Protein 7M4S (pdb70)

Radius of gyration: 35.9 Å; Cα contacts (8 Å, |Δi|>4): 2519; chains: 4; bounding box: 88×68×103 Å

Foldseek 3Di:
DAQFEEEEEAAPPDDDLVVLLCVLLVVVVGHYHYDHQQQPPVAKDWDWDDDDPDIWIWIAHPNDIGTLSNHQFYECQDNDQHDDPPVHDDVVVVVVSVVSVVVVVVVVVSNVNHHYLDDVVLLVVQLQFVVLVVLLVVLDAAAWDKDWALDLVVVVVVCVVLPNQKWKDASQDDDPDHRDDQPPDTGTDGVVCSVVPRVCSNVRIIMMTGHAAFPWKWWWKAAQLDTWIWTWDWPVGDIATEGDDDDVVVSVSVVSSCVVSVHRIWIWIWGQHPVGGTYTDGINSNDDDSRRCVRVVDSVSNSNSCSNVVD/DAQFEEEEEAAPPDDQLVVLLCVLLVVVVTHYDYDHLQCPPVAKDWDWDDDPPDIWTWIAHPNDIGTLRNHQFYECQDNDQYHDDPPDDPVVSVVVSVVRVVSVVVVVVSNPNHHYQADPVLLVVQLQFVVVVVLLVVLPAAAFDKDWDLDLVVVLVVCVVLPVFKKWFDSQDDDPGPDGDPPGDIGTDGNCCSVCVRVVDRPDIIMMGRDAAFDWKKKWKAAQLDTFIWTPPDQNDFQDDGQTDGDDDDVSVSVSVVSSCVVSRHRIWIWIWGQHPVRGTYTDGINSNGDDSCSCVRVVDVPSNSNSVSRPVD/DLAFEEEEEAAPPDPDLSVLLCVLQVVVVGHYDYDHQQCPPVAKDWDWDDDPPDIWTWIDHPNDIGTLNNYAFYEHQAHDFHDDDPPPDPVCDVVVRVVSVVVVVVRVVSNPNHHYLADPVLLVVQLPWVVLVVLCVVLPAAAFDKFFALPVVVVVVVCVVVVFDKDFDDRCLDPSVRVCSVCVCPRRGGIIGGDAAAPWKKKWKAAQLDTWIWIDDPCDDLQDVDTDGDDDPVVVSSSVVSSCVVSRHRIWIWIWGQHPVRGTYTYGINSNRDDSCSCVVPVDVPSNSNSVVRPPD/DAAQEEEEEAAPPDDDLSVLLCVLLCVVVTHYDYDHQQCPPVAKDWDWDDDPPDIWIWIAHPNDIGTLVHHQFYECQHHDFYDPDPPPDPVVVVVVRVVRVVVVVVVVVSNVNHCYLADPVLLVVQLQFVVLVVLLVVLPAAAFDKFFAQPVVVVVVVCVVLVVQKDFDDSNDWVVVDTDDDDPPGTGMMTGHAAAQWKKKWKAAQLDTWIWTLGDCCDDDTDGDDDDVVVSVSVVSSCVVSRHRIWIWIWGQHPVRGTYGYGINSNDDDSSSCPNPVDVPSNSNSVVNVVD

Structure (mmCIF, N/CA/C/O backbone):
data_7M4S
#
_entry.id   7M4S
#
_cell.length_a   61.479
_cell.length_b   132.464
_cell.length_c   83.010
_cell.angle_alpha   90.000
_cell.angle_beta   91.005
_cell.angle_gamma   90.000
#
_symmetry.space_group_name_H-M   'P 1 21 1'
#
loop_
_entity.id
_entity.type
_entity.pdbx_description
1 polymer 'AMdnB protein'
2 water water
#
loop_
_atom_site.group_PDB
_atom_site.id
_atom_site.type_symbol
_atom_site.label_atom_id
_atom_site.label_alt_id
_atom_site.label_comp_id
_atom_site.label_asym_id
_atom_site.label_entity_id
_atom_site.label_seq_id
_atom_site.pdbx_PDB_ins_code
_atom_site.Cartn_x
_atom_site.Cartn_y
_atom_site.Cartn_z
_atom_site.occupancy
_atom_site.B_iso_or_equiv
_atom_site.auth_seq_id
_atom_site.auth_comp_id
_atom_site.auth_asym_id
_atom_site.auth_atom_id
_atom_site.pdbx_PDB_model_num
ATOM 1 N N . LEU A 1 37 ? 35.05203 -47.57940 39.36093 1.000 87.07618 3 LEU A N 1
ATOM 2 C CA . LEU A 1 37 ? 34.29377 -46.97496 40.45524 1.000 83.88211 3 LEU A CA 1
ATOM 3 C C . LEU A 1 37 ? 33.53784 -45.71180 39.98042 1.000 82.99884 3 LEU A C 1
ATOM 4 O O . LEU A 1 37 ? 33.60362 -44.66527 40.64762 1.000 94.40280 3 LEU A O 1
ATOM 9 N N . GLN A 1 38 ? 32.76809 -45.83353 38.88474 1.000 74.63224 4 GLN A N 1
ATOM 10 C CA . GLN A 1 38 ? 31.98775 -44.71789 38.33471 1.000 72.53487 4 GLN A CA 1
ATOM 11 C C . GLN A 1 38 ? 31.17335 -45.11738 37.09761 1.000 59.81017 4 GLN A C 1
ATOM 12 O O . GLN A 1 38 ? 31.69577 -45.18555 35.98230 1.000 64.44293 4 GLN A O 1
ATOM 18 N N . ARG A 1 39 ? 29.90208 -45.46605 37.29748 1.000 58.46327 5 ARG A N 1
ATOM 19 C CA . ARG A 1 39 ? 29.06340 -45.97691 36.21285 1.000 54.12042 5 ARG A CA 1
ATOM 20 C C . ARG A 1 39 ? 28.50996 -44.78235 35.43201 1.000 54.10705 5 ARG A C 1
ATOM 21 O O . ARG A 1 39 ? 27.45751 -44.22283 35.76673 1.000 49.92072 5 ARG A O 1
ATOM 29 N N . ASP A 1 40 ? 29.19212 -44.43074 34.33451 1.000 57.29040 6 ASP A N 1
ATOM 30 C CA . ASP A 1 40 ? 28.82750 -43.23015 33.58842 1.000 55.71907 6 ASP A CA 1
ATOM 31 C C . ASP A 1 40 ? 29.15522 -43.32057 32.09230 1.000 47.66658 6 ASP A C 1
ATOM 32 O O . ASP A 1 40 ? 29.14352 -42.28905 31.41164 1.000 47.76204 6 ASP A O 1
ATOM 37 N N . VAL A 1 41 ? 29.43380 -44.50727 31.55948 1.000 43.86793 7 VAL A N 1
ATOM 38 C CA . VAL A 1 41 ? 29.75767 -44.68510 30.14762 1.000 40.10849 7 VAL A CA 1
ATOM 39 C C . VAL A 1 41 ? 28.52879 -45.21989 29.43954 1.000 34.38281 7 VAL A C 1
ATOM 40 O O . VAL A 1 41 ? 27.84485 -46.11088 29.95650 1.000 36.61905 7 VAL A O 1
ATOM 44 N N . VAL A 1 42 ? 28.23741 -44.69012 28.25600 1.000 35.86101 8 VAL A N 1
ATOM 45 C CA . VAL A 1 42 ? 27.17926 -45.24341 27.41678 1.000 34.64858 8 VAL A CA 1
ATOM 46 C C . VAL A 1 42 ? 27.83159 -46.10246 26.35162 1.000 30.08382 8 VAL A C 1
ATOM 47 O O . VAL A 1 42 ? 28.65266 -45.61849 25.56968 1.000 32.67704 8 VAL A O 1
ATOM 51 N N . LEU A 1 43 ? 27.49048 -47.37992 26.34968 1.000 29.86854 9 LEU A N 1
ATOM 52 C CA . LEU A 1 43 ? 28.03806 -48.33332 25.40181 1.000 30.89150 9 LEU A CA 1
ATOM 53 C C . LEU A 1 43 ? 27.21573 -48.30542 24.11558 1.000 31.55365 9 LEU A C 1
ATOM 54 O O . LEU A 1 43 ? 25.98537 -48.41009 24.15624 1.000 32.97110 9 LEU A O 1
ATOM 59 N N . LEU A 1 44 ? 27.89308 -48.08710 22.98244 1.000 33.53143 10 LEU A N 1
ATOM 60 C CA . LEU A 1 44 ? 27.26163 -48.05856 21.66051 1.000 30.26920 10 LEU A CA 1
ATOM 61 C C . LEU A 1 44 ? 27.59494 -49.35091 20.91579 1.000 32.74033 10 LEU A C 1
ATOM 62 O O . LEU A 1 44 ? 28.74283 -49.56432 20.50738 1.000 31.55375 10 LEU A O 1
ATOM 67 N N . ILE A 1 45 ? 26.58027 -50.17925 20.69442 1.000 29.37095 11 ILE A N 1
ATOM 68 C CA . ILE A 1 45 ? 26.73231 -51.48852 20.07371 1.000 31.45577 11 ILE A CA 1
ATOM 69 C C . ILE A 1 45 ? 26.40935 -51.33405 18.59338 1.000 32.59802 11 ILE A C 1
ATOM 70 O O . ILE A 1 45 ? 25.26464 -51.04932 18.22824 1.000 31.58508 11 ILE A O 1
ATOM 75 N N . THR A 1 46 ? 27.41291 -51.49657 17.73880 1.000 35.24587 12 THR A N 1
ATOM 76 C CA . THR A 1 46 ? 27.21610 -51.35823 16.30089 1.000 36.24181 12 THR A CA 1
ATOM 77 C C . THR A 1 46 ? 28.24157 -52.23950 15.57725 1.000 38.11921 12 THR A C 1
ATOM 78 O O . THR A 1 46 ? 28.71336 -53.24460 16.12127 1.000 33.52228 12 THR A O 1
ATOM 82 N N . HIS A 1 47 ? 28.52929 -51.92651 14.31576 1.000 39.51548 13 HIS A N 1
ATOM 83 C CA . HIS A 1 47 ? 29.59989 -52.61978 13.61701 1.000 41.62236 13 HIS A CA 1
ATOM 84 C C . HIS A 1 47 ? 30.50917 -51.60975 12.93355 1.000 42.41303 13 HIS A C 1
ATOM 85 O O . HIS A 1 47 ? 30.18498 -50.42370 12.81124 1.000 39.51983 13 HIS A O 1
ATOM 92 N N . SER A 1 48 ? 31.65273 -52.11805 12.46496 1.000 40.74791 14 SER A N 1
ATOM 93 C CA . SER A 1 48 ? 32.70290 -51.27224 11.91650 1.000 41.54759 14 SER A CA 1
ATOM 94 C C . SER A 1 48 ? 32.25657 -50.56959 10.64011 1.000 41.51621 14 SER A C 1
ATOM 95 O O . SER A 1 48 ? 32.82791 -49.53528 10.29314 1.000 41.48636 14 SER A O 1
ATOM 98 N N . GLY A 1 49 ? 31.28639 -51.11681 9.91366 1.000 36.19907 15 GLY A N 1
ATOM 99 C CA . GLY A 1 49 ? 30.82890 -50.40258 8.74209 1.000 38.92681 15 GLY A CA 1
ATOM 100 C C . GLY A 1 49 ? 29.60214 -49.51505 8.91783 1.000 37.56178 15 GLY A C 1
ATOM 101 O O . GLY A 1 49 ? 28.99871 -49.11882 7.91988 1.000 44.21619 15 GLY A O 1
ATOM 102 N N . ASP A 1 50 ? 29.24698 -49.14264 10.14933 1.000 41.56739 16 ASP A N 1
ATOM 103 C CA . ASP A 1 50 ? 28.13892 -48.22552 10.40281 1.000 40.32640 16 ASP A CA 1
ATOM 104 C C . ASP A 1 50 ? 28.65990 -46.79342 10.32605 1.000 37.58785 16 ASP A C 1
ATOM 105 O O . ASP A 1 50 ? 29.82176 -46.53151 10.66327 1.000 35.56923 16 ASP A O 1
ATOM 110 N N . TYR A 1 51 ? 27.80214 -45.85150 9.89549 1.000 35.97072 17 TYR A N 1
ATOM 111 C CA . TYR A 1 51 ? 28.39276 -44.52796 9.66984 1.000 42.63041 17 TYR A CA 1
ATOM 112 C C . TYR A 1 51 ? 27.65375 -43.28384 10.15842 1.000 41.84722 17 TYR A C 1
ATOM 113 O O . TYR A 1 51 ? 28.23220 -42.49492 10.91548 1.000 53.99860 17 TYR A O 1
ATOM 122 N N . PHE A 1 52 ? 26.42424 -43.04312 9.74402 1.000 34.29986 18 PHE A N 1
ATOM 123 C CA . PHE A 1 52 ? 25.90878 -41.68589 9.98156 1.000 39.77756 18 PHE A CA 1
ATOM 124 C C . PHE A 1 52 ? 25.28182 -41.56286 11.35776 1.000 39.49668 18 PHE A C 1
ATOM 125 O O . PHE A 1 52 ? 25.60456 -40.65680 12.13646 1.000 37.33240 18 PHE A O 1
ATOM 133 N N . THR A 1 53 ? 24.34421 -42.46176 11.62392 1.000 41.86975 19 THR A N 1
ATOM 134 C CA . THR A 1 53 ? 23.62361 -42.51809 12.88091 1.000 35.76583 19 THR A CA 1
ATOM 135 C C . THR A 1 53 ? 24.57577 -42.64391 14.06812 1.000 37.47558 19 THR A C 1
ATOM 136 O O . THR A 1 53 ? 24.43453 -41.93202 15.06479 1.000 33.44323 19 THR A O 1
ATOM 140 N N . ILE A 1 54 ? 25.54985 -43.55498 13.98305 1.000 39.64623 20 ILE A N 1
ATOM 141 C CA . ILE A 1 54 ? 26.42781 -43.81289 15.12381 1.000 38.07485 20 ILE A CA 1
ATOM 142 C C . ILE A 1 54 ? 27.20214 -42.55781 15.49994 1.000 41.19155 20 ILE A C 1
ATOM 143 O O . ILE A 1 54 ? 27.35120 -42.23337 16.68606 1.000 40.63313 20 ILE A O 1
ATOM 148 N N . ASP A 1 55 ? 27.65968 -41.80258 14.50392 1.000 38.98960 21 ASP A N 1
ATOM 149 C CA . ASP A 1 55 ? 28.41994 -40.59610 14.80137 1.000 39.34876 21 ASP A CA 1
ATOM 150 C C . ASP A 1 55 ? 27.53365 -39.52529 15.41104 1.000 38.19426 21 ASP A C 1
ATOM 151 O O . ASP A 1 55 ? 27.92245 -38.86055 16.38158 1.000 38.99884 21 ASP A O 1
ATOM 156 N N . ARG A 1 56 ? 26.32839 -39.35723 14.86864 1.000 37.32981 22 ARG A N 1
ATOM 157 C CA . ARG A 1 56 ? 25.43968 -38.32555 15.38831 1.000 35.73668 22 ARG A CA 1
ATOM 158 C C . ARG A 1 56 ? 25.08519 -38.57357 16.84826 1.000 35.62720 22 ARG A C 1
ATOM 159 O O . ARG A 1 56 ? 25.06327 -37.63183 17.65179 1.000 36.63127 22 ARG A O 1
ATOM 167 N N . VAL A 1 57 ? 24.84829 -39.83944 17.21909 1.000 35.36659 23 VAL A N 1
ATOM 168 C CA . VAL A 1 57 ? 24.44155 -40.16393 18.58567 1.000 33.05056 23 VAL A CA 1
ATOM 169 C C . VAL A 1 57 ? 25.58357 -39.89403 19.55733 1.000 34.01640 23 VAL A C 1
ATOM 170 O O . VAL A 1 57 ? 25.39113 -39.27646 20.61005 1.000 34.97402 23 VAL A O 1
ATOM 174 N N . ALA A 1 58 ? 26.78942 -40.35235 19.20992 1.000 36.70331 24 ALA A N 1
ATOM 175 C CA . ALA A 1 58 ? 27.96509 -40.08532 20.02431 1.000 34.71039 24 ALA A CA 1
ATOM 176 C C . ALA A 1 58 ? 28.15196 -38.59467 20.24652 1.000 37.00309 24 ALA A C 1
ATOM 177 O O . ALA A 1 58 ? 28.32888 -38.13790 21.37848 1.000 37.59835 24 ALA A O 1
ATOM 179 N N . ALA A 1 59 ? 28.10017 -37.81553 19.17221 1.000 41.18188 25 ALA A N 1
ATOM 180 C CA . ALA A 1 59 ? 28.27432 -36.37285 19.31080 1.000 39.27894 25 ALA A CA 1
ATOM 181 C C . ALA A 1 59 ? 27.19882 -35.77260 20.20296 1.000 36.26718 25 ALA A C 1
ATOM 182 O O . ALA A 1 59 ? 27.48471 -34.88712 21.01403 1.000 42.19989 25 ALA A O 1
ATOM 184 N N . ALA A 1 60 ? 25.95643 -36.23783 20.07602 1.000 36.06746 26 ALA A N 1
ATOM 185 C CA . ALA A 1 60 ? 24.91020 -35.71906 20.94925 1.000 38.29045 26 ALA A CA 1
ATOM 186 C C . ALA A 1 60 ? 25.20862 -36.05873 22.40678 1.000 40.41147 26 ALA A C 1
ATOM 187 O O . ALA A 1 60 ? 24.88980 -35.27346 23.31091 1.000 38.35342 26 ALA A O 1
ATOM 189 N N . LEU A 1 61 ? 25.76861 -37.25620 22.65234 1.000 37.81921 27 LEU A N 1
ATOM 190 C CA . LEU A 1 61 ? 26.09773 -37.68743 24.01205 1.000 36.44124 27 LEU A CA 1
ATOM 191 C C . LEU A 1 61 ? 27.20730 -36.83457 24.61168 1.000 42.65839 27 LEU A C 1
ATOM 192 O O . LEU A 1 61 ? 27.11386 -36.39539 25.76568 1.000 42.95567 27 LEU A O 1
ATOM 197 N N . SER A 1 62 ? 28.27608 -36.60462 23.84278 1.000 37.83946 28 SER A N 1
ATOM 198 C CA . SER A 1 62 ? 29.40658 -35.83220 24.34643 1.000 43.78426 28 SER A CA 1
ATOM 199 C C . SER A 1 62 ? 29.03536 -34.37478 24.58467 1.000 44.65254 28 SER A C 1
ATOM 200 O O . SER A 1 62 ? 29.57168 -33.74277 25.50267 1.000 46.84202 28 SER A O 1
ATOM 203 N N . ARG A 1 63 ? 28.11517 -33.82989 23.78730 1.000 45.22721 29 ARG A N 1
ATOM 204 C CA . ARG A 1 63 ? 27.62645 -32.47845 24.04500 1.000 47.93467 29 ARG A CA 1
ATOM 205 C C . ARG A 1 63 ? 26.89342 -32.40382 25.37694 1.000 47.73508 29 ARG A C 1
ATOM 206 O O . ARG A 1 63 ? 26.71200 -31.31199 25.93173 1.000 47.84159 29 ARG A O 1
ATOM 214 N N . ARG A 1 64 ? 26.46610 -33.54518 25.88850 1.000 46.10120 30 ARG A N 1
ATOM 215 C CA . ARG A 1 64 ? 25.92882 -33.67392 27.22556 1.000 47.13409 30 ARG A CA 1
ATOM 216 C C . ARG A 1 64 ? 26.99341 -34.07640 28.24859 1.000 44.33418 30 ARG A C 1
ATOM 217 O O . ARG A 1 64 ? 26.64296 -34.46906 29.36780 1.000 47.23325 30 ARG A O 1
ATOM 225 N N . ASN A 1 65 ? 28.27814 -34.02746 27.87079 1.000 46.96283 31 ASN A N 1
ATOM 226 C CA . ASN A 1 65 ? 29.39734 -34.37882 28.76171 1.000 48.45681 31 ASN A CA 1
ATOM 227 C C . ASN A 1 65 ? 29.27897 -35.81137 29.25299 1.000 45.19406 31 ASN A C 1
ATOM 228 O O . ASN A 1 65 ? 29.57754 -36.12093 30.40460 1.000 49.56050 31 ASN A O 1
ATOM 233 N N . VAL A 1 66 ? 28.87121 -36.69876 28.36246 1.000 47.22267 32 VAL A N 1
ATOM 234 C CA . VAL A 1 66 ? 28.73637 -38.11015 28.67206 1.000 43.39404 32 VAL A CA 1
ATOM 235 C C . VAL A 1 66 ? 29.74157 -38.84739 27.81053 1.000 42.11116 32 VAL A C 1
ATOM 236 O O . VAL A 1 66 ? 29.82170 -38.60791 26.60144 1.000 49.16291 32 VAL A O 1
ATOM 240 N N . GLN A 1 67 ? 30.54097 -39.69822 28.43260 1.000 40.68933 33 GLN A N 1
ATOM 241 C CA . GLN A 1 67 ? 31.43699 -40.53129 27.65799 1.000 41.41093 33 GLN A CA 1
ATOM 242 C C . GLN A 1 67 ? 30.64534 -41.61813 26.94139 1.000 41.25549 33 GLN A C 1
ATOM 243 O O . GLN A 1 67 ? 29.61156 -42.08548 27.42128 1.000 44.24334 33 GLN A O 1
ATOM 249 N N . SER A 1 68 ? 31.11550 -41.99475 25.76452 1.000 38.28970 34 SER A N 1
ATOM 250 C CA . SER A 1 68 ? 30.53558 -43.11338 25.04935 1.000 38.88933 34 SER A CA 1
ATOM 251 C C . SER A 1 68 ? 31.65377 -44.03564 24.59255 1.000 44.33261 34 SER A C 1
ATOM 252 O O . SER A 1 68 ? 32.82081 -43.64970 24.50010 1.000 47.57144 34 SER A O 1
ATOM 255 N N . PHE A 1 69 ? 31.28196 -45.27320 24.31967 1.000 37.04830 35 PHE A N 1
ATOM 256 C CA . PHE A 1 69 ? 32.23229 -46.26994 23.86657 1.000 35.02601 35 PHE A CA 1
ATOM 257 C C . PHE A 1 69 ? 31.55078 -46.98039 22.70642 1.000 37.97501 35 PHE A C 1
ATOM 258 O O . PHE A 1 69 ? 30.51677 -47.63096 22.89531 1.000 36.81518 35 PHE A O 1
ATOM 266 N N . ARG A 1 70 ? 32.08916 -46.79919 21.50337 1.000 34.74009 36 ARG A N 1
ATOM 267 C CA . ARG A 1 70 ? 31.54104 -47.42601 20.31411 1.000 37.17021 36 ARG A CA 1
ATOM 268 C C . ARG A 1 70 ? 32.17228 -48.80386 20.18300 1.000 39.97022 36 ARG A C 1
ATOM 269 O O . ARG A 1 70 ? 33.38069 -48.91940 19.93343 1.000 43.57015 36 ARG A O 1
ATOM 277 N N . LEU A 1 71 ? 31.35283 -49.84061 20.28136 1.000 35.84498 37 LEU A N 1
ATOM 278 C CA . LEU A 1 71 ? 31.82316 -51.21591 20.20142 1.000 35.30443 37 LEU A CA 1
ATOM 279 C C . LEU A 1 71 ? 31.43830 -51.78057 18.83821 1.000 35.57862 37 LEU A C 1
ATOM 280 O O . LEU A 1 71 ? 30.25257 -51.89057 18.52182 1.000 33.11586 37 LEU A O 1
ATOM 285 N N . ASP A 1 72 ? 32.44057 -52.10951 18.02452 1.000 39.22012 38 ASP A N 1
ATOM 286 C CA . ASP A 1 72 ? 32.20785 -52.69572 16.70626 1.000 37.68696 38 ASP A CA 1
ATOM 287 C C . ASP A 1 72 ? 32.16975 -54.21397 16.86104 1.000 35.61868 38 ASP A C 1
ATOM 288 O O . ASP A 1 72 ? 33.20420 -54.86536 17.00188 1.000 37.63650 38 ASP A O 1
ATOM 293 N N . THR A 1 73 ? 30.95583 -54.77830 16.82819 1.000 37.82602 39 THR A N 1
ATOM 294 C CA . THR A 1 73 ? 30.77243 -56.19557 17.12671 1.000 36.41159 39 THR A CA 1
ATOM 295 C C . THR A 1 73 ? 31.43538 -57.08461 16.09099 1.000 40.99175 39 THR A C 1
ATOM 296 O O . THR A 1 73 ? 31.97269 -58.14348 16.43862 1.000 42.25336 39 THR A O 1
ATOM 300 N N . ASP A 1 74 ? 31.44930 -56.66167 14.83036 1.000 37.26898 40 ASP A N 1
ATOM 301 C CA . ASP A 1 74 ? 32.07078 -57.49305 13.81379 1.000 42.81513 40 ASP A CA 1
ATOM 302 C C . ASP A 1 74 ? 33.57101 -57.59795 14.02604 1.000 39.68325 40 ASP A C 1
ATOM 303 O O . ASP A 1 74 ? 34.16903 -58.57632 13.57759 1.000 40.02991 40 ASP A O 1
ATOM 308 N N . LYS A 1 75 ? 34.17430 -56.65313 14.76064 1.000 37.27905 41 LYS A N 1
ATOM 309 C CA . LYS A 1 75 ? 35.60799 -56.65769 15.01881 1.000 35.03405 41 LYS A CA 1
ATOM 310 C C . LYS A 1 75 ? 36.00471 -57.63422 16.11019 1.000 40.42113 41 LYS A C 1
ATOM 311 O O . LYS A 1 75 ? 37.18572 -57.68676 16.46634 1.000 40.68302 41 LYS A O 1
ATOM 317 N N . PHE A 1 76 ? 35.05388 -58.40187 16.63810 1.000 33.49447 42 PHE A N 1
ATOM 318 C CA . PHE A 1 76 ? 35.26966 -59.49740 17.55061 1.000 40.36142 42 PHE A CA 1
ATOM 319 C C . PHE A 1 76 ? 35.06673 -60.82374 16.81702 1.000 44.01109 42 PHE A C 1
ATOM 320 O O . PHE A 1 76 ? 34.06690 -60.98611 16.11040 1.000 40.47908 42 PHE A O 1
ATOM 328 N N . PRO A 1 77 ? 35.95862 -61.82016 16.99442 1.000 48.92920 43 PRO A N 1
ATOM 329 C CA . PRO A 1 77 ? 37.08064 -61.93284 17.93468 1.000 41.47369 43 PRO A CA 1
ATOM 330 C C . PRO A 1 77 ? 38.48705 -61.48943 17.48039 1.000 49.86264 43 PRO A C 1
ATOM 331 O O . PRO A 1 77 ? 39.42174 -61.59127 18.27903 1.000 54.33975 43 PRO A O 1
ATOM 335 N N . MET A 1 78 ? 38.65146 -61.01071 16.24787 1.000 52.63047 44 MET A N 1
ATOM 336 C CA . MET A 1 78 ? 39.99319 -60.84043 15.69923 1.000 49.01817 44 MET A CA 1
ATOM 337 C C . MET A 1 78 ? 40.70149 -59.56439 16.16079 1.000 52.19944 44 MET A C 1
ATOM 338 O O . MET A 1 78 ? 41.92966 -59.49291 16.05494 1.000 57.13686 44 MET A O 1
ATOM 343 N N . THR A 1 79 ? 39.96325 -58.53142 16.59776 1.000 46.80821 45 THR A N 1
ATOM 344 C CA . THR A 1 79 ? 40.51729 -57.25533 17.06036 1.000 46.92622 45 THR A CA 1
ATOM 345 C C . THR A 1 79 ? 40.03068 -56.85058 18.45213 1.000 48.32215 45 THR A C 1
ATOM 346 O O . THR A 1 79 ? 40.83184 -56.40209 19.28887 1.000 44.90569 45 THR A O 1
ATOM 350 N N . VAL A 1 80 ? 38.72689 -56.96668 18.71362 1.000 44.07329 46 VAL A N 1
ATOM 351 C CA . VAL A 1 80 ? 38.19798 -56.69884 20.03951 1.000 46.48431 46 VAL A CA 1
ATOM 352 C C . VAL A 1 80 ? 38.63319 -57.81930 20.97199 1.000 45.59683 46 VAL A C 1
ATOM 353 O O . VAL A 1 80 ? 38.56738 -59.00412 20.61644 1.000 42.63131 46 VAL A O 1
ATOM 357 N N . LYS A 1 81 ? 39.04405 -57.45547 22.18491 1.000 45.65127 47 LYS A N 1
ATOM 358 C CA . LYS A 1 81 ? 39.44002 -58.42442 23.20530 1.000 43.32449 47 LYS A CA 1
ATOM 359 C C . LYS A 1 81 ? 38.37608 -58.42444 24.29679 1.000 43.50694 47 LYS A C 1
ATOM 360 O O . LYS A 1 81 ? 38.05177 -57.37018 24.85478 1.000 41.07790 47 LYS A O 1
ATOM 366 N N . ILE A 1 82 ? 37.79650 -59.59379 24.55434 1.000 44.73434 48 ILE A N 1
ATOM 367 C CA . ILE A 1 82 ? 36.80874 -59.78268 25.61064 1.000 43.62013 48 ILE A CA 1
ATOM 368 C C . ILE A 1 82 ? 37.45310 -60.59289 26.71839 1.000 48.92016 48 ILE A C 1
ATOM 369 O O . ILE A 1 82 ? 38.12977 -61.59464 26.45122 1.000 50.51891 48 ILE A O 1
ATOM 374 N N . GLN A 1 83 ? 37.22174 -60.18537 27.96284 1.000 46.56932 49 GLN A N 1
ATOM 375 C CA . GLN A 1 83 ? 37.60592 -61.02718 29.08354 1.000 46.74957 49 GLN A CA 1
ATOM 376 C C . GLN A 1 83 ? 36.52013 -61.03431 30.14107 1.000 46.16501 49 GLN A C 1
ATOM 377 O O . GLN A 1 83 ? 36.07749 -59.97850 30.60700 1.000 41.76288 49 GLN A O 1
ATOM 383 N N . ALA A 1 84 ? 36.11982 -62.24016 30.52005 1.000 46.59700 50 ALA A N 1
ATOM 384 C CA . ALA A 1 84 ? 35.12868 -62.49022 31.54955 1.000 38.83539 50 ALA A CA 1
ATOM 385 C C . ALA A 1 84 ? 35.65131 -63.60728 32.43603 1.000 42.91971 50 ALA A C 1
ATOM 386 O O . ALA A 1 84 ? 36.07547 -64.65070 31.92545 1.000 43.77853 50 ALA A O 1
ATOM 388 N N . TYR A 1 85 ? 35.68646 -63.36522 33.74791 1.000 42.35846 51 TYR A N 1
ATOM 389 C CA . TYR A 1 85 ? 36.17692 -64.33148 34.72477 1.000 39.39787 51 TYR A CA 1
ATOM 390 C C . TYR A 1 85 ? 35.07635 -64.60984 35.75366 1.000 42.21927 51 TYR A C 1
ATOM 391 O O . TYR A 1 85 ? 34.48396 -63.67476 36.30453 1.000 38.26998 51 TYR A O 1
ATOM 400 N N . PHE A 1 86 ? 34.81360 -65.89545 36.01933 1.000 44.30250 52 PHE A N 1
ATOM 401 C CA . PHE A 1 86 ? 33.75883 -66.34202 36.93047 1.000 40.91755 52 PHE A CA 1
ATOM 402 C C . PHE A 1 86 ? 34.36478 -67.15826 38.05892 1.000 43.69292 52 PHE A C 1
ATOM 403 O O . PHE A 1 86 ? 34.99807 -68.19115 37.80654 1.000 45.59040 52 PHE A O 1
ATOM 411 N N . HIS A 1 87 ? 34.16887 -66.70957 39.29731 1.000 44.54266 53 HIS A N 1
ATOM 412 C CA . HIS A 1 87 ? 34.58596 -67.49518 40.46008 1.000 49.53270 53 HIS A CA 1
ATOM 413 C C . HIS A 1 87 ? 33.55652 -67.37260 41.57025 1.000 54.22466 53 HIS A C 1
ATOM 414 O O . HIS A 1 87 ? 33.47972 -66.32531 42.22150 1.000 61.87533 53 HIS A O 1
ATOM 421 N N . GLN A 1 88 ? 32.76692 -68.42434 41.75947 1.000 52.19309 54 GLN A N 1
ATOM 422 C CA . GLN A 1 88 ? 31.87593 -68.55821 42.91022 1.000 55.31346 54 GLN A CA 1
ATOM 423 C C . GLN A 1 88 ? 31.24164 -67.25948 43.38374 1.000 57.93871 54 GLN A C 1
ATOM 424 O O . GLN A 1 88 ? 31.69114 -66.66297 44.36240 1.000 53.32238 54 GLN A O 1
ATOM 430 N N . SER A 1 89 ? 30.23135 -66.80820 42.64132 1.000 67.49774 55 SER A N 1
ATOM 431 C CA . SER A 1 89 ? 29.43918 -65.59306 42.84213 1.000 66.45977 55 SER A CA 1
ATOM 432 C C . SER A 1 89 ? 30.13721 -64.28032 42.49885 1.000 68.71764 55 SER A C 1
ATOM 433 O O . SER A 1 89 ? 29.45074 -63.26775 42.31566 1.000 73.64889 55 SER A O 1
ATOM 436 N N . ASN A 1 90 ? 31.46086 -64.25307 42.35776 1.000 63.80497 56 ASN A N 1
ATOM 437 C CA . ASN A 1 90 ? 32.12324 -63.01839 41.95655 1.000 61.03529 56 ASN A CA 1
ATOM 438 C C . ASN A 1 90 ? 32.51549 -63.12172 40.48232 1.000 52.02756 56 ASN A C 1
ATOM 439 O O . ASN A 1 90 ? 33.16379 -64.09105 40.06980 1.000 46.57920 56 ASN A O 1
ATOM 444 N N . SER A 1 91 ? 32.12748 -62.12356 39.69306 1.000 47.71660 57 SER A N 1
ATOM 445 C CA . SER A 1 91 ? 32.40855 -62.12460 38.26494 1.000 40.36394 57 SER A CA 1
ATOM 446 C C . SER A 1 91 ? 32.93352 -60.76084 37.85249 1.000 35.16145 57 SER A C 1
ATOM 447 O O . SER A 1 91 ? 32.58187 -59.73634 38.43574 1.000 35.25714 57 SER A O 1
ATOM 450 N N . HIS A 1 92 ? 33.65473 -60.73659 36.74642 1.000 33.74165 58 HIS A N 1
ATOM 451 C CA . HIS A 1 92 ? 34.23200 -59.49810 36.24388 1.000 37.26339 58 HIS A CA 1
ATOM 452 C C . HIS A 1 92 ? 34.33549 -59.58710 34.72505 1.000 33.32151 58 HIS A C 1
ATOM 453 O O . HIS A 1 92 ? 34.67993 -60.64037 34.18358 1.000 33.32074 58 HIS A O 1
ATOM 460 N N . HIS A 1 93 ? 33.96766 -58.49339 34.05328 1.000 33.67137 59 HIS A N 1
ATOM 461 C CA . HIS A 1 93 ? 33.88822 -58.41461 32.60114 1.000 35.56691 59 HIS A CA 1
ATOM 462 C C . HIS A 1 93 ? 34.57346 -57.16345 32.08029 1.000 41.88810 59 HIS A C 1
ATOM 463 O O . HIS A 1 93 ? 34.31523 -56.06999 32.59149 1.000 42.42072 59 HIS A O 1
ATOM 470 N N . GLN A 1 94 ? 35.40105 -57.30691 31.03591 1.000 37.85409 60 GLN A N 1
ATOM 471 C CA . GLN A 1 94 ? 35.97016 -56.13007 30.40139 1.000 38.68337 60 GLN A CA 1
ATOM 472 C C . GLN A 1 94 ? 36.11791 -56.34404 28.89785 1.000 46.21514 60 GLN A C 1
ATOM 473 O O . GLN A 1 94 ? 36.22569 -57.47798 28.41545 1.000 42.38342 60 GLN A O 1
ATOM 479 N N . ILE A 1 95 ? 36.11685 -55.21510 28.17421 1.000 42.99756 61 ILE A N 1
ATOM 480 C CA . ILE A 1 95 ? 36.31157 -55.12446 26.73145 1.000 40.02132 61 ILE A CA 1
ATOM 481 C C . ILE A 1 95 ? 37.48371 -54.19445 26.47483 1.000 43.78064 61 ILE A C 1
ATOM 482 O O . ILE A 1 95 ? 37.65627 -53.18866 27.17338 1.000 44.70999 61 ILE A O 1
ATOM 487 N N . GLU A 1 96 ? 38.25464 -54.50764 25.44486 1.000 45.26199 62 GLU A N 1
ATOM 488 C CA . GLU A 1 96 ? 39.26764 -53.61469 24.91283 1.000 44.29833 62 GLU A CA 1
ATOM 489 C C . GLU A 1 96 ? 39.02761 -53.47389 23.41470 1.000 48.38305 62 GLU A C 1
ATOM 490 O O . GLU A 1 96 ? 38.85489 -54.47876 22.70829 1.000 42.27558 62 GLU A O 1
ATOM 496 N N . TYR A 1 97 ? 38.95797 -52.23239 22.94413 1.000 44.53768 63 TYR A N 1
ATOM 497 C CA . TYR A 1 97 ? 38.77470 -51.98479 21.52550 1.000 43.64959 63 TYR A CA 1
ATOM 498 C C . TYR A 1 97 ? 39.43779 -50.65717 21.19857 1.000 53.27988 63 TYR A C 1
ATOM 499 O O . TYR A 1 97 ? 39.17626 -49.64517 21.85933 1.000 54.17355 63 TYR A O 1
ATOM 508 N N . GLY A 1 98 ? 40.24202 -50.65390 20.14169 1.000 54.47261 64 GLY A N 1
ATOM 509 C CA . GLY A 1 98 ? 40.99070 -49.45723 19.79119 1.000 54.95808 64 GLY A CA 1
ATOM 510 C C . GLY A 1 98 ? 41.84333 -48.91775 20.91736 1.000 55.34340 64 GLY A C 1
ATOM 511 O O . GLY A 1 98 ? 41.84881 -47.70621 21.15659 1.000 62.09983 64 GLY A O 1
ATOM 512 N N . ASP A 1 99 ? 42.53702 -49.79568 21.64292 1.000 60.59750 65 ASP A N 1
ATOM 513 C CA . ASP A 1 99 ? 43.39943 -49.38933 22.75644 1.000 62.87880 65 ASP A CA 1
ATOM 514 C C . ASP A 1 99 ? 42.62582 -48.72011 23.90776 1.000 58.66271 65 ASP A C 1
ATOM 515 O O . ASP A 1 99 ? 43.19007 -47.94155 24.67142 1.000 64.63436 65 ASP A O 1
ATOM 520 N N . ILE A 1 100 ? 41.32415 -48.96023 24.03649 1.000 51.46119 66 ILE A N 1
ATOM 521 C CA . ILE A 1 100 ? 40.56155 -48.49161 25.18878 1.000 49.69125 66 ILE A CA 1
ATOM 522 C C . ILE A 1 100 ? 39.97801 -49.70433 25.90120 1.000 51.41178 66 ILE A C 1
ATOM 523 O O . ILE A 1 100 ? 39.37357 -50.57890 25.26430 1.000 46.04146 66 ILE A O 1
ATOM 528 N N . THR A 1 101 ? 40.14435 -49.73817 27.22058 1.000 47.12738 67 THR A N 1
ATOM 529 C CA . THR A 1 101 ? 39.66428 -50.82662 28.05557 1.000 44.16995 67 THR A CA 1
ATOM 530 C C . THR A 1 101 ? 38.40665 -50.37451 28.77618 1.000 42.23024 67 THR A C 1
ATOM 531 O O . THR A 1 101 ? 38.38543 -49.30527 29.39513 1.000 45.64322 67 THR A O 1
ATOM 535 N N . LEU A 1 102 ? 37.35244 -51.16261 28.66326 1.000 36.92770 68 LEU A N 1
ATOM 536 C CA . LEU A 1 102 ? 36.08989 -50.83719 29.29975 1.000 39.44455 68 LEU A CA 1
ATOM 537 C C . LEU A 1 102 ? 35.74920 -51.94246 30.27507 1.000 37.77760 68 LEU A C 1
ATOM 538 O O . LEU A 1 102 ? 35.75964 -53.12399 29.91202 1.000 35.55806 68 LEU A O 1
ATOM 543 N N . ASN A 1 103 ? 35.53432 -51.56481 31.52146 1.000 40.23931 69 ASN A N 1
ATOM 544 C CA . ASN A 1 103 ? 34.97056 -52.47451 32.50835 1.000 43.13589 69 ASN A CA 1
ATOM 545 C C . ASN A 1 103 ? 33.45691 -52.33930 32.55772 1.000 39.58133 69 ASN A C 1
ATOM 546 O O . ASN A 1 103 ? 32.92698 -51.22683 32.55920 1.000 41.27878 69 ASN A O 1
ATOM 551 N N . THR A 1 104 ? 32.75861 -53.46984 32.64830 1.000 35.92255 70 THR A N 1
ATOM 552 C CA . THR A 1 104 ? 31.30755 -53.37207 32.55587 1.000 39.79875 70 THR A CA 1
ATOM 553 C C . THR A 1 104 ? 30.63483 -52.62834 33.70626 1.000 41.95227 70 THR A C 1
ATOM 554 O O . THR A 1 104 ? 29.50444 -52.16323 33.52917 1.000 40.10659 70 THR A O 1
ATOM 558 N N . GLU A 1 105 ? 31.26954 -52.44562 34.84940 1.000 43.88728 71 GLU A N 1
ATOM 559 C CA . GLU A 1 105 ? 30.56460 -51.65084 35.85325 1.000 42.21167 71 GLU A CA 1
ATOM 560 C C . GLU A 1 105 ? 30.58118 -50.13499 35.52825 1.000 41.72883 71 GLU A C 1
ATOM 561 O O . GLU A 1 105 ? 29.78220 -49.37934 36.09656 1.000 45.46403 71 GLU A O 1
ATOM 567 N N . GLN A 1 106 ? 31.39565 -49.67033 34.56971 1.000 37.10569 72 GLN A N 1
ATOM 568 C CA . GLN A 1 106 ? 31.33357 -48.25217 34.23059 1.000 42.67197 72 GLN A CA 1
ATOM 569 C C . GLN A 1 106 ? 30.19968 -47.86974 33.28233 1.000 44.92072 72 GLN A C 1
ATOM 570 O O . GLN A 1 106 ? 30.05230 -46.66662 33.00278 1.000 41.46577 72 GLN A O 1
ATOM 576 N N . VAL A 1 107 ? 29.37040 -48.80626 32.81328 1.000 43.59040 73 VAL A N 1
ATOM 577 C CA . VAL A 1 107 ? 28.40052 -48.54104 31.74408 1.000 39.46712 73 VAL A CA 1
ATOM 578 C C . VAL A 1 107 ? 27.03004 -48.23467 32.34246 1.000 37.30800 73 VAL A C 1
ATOM 579 O O . VAL A 1 107 ? 26.38686 -49.10541 32.93635 1.000 34.45897 73 VAL A O 1
ATOM 583 N N . GLN A 1 108 ? 26.53167 -47.02787 32.10531 1.000 38.12810 74 GLN A N 1
ATOM 584 C CA . GLN A 1 108 ? 25.20734 -46.70917 32.61255 1.000 39.76619 74 GLN A CA 1
ATOM 585 C C . GLN A 1 108 ? 24.10119 -47.01401 31.61603 1.000 39.26403 74 GLN A C 1
ATOM 586 O O . GLN A 1 108 ? 22.94920 -47.19596 32.01941 1.000 40.29083 74 GLN A O 1
ATOM 592 N N . ALA A 1 109 ? 24.42213 -47.10764 30.33497 1.000 35.21380 75 ALA A N 1
ATOM 593 C CA . ALA A 1 109 ? 23.38747 -47.27421 29.33695 1.000 37.25931 75 ALA A CA 1
ATOM 594 C C . ALA A 1 109 ? 23.97349 -48.00519 28.13708 1.000 37.67779 75 ALA A C 1
ATOM 595 O O . ALA A 1 109 ? 25.17769 -47.92303 27.85627 1.000 36.61434 75 ALA A O 1
ATOM 597 N N . VAL A 1 110 ? 23.11692 -48.75653 27.45947 1.000 31.25028 76 VAL A N 1
ATOM 598 C CA . VAL A 1 110 ? 23.50774 -49.49376 26.27284 1.000 35.92513 76 VAL A CA 1
ATOM 599 C C . VAL A 1 110 ? 22.60467 -49.05824 25.12582 1.000 32.61009 76 VAL A C 1
ATOM 600 O O . VAL A 1 110 ? 21.37833 -49.08058 25.25401 1.000 34.31714 76 VAL A O 1
ATOM 604 N N . TRP A 1 111 ? 23.21133 -48.63766 24.02406 1.000 33.99637 77 TRP A N 1
ATOM 605 C CA . TRP A 1 111 ? 22.49956 -48.36467 22.77826 1.000 31.35604 77 TRP A CA 1
ATOM 606 C C . TRP A 1 111 ? 22.65738 -49.56128 21.85765 1.000 30.64180 77 TRP A C 1
ATOM 607 O O . TRP A 1 111 ? 23.74520 -49.81315 21.32691 1.000 29.22437 77 TRP A O 1
ATOM 618 N N . MET A 1 112 ? 21.57774 -50.30421 21.67251 1.000 31.70157 78 MET A N 1
ATOM 619 C CA . MET A 1 112 ? 21.62760 -51.46913 20.80552 1.000 31.11348 78 MET A CA 1
ATOM 620 C C . MET A 1 112 ? 21.20814 -50.97080 19.44190 1.000 31.38600 78 MET A C 1
ATOM 621 O O . MET A 1 112 ? 20.01450 -50.89222 19.13894 1.000 32.81189 78 MET A O 1
ATOM 626 N N . ARG A 1 113 ? 22.20151 -50.59021 18.64371 1.000 30.48436 79 ARG A N 1
ATOM 627 C CA . ARG A 1 113 ? 21.97989 -50.08731 17.29936 1.000 34.33502 79 ARG A CA 1
ATOM 628 C C . ARG A 1 113 ? 22.07300 -51.21625 16.26425 1.000 34.45518 79 ARG A C 1
ATOM 629 O O . ARG A 1 113 ? 21.12963 -51.42485 15.49684 1.000 36.46365 79 ARG A O 1
ATOM 637 N N . ARG A 1 114 ? 23.15751 -51.99597 16.27171 1.000 30.64827 80 ARG A N 1
ATOM 638 C CA . ARG A 1 114 ? 23.32587 -53.12453 15.35580 1.000 33.35616 80 ARG A CA 1
ATOM 639 C C . ARG A 1 114 ? 24.17843 -54.18541 16.01984 1.000 35.24633 80 ARG A C 1
ATOM 640 O O . ARG A 1 114 ? 25.27476 -53.87129 16.49337 1.000 37.38166 80 ARG A O 1
ATOM 648 N N . LEU A 1 115 ? 23.73606 -55.43803 15.96799 1.000 33.27710 81 LEU A N 1
ATOM 649 C CA . 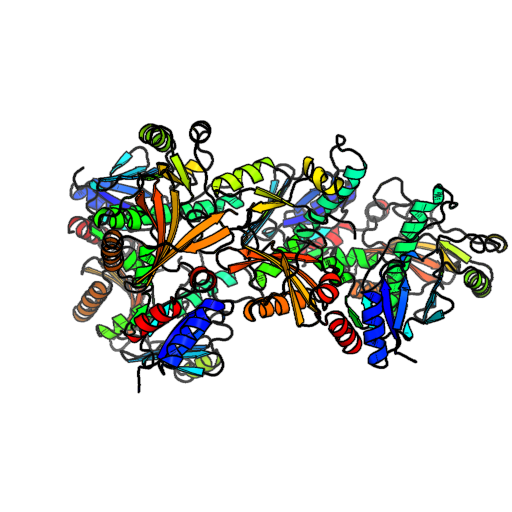LEU A 1 115 ? 24.54791 -56.56558 16.42406 1.000 38.44813 81 LEU A CA 1
ATOM 650 C C . LEU A 1 115 ? 24.86209 -57.40213 15.18492 1.000 43.40306 81 LEU A C 1
ATOM 651 O O . LEU A 1 115 ? 24.01243 -58.14755 14.68493 1.000 46.07581 81 LEU A O 1
ATOM 656 N N . TRP A 1 116 ? 26.09828 -57.26384 14.71118 1.000 43.52281 82 TRP A N 1
ATOM 657 C CA . TRP A 1 116 ? 26.63368 -57.85197 13.49456 1.000 44.38633 82 TRP A CA 1
ATOM 658 C C . TRP A 1 116 ? 27.24462 -59.22558 13.70489 1.000 45.72220 82 TRP A C 1
ATOM 659 O O . TRP A 1 116 ? 27.66630 -59.57822 14.80130 1.000 47.97205 82 TRP A O 1
ATOM 670 N N . GLN A 1 117 ? 27.41356 -59.94846 12.59442 1.000 53.73016 83 GLN A N 1
ATOM 671 C CA . GLN A 1 117 ? 28.07705 -61.23737 12.65489 1.000 51.47532 83 GLN A CA 1
ATOM 672 C C . GLN A 1 117 ? 29.54634 -61.03170 12.99896 1.000 45.35833 83 GLN A C 1
ATOM 673 O O . GLN A 1 117 ? 30.15540 -60.03033 12.61248 1.000 44.05179 83 GLN A O 1
ATOM 679 N N . PRO A 1 118 ? 30.14631 -61.96111 13.72392 1.000 47.45070 84 PRO A N 1
ATOM 680 C CA . PRO A 1 118 ? 31.56986 -61.81441 14.00448 1.000 48.82170 84 PRO A CA 1
ATOM 681 C C . PRO A 1 118 ? 32.31298 -62.02558 12.70564 1.000 53.18657 84 PRO A C 1
ATOM 682 O O . PRO A 1 118 ? 31.98597 -62.91601 11.91615 1.000 53.88144 84 PRO A O 1
ATOM 686 N N . HIS A 1 119 ? 33.31709 -61.20354 12.47255 1.000 54.37366 85 HIS A N 1
ATOM 687 C CA . HIS A 1 119 ? 34.09714 -61.38522 11.27339 1.000 55.03610 85 HIS A CA 1
ATOM 688 C C . HIS A 1 119 ? 35.26932 -62.29657 11.60681 1.000 66.93226 85 HIS A C 1
ATOM 689 O O . HIS A 1 119 ? 36.16191 -61.93230 12.38079 1.000 59.99409 85 HIS A O 1
ATOM 696 N N . LEU A 1 120 ? 35.21968 -63.50105 11.06267 1.000 73.69218 86 LEU A N 1
ATOM 697 C CA . LEU A 1 120 ? 36.36338 -64.34801 10.80474 1.000 74.12982 86 LEU A CA 1
ATOM 698 C C . LEU A 1 120 ? 36.63654 -64.22600 9.30515 1.000 77.93819 86 LEU A C 1
ATOM 699 O O . LEU A 1 120 ? 35.85986 -63.59368 8.58689 1.000 74.30719 86 LEU A O 1
ATOM 704 N N . SER A 1 121 ? 37.79663 -64.74753 8.85081 1.000 83.23577 87 SER A N 1
ATOM 705 C CA . SER A 1 121 ? 38.04770 -65.16091 7.45874 1.000 91.59916 87 SER A CA 1
ATOM 706 C C . SER A 1 121 ? 39.08220 -64.34073 6.66950 1.000 96.81996 87 SER A C 1
ATOM 707 O O . SER A 1 121 ? 38.89244 -64.16973 5.44907 1.000 95.79171 87 SER A O 1
ATOM 710 N N . PRO A 1 122 ? 40.19164 -63.80007 7.28336 1.000 99.31373 88 PRO A N 1
ATOM 711 C CA . PRO A 1 122 ? 41.32651 -63.40857 6.43433 1.000 103.23307 88 PRO A CA 1
ATOM 712 C C . PRO A 1 122 ? 41.77893 -64.68694 5.77002 1.000 108.50602 88 PRO A C 1
ATOM 713 O O . PRO A 1 122 ? 41.85785 -64.83797 4.54432 1.000 107.50506 88 PRO A O 1
ATOM 717 N N . GLU A 1 123 ? 42.06026 -65.65405 6.63541 1.000 108.54656 89 GLU A N 1
ATOM 718 C CA . GLU A 1 123 ? 42.44520 -66.97265 6.16044 1.000 106.22316 89 GLU A CA 1
ATOM 719 C C . GLU A 1 123 ? 41.13375 -67.78871 6.09085 1.000 103.66755 89 GLU A C 1
ATOM 720 O O . GLU A 1 123 ? 40.95619 -68.77099 6.81877 1.000 101.84055 89 GLU A O 1
ATOM 726 N N . LEU A 1 124 ? 40.22142 -67.41282 5.14815 1.000 102.01458 90 LEU A N 1
ATOM 727 C CA . LEU A 1 124 ? 38.88609 -68.03998 5.09240 1.000 98.04261 90 LEU A CA 1
ATOM 728 C C . LEU A 1 124 ? 38.87447 -69.53650 5.11427 1.000 96.38617 90 LEU A C 1
ATOM 729 O O . LEU A 1 124 ? 39.44962 -70.20263 4.26181 1.000 101.49674 90 LEU A O 1
ATOM 734 N N . ALA A 1 125 ? 38.05022 -70.00604 6.02141 1.000 96.51663 91 ALA A N 1
ATOM 735 C CA . ALA A 1 125 ? 37.87107 -71.37066 6.45824 1.000 94.96793 91 ALA A CA 1
ATOM 736 C C . ALA A 1 125 ? 36.58065 -71.90453 5.88135 1.000 94.39889 91 ALA A C 1
ATOM 737 O O . ALA A 1 125 ? 35.84414 -71.17968 5.20304 1.000 89.80812 91 ALA A O 1
ATOM 739 N N . PRO A 1 126 ? 36.29973 -73.16496 6.07600 1.000 91.94951 92 PRO A N 1
ATOM 740 C CA . PRO A 1 126 ? 35.06427 -73.71056 5.52270 1.000 96.44621 92 PRO A CA 1
ATOM 741 C C . PRO A 1 126 ? 33.89136 -73.60745 6.49065 1.000 95.57618 92 PRO A C 1
ATOM 742 O O . PRO A 1 126 ? 33.38615 -72.55806 6.90471 1.000 92.46012 92 PRO A O 1
ATOM 746 N N . GLN A 1 127 ? 33.46975 -74.81850 6.79776 1.000 99.88725 93 GLN A N 1
ATOM 747 C CA . GLN A 1 127 ? 32.47533 -75.23696 7.75824 1.000 94.33095 93 GLN A CA 1
ATOM 748 C C . GLN A 1 127 ? 32.87342 -74.88888 9.19357 1.000 90.81680 93 GLN A C 1
ATOM 749 O O . GLN A 1 127 ? 32.01178 -74.85241 10.07810 1.000 90.38855 93 GLN A O 1
ATOM 755 N N . TYR A 1 128 ? 34.15441 -74.57730 9.42709 1.000 87.11405 94 TYR A N 1
ATOM 756 C CA . TYR A 1 128 ? 34.58768 -74.16186 10.75450 1.000 87.99040 94 TYR A CA 1
ATOM 757 C C . TYR A 1 128 ? 34.16076 -72.71884 11.01707 1.000 84.73294 94 TYR A C 1
ATOM 758 O O . TYR A 1 128 ? 33.87162 -72.34615 12.16054 1.000 81.77465 94 TYR A O 1
ATOM 767 N N . ARG A 1 129 ? 34.01370 -71.93787 9.94535 1.000 85.72325 95 ARG A N 1
ATOM 768 C CA . ARG A 1 129 ? 33.63033 -70.53777 10.04084 1.000 81.61757 95 ARG A CA 1
ATOM 769 C C . ARG A 1 129 ? 32.31201 -70.38656 10.80797 1.000 79.19110 95 ARG A C 1
ATOM 770 O O . ARG A 1 129 ? 32.20105 -69.56690 11.72668 1.000 72.65983 95 ARG A O 1
ATOM 778 N N . ASP A 1 130 ? 31.30891 -71.20247 10.47713 1.000 76.71768 96 ASP A N 1
ATOM 779 C CA . ASP A 1 130 ? 30.00373 -71.04410 11.11748 1.000 73.27380 96 ASP A CA 1
ATOM 780 C C . ASP A 1 130 ? 30.01156 -71.52780 12.55668 1.000 73.37916 96 ASP A C 1
ATOM 781 O O . ASP A 1 130 ? 29.33355 -70.95012 13.41005 1.000 72.62604 96 ASP A O 1
ATOM 786 N N . ALA A 1 131 ? 30.75946 -72.58978 12.84668 1.000 75.57744 97 ALA A N 1
ATOM 787 C CA . ALA A 1 131 ? 30.84392 -73.08771 14.21301 1.000 68.03345 97 ALA A CA 1
ATOM 788 C C . ALA A 1 131 ? 31.37262 -72.01610 15.17362 1.000 70.88319 97 ALA A C 1
ATOM 789 O O . ALA A 1 131 ? 30.90606 -71.90807 16.32229 1.000 68.34017 97 ALA A O 1
ATOM 791 N N . CYS A 1 132 ? 32.33436 -71.20593 14.71705 1.000 68.97465 98 CYS A N 1
ATOM 792 C CA . CYS A 1 132 ? 32.96706 -70.19297 15.55454 1.000 61.74986 98 CYS A CA 1
ATOM 793 C C . CYS A 1 132 ? 32.28333 -68.85103 15.50426 1.000 55.99028 98 CYS A C 1
ATOM 794 O O . CYS A 1 132 ? 32.53248 -68.01012 16.36970 1.000 57.95528 98 CYS A O 1
ATOM 797 N N . THR A 1 133 ? 31.45757 -68.62854 14.49394 1.000 58.99846 99 THR A N 1
ATOM 798 C CA . THR A 1 133 ? 30.43568 -67.60412 14.60332 1.000 55.82599 99 THR A CA 1
ATOM 799 C C . THR A 1 133 ? 29.51341 -67.94212 15.76209 1.000 55.01994 99 THR A C 1
ATOM 800 O O . THR A 1 133 ? 29.24447 -67.10044 16.62252 1.000 49.85572 99 THR A O 1
ATOM 804 N N . LYS A 1 134 ? 29.08351 -69.20603 15.83630 1.000 57.14804 100 LYS A N 1
ATOM 805 C CA . LYS A 1 134 ? 28.24228 -69.64603 16.93949 1.000 52.65377 100 LYS A CA 1
ATOM 806 C C . LYS A 1 134 ? 28.97278 -69.48204 18.27180 1.000 53.12655 100 LYS A C 1
ATOM 807 O O . LYS A 1 134 ? 28.40213 -68.98674 19.25293 1.000 53.07217 100 LYS A O 1
ATOM 813 N N . GLU A 1 135 ? 30.25199 -69.85401 18.30945 1.000 54.01633 101 GLU A N 1
ATOM 814 C CA . GLU A 1 135 ? 31.05149 -69.65772 19.51236 1.000 50.53466 101 GLU A CA 1
ATOM 815 C C . GLU A 1 135 ? 31.14365 -68.18303 19.87100 1.000 49.87249 101 GLU A C 1
ATOM 816 O O . GLU A 1 135 ? 31.05700 -67.81699 21.05240 1.000 47.43183 101 GLU A O 1
ATOM 822 N N . SER A 1 136 ? 31.31642 -67.31372 18.86819 1.000 46.07387 102 SER A N 1
ATOM 823 C CA . SER A 1 136 ? 31.52158 -65.91525 19.21453 1.000 41.23091 102 SER A CA 1
ATOM 824 C C . SER A 1 136 ? 30.23281 -65.24154 19.62702 1.000 39.29685 102 SER A C 1
ATOM 825 O O . SER A 1 136 ? 30.25132 -64.37235 20.49768 1.000 38.32148 102 SER A O 1
ATOM 828 N N . LEU A 1 137 ? 29.10063 -65.71655 19.12056 1.000 44.93195 103 LEU A N 1
ATOM 829 C CA . LEU A 1 137 ? 27.81852 -65.14912 19.51202 1.000 44.36103 103 LEU A CA 1
ATOM 830 C C . LEU A 1 137 ? 27.45101 -65.52402 20.93394 1.000 41.95723 103 LEU A C 1
ATOM 831 O O . LEU A 1 137 ? 26.78467 -64.74989 21.62636 1.000 44.39173 103 LEU A O 1
ATOM 836 N N . ALA A 1 138 ? 27.84702 -66.71825 21.37081 1.000 42.77612 104 ALA A N 1
ATOM 837 C CA . ALA A 1 138 ? 27.59904 -67.10846 22.74820 1.000 40.92070 104 ALA A CA 1
ATOM 838 C C . ALA A 1 138 ? 28.42757 -66.26318 23.71166 1.000 39.79196 104 ALA A C 1
ATOM 839 O O . ALA A 1 138 ? 27.95441 -65.91342 24.79478 1.000 43.11825 104 ALA A O 1
ATOM 841 N N . VAL A 1 139 ? 29.64703 -65.88448 23.32378 1.000 39.11846 105 VAL A N 1
ATOM 842 C CA . VAL A 1 139 ? 30.43498 -64.97852 24.15984 1.000 39.83285 105 VAL A CA 1
ATOM 843 C C . VAL A 1 139 ? 29.71718 -63.64061 24.32435 1.000 37.74949 105 VAL A C 1
ATOM 844 O O . VAL A 1 139 ? 29.56026 -63.14215 25.44233 1.000 36.05371 105 VAL A O 1
ATOM 848 N N . TRP A 1 140 ? 29.26168 -63.04249 23.21424 1.000 37.54382 106 TRP A N 1
ATOM 849 C CA . TRP A 1 140 ? 28.47098 -61.81787 23.31353 1.000 34.86093 106 TRP A CA 1
ATOM 850 C C 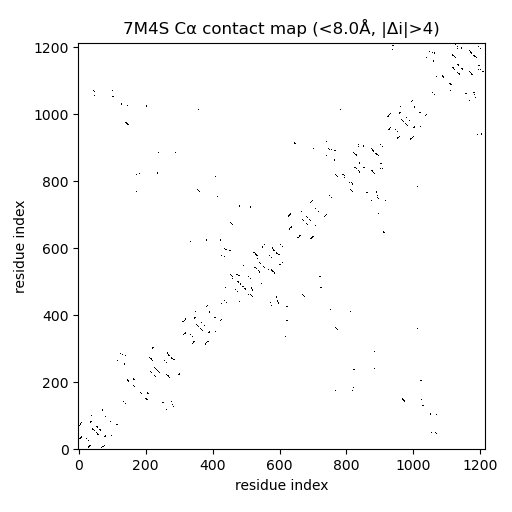. TRP A 1 140 ? 27.27294 -62.03825 24.21144 1.000 35.17640 106 TRP A C 1
ATOM 851 O O . TRP A 1 140 ? 26.92215 -61.17239 25.02221 1.000 39.13922 106 TRP A O 1
ATOM 862 N N . ASP A 1 141 ? 26.63509 -63.19545 24.07513 1.000 35.05349 107 ASP A N 1
ATOM 863 C CA . ASP A 1 141 ? 25.46754 -63.51775 24.88571 1.000 38.26386 107 ASP A CA 1
ATOM 864 C C . ASP A 1 141 ? 25.79280 -63.51906 26.36683 1.000 37.10493 107 ASP A C 1
ATOM 865 O O . ASP A 1 141 ? 25.03771 -62.96809 27.17825 1.000 36.46755 107 ASP A O 1
ATOM 870 N N . GLY A 1 142 ? 26.88864 -64.17285 26.74906 1.000 39.35967 108 GLY A N 1
ATOM 871 C CA . GLY A 1 142 ? 27.31393 -64.07911 28.13042 1.000 33.73210 108 GLY A CA 1
ATOM 872 C C . GLY A 1 142 ? 27.57830 -62.64438 28.52033 1.000 34.39028 108 GLY A C 1
ATOM 873 O O . GLY A 1 142 ? 27.18041 -62.19788 29.59453 1.000 41.74872 108 GLY A O 1
ATOM 874 N N . PHE A 1 143 ? 28.12968 -61.87028 27.59643 1.000 38.11190 109 PHE A N 1
ATOM 875 C CA . PHE A 1 143 ? 28.53603 -60.50866 27.90856 1.000 32.80885 109 PHE A CA 1
ATOM 876 C C . PHE A 1 143 ? 27.34709 -59.59622 28.15565 1.000 33.78606 109 PHE A C 1
ATOM 877 O O . PHE A 1 143 ? 27.40348 -58.72481 29.02728 1.000 34.81508 109 PHE A O 1
ATOM 885 N N . TRP A 1 144 ? 26.26453 -59.76324 27.39593 1.000 32.82698 110 TRP A N 1
ATOM 886 C CA . TRP A 1 144 ? 25.11530 -58.88618 27.59827 1.000 29.15148 110 TRP A CA 1
ATOM 887 C C . TRP A 1 144 ? 24.52603 -59.06021 28.98873 1.000 36.01381 110 TRP A C 1
ATOM 888 O O . TRP A 1 144 ? 24.00231 -58.09593 29.57101 1.000 34.75301 110 TRP A O 1
ATOM 899 N N . ASP A 1 145 ? 24.57617 -60.28522 29.52444 1.000 29.59230 111 ASP A N 1
ATOM 900 C CA . ASP A 1 145 ? 24.04480 -60.52912 30.85219 1.000 29.21148 111 ASP A CA 1
ATOM 901 C C . ASP A 1 145 ? 24.75631 -59.68139 31.90842 1.000 32.79932 111 ASP A C 1
ATOM 902 O O . ASP A 1 145 ? 24.12475 -59.21205 32.85514 1.000 35.95785 111 ASP A O 1
ATOM 907 N N . SER A 1 146 ? 26.06750 -59.47504 31.77038 1.000 32.14836 112 SER A N 1
ATOM 908 C CA . SER A 1 146 ? 26.79374 -58.60540 32.69554 1.000 30.49147 112 SER A CA 1
ATOM 909 C C . SER A 1 146 ? 26.35348 -57.14547 32.62026 1.000 33.16160 112 SER A C 1
ATOM 910 O O . SER A 1 146 ? 26.64433 -56.37833 33.54711 1.000 39.42574 112 SER A O 1
ATOM 913 N N . LEU A 1 147 ? 25.71040 -56.71784 31.53544 1.000 34.35516 113 LEU A N 1
ATOM 914 C CA . LEU A 1 147 ? 25.26356 -55.33526 31.41682 1.000 31.93555 113 LEU A CA 1
ATOM 915 C C . LEU A 1 147 ? 23.78225 -55.17983 31.74014 1.000 35.39183 113 LEU A C 1
ATOM 916 O O . LEU A 1 147 ? 23.20068 -54.12341 31.45204 1.000 33.82229 113 LEU A O 1
ATOM 921 N N . ARG A 1 148 ? 23.16726 -56.20198 32.35244 1.000 31.42807 114 ARG A N 1
ATOM 922 C CA . ARG A 1 148 ? 21.74010 -56.17749 32.64383 1.000 32.52464 114 ARG A CA 1
ATOM 923 C C . ARG A 1 148 ? 21.34309 -55.03484 33.57982 1.000 36.09777 114 ARG A C 1
ATOM 924 O O . ARG A 1 148 ? 20.16451 -54.68540 33.63992 1.000 41.84141 114 ARG A O 1
ATOM 932 N N . HIS A 1 149 ? 22.27681 -54.46922 34.33844 1.000 37.10799 115 HIS A N 1
ATOM 933 C CA . HIS A 1 149 ? 21.94091 -53.35498 35.21921 1.000 39.68733 115 HIS A CA 1
ATOM 934 C C . HIS A 1 149 ? 21.90311 -52.00889 34.51368 1.000 39.73969 115 HIS A C 1
ATOM 935 O O . HIS A 1 149 ? 21.34819 -51.06040 35.07500 1.000 37.52617 115 HIS A O 1
ATOM 942 N N . ALA A 1 150 ? 22.50649 -51.89381 33.32982 1.000 36.71281 116 ALA A N 1
ATOM 943 C CA . ALA A 1 150 ? 22.49026 -50.66442 32.55395 1.000 34.17943 116 ALA A CA 1
ATOM 944 C C . ALA A 1 150 ? 21.12963 -50.45118 31.89205 1.000 30.85181 116 ALA A C 1
ATOM 945 O O . ALA A 1 150 ? 20.33357 -51.37507 31.73862 1.000 31.44583 116 ALA A O 1
ATOM 947 N N . HIS A 1 151 ? 20.88269 -49.20942 31.47608 1.000 33.98035 117 HIS A N 1
ATOM 948 C CA . HIS A 1 151 ? 19.66771 -48.84402 30.74715 1.000 33.35111 117 HIS A CA 1
ATOM 949 C C . HIS A 1 151 ? 19.83870 -49.16829 29.26022 1.000 36.07759 117 HIS A C 1
ATOM 950 O O . HIS A 1 151 ? 20.64508 -48.54805 28.55138 1.000 32.43342 117 HIS A O 1
ATOM 957 N N . TRP A 1 152 ? 19.06044 -50.11534 28.76887 1.000 36.91358 118 TRP A N 1
ATOM 958 C CA . TRP A 1 152 ? 19.19283 -50.56031 27.39180 1.000 33.99917 118 TRP A CA 1
ATOM 959 C C . TRP A 1 152 ? 18.19067 -49.81712 26.52008 1.000 35.87895 118 TRP A C 1
ATOM 960 O O . TRP A 1 152 ? 17.04546 -49.58532 26.92400 1.000 35.09982 118 TRP A O 1
ATOM 971 N N . VAL A 1 153 ? 18.66389 -49.38138 25.35266 1.000 34.00511 119 VAL A N 1
ATOM 972 C CA . VAL A 1 153 ? 17.80875 -48.93575 24.25281 1.000 34.67459 119 VAL A CA 1
ATOM 973 C C . VAL A 1 153 ? 18.29290 -49.67367 23.00725 1.000 35.23406 119 VAL A C 1
ATOM 974 O O . VAL A 1 153 ? 19.11116 -49.15876 22.24169 1.000 36.46720 119 VAL A O 1
ATOM 978 N N . ASP A 1 154 ? 17.79716 -50.88452 22.79273 1.000 36.92200 120 ASP A N 1
ATOM 979 C CA . ASP A 1 154 ? 16.82655 -51.51743 23.66785 1.000 32.55646 120 ASP A CA 1
ATOM 980 C C . ASP A 1 154 ? 17.30085 -52.87691 24.13045 1.000 31.17131 120 ASP A C 1
ATOM 981 O O . ASP A 1 154 ? 18.21960 -53.46248 23.57147 1.000 28.74857 120 ASP A O 1
ATOM 986 N N . ASP A 1 155 ? 16.60702 -53.39469 25.13334 1.000 33.22385 121 ASP A N 1
ATOM 987 C CA . ASP A 1 155 ? 16.85167 -54.73277 25.64424 1.000 29.37151 121 ASP A CA 1
ATOM 988 C C . ASP A 1 155 ? 16.78102 -55.74520 24.50525 1.000 32.31002 121 ASP A C 1
ATOM 989 O O . ASP A 1 155 ? 15.86405 -55.69555 23.68620 1.000 33.73359 121 ASP A O 1
ATOM 994 N N . LEU A 1 156 ? 17.76011 -56.65729 24.44147 1.000 36.10613 122 LEU A N 1
ATOM 995 C CA . LEU A 1 156 ? 17.83085 -57.57395 23.29882 1.000 33.36554 122 LEU A CA 1
ATOM 996 C C . LEU A 1 156 ? 16.67323 -58.56819 23.29853 1.000 35.03262 122 LEU A C 1
ATOM 997 O O . LEU A 1 156 ? 16.07417 -58.82314 22.24936 1.000 35.03713 122 LEU A O 1
ATOM 1002 N N . GLN A 1 157 ? 16.29695 -59.09448 24.46824 1.000 33.85392 123 GLN A N 1
ATOM 1003 C CA . GLN A 1 157 ? 15.18542 -60.03960 24.49934 1.000 36.13582 123 GLN A CA 1
ATOM 1004 C C . GLN A 1 157 ? 13.88316 -59.38151 24.07875 1.000 36.50269 123 GLN A C 1
ATOM 1005 O O . GLN A 1 157 ? 13.05416 -60.01113 23.41370 1.000 38.97378 123 GLN A O 1
ATOM 1011 N N . LYS A 1 158 ? 13.66745 -58.12962 24.48433 1.000 37.01509 124 LYS A N 1
ATOM 1012 C CA . LYS A 1 158 ? 12.49217 -57.39776 24.01738 1.000 36.15748 124 LYS A CA 1
ATOM 1013 C C . LYS A 1 158 ? 12.55424 -57.16095 22.51218 1.000 36.44216 124 LYS A C 1
ATOM 1014 O O . LYS A 1 158 ? 11.52321 -57.20384 21.83194 1.000 39.70659 124 LYS A O 1
ATOM 1020 N N . ILE A 1 159 ? 13.73910 -56.84335 21.98126 1.000 38.01184 125 ILE A N 1
ATOM 1021 C CA . ILE A 1 159 ? 13.86024 -56.69540 20.53485 1.000 42.27794 125 ILE A CA 1
ATOM 1022 C C . ILE A 1 159 ? 13.54713 -58.02431 19.86095 1.000 40.37622 125 ILE A C 1
ATOM 1023 O O . ILE A 1 159 ? 12.84833 -58.08078 18.83969 1.000 41.33971 125 ILE A O 1
ATOM 1028 N N . ASN A 1 160 ? 14.05543 -59.11595 20.42054 1.000 37.28246 126 ASN A N 1
ATOM 1029 C CA . ASN A 1 160 ? 13.86389 -60.38748 19.74203 1.000 43.41589 126 ASN A CA 1
ATOM 1030 C C . ASN A 1 160 ? 12.39112 -60.76623 19.70516 1.000 42.23944 126 ASN A C 1
ATOM 1031 O O . ASN A 1 160 ? 11.88123 -61.18664 18.66232 1.000 41.90931 126 ASN A O 1
ATOM 1036 N N . ALA A 1 161 ? 11.68215 -60.56947 20.82203 1.000 39.17262 127 ALA A N 1
ATOM 1037 C CA . ALA A 1 161 ? 10.25960 -60.87790 20.86118 1.000 38.27917 127 ALA A CA 1
ATOM 1038 C C . ALA A 1 161 ? 9.46888 -59.95807 19.93849 1.000 37.44831 127 ALA A C 1
ATOM 1039 O O . ALA A 1 161 ? 8.59193 -60.41342 19.19481 1.000 40.24580 127 ALA A O 1
ATOM 1041 N N . ALA A 1 162 ? 9.79955 -58.67285 19.92434 1.000 36.91472 128 ALA A N 1
ATOM 1042 C CA . ALA A 1 162 ? 9.06251 -57.75973 19.06688 1.000 39.13545 128 ALA A CA 1
ATOM 1043 C C . ALA A 1 162 ? 9.28840 -58.04136 17.58284 1.000 38.71292 128 ALA A C 1
ATOM 1044 O O . ALA A 1 162 ? 8.49714 -57.58640 16.75506 1.000 39.22005 128 ALA A O 1
ATOM 1046 N N . GLU A 1 163 ? 10.31039 -58.80796 17.22587 1.000 33.97417 129 GLU A N 1
ATOM 1047 C CA . GLU A 1 163 ? 10.51739 -59.10416 15.81894 1.000 41.95391 129 GLU A CA 1
ATOM 1048 C C . GLU A 1 163 ? 9.53930 -60.14557 15.29252 1.000 39.46602 129 GLU A C 1
ATOM 1049 O O . GLU A 1 163 ? 9.60636 -60.49213 14.11310 1.000 39.78892 129 GLU A O 1
ATOM 1055 N N . ASN A 1 164 ? 8.66542 -60.66670 16.14487 1.000 40.09620 130 ASN A N 1
ATOM 1056 C CA . ASN A 1 164 ? 7.61902 -61.61271 15.76753 1.000 38.79772 130 ASN A CA 1
ATOM 1057 C C . ASN A 1 164 ? 6.44293 -60.82191 15.21161 1.000 42.45168 130 ASN A C 1
ATOM 1058 O O . ASN A 1 164 ? 5.67484 -60.22710 15.97151 1.000 37.71073 130 ASN A O 1
ATOM 1063 N N . LYS A 1 165 ? 6.27944 -60.82848 13.87641 1.000 42.07267 131 LYS A N 1
ATOM 1064 C CA . LYS A 1 165 ? 5.29185 -59.94256 13.26480 1.000 36.46489 131 LYS A CA 1
ATOM 1065 C C . LYS A 1 165 ? 3.86768 -60.35773 13.61027 1.000 37.65987 131 LYS A C 1
ATOM 1066 O O . LYS A 1 165 ? 2.98015 -59.49865 13.69360 1.000 34.05445 131 LYS A O 1
ATOM 1072 N N . LEU A 1 166 ? 3.62809 -61.65466 13.83870 1.000 35.19726 132 LEU A N 1
ATOM 1073 C CA . LEU A 1 166 ? 2.29127 -62.06880 14.24886 1.000 37.41745 132 LEU A CA 1
ATOM 1074 C C . LEU A 1 166 ? 1.96500 -61.54228 15.64023 1.000 42.80213 132 LEU A C 1
ATOM 1075 O O . LEU A 1 166 ? 0.88011 -60.98545 15.86673 1.000 39.27323 132 LEU A O 1
ATOM 1080 N N . TYR A 1 167 ? 2.95222 -61.60402 16.54258 1.000 45.10485 133 TYR A N 1
ATOM 1081 C CA . TYR A 1 167 ? 2.84127 -61.01749 17.87054 1.000 39.15652 133 TYR A CA 1
ATOM 1082 C C . TYR A 1 167 ? 2.54218 -59.52896 17.79679 1.000 37.14355 133 TYR A C 1
ATOM 1083 O O . TYR A 1 167 ? 1.72825 -59.01745 18.57334 1.000 41.60125 133 TYR A O 1
ATOM 1092 N N . GLN A 1 168 ? 3.21370 -58.81193 16.89633 1.000 34.03894 134 GLN A N 1
ATOM 1093 C CA . GLN A 1 168 ? 2.90430 -57.39772 16.68207 1.000 39.88441 134 GLN A CA 1
ATOM 1094 C C . GLN A 1 168 ? 1.42056 -57.15998 16.37741 1.000 39.73531 134 GLN A C 1
ATOM 1095 O O . GLN A 1 168 ? 0.79123 -56.25302 16.94226 1.000 40.06132 134 GLN A O 1
ATOM 1101 N N . LEU A 1 169 ? 0.83819 -57.96495 15.48637 1.000 41.95464 135 LEU A N 1
ATOM 1102 C CA . LEU A 1 169 ? -0.52687 -57.67169 15.04905 1.000 42.44471 135 LEU A CA 1
ATOM 1103 C C . LEU A 1 169 ? -1.50837 -57.77855 16.20541 1.000 40.34710 135 LEU A C 1
ATOM 1104 O O . LEU A 1 169 ? -2.40139 -56.93372 16.35792 1.000 38.06336 135 LEU A O 1
ATOM 1109 N N . ARG A 1 170 ? -1.32453 -58.78675 17.05726 1.000 38.35268 136 ARG A N 1
ATOM 1110 C CA . ARG A 1 170 ? -2.19521 -58.94897 18.20819 1.000 35.27417 136 ARG A CA 1
ATOM 1111 C C . ARG A 1 170 ? -2.07048 -57.75894 19.15188 1.000 39.48731 136 ARG A C 1
ATOM 1112 O O . ARG A 1 170 ? -3.07294 -57.17210 19.57109 1.000 40.46565 136 ARG A O 1
ATOM 1120 N N . VAL A 1 171 ? -0.84026 -57.36212 19.46679 1.000 37.27928 137 VAL A N 1
ATOM 1121 C CA . VAL A 1 171 ? -0.65032 -56.26478 20.40933 1.000 43.33704 137 VAL A CA 1
ATOM 1122 C C . VAL A 1 171 ? -1.18624 -54.96240 19.82081 1.000 43.64027 137 VAL A C 1
ATOM 1123 O O . VAL A 1 171 ? -1.75426 -54.12924 20.54016 1.000 42.96254 137 VAL A O 1
ATOM 1127 N N . ALA A 1 172 ? -0.99699 -54.75164 18.51098 1.000 40.78963 138 ALA A N 1
ATOM 1128 C CA . ALA A 1 172 ? -1.56439 -53.55896 17.88686 1.000 45.66985 138 ALA A CA 1
ATOM 1129 C C . ALA A 1 172 ? -3.08146 -53.56642 18.01333 1.000 46.37665 138 ALA A C 1
ATOM 1130 O O . ALA A 1 172 ? -3.69276 -52.55582 18.39840 1.000 45.00417 138 ALA A O 1
ATOM 1132 N N . ALA A 1 173 ? -3.69713 -54.72393 17.75272 1.000 40.60096 139 ALA A N 1
ATOM 1133 C CA . ALA A 1 173 ? -5.14470 -54.82736 17.84761 1.000 42.17967 139 ALA A CA 1
ATOM 1134 C C . ALA A 1 173 ? -5.61466 -54.65283 19.27586 1.000 42.66165 139 ALA A C 1
ATOM 1135 O O . ALA A 1 173 ? -6.72579 -54.17237 19.50126 1.000 44.49802 139 ALA A O 1
ATOM 1137 N N . GLU A 1 174 ? -4.81369 -55.09161 20.24505 1.000 40.47748 140 GLU A N 1
ATOM 1138 C CA . GLU A 1 174 ? -5.21180 -54.95679 21.63752 1.000 40.36998 140 GLU A CA 1
ATOM 1139 C C . GLU A 1 174 ? -5.11730 -53.51443 22.14498 1.000 42.22058 140 GLU A C 1
ATOM 1140 O O . GLU A 1 174 ? -5.92356 -53.11806 22.99077 1.000 44.99710 140 GLU A O 1
ATOM 1146 N N . VAL A 1 175 ? -4.16966 -52.70443 21.64907 1.000 41.29269 141 VAL A N 1
ATOM 1147 C CA . VAL A 1 175 ? -4.03846 -51.32679 22.14469 1.000 45.70780 141 VAL A CA 1
ATOM 1148 C C . VAL A 1 175 ? -4.82540 -50.30651 21.30531 1.000 47.50740 141 VAL A C 1
ATOM 1149 O O . VAL A 1 175 ? -4.73579 -49.09720 21.56614 1.000 50.08315 141 VAL A O 1
ATOM 1153 N N . GLY A 1 176 ? -5.59122 -50.74652 20.31201 1.000 45.05000 142 GLY A N 1
ATOM 1154 C CA . GLY A 1 176 ? -6.45959 -49.84425 19.57855 1.000 42.46547 142 GLY A CA 1
ATOM 1155 C C . GLY A 1 176 ? -5.97152 -49.38744 18.22150 1.000 47.74580 142 GLY A C 1
ATOM 1156 O O . GLY A 1 176 ? -6.59465 -48.50036 17.62613 1.000 48.92560 142 GLY A O 1
ATOM 1157 N N . LEU A 1 177 ? -4.89562 -49.96201 17.70422 1.000 42.74473 143 LEU A N 1
ATOM 1158 C CA . LEU A 1 177 ? -4.49021 -49.64540 16.35134 1.000 40.57290 143 LEU A CA 1
ATOM 1159 C C . LEU A 1 177 ? -5.31517 -50.47176 15.37592 1.000 43.91686 143 LEU A C 1
ATOM 1160 O O . LEU A 1 177 ? -5.68034 -51.61726 15.66135 1.000 45.66755 143 LEU A O 1
ATOM 1165 N N . VAL A 1 178 ? -5.63159 -49.87472 14.23543 1.000 43.73338 144 VAL A N 1
ATOM 1166 C CA . VAL A 1 178 ? -6.29686 -50.59396 13.15465 1.000 48.76602 144 VAL A CA 1
ATOM 1167 C C . VAL A 1 178 ? -5.26133 -51.45389 12.44632 1.000 45.62770 144 VAL A C 1
ATOM 1168 O O . VAL A 1 178 ? -4.17140 -50.97555 12.10759 1.000 45.13690 144 VAL A O 1
ATOM 1172 N N . ILE A 1 179 ? -5.59972 -52.72037 12.22011 1.000 46.36463 145 ILE A N 1
ATOM 1173 C CA . ILE A 1 179 ? -4.71239 -53.65137 11.53221 1.000 44.23454 145 ILE A CA 1
ATOM 1174 C C . ILE A 1 179 ? -5.40803 -54.26247 10.32465 1.000 44.56237 145 ILE A C 1
ATOM 1175 O O . ILE A 1 179 ? -6.62786 -54.48279 10.35145 1.000 45.45223 145 ILE A O 1
ATOM 1180 N N . PRO A 1 180 ? -4.67388 -54.58750 9.26900 1.000 45.36942 146 PRO A N 1
ATOM 1181 C CA . PRO A 1 180 ? -5.27944 -55.24776 8.11331 1.000 44.98397 146 PRO A CA 1
ATOM 1182 C C . PRO A 1 180 ? -5.66188 -56.67164 8.45727 1.000 44.62834 146 PRO A C 1
ATOM 1183 O O . PRO A 1 180 ? -4.93917 -57.34371 9.20499 1.000 43.51711 146 PRO A O 1
ATOM 1187 N N . PRO A 1 181 ? -6.77510 -57.16934 7.92812 1.000 42.23156 147 PRO A N 1
ATOM 1188 C CA . PRO A 1 181 ? -7.06225 -58.61001 8.02906 1.000 43.45702 147 PRO A CA 1
ATOM 1189 C C . PRO A 1 181 ? -5.90870 -59.42089 7.44235 1.000 46.78497 147 PRO A C 1
ATOM 1190 O O . PRO A 1 181 ? -5.41276 -59.12118 6.35199 1.000 45.35731 147 PRO A O 1
ATOM 1194 N N . THR A 1 182 ? -5.43408 -60.41469 8.20247 1.000 42.88752 148 THR A N 1
ATOM 1195 C CA . THR A 1 182 ? -4.20866 -61.11486 7.84495 1.000 45.41499 148 THR A CA 1
ATOM 1196 C C . THR A 1 182 ? -4.33661 -62.62645 7.98479 1.000 45.17833 148 THR A C 1
ATOM 1197 O O . THR A 1 182 ? -4.97043 -63.12885 8.91931 1.000 45.09391 148 THR A O 1
ATOM 1201 N N . LEU A 1 183 ? -3.76578 -63.34506 7.01744 1.000 39.66422 149 LEU A N 1
ATOM 1202 C CA . LEU A 1 183 ? -3.65647 -64.79594 7.06310 1.000 40.06146 149 LEU A CA 1
ATOM 1203 C C . LEU A 1 183 ? -2.21393 -65.17970 6.82304 1.000 38.29818 149 LEU A C 1
ATOM 1204 O O . LEU A 1 183 ? -1.59085 -64.67561 5.88738 1.000 44.77974 149 LEU A O 1
ATOM 1209 N N . VAL A 1 184 ? -1.67814 -66.04999 7.66396 1.000 39.32921 150 VAL A N 1
ATOM 1210 C CA . VAL A 1 184 ? -0.37698 -66.65983 7.43364 1.000 39.37687 150 VAL A CA 1
ATOM 1211 C C . VAL A 1 184 ? -0.63055 -68.14266 7.24983 1.000 42.92480 150 VAL A C 1
ATOM 1212 O O . VAL A 1 184 ? -1.23870 -68.78187 8.11936 1.000 44.52343 150 VAL A O 1
ATOM 1216 N N . THR A 1 185 ? -0.18570 -68.69183 6.12134 1.000 43.21206 151 THR A N 1
ATOM 1217 C CA . THR A 1 185 ? -0.55026 -70.07500 5.85952 1.000 46.61596 151 THR A CA 1
ATOM 1218 C C . THR A 1 185 ? 0.28846 -70.65485 4.73338 1.000 48.59599 151 THR A C 1
ATOM 1219 O O . THR A 1 185 ? 0.82492 -69.93161 3.88842 1.000 50.18971 151 THR A O 1
ATOM 1223 N N . ASN A 1 186 ? 0.43346 -71.97122 4.77949 1.000 46.82262 152 ASN A N 1
ATOM 1224 C CA . ASN A 1 186 ? 0.92247 -72.78136 3.67826 1.000 50.94290 152 ASN A CA 1
ATOM 1225 C C . ASN A 1 186 ? -0.20865 -73.59464 3.06451 1.000 54.56749 152 ASN A C 1
ATOM 1226 O O . ASN A 1 186 ? 0.03979 -74.47079 2.22277 1.000 54.50717 152 ASN A O 1
ATOM 1231 N N . ASN A 1 187 ? -1.42886 -73.39540 3.55463 1.000 49.77594 153 ASN A N 1
ATOM 1232 C CA . ASN A 1 187 ? -2.64459 -74.03788 3.08290 1.000 48.87787 153 ASN A CA 1
ATOM 1233 C C . ASN A 1 187 ? -3.27021 -73.28526 1.91299 1.000 53.88169 153 ASN A C 1
ATOM 1234 O O . ASN A 1 187 ? -3.93945 -72.26206 2.10947 1.000 52.18653 153 ASN A O 1
ATOM 1239 N N . PRO A 1 188 ? -3.09320 -73.76888 0.68674 1.000 50.52444 154 PRO A N 1
ATOM 1240 C CA . PRO A 1 188 ? -3.64701 -73.03551 -0.45617 1.000 54.10815 154 PRO A CA 1
ATOM 1241 C C . PRO A 1 188 ? -5.16857 -72.96105 -0.44920 1.000 54.47675 154 PRO A C 1
ATOM 1242 O O . PRO A 1 188 ? -5.72215 -71.99204 -0.98180 1.000 50.33765 154 PRO A O 1
ATOM 1246 N N . LYS A 1 189 ? -5.85193 -73.90255 0.20546 1.000 52.28722 155 LYS A N 1
ATOM 1247 C CA . LYS A 1 189 ? -7.30499 -73.88224 0.25161 1.000 51.29179 155 LYS A CA 1
ATOM 1248 C C . LYS A 1 189 ? -7.79579 -72.72958 1.14382 1.000 55.84934 155 LYS A C 1
ATOM 1249 O O . LYS A 1 189 ? -8.82360 -72.10100 0.84022 1.000 52.92800 155 LYS A O 1
ATOM 1255 N N . GLU A 1 190 ? -7.03465 -72.37054 2.19736 1.000 51.44579 156 GLU A N 1
ATOM 1256 C CA . GLU A 1 190 ? -7.45984 -71.26390 3.05429 1.000 50.61081 156 GLU A CA 1
ATOM 1257 C C . GLU A 1 190 ? -7.08095 -69.91291 2.47442 1.000 47.55953 156 GLU A C 1
ATOM 1258 O O . GLU A 1 190 ? -7.78018 -68.92420 2.70391 1.000 41.21136 156 GLU A O 1
ATOM 1264 N N . ALA A 1 191 ? -6.01623 -69.86414 1.67701 1.000 47.20075 157 ALA A N 1
ATOM 1265 C CA . ALA A 1 191 ? -5.67576 -68.62273 1.00799 1.000 48.79382 157 ALA A CA 1
ATOM 1266 C C . ALA A 1 191 ? -6.77778 -68.24245 0.02090 1.000 48.69096 157 ALA A C 1
ATOM 1267 O O . ALA A 1 191 ? -7.15138 -67.06674 -0.08357 1.000 43.90176 157 ALA A O 1
ATOM 1269 N N . ARG A 1 192 ? -7.36906 -69.23679 -0.65530 1.000 48.82712 158 ARG A N 1
ATOM 1270 C CA . ARG A 1 192 ? -8.51262 -68.93263 -1.51213 1.000 50.95539 158 ARG A CA 1
ATOM 1271 C C . ARG A 1 192 ? -9.72427 -68.43844 -0.70996 1.000 50.23797 158 ARG A C 1
ATOM 1272 O O . ARG A 1 192 ? -10.38313 -67.49083 -1.14247 1.000 52.03214 158 ARG A O 1
ATOM 1280 N N . GLU A 1 193 ? -10.04386 -69.01500 0.45762 1.000 50.98650 159 GLU A N 1
ATOM 1281 C CA . GLU A 1 193 ? -11.20654 -68.44877 1.16369 1.000 51.60154 159 GLU A CA 1
ATOM 1282 C C . GLU A 1 193 ? -10.90709 -67.09060 1.72189 1.000 47.92035 159 GLU A C 1
ATOM 1283 O O . GLU A 1 193 ? -11.78827 -66.22549 1.80173 1.000 51.51368 159 GLU A O 1
ATOM 1289 N N . PHE A 1 194 ? -9.67154 -66.84977 2.05455 1.000 46.49865 160 PHE A N 1
ATOM 1290 C CA . PHE A 1 194 ? -9.36011 -65.50955 2.49495 1.000 51.69010 160 PHE A CA 1
ATOM 1291 C C . PHE A 1 194 ? -9.52267 -64.52367 1.33949 1.000 46.94142 160 PHE A C 1
ATOM 1292 O O . PHE A 1 194 ? -10.14876 -63.47418 1.49950 1.000 46.99173 160 PHE A O 1
ATOM 1300 N N . PHE A 1 195 ? -9.08255 -64.91444 0.14556 1.000 45.96171 161 PHE A N 1
ATOM 1301 C CA . PHE A 1 195 ? -9.21638 -64.04226 -1.00669 1.000 53.74446 161 PHE A CA 1
ATOM 1302 C C . PHE A 1 195 ? -10.66934 -63.71771 -1.30654 1.000 55.15933 161 PHE A C 1
ATOM 1303 O O . PHE A 1 195 ? -10.98015 -62.58474 -1.71021 1.000 52.50829 161 PHE A O 1
ATOM 1311 N N . GLU A 1 196 ? -11.58431 -64.65790 -1.05498 1.000 54.42047 162 GLU A N 1
ATOM 1312 C CA . GLU A 1 196 ? -12.99356 -64.32163 -1.22863 1.000 50.38817 162 GLU A CA 1
ATOM 1313 C C . GLU A 1 196 ? -13.46567 -63.44800 -0.09206 1.000 57.50214 162 GLU A C 1
ATOM 1314 O O . GLU A 1 196 ? -14.27850 -62.53681 -0.29606 1.000 58.65414 162 GLU A O 1
ATOM 1320 N N . GLN A 1 197 ? -12.91980 -63.67638 1.10427 1.000 53.97935 163 GLN A N 1
ATOM 1321 C CA . GLN A 1 197 ? -13.30425 -62.91415 2.27876 1.000 52.57628 163 GLN A CA 1
ATOM 1322 C C . GLN A 1 197 ? -13.02100 -61.42846 2.08983 1.000 48.15300 163 GLN A C 1
ATOM 1323 O O . GLN A 1 197 ? -13.82838 -60.57384 2.47472 1.000 51.78409 163 GLN A O 1
ATOM 1329 N N . VAL A 1 198 ? -11.88164 -61.09789 1.49263 1.000 44.37550 164 VAL A N 1
ATOM 1330 C CA . VAL A 1 198 ? -11.49568 -59.70376 1.33914 1.000 46.42732 164 VAL A CA 1
ATOM 1331 C C . VAL A 1 198 ? -11.91783 -59.17740 -0.02434 1.000 50.55457 164 VAL A C 1
ATOM 1332 O O . VAL A 1 198 ? -11.44001 -58.12255 -0.46013 1.000 49.54595 164 VAL A O 1
ATOM 1336 N N . ASN A 1 199 ? -12.79908 -59.91926 -0.70938 1.000 48.98785 165 ASN A N 1
ATOM 1337 C CA . ASN A 1 199 ? -13.38132 -59.50595 -1.98864 1.000 46.21763 165 ASN A CA 1
ATOM 1338 C C . ASN A 1 199 ? -12.30941 -59.27813 -3.04372 1.000 48.69848 165 ASN A C 1
ATOM 1339 O O . ASN A 1 199 ? -12.27108 -58.24598 -3.71347 1.000 50.72472 165 ASN A O 1
ATOM 1344 N N . GLY A 1 200 ? -11.42348 -60.25022 -3.17760 1.000 48.65651 166 GLY A N 1
ATOM 1345 C CA . GLY A 1 200 ? -10.44571 -60.19369 -4.23210 1.000 49.98328 166 GLY A CA 1
ATOM 1346 C C . GLY A 1 200 ? -9.43965 -59.06400 -4.17778 1.000 52.22265 166 GLY A C 1
ATOM 1347 O O . GLY A 1 200 ? -8.66135 -58.91261 -5.12591 1.000 52.62321 166 GLY A O 1
ATOM 1348 N N . LYS A 1 201 ? -9.42655 -58.25643 -3.12915 1.000 50.30263 167 LYS A N 1
ATOM 1349 C CA . LYS A 1 201 ? -8.43896 -57.18690 -2.98631 1.000 53.51782 167 LYS A CA 1
ATOM 1350 C C . LYS A 1 201 ? -7.47557 -57.62787 -1.87366 1.000 52.79525 167 LYS A C 1
ATOM 1351 O O . LYS A 1 201 ? -7.72721 -57.41796 -0.68324 1.000 51.40426 167 LYS A O 1
ATOM 1357 N N . MET A 1 202 ? -6.37173 -58.25737 -2.28485 1.000 51.12654 168 MET A N 1
ATOM 1358 C CA . MET A 1 202 ? -5.45607 -58.95815 -1.39797 1.000 48.26862 168 MET A CA 1
ATOM 1359 C C . MET A 1 202 ? -4.01620 -58.80657 -1.87302 1.000 50.94338 168 MET A C 1
ATOM 1360 O O . MET A 1 202 ? -3.75118 -58.80124 -3.07274 1.000 51.22797 168 MET A O 1
ATOM 1365 N N . ILE A 1 203 ? -3.07554 -58.72893 -0.92089 1.000 57.90002 169 ILE A N 1
ATOM 1366 C CA . ILE A 1 203 ? -1.64177 -58.69091 -1.22232 1.000 55.66249 169 ILE A CA 1
ATOM 1367 C C . ILE A 1 203 ? -0.92370 -59.85711 -0.54916 1.000 53.58269 169 ILE A C 1
ATOM 1368 O O . ILE A 1 203 ? -1.39456 -60.42357 0.44315 1.000 47.91054 169 ILE A O 1
ATOM 1373 N N . THR A 1 204 ? 0.21309 -60.23248 -1.13071 1.000 56.82049 170 THR A N 1
ATOM 1374 C CA . THR A 1 204 ? 1.15619 -61.18941 -0.56947 1.000 56.58550 170 THR A CA 1
ATOM 1375 C C . THR A 1 204 ? 2.42507 -60.47760 -0.12073 1.000 63.72790 170 THR A C 1
ATOM 1376 O O . THR A 1 204 ? 2.82945 -59.46177 -0.70013 1.000 65.33977 170 THR A O 1
ATOM 1380 N N . LYS A 1 205 ? 3.03967 -61.00965 0.93583 1.000 60.61316 171 LYS A N 1
ATOM 1381 C CA . LYS A 1 205 ? 4.38277 -60.62123 1.34213 1.000 57.49089 171 LYS A CA 1
ATOM 1382 C C . LYS A 1 205 ? 5.02525 -61.78481 2.09329 1.000 54.16471 171 LYS A C 1
ATOM 1383 O O . LYS A 1 205 ? 4.33926 -62.59161 2.73215 1.000 52.35124 171 LYS A O 1
ATOM 1389 N N . LEU A 1 206 ? 6.34180 -61.89994 1.95641 1.000 54.53328 172 LEU A N 1
ATOM 1390 C CA . LEU A 1 206 ? 7.09712 -62.80904 2.81233 1.000 56.96874 172 LEU A CA 1
ATOM 1391 C C . LEU A 1 206 ? 7.07293 -62.25598 4.22984 1.000 50.74197 172 LEU A C 1
ATOM 1392 O O . LEU A 1 206 ? 7.16168 -61.04209 4.42122 1.000 49.40865 172 LEU A O 1
ATOM 1397 N N . LEU A 1 207 ? 6.94197 -63.15340 5.22160 1.000 53.89636 173 LEU A N 1
ATOM 1398 C CA . LEU A 1 207 ? 7.08073 -62.76158 6.62839 1.000 49.64772 173 LEU A CA 1
ATOM 1399 C C . LEU A 1 207 ? 8.49374 -62.27691 6.92552 1.000 54.56188 173 LEU A C 1
ATOM 1400 O O . LEU A 1 207 ? 8.68397 -61.22141 7.54053 1.000 54.96780 173 LEU A O 1
ATOM 1405 N N . LYS A 1 208 ? 9.50071 -63.05165 6.52467 1.000 51.40728 174 LYS A N 1
ATOM 1406 C CA . LYS A 1 208 ? 10.88996 -62.61742 6.62096 1.000 57.45391 174 LYS A CA 1
ATOM 1407 C C . LYS A 1 208 ? 11.41111 -62.35398 5.21389 1.000 60.48147 174 LYS A C 1
ATOM 1408 O O . LYS A 1 208 ? 11.72637 -63.30385 4.47413 1.000 57.58191 174 LYS A O 1
ATOM 1414 N N . PRO A 1 209 ? 11.39990 -61.10573 4.76114 1.000 60.16898 175 PRO A N 1
ATOM 1415 C CA . PRO A 1 209 ? 11.68619 -60.81392 3.35337 1.000 63.63588 175 PRO A CA 1
ATOM 1416 C C . PRO A 1 209 ? 13.13262 -61.07839 2.94862 1.000 65.47621 175 PRO A C 1
ATOM 1417 O O . PRO A 1 209 ? 14.06736 -61.02063 3.75058 1.000 68.32657 175 PRO A O 1
ATOM 1421 N N . LEU A 1 210 ? 13.28770 -61.40848 1.66681 1.000 67.40375 176 LEU A N 1
ATOM 1422 C CA . LEU A 1 210 ? 14.57126 -61.64620 1.01370 1.000 66.48807 176 LEU A CA 1
ATOM 1423 C C . LEU A 1 210 ? 14.90958 -60.36781 0.24251 1.000 68.98038 176 LEU A C 1
ATOM 1424 O O . LEU A 1 210 ? 14.34386 -60.11613 -0.82646 1.000 68.49801 176 LEU A O 1
ATOM 1429 N N . SER A 1 211 ? 15.83714 -59.56317 0.75693 1.000 70.90018 177 SER A N 1
ATOM 1430 C CA . SER A 1 211 ? 16.24567 -58.36706 0.03147 1.000 61.80299 177 SER A CA 1
ATOM 1431 C C . SER A 1 211 ? 17.72849 -58.08146 0.22069 1.000 64.38154 177 SER A C 1
ATOM 1432 O O . SER A 1 211 ? 18.44945 -58.78517 0.93874 1.000 61.58344 177 SER A O 1
ATOM 1435 N N . TYR A 1 212 ? 18.16187 -57.00632 -0.44580 1.000 68.81241 178 TYR A N 1
ATOM 1436 C CA . TYR A 1 212 ? 19.53379 -56.52932 -0.32186 1.000 69.32486 178 TYR A CA 1
ATOM 1437 C C . TYR A 1 212 ? 19.82080 -56.14028 1.12616 1.000 73.02984 178 TYR A C 1
ATOM 1438 O O . TYR A 1 212 ? 20.91834 -56.38330 1.64982 1.000 73.67016 178 TYR A O 1
ATOM 1447 N N . SER A 1 213 ? 18.82104 -55.57178 1.79682 1.000 72.52262 179 SER A N 1
ATOM 1448 C CA . SER A 1 213 ? 18.95901 -55.03794 3.13886 1.000 72.36777 179 SER A CA 1
ATOM 1449 C C . SER A 1 213 ? 18.69894 -56.11474 4.17704 1.000 73.00573 179 SER A C 1
ATOM 1450 O O . SER A 1 213 ? 17.87017 -57.00921 3.97857 1.000 71.40659 179 SER A O 1
ATOM 1453 N N . MET A 1 214 ? 19.42514 -56.01608 5.28952 1.000 84.73466 180 MET A N 1
ATOM 1454 C CA . MET A 1 214 ? 19.11777 -56.80380 6.47623 1.000 82.67836 180 MET A CA 1
ATOM 1455 C C . MET A 1 214 ? 17.83074 -56.28622 7.09553 1.000 79.17806 180 MET A C 1
ATOM 1456 O O . MET A 1 214 ? 17.58066 -55.07725 7.10216 1.000 80.27021 180 MET A O 1
ATOM 1461 N N . GLU A 1 215 ? 17.02413 -57.21167 7.62864 1.000 79.09159 181 GLU A N 1
ATOM 1462 C CA . GLU A 1 215 ? 15.65223 -56.94001 8.06128 1.000 84.96537 181 GLU A CA 1
ATOM 1463 C C . GLU A 1 215 ? 14.99242 -55.93853 7.11957 1.000 88.29567 181 GLU A C 1
ATOM 1464 O O . GLU A 1 215 ? 14.91816 -54.73900 7.41926 1.000 84.36842 181 GLU A O 1
ATOM 1470 N N . GLY A 1 216 ? 14.53527 -56.42107 5.96707 1.000 88.02637 182 GLY A N 1
ATOM 1471 C CA . GLY A 1 216 ? 13.94584 -55.55351 4.96894 1.000 80.56541 182 GLY A CA 1
ATOM 1472 C C . GLY A 1 216 ? 12.71256 -54.79872 5.42626 1.000 88.59087 182 GLY A C 1
ATOM 1473 O O . GLY A 1 216 ? 12.30922 -54.86311 6.59538 1.000 84.43982 182 GLY A O 1
ATOM 1474 N N . SER A 1 217 ? 12.09038 -54.09128 4.48253 1.000 92.14034 183 SER A N 1
ATOM 1475 C CA . SER A 1 217 ? 11.05456 -53.10982 4.78593 1.000 80.46446 183 SER A CA 1
ATOM 1476 C C . SER A 1 217 ? 9.66782 -53.71452 4.92399 1.000 78.85532 183 SER A C 1
ATOM 1477 O O . SER A 1 217 ? 9.50976 -54.88060 5.31126 1.000 79.96200 183 SER A O 1
ATOM 1480 N N . SER A 1 218 ? 8.66332 -52.88059 4.63142 1.000 76.57494 184 SER A N 1
ATOM 1481 C CA . SER A 1 218 ? 7.27165 -53.28615 4.48306 1.000 78.45071 184 SER A CA 1
ATOM 1482 C C . SER A 1 218 ? 6.67356 -52.80820 3.16135 1.000 81.87240 184 SER A C 1
ATOM 1483 O O . SER A 1 218 ? 5.55014 -53.21227 2.82984 1.000 75.37948 184 SER A O 1
ATOM 1486 N N . PHE A 1 219 ? 7.39218 -51.97778 2.39332 1.000 75.64657 185 PHE A N 1
ATOM 1487 C CA . PHE A 1 219 ? 6.84073 -51.39187 1.18241 1.000 71.63022 185 PHE A CA 1
ATOM 1488 C C . PHE A 1 219 ? 7.87481 -50.66800 0.32687 1.000 78.86293 185 PHE A C 1
ATOM 1489 O O . PHE A 1 219 ? 7.61780 -49.56109 -0.15822 1.000 80.87369 185 PHE A O 1
ATOM 1497 N N . PHE A 1 220 ? 9.03969 -51.26343 0.12137 1.000 77.36052 186 PHE A N 1
ATOM 1498 C CA . PHE A 1 220 ? 9.87628 -50.78189 -0.96584 1.000 77.23150 186 PHE A CA 1
ATOM 1499 C C . PHE A 1 220 ? 9.61297 -51.54714 -2.25895 1.000 81.61298 186 PHE A C 1
ATOM 1500 O O . PHE A 1 220 ? 10.12263 -51.14219 -3.31546 1.000 78.01396 186 PHE A O 1
ATOM 1508 N N . MET A 1 221 ? 8.84603 -52.64894 -2.16896 1.000 77.83370 187 MET A N 1
ATOM 1509 C CA . MET A 1 221 ? 7.86933 -53.11638 -3.15964 1.000 78.77187 187 MET A CA 1
ATOM 1510 C C . MET A 1 221 ? 7.30598 -54.46009 -2.71469 1.000 79.17503 187 MET A C 1
ATOM 1511 O O . MET A 1 221 ? 8.04448 -55.28850 -2.16990 1.000 78.74733 187 MET A O 1
ATOM 1516 N N . TYR A 1 222 ? 6.00456 -54.67487 -2.97079 1.000 84.40191 188 TYR A N 1
ATOM 1517 C CA . TYR A 1 222 ? 5.27118 -55.90493 -2.66620 1.000 79.69628 188 TYR A CA 1
ATOM 1518 C C . TYR A 1 222 ? 4.26879 -56.18183 -3.78886 1.000 77.74854 188 TYR A C 1
ATOM 1519 O O . TYR A 1 222 ? 4.09939 -55.37312 -4.70998 1.000 80.08265 188 TYR A O 1
ATOM 1528 N N . THR A 1 223 ? 3.58097 -57.32513 -3.70113 1.000 73.22876 189 THR A N 1
ATOM 1529 C CA . THR A 1 223 ? 2.81965 -57.87870 -4.82065 1.000 74.03897 189 THR A CA 1
ATOM 1530 C C . THR A 1 223 ? 1.32330 -57.89610 -4.51291 1.000 66.26491 189 THR A C 1
ATOM 1531 O O . THR A 1 223 ? 0.90964 -58.37545 -3.44682 1.000 66.85851 189 THR A O 1
ATOM 1535 N N . SER A 1 224 ? 0.52100 -57.37187 -5.45189 1.000 57.55085 190 SER A N 1
ATOM 1536 C CA . SER A 1 224 ? -0.93514 -57.49297 -5.44050 1.000 60.36305 190 SER A CA 1
ATOM 1537 C C . SER A 1 224 ? -1.37078 -58.80731 -6.09588 1.000 68.24921 190 SER A C 1
ATOM 1538 O O . SER A 1 224 ? -0.75265 -59.26975 -7.06292 1.000 71.42197 190 SER A O 1
ATOM 1541 N N . THR A 1 225 ? -2.44812 -59.40715 -5.56891 1.000 58.38234 191 THR A N 1
ATOM 1542 C CA . THR A 1 225 ? -2.78955 -60.79580 -5.86836 1.000 57.24696 191 THR A CA 1
ATOM 1543 C C . THR A 1 225 ? -4.10477 -60.90227 -6.63140 1.000 66.12132 191 THR A C 1
ATOM 1544 O O . THR A 1 225 ? -5.16172 -60.51297 -6.12004 1.000 67.23764 191 THR A O 1
ATOM 1548 N N . VAL A 1 226 ? -4.03758 -61.46359 -7.83864 1.000 64.61515 192 VAL A N 1
ATOM 1549 C CA . VAL A 1 226 ? -5.21240 -61.78760 -8.63940 1.000 67.06019 192 VAL A CA 1
ATOM 1550 C C . VAL A 1 226 ? -5.38075 -63.29946 -8.63456 1.000 64.41346 192 VAL A C 1
ATOM 1551 O O . VAL A 1 226 ? -4.41629 -64.05726 -8.46124 1.000 64.00566 192 VAL A O 1
ATOM 1555 N N . LYS A 1 227 ? -6.62528 -63.73710 -8.83930 1.000 62.13296 193 LYS A N 1
ATOM 1556 C CA . LYS A 1 227 ? -7.00531 -65.08803 -8.44400 1.000 59.47851 193 LYS A CA 1
ATOM 1557 C C . LYS A 1 227 ? -6.22475 -66.16658 -9.18579 1.000 63.89248 193 LYS A C 1
ATOM 1558 O O . LYS A 1 227 ? -6.07322 -67.27572 -8.65719 1.000 63.41971 193 LYS A O 1
ATOM 1564 N N . GLU A 1 228 ? -5.70853 -65.86424 -10.38035 1.000 59.18796 194 GLU A N 1
ATOM 1565 C CA . GLU A 1 228 ? -4.89157 -66.83124 -11.10554 1.000 56.16368 194 GLU A CA 1
ATOM 1566 C C . GLU A 1 228 ? -3.68265 -67.27933 -10.29825 1.000 62.46127 194 GLU A C 1
ATOM 1567 O O . GLU A 1 228 ? -3.24548 -68.43023 -10.41912 1.000 59.06155 194 GLU A O 1
ATOM 1573 N N . GLU A 1 229 ? -3.11505 -66.38027 -9.49117 1.000 60.98888 195 GLU A N 1
ATOM 1574 C CA . GLU A 1 229 ? -1.94899 -66.73837 -8.69655 1.000 61.12575 195 GLU A CA 1
ATOM 1575 C C . GLU A 1 229 ? -2.34274 -67.64005 -7.53386 1.000 65.53165 195 GLU A C 1
ATOM 1576 O O . GLU A 1 229 ? -1.60732 -68.57127 -7.18501 1.000 63.89910 195 GLU A O 1
ATOM 1582 N N . ASP A 1 230 ? -3.51412 -67.39013 -6.93861 1.000 64.44009 196 ASP A N 1
ATOM 1583 C CA . ASP A 1 230 ? -4.04579 -68.29136 -5.92250 1.000 61.94460 196 ASP A CA 1
ATOM 1584 C C . ASP A 1 230 ? -4.34175 -69.66032 -6.50517 1.000 62.59624 196 ASP A C 1
ATOM 1585 O O . ASP A 1 230 ? -4.08058 -70.68387 -5.86285 1.000 67.00985 196 ASP A O 1
ATOM 1590 N N . LEU A 1 231 ? -4.92634 -69.69422 -7.70577 1.000 65.87393 197 LEU A N 1
ATOM 1591 C CA . LEU A 1 231 ? -5.20757 -70.97034 -8.35416 1.000 63.99289 197 LEU A CA 1
ATOM 1592 C C . LEU A 1 231 ? -3.92713 -71.70628 -8.70125 1.000 65.92125 197 LEU A C 1
ATOM 1593 O O . LEU A 1 231 ? -3.89092 -72.93654 -8.63488 1.000 64.87005 197 LEU A O 1
ATOM 1598 N N . LEU A 1 232 ? -2.89188 -70.96762 -9.12575 1.000 69.39449 198 LEU A N 1
ATOM 1599 C CA . LEU A 1 232 ? -1.63812 -71.50156 -9.64918 1.000 71.44045 198 LEU A CA 1
ATOM 1600 C C . LEU A 1 232 ? -1.14743 -72.56129 -8.66136 1.000 78.54813 198 LEU A C 1
ATOM 1601 O O . LEU A 1 232 ? -0.14380 -72.32150 -7.97554 1.000 81.89340 198 LEU A O 1
ATOM 1606 N N . ASP A 1 233 ? -1.85184 -73.70942 -8.59768 1.000 82.58870 199 ASP A N 1
ATOM 1607 C CA . ASP A 1 233 ? -1.78384 -74.58442 -7.43497 1.000 90.43604 199 ASP A CA 1
ATOM 1608 C C . ASP A 1 233 ? -1.28946 -73.94069 -6.15758 1.000 85.43023 199 ASP A C 1
ATOM 1609 O O . ASP A 1 233 ? -2.08977 -73.41307 -5.39166 1.000 79.85012 199 ASP A O 1
ATOM 1614 N N . ALA A 1 234 ? -0.00678 -73.95470 -5.92431 1.000 85.29790 200 ALA A N 1
ATOM 1615 C CA . ALA A 1 234 ? 0.46844 -73.43768 -4.67218 1.000 79.98639 200 ALA A CA 1
ATOM 1616 C C . ALA A 1 234 ? 1.94069 -73.19956 -4.80853 1.000 85.27278 200 ALA A C 1
ATOM 1617 O O . ALA A 1 234 ? 2.54256 -72.40926 -4.06541 1.000 83.39604 200 ALA A O 1
ATOM 1619 N N . GLU A 1 235 ? 2.53195 -73.91408 -5.76435 1.000 82.30925 201 GLU A N 1
ATOM 1620 C CA . GLU A 1 235 ? 3.93902 -73.68172 -6.03471 1.000 82.38384 201 GLU A CA 1
ATOM 1621 C C . GLU A 1 235 ? 4.67136 -74.11466 -4.77402 1.000 81.62692 201 GLU A C 1
ATOM 1622 O O . GLU A 1 235 ? 4.33640 -75.13407 -4.12480 1.000 72.14999 201 GLU A O 1
ATOM 1628 N N . THR A 1 236 ? 5.73804 -73.37119 -4.54199 1.000 82.65026 202 THR A N 1
ATOM 1629 C CA . THR A 1 236 ? 6.23532 -73.03936 -3.22530 1.000 79.64733 202 THR A CA 1
ATOM 1630 C C . THR A 1 236 ? 5.19793 -72.95973 -2.09531 1.000 73.60597 202 THR A C 1
ATOM 1631 O O . THR A 1 236 ? 5.44364 -73.49095 -1.00994 1.000 74.87387 202 THR A O 1
ATOM 1635 N N . LEU A 1 237 ? 4.03464 -72.31340 -2.30542 1.000 73.65853 203 LEU A N 1
ATOM 1636 C CA . LEU A 1 237 ? 3.16099 -72.02546 -1.15716 1.000 66.79232 203 LEU A CA 1
ATOM 1637 C C . LEU A 1 237 ? 2.83389 -73.23089 -0.25733 1.000 66.74343 203 LEU A C 1
ATOM 1638 O O . LEU A 1 237 ? 2.49393 -73.00624 0.90437 1.000 61.55007 203 LEU A O 1
ATOM 1643 N N . ARG A 1 238 ? 2.98847 -74.50687 -0.64248 1.000 69.14345 204 ARG A N 1
ATOM 1644 C CA . ARG A 1 238 ? 2.83049 -75.31413 0.56149 1.000 69.04277 204 ARG A CA 1
ATOM 1645 C C . ARG A 1 238 ? 4.17775 -75.67416 1.17962 1.000 68.10767 204 ARG A C 1
ATOM 1646 O O . ARG A 1 238 ? 4.19621 -76.34246 2.22805 1.000 66.88861 204 ARG A O 1
ATOM 1654 N N . TYR A 1 239 ? 5.31486 -75.25853 0.60106 1.000 64.40506 205 TYR A N 1
ATOM 1655 C CA . TYR A 1 239 ? 6.56763 -75.32400 1.35213 1.000 64.04063 205 TYR A CA 1
ATOM 1656 C C . TYR A 1 239 ? 7.18510 -73.94201 1.49458 1.000 58.99769 205 TYR A C 1
ATOM 1657 O O . TYR A 1 239 ? 8.36712 -73.82688 1.79365 1.000 56.10158 205 TYR A O 1
ATOM 1666 N N . CYS A 1 240 ? 6.38899 -72.89647 1.31716 1.000 58.30767 206 CYS A N 1
ATOM 1667 C CA . CYS A 1 240 ? 6.84735 -71.51822 1.49633 1.000 59.70857 206 CYS A CA 1
ATOM 1668 C C . CYS A 1 240 ? 5.68033 -70.69382 1.99977 1.000 59.49549 206 CYS A C 1
ATOM 1669 O O . CYS A 1 240 ? 5.07183 -69.93128 1.24173 1.000 62.06276 206 CYS A O 1
ATOM 1672 N N . PRO A 1 241 ? 5.30819 -70.84940 3.27459 1.000 57.33275 207 PRO A N 1
ATOM 1673 C CA . PRO A 1 241 ? 4.12751 -70.13756 3.79119 1.000 49.93441 207 PRO A CA 1
ATOM 1674 C C . PRO A 1 241 ? 4.25944 -68.63381 3.62596 1.000 48.53439 207 PRO A C 1
ATOM 1675 O O . PRO A 1 241 ? 5.35003 -68.06725 3.70274 1.000 49.22239 207 PRO A O 1
ATOM 1679 N N . MET A 1 242 ? 3.13847 -67.99206 3.33385 1.000 49.45894 208 MET A N 1
ATOM 1680 C CA . MET A 1 242 ? 3.14407 -66.56541 3.07354 1.000 47.54623 208 MET A CA 1
ATOM 1681 C C . MET A 1 242 ? 2.13952 -65.84352 3.94046 1.000 44.07288 208 MET A C 1
ATOM 1682 O O . MET A 1 242 ? 1.25701 -66.42857 4.57638 1.000 42.91450 208 MET A O 1
ATOM 1687 N N . VAL A 1 243 ? 2.27281 -64.53475 3.87491 1.000 50.82963 209 VAL A N 1
ATOM 1688 C CA . VAL A 1 243 ? 1.39154 -63.59615 4.53650 1.000 50.49878 209 VAL A CA 1
ATOM 1689 C C . VAL A 1 243 ? 0.48450 -63.03379 3.46981 1.000 44.66168 209 VAL A C 1
ATOM 1690 O O . VAL A 1 243 ? 0.96292 -62.52898 2.45368 1.000 52.24926 209 VAL A O 1
ATOM 1694 N N . PHE A 1 244 ? -0.81122 -63.13570 3.68510 1.000 42.97180 210 PHE A N 1
ATOM 1695 C CA . PHE A 1 244 ? -1.79802 -62.53416 2.80871 1.000 45.08815 210 PHE A CA 1
ATOM 1696 C C . PHE A 1 244 ? -2.52784 -61.48280 3.62655 1.000 48.49547 210 PHE A C 1
ATOM 1697 O O . PHE A 1 244 ? -2.81952 -61.70561 4.80838 1.000 49.96423 210 PHE A O 1
ATOM 1705 N N . GLN A 1 245 ? -2.71609 -60.30592 3.04821 1.000 47.30556 211 GLN A N 1
ATOM 1706 C CA . GLN A 1 245 ? -3.45571 -59.25331 3.72465 1.000 48.27824 211 GLN A CA 1
ATOM 1707 C C . GLN A 1 245 ? -4.45339 -58.61278 2.78203 1.000 48.04948 211 GLN A C 1
ATOM 1708 O O . GLN A 1 245 ? -4.21210 -58.50768 1.57416 1.000 51.25406 211 GLN A O 1
ATOM 1714 N N . ALA A 1 246 ? -5.55118 -58.14109 3.36655 1.000 45.92034 212 ALA A N 1
ATOM 1715 C CA . ALA A 1 246 ? -6.44586 -57.24337 2.65690 1.000 45.45858 212 ALA A CA 1
ATOM 1716 C C . ALA A 1 246 ? -5.66911 -56.03926 2.14864 1.000 53.14217 212 ALA A C 1
ATOM 1717 O O . ALA A 1 246 ? -4.84152 -55.46595 2.86295 1.000 59.46672 212 ALA A O 1
ATOM 1719 N N . GLN A 1 247 ? -5.94209 -55.65411 0.90631 1.000 52.73577 213 GLN A N 1
ATOM 1720 C CA . GLN A 1 247 ? -5.32104 -54.47636 0.32561 1.000 44.96085 213 GLN A CA 1
ATOM 1721 C C . GLN A 1 247 ? -5.99120 -53.24485 0.89347 1.000 53.30165 213 GLN A C 1
ATOM 1722 O O . GLN A 1 247 ? -7.22509 -53.14873 0.91049 1.000 54.92442 213 GLN A O 1
ATOM 1728 N N . ILE A 1 248 ? -5.18105 -52.32889 1.39861 1.000 57.47532 214 ILE A N 1
ATOM 1729 C CA . ILE A 1 248 ? -5.65916 -51.13599 2.09391 1.000 59.05806 214 ILE A CA 1
ATOM 1730 C C . ILE A 1 248 ? -5.48460 -49.94256 1.16538 1.000 56.22012 214 ILE A C 1
ATOM 1731 O O . ILE A 1 248 ? -4.42312 -49.80838 0.54220 1.000 55.77614 214 ILE A O 1
ATOM 1736 N N . PRO A 1 249 ? -6.51282 -49.11917 0.96960 1.000 58.88700 215 PRO A N 1
ATOM 1737 C CA . PRO A 1 249 ? -6.34093 -47.91120 0.14824 1.000 59.76335 215 PRO A CA 1
ATOM 1738 C C . PRO A 1 249 ? -5.33314 -46.96655 0.77717 1.000 56.85287 215 PRO A C 1
ATOM 1739 O O . PRO A 1 249 ? -5.49199 -46.54425 1.91905 1.000 58.69229 215 PRO A O 1
ATOM 1743 N N . LYS A 1 250 ? -4.31687 -46.58696 0.01184 1.000 59.09615 216 LYS A N 1
ATOM 1744 C CA . LYS A 1 250 ? -3.21138 -45.81935 0.57023 1.000 60.20868 216 LYS A CA 1
ATOM 1745 C C . LYS A 1 250 ? -3.22654 -44.42680 -0.05142 1.000 60.46975 216 LYS A C 1
ATOM 1746 O O . LYS A 1 250 ? -3.27393 -44.28427 -1.27668 1.000 56.29719 216 LYS A O 1
ATOM 1752 N N . GLN A 1 251 ? -3.22768 -43.40897 0.81212 1.000 64.21471 217 GLN A N 1
ATOM 1753 C CA . GLN A 1 251 ? -2.95969 -42.03319 0.41767 1.000 60.33820 217 GLN A CA 1
ATOM 1754 C C . GLN A 1 251 ? -1.49201 -41.67352 0.59767 1.000 65.59722 217 GLN A C 1
ATOM 1755 O O . GLN A 1 251 ? -0.91084 -41.01815 -0.26822 1.000 65.15703 217 GLN A O 1
ATOM 1761 N N . GLN A 1 252 ? -0.88177 -42.14053 1.69300 1.000 65.07924 218 GLN A N 1
ATOM 1762 C CA . GLN A 1 252 ? 0.54778 -42.03633 1.95279 1.000 59.73280 218 GLN A CA 1
ATOM 1763 C C . GLN A 1 252 ? 1.00086 -43.25529 2.75475 1.000 57.37653 218 GLN A C 1
ATOM 1764 O O . GLN A 1 252 ? 0.21603 -43.86188 3.49850 1.000 51.09330 218 GLN A O 1
ATOM 1770 N N . GLU A 1 253 ? 2.27880 -43.60386 2.60096 1.000 50.98174 219 GLU A N 1
ATOM 1771 C CA . GLU A 1 253 ? 2.93990 -44.60489 3.43115 1.000 54.60420 219 GLU A CA 1
ATOM 1772 C C . GLU A 1 253 ? 3.92673 -43.87667 4.33477 1.000 54.02946 219 GLU A C 1
ATOM 1773 O O . GLU A 1 253 ? 4.73937 -43.07940 3.85393 1.000 52.30530 219 GLU A O 1
ATOM 1779 N N . LEU A 1 254 ? 3.86482 -44.16665 5.63288 1.000 54.76530 220 LEU A N 1
ATOM 1780 C CA . LEU A 1 254 ? 4.64124 -43.44942 6.63542 1.000 51.96750 220 LEU A CA 1
ATOM 1781 C C . LEU A 1 254 ? 5.66575 -44.36135 7.28866 1.000 47.27465 220 LEU A C 1
ATOM 1782 O O . LEU A 1 254 ? 5.36313 -45.50897 7.62476 1.000 47.07313 220 LEU A O 1
ATOM 1787 N N . ARG A 1 255 ? 6.85227 -43.82532 7.53044 1.000 46.65312 221 ARG A N 1
ATOM 1788 C CA . ARG A 1 255 ? 7.81243 -44.46040 8.41997 1.000 47.03668 221 ARG A CA 1
ATOM 1789 C C . ARG A 1 255 ? 7.88736 -43.52986 9.62679 1.000 48.98039 221 ARG A C 1
ATOM 1790 O O . ARG A 1 255 ? 8.32335 -42.37753 9.50877 1.000 48.81300 221 ARG A O 1
ATOM 1798 N N . ALA A 1 256 ? 7.39595 -44.01512 10.76983 1.000 46.19720 222 ALA A N 1
ATOM 1799 C CA . ALA A 1 256 ? 7.27457 -43.23399 11.99401 1.000 42.10323 222 ALA A CA 1
ATOM 1800 C C . ALA A 1 256 ? 8.28840 -43.78942 12.97889 1.000 44.09327 222 ALA A C 1
ATOM 1801 O O . ALA A 1 256 ? 8.11786 -44.89810 13.50693 1.000 43.28096 222 ALA A O 1
ATOM 1803 N N . VAL A 1 257 ? 9.31914 -43.01111 13.26180 1.000 42.23682 223 VAL A N 1
ATOM 1804 C CA . VAL A 1 257 ? 10.35145 -43.45794 14.18115 1.000 38.93865 223 VAL A CA 1
ATOM 1805 C C . VAL A 1 257 ? 9.91369 -43.00941 15.56341 1.000 39.13163 223 VAL A C 1
ATOM 1806 O O . VAL A 1 257 ? 9.66206 -41.82187 15.80361 1.000 37.54164 223 VAL A O 1
ATOM 1810 N N . TYR A 1 258 ? 9.78811 -43.96591 16.45669 1.000 41.47176 224 TYR A N 1
ATOM 1811 C CA . TYR A 1 258 ? 9.34322 -43.71537 17.81209 1.000 39.92727 224 TYR A CA 1
ATOM 1812 C C . TYR A 1 258 ? 10.58805 -43.74026 18.68572 1.000 39.38832 224 TYR A C 1
ATOM 1813 O O . TYR A 1 258 ? 11.30186 -44.74595 18.71627 1.000 43.13691 224 TYR A O 1
ATOM 1822 N N . VAL A 1 259 ? 10.84991 -42.64006 19.38755 1.000 43.13094 225 VAL A N 1
ATOM 1823 C CA . VAL A 1 259 ? 11.96899 -42.53939 20.32735 1.000 39.03064 225 VAL A CA 1
ATOM 1824 C C . VAL A 1 259 ? 11.41318 -42.00146 21.63641 1.000 37.59416 225 VAL A C 1
ATOM 1825 O O . VAL A 1 259 ? 11.28607 -40.78527 21.80682 1.000 36.52968 225 VAL A O 1
ATOM 1829 N N . ASN A 1 260 ? 11.08732 -42.90042 22.56120 1.000 37.60887 226 ASN A N 1
ATOM 1830 C CA . ASN A 1 260 ? 10.79485 -42.52134 23.93348 1.000 41.69204 226 ASN A CA 1
ATOM 1831 C C . ASN A 1 260 ? 9.61048 -41.55043 24.01627 1.000 45.58128 226 ASN A C 1
ATOM 1832 O O . ASN A 1 260 ? 9.61464 -40.59413 24.79889 1.000 41.38158 226 ASN A O 1
ATOM 1837 N N . GLY A 1 261 ? 8.57097 -41.81563 23.22769 1.000 42.01126 227 GLY A N 1
ATOM 1838 C CA . GLY A 1 261 ? 7.40119 -40.97219 23.20169 1.000 40.84755 227 GLY A CA 1
ATOM 1839 C C . GLY A 1 261 ? 7.43594 -39.86589 22.16980 1.000 42.48491 227 GLY A C 1
ATOM 1840 O O . GLY A 1 261 ? 6.39900 -39.24430 21.92715 1.000 42.31542 227 GLY A O 1
ATOM 1841 N N . ASN A 1 262 ? 8.58189 -39.61518 21.54079 1.000 44.11667 228 ASN A N 1
ATOM 1842 C CA . ASN A 1 262 ? 8.70037 -38.64786 20.45533 1.000 41.65113 228 ASN A CA 1
ATOM 1843 C C . ASN A 1 262 ? 8.58952 -39.35875 19.10878 1.000 44.65804 228 ASN A C 1
ATOM 1844 O O . ASN A 1 262 ? 9.16669 -40.43252 18.91718 1.000 42.79034 228 ASN A O 1
ATOM 1849 N N . LEU A 1 263 ? 7.84566 -38.76064 18.17867 1.000 43.08965 229 LEU A N 1
ATOM 1850 C CA . LEU A 1 263 ? 7.66002 -39.31850 16.84424 1.000 36.84696 229 LEU A CA 1
ATOM 1851 C C . LEU A 1 263 ? 8.35183 -38.45987 15.79241 1.000 38.17329 229 LEU A C 1
ATOM 1852 O O . LEU A 1 263 ? 8.37718 -37.22459 15.87154 1.000 38.21676 229 LEU A O 1
ATOM 1857 N N . PHE A 1 264 ? 8.94493 -39.13099 14.82781 1.000 38.90020 230 PHE A N 1
ATOM 1858 C CA . PHE A 1 264 ? 9.56280 -38.48934 13.67931 1.000 42.54315 230 PHE A CA 1
ATOM 1859 C C . PHE A 1 264 ? 9.09011 -39.25404 12.45014 1.000 42.78581 230 PHE A C 1
ATOM 1860 O O . PHE A 1 264 ? 9.54146 -40.37738 12.20959 1.000 42.24751 230 PHE A O 1
ATOM 1868 N N . VAL A 1 265 ? 8.16833 -38.66949 11.68434 1.000 46.62844 231 VAL A N 1
ATOM 1869 C CA . VAL A 1 265 ? 7.47405 -39.39490 10.62043 1.000 52.02426 231 VAL A CA 1
ATOM 1870 C C . VAL A 1 265 ? 7.84185 -38.79058 9.27249 1.000 46.36953 231 VAL A C 1
ATOM 1871 O O . VAL A 1 265 ? 7.72279 -37.57674 9.07570 1.000 48.69172 231 VAL A O 1
ATOM 1875 N N . GLY A 1 266 ? 8.26602 -39.64207 8.34873 1.000 46.36038 232 GLY A N 1
ATOM 1876 C CA . GLY A 1 266 ? 8.49697 -39.24825 6.96379 1.000 49.72003 232 GLY A CA 1
ATOM 1877 C C . GLY A 1 266 ? 7.58741 -40.00673 6.01568 1.000 50.99248 232 GLY A C 1
ATOM 1878 O O . GLY A 1 266 ? 7.35547 -41.20419 6.19488 1.000 51.21578 232 GLY A O 1
ATOM 1879 N N . ALA A 1 267 ? 7.10866 -39.31308 4.98090 1.000 58.56807 233 ALA A N 1
ATOM 1880 C CA . ALA A 1 267 ? 6.24214 -39.89551 3.95773 1.000 52.76117 233 ALA A CA 1
ATOM 1881 C C . ALA A 1 267 ? 7.05128 -40.14928 2.69204 1.000 55.51644 233 ALA A C 1
ATOM 1882 O O . ALA A 1 267 ? 7.72630 -39.24216 2.19122 1.000 55.44800 233 ALA A O 1
ATOM 1884 N N . LEU A 1 268 ? 6.97746 -41.38238 2.17804 1.000 58.89234 234 LEU A N 1
ATOM 1885 C CA . LEU A 1 268 ? 7.75505 -41.78341 1.00612 1.000 62.32368 234 LEU A CA 1
ATOM 1886 C C . LEU A 1 268 ? 7.04158 -41.36688 -0.28158 1.000 69.23153 234 LEU A C 1
ATOM 1887 O O . LEU A 1 268 ? 5.83545 -41.58945 -0.43419 1.000 71.07468 234 LEU A O 1
ATOM 1892 N N . ASP A 1 269 ? 7.80624 -40.77498 -1.21040 1.000 68.86751 235 ASP A N 1
ATOM 1893 C CA . ASP A 1 269 ? 7.32000 -40.20869 -2.46816 1.000 67.45803 235 ASP A CA 1
ATOM 1894 C C . ASP A 1 269 ? 8.14659 -40.71792 -3.64474 1.000 74.59254 235 ASP A C 1
ATOM 1895 O O . ASP A 1 269 ? 9.37965 -40.63195 -3.61739 1.000 70.24178 235 ASP A O 1
ATOM 1900 N N . ALA A 1 270 ? 7.47527 -41.29050 -4.65114 1.000 81.34305 236 ALA A N 1
ATOM 1901 C CA . ALA A 1 270 ? 8.11773 -41.66753 -5.91041 1.000 78.36027 236 ALA A CA 1
ATOM 1902 C C . ALA A 1 270 ? 8.06328 -40.47941 -6.85863 1.000 85.12835 236 ALA A C 1
ATOM 1903 O O . ALA A 1 270 ? 6.97434 -39.97388 -7.15111 1.000 87.43558 236 ALA A O 1
ATOM 1905 N N . SER A 1 271 ? 9.23244 -40.05532 -7.35009 1.000 87.03357 237 SER A N 1
ATOM 1906 C CA . SER A 1 271 ? 9.39136 -38.80994 -8.12263 1.000 88.71443 237 SER A CA 1
ATOM 1907 C C . SER A 1 271 ? 9.17454 -37.59772 -7.21544 1.000 87.06771 237 SER A C 1
ATOM 1908 O O . SER A 1 271 ? 10.02034 -37.29472 -6.36435 1.000 83.45876 237 SER A O 1
ATOM 1911 N N . GLN A 1 285 ? 11.03690 -47.85211 -11.55587 1.000 84.14395 251 GLN A N 1
ATOM 1912 C CA . GLN A 1 285 ? 12.37866 -47.34316 -11.26266 1.000 93.71980 251 GLN A CA 1
ATOM 1913 C C . GLN A 1 285 ? 12.43674 -45.80604 -11.19056 1.000 95.63442 251 GLN A C 1
ATOM 1914 O O . GLN A 1 285 ? 12.41603 -45.11989 -12.24053 1.000 89.96421 251 GLN A O 1
ATOM 1920 N N . GLU A 1 286 ? 12.53468 -45.26503 -9.96878 1.000 99.41629 252 GLU A N 1
ATOM 1921 C CA . GLU A 1 286 ? 12.13813 -43.88015 -9.75912 1.000 95.38229 252 GLU A CA 1
ATOM 1922 C C . GLU A 1 286 ? 13.19318 -43.20007 -8.88885 1.000 84.37475 252 GLU A C 1
ATOM 1923 O O . GLU A 1 286 ? 14.35301 -43.61419 -8.89971 1.000 77.53877 252 GLU A O 1
ATOM 1929 N N . SER A 1 287 ? 12.79553 -42.26644 -8.02033 1.000 82.26380 253 SER A N 1
ATOM 1930 C CA . SER A 1 287 ? 13.75581 -41.62713 -7.11192 1.000 79.35305 253 SER A CA 1
ATOM 1931 C C . SER A 1 287 ? 12.98939 -41.22034 -5.85736 1.000 73.25209 253 SER A C 1
ATOM 1932 O O . SER A 1 287 ? 12.31874 -40.18149 -5.82170 1.000 77.02129 253 SER A O 1
ATOM 1935 N N . CYS A 1 288 ? 13.02488 -42.10979 -4.87367 1.000 66.34409 254 CYS A N 1
ATOM 1936 C CA . CYS A 1 288 ? 12.29733 -41.93722 -3.62742 1.000 69.11619 254 CYS A CA 1
ATOM 1937 C C . CYS A 1 288 ? 12.87262 -40.81843 -2.76764 1.000 67.53941 254 CYS A C 1
ATOM 1938 O O . CYS A 1 288 ? 14.09278 -40.72712 -2.57685 1.000 68.15603 254 CYS A O 1
ATOM 1941 N N . THR A 1 289 ? 11.98416 -39.97997 -2.24792 1.000 59.66661 255 THR A N 1
ATOM 1942 C CA . THR A 1 289 ? 1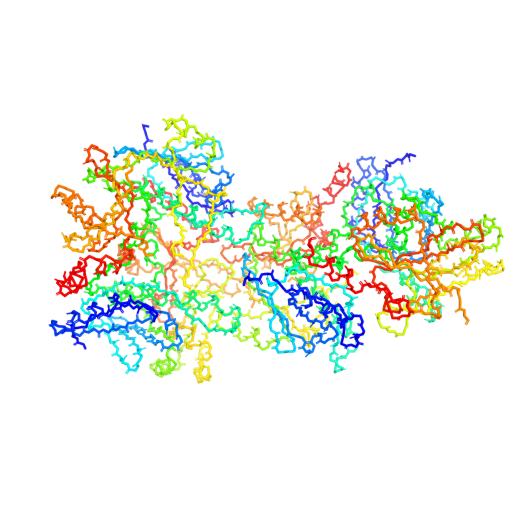2.31739 -38.89596 -1.34850 1.000 58.26781 255 THR A CA 1
ATOM 1943 C C . THR A 1 289 ? 11.39357 -39.00407 -0.13992 1.000 58.90206 255 THR A C 1
ATOM 1944 O O . THR A 1 289 ? 10.32421 -39.61861 -0.19455 1.000 55.63060 255 THR A O 1
ATOM 1948 N N . TRP A 1 290 ? 11.82083 -38.39350 0.95867 1.000 58.97230 256 TRP A N 1
ATOM 1949 C CA . TRP A 1 290 ? 11.07657 -38.40197 2.20241 1.000 54.21470 256 TRP A CA 1
ATOM 1950 C C . TRP A 1 290 ? 10.48259 -37.02681 2.41982 1.000 55.96850 256 TRP A C 1
ATOM 1951 O O . TRP A 1 290 ? 11.21000 -36.03003 2.35643 1.000 57.58283 256 TRP A O 1
ATOM 1962 N N . GLN A 1 291 ? 9.16535 -36.94596 2.62731 1.000 52.75489 257 GLN A N 1
ATOM 1963 C CA . GLN A 1 291 ? 8.89290 -35.61505 3.14352 1.000 53.81203 257 GLN A CA 1
ATOM 1964 C C . GLN A 1 291 ? 8.00573 -35.65351 4.37711 1.000 52.80384 257 GLN A C 1
ATOM 1965 O O . GLN A 1 291 ? 7.38868 -36.68117 4.66651 1.000 54.11414 257 GLN A O 1
ATOM 1971 N N . PRO A 1 292 ? 7.94894 -34.54629 5.12755 1.000 57.45759 258 PRO A N 1
ATOM 1972 C CA . PRO A 1 292 ? 7.42994 -34.59381 6.50479 1.000 53.91089 258 PRO A CA 1
ATOM 1973 C C . PRO A 1 292 ? 5.95219 -34.89103 6.64469 1.000 50.99822 258 PRO A C 1
ATOM 1974 O O . PRO A 1 292 ? 5.14054 -34.58899 5.76842 1.000 54.32730 258 PRO A O 1
ATOM 1978 N N . TYR A 1 293 ? 5.64041 -35.54852 7.76026 1.000 47.86821 259 TYR A N 1
ATOM 1979 C CA . TYR A 1 293 ? 4.29012 -35.84795 8.21517 1.000 49.91153 259 TYR A CA 1
ATOM 1980 C C . TYR A 1 293 ? 4.24968 -35.71095 9.74110 1.000 52.03893 259 TYR A C 1
ATOM 1981 O O . TYR A 1 293 ? 5.25743 -35.91319 10.42968 1.000 49.72117 259 TYR A O 1
ATOM 1990 N N . GLU A 1 294 ? 3.07153 -35.36720 10.26126 1.000 51.54814 260 GLU A N 1
ATOM 1991 C CA . GLU A 1 294 ? 2.81701 -35.24659 11.69204 1.000 45.36408 260 GLU A CA 1
ATOM 1992 C C . GLU A 1 294 ? 1.55181 -36.02250 12.03384 1.000 53.97593 260 GLU A C 1
ATOM 1993 O O . GLU A 1 294 ? 0.47800 -35.72702 11.49837 1.000 49.73570 260 GLU A O 1
ATOM 1999 N N . LEU A 1 295 ? 1.66738 -36.97458 12.98567 1.000 53.71611 261 LEU A N 1
ATOM 2000 C CA . LEU A 1 295 ? 0.63363 -37.91563 13.41862 1.000 55.92743 261 LEU A CA 1
ATOM 2001 C C . LEU A 1 295 ? -0.34018 -37.27411 14.40484 1.000 52.07498 261 LEU A C 1
ATOM 2002 O O . LEU A 1 295 ? 0.06361 -36.45495 15.22940 1.000 53.37632 261 LEU A O 1
ATOM 2007 N N . PRO A 1 296 ? -1.62177 -37.63233 14.34670 1.000 53.59955 262 PRO A N 1
ATOM 2008 C CA . PRO A 1 296 ? -2.55078 -37.17011 15.37639 1.000 51.77587 262 PRO A CA 1
ATOM 2009 C C . PRO A 1 296 ? -2.15463 -37.72011 16.73418 1.000 58.44996 262 PRO A C 1
ATOM 2010 O O . PRO A 1 296 ? -1.68767 -38.85772 16.85450 1.000 59.93705 262 PRO A O 1
ATOM 2014 N N . LYS A 1 297 ? -2.42157 -36.92486 17.77021 1.000 54.39043 263 LYS A N 1
ATOM 2015 C CA . LYS A 1 297 ? -1.98395 -37.28078 19.11276 1.000 60.79149 263 LYS A CA 1
ATOM 2016 C C . LYS A 1 297 ? -2.67956 -38.52502 19.63221 1.000 61.47051 263 LYS A C 1
ATOM 2017 O O . LYS A 1 297 ? -2.15488 -39.17343 20.54415 1.000 58.00639 263 LYS A O 1
ATOM 2023 N N . GLU A 1 298 ? -3.85890 -38.85062 19.09771 1.000 64.12003 264 GLU A N 1
ATOM 2024 C CA . GLU A 1 298 ? -4.54570 -40.06347 19.52762 1.000 64.38087 264 GLU A CA 1
ATOM 2025 C C . GLU A 1 298 ? -3.82350 -41.30367 19.01616 1.000 58.87672 264 GLU A C 1
ATOM 2026 O O . GLU A 1 298 ? -3.77225 -42.32803 19.70796 1.000 54.91328 264 GLU A O 1
ATOM 2032 N N . ILE A 1 299 ? -3.26737 -41.24034 17.80281 1.000 59.59230 265 ILE A N 1
ATOM 2033 C CA . ILE A 1 299 ? -2.44243 -42.35334 17.34350 1.000 58.65665 265 ILE A CA 1
ATOM 2034 C C . ILE A 1 299 ? -1.16089 -42.42789 18.17006 1.000 55.85959 265 ILE A C 1
ATOM 2035 O O . ILE A 1 299 ? -0.71626 -43.52115 18.54580 1.000 54.38526 265 ILE A O 1
ATOM 2040 N N . ILE A 1 300 ? -0.55817 -41.27020 18.48419 1.000 53.08411 266 ILE A N 1
ATOM 2041 C CA . ILE A 1 300 ? 0.64502 -41.26440 19.31345 1.000 49.27535 266 ILE A CA 1
ATOM 2042 C C . ILE A 1 300 ? 0.34503 -41.86465 20.68045 1.000 50.60227 266 ILE A C 1
ATOM 2043 O O . ILE A 1 300 ? 1.16029 -42.60850 21.24160 1.000 51.33382 266 ILE A O 1
ATOM 2048 N N . GLN A 1 301 ? -0.83175 -41.56998 21.23448 1.000 50.06251 267 GLN A N 1
ATOM 2049 C CA . GLN A 1 301 ? -1.19058 -42.19619 22.50038 1.000 53.93998 267 GLN A CA 1
ATOM 2050 C C . GLN A 1 301 ? -1.25823 -43.70997 22.35277 1.000 54.43115 267 GLN A C 1
ATOM 2051 O O . GLN A 1 301 ? -0.83572 -44.44366 23.25704 1.000 56.81053 267 GLN A O 1
ATOM 2057 N N . HIS A 1 302 ? -1.80407 -44.19891 21.23364 1.000 46.03639 268 HIS A N 1
ATOM 2058 C CA . HIS A 1 302 ? -1.81989 -45.64101 20.99344 1.000 49.59490 268 HIS A CA 1
ATOM 2059 C C . HIS A 1 302 ? -0.41038 -46.17430 20.77449 1.000 46.78322 268 HIS A C 1
ATOM 2060 O O . HIS A 1 302 ? -0.09439 -47.29039 21.19464 1.000 42.10186 268 HIS A O 1
ATOM 2067 N N . LEU A 1 303 ? 0.44081 -45.40437 20.09227 1.000 44.30595 269 LEU A N 1
ATOM 2068 C CA . LEU A 1 303 ? 1.82133 -45.83209 19.89888 1.000 43.26888 269 LEU A CA 1
ATOM 2069 C C . LEU A 1 303 ? 2.56125 -45.93462 21.23312 1.000 44.41339 269 LEU A C 1
ATOM 2070 O O . LEU A 1 303 ? 3.42178 -46.80778 21.39844 1.000 41.87586 269 LEU A O 1
ATOM 2075 N N . ASP A 1 304 ? 2.27286 -45.02794 22.17974 1.000 45.26867 270 ASP A N 1
ATOM 2076 C CA . ASP A 1 304 ? 2.81080 -45.14749 23.54107 1.000 41.65345 270 ASP A CA 1
ATOM 2077 C C . ASP A 1 304 ? 2.40221 -46.46893 24.18800 1.000 40.34229 270 ASP A C 1
ATOM 2078 O O . ASP A 1 304 ? 3.22565 -47.16066 24.79695 1.000 42.15555 270 ASP A O 1
ATOM 2083 N N . GLN A 1 305 ? 1.11582 -46.81318 24.10117 1.000 42.65459 271 GLN A N 1
ATOM 2084 C CA . GLN A 1 305 ? 0.62475 -48.05757 24.68474 1.000 37.54042 271 GLN A CA 1
ATOM 2085 C C . GLN A 1 305 ? 1.30322 -49.26999 24.06137 1.000 37.74933 271 GLN A C 1
ATOM 2086 O O . GLN A 1 305 ? 1.67903 -50.22111 24.76030 1.000 38.35811 271 GLN A O 1
ATOM 2092 N N . PHE A 1 306 ? 1.42218 -49.26713 22.73785 1.000 40.89578 272 PHE A N 1
ATOM 2093 C CA . PHE A 1 306 ? 2.04391 -50.36866 22.01034 1.000 38.15765 272 PHE A CA 1
ATOM 2094 C C . PHE A 1 306 ? 3.47537 -50.60987 22.48847 1.000 37.74957 272 PHE A C 1
ATOM 2095 O O . PHE A 1 306 ? 3.85906 -51.74613 22.80588 1.000 33.74077 272 PHE A O 1
ATOM 2103 N N . MET A 1 307 ? 4.27400 -49.53358 22.55725 1.000 36.53277 273 MET A N 1
ATOM 2104 C CA . MET A 1 307 ? 5.67860 -49.63513 22.92985 1.000 33.70386 273 MET A CA 1
ATOM 2105 C C . MET A 1 307 ? 5.85616 -50.00943 24.39412 1.000 38.64542 273 MET A C 1
ATOM 2106 O O . MET A 1 307 ? 6.83734 -50.68292 24.73568 1.000 35.99311 273 MET A O 1
ATOM 2111 N N . ALA A 1 308 ? 4.95652 -49.54703 25.27499 1.000 35.32193 274 ALA A N 1
ATOM 2112 C CA . ALA A 1 308 ? 5.01586 -49.97959 26.66460 1.000 30.64937 274 ALA A CA 1
ATOM 2113 C C . ALA A 1 308 ? 4.76381 -51.47754 26.75460 1.000 35.13941 274 ALA A C 1
ATOM 2114 O O . ALA A 1 308 ? 5.46344 -52.19299 27.48644 1.000 33.12297 274 ALA A O 1
ATOM 2116 N N . ARG A 1 309 ? 3.80207 -51.97657 25.96705 1.000 33.56333 275 ARG A N 1
ATOM 2117 C CA . ARG A 1 309 ? 3.51069 -53.40621 25.97084 1.000 31.66157 275 ARG A CA 1
ATOM 2118 C C . ARG A 1 309 ? 4.71219 -54.18984 25.48512 1.000 34.67938 275 ARG A C 1
ATOM 2119 O O . ARG A 1 309 ? 5.00647 -55.27611 25.99150 1.000 34.25445 275 ARG A O 1
ATOM 2127 N N . LEU A 1 310 ? 5.41762 -53.65955 24.49567 1.000 35.49606 276 LEU A N 1
ATOM 2128 C CA . LEU A 1 310 ? 6.59080 -54.37200 24.02530 1.000 37.69597 276 LEU A CA 1
ATOM 2129 C C . LEU A 1 310 ? 7.81021 -54.13821 24.90063 1.000 38.17390 276 LEU A C 1
ATOM 2130 O O . LEU A 1 310 ? 8.83578 -54.79652 24.68714 1.000 36.71030 276 LEU A O 1
ATOM 2135 N N . GLY A 1 311 ? 7.73020 -53.22810 25.87119 1.000 36.34772 277 GLY A N 1
ATOM 2136 C CA . GLY A 1 311 ? 8.91561 -52.90508 26.63813 1.000 30.62789 277 GLY A CA 1
ATOM 2137 C C . GLY A 1 311 ? 10.00216 -52.28697 25.79068 1.000 31.19674 277 GLY A C 1
ATOM 2138 O O . GLY A 1 311 ? 11.18553 -52.53407 26.02939 1.000 37.44422 277 GLY A O 1
ATOM 2139 N N . LEU A 1 312 ? 9.63031 -51.52307 24.77408 1.000 33.71501 278 LEU A N 1
ATOM 2140 C CA . LEU A 1 312 ? 10.58131 -50.91666 23.85384 1.000 37.31374 278 LEU A CA 1
ATOM 2141 C C . LEU A 1 312 ? 10.49786 -49.40157 23.96878 1.000 36.87079 278 LEU A C 1
ATOM 2142 O O . LEU A 1 312 ? 9.40270 -48.83916 24.03142 1.000 37.74933 278 LEU A O 1
ATOM 2147 N N . THR A 1 313 ? 11.65717 -48.76131 24.04718 1.000 37.89220 279 THR A N 1
ATOM 2148 C CA . THR A 1 313 ? 11.81592 -47.31594 23.97129 1.000 34.89501 279 THR A CA 1
ATOM 2149 C C . THR A 1 313 ? 11.90975 -46.80587 22.53824 1.000 37.22659 279 THR A C 1
ATOM 2150 O O . THR A 1 313 ? 11.50996 -45.66834 22.25966 1.000 37.15711 279 THR A O 1
ATOM 2154 N N . PHE A 1 314 ? 12.47080 -47.61317 21.63481 1.000 36.88613 280 PHE A N 1
ATOM 2155 C CA . PHE A 1 314 ? 12.75902 -47.21452 20.26744 1.000 32.84030 280 PHE A CA 1
ATOM 2156 C C . PHE A 1 314 ? 12.16896 -48.22086 19.29748 1.000 37.28745 280 PHE A C 1
ATOM 2157 O O . PHE A 1 314 ? 12.24977 -49.43748 19.52595 1.000 40.90547 280 PHE A O 1
ATOM 2165 N N . GLY A 1 315 ? 11.65765 -47.71315 18.17911 1.000 39.64394 281 GLY A N 1
ATOM 2166 C CA . GLY A 1 315 ? 11.22220 -48.56484 17.08269 1.000 37.94030 281 GLY A CA 1
ATOM 2167 C C . GLY A 1 315 ? 10.86911 -47.74343 15.86466 1.000 35.02440 281 GLY A C 1
ATOM 2168 O O . GLY A 1 315 ? 10.67655 -46.52419 15.94582 1.000 35.23288 281 GLY A O 1
ATOM 2169 N N . ALA A 1 316 ? 10.82544 -48.41880 14.71755 1.000 37.64534 282 ALA A N 1
ATOM 2170 C CA . ALA A 1 316 ? 10.42345 -47.77127 13.46695 1.000 39.52990 282 ALA A CA 1
ATOM 2171 C C . ALA A 1 316 ? 9.13454 -48.42289 13.00183 1.000 40.23344 282 ALA A C 1
ATOM 2172 O O . ALA A 1 316 ? 9.08811 -49.63644 12.79024 1.000 40.21464 282 ALA A O 1
ATOM 2174 N N . PHE A 1 317 ? 8.08357 -47.62840 12.89714 1.000 43.88477 283 PHE A N 1
ATOM 2175 C CA . PHE A 1 317 ? 6.77485 -48.12409 12.50815 1.000 45.71453 283 PHE A CA 1
ATOM 2176 C C . PHE A 1 317 ? 6.55263 -47.91197 11.01971 1.000 49.17977 283 PHE A C 1
ATOM 2177 O O . PHE A 1 317 ? 7.07442 -46.96616 10.41805 1.000 49.60940 283 PHE A O 1
ATOM 2185 N N . ASP A 1 318 ? 5.76313 -48.80115 10.43205 1.000 45.29186 284 ASP A N 1
ATOM 2186 C CA . ASP A 1 318 ? 5.23936 -48.59888 9.09344 1.000 45.96333 284 ASP A CA 1
ATOM 2187 C C . ASP A 1 318 ? 3.72546 -48.51001 9.18847 1.000 48.53738 284 ASP A C 1
ATOM 2188 O O . ASP A 1 318 ? 3.07757 -49.43631 9.69115 1.000 49.90923 284 ASP A O 1
ATOM 2193 N N . PHE A 1 319 ? 3.17817 -47.37347 8.74584 1.000 47.04353 285 PHE A N 1
ATOM 2194 C CA . PHE A 1 319 ? 1.75052 -47.08247 8.75205 1.000 44.62174 285 PHE A CA 1
ATOM 2195 C C . PHE A 1 319 ? 1.28591 -46.72203 7.34452 1.000 48.85270 285 PHE A C 1
ATOM 2196 O O . PHE A 1 319 ? 1.99812 -46.05419 6.57930 1.000 43.05751 285 PHE A O 1
ATOM 2204 N N . ILE A 1 320 ? 0.05835 -47.12350 7.03346 1.000 46.91712 286 ILE A N 1
ATOM 2205 C CA . ILE A 1 320 ? -0.65972 -46.61197 5.87797 1.000 51.94196 286 ILE A CA 1
ATOM 2206 C C . ILE A 1 320 ? -1.67331 -45.61468 6.39400 1.000 50.45726 286 ILE A C 1
ATOM 2207 O O . ILE A 1 320 ? -2.39617 -45.89361 7.35910 1.000 53.25929 286 ILE A O 1
ATOM 2212 N N . VAL A 1 321 ? -1.71036 -44.44443 5.77845 1.000 51.37294 287 VAL A N 1
ATOM 2213 C CA . VAL A 1 321 ? -2.80407 -43.50927 5.97814 1.000 57.42200 287 VAL A CA 1
ATOM 2214 C C . VAL A 1 321 ? -3.70798 -43.59383 4.75011 1.000 56.71091 287 VAL A C 1
ATOM 2215 O O . VAL A 1 321 ? -3.25100 -43.42336 3.61211 1.000 61.26956 287 VAL A O 1
ATOM 2219 N N . THR A 1 322 ? -4.97861 -43.91577 4.97295 1.000 57.03759 288 THR A N 1
ATOM 2220 C CA . THR A 1 322 ? -5.92061 -44.12332 3.88237 1.000 58.87897 288 THR A CA 1
ATOM 2221 C C . THR A 1 322 ? -6.45639 -42.80630 3.34240 1.000 63.83102 288 THR A C 1
ATOM 2222 O O . THR A 1 322 ? -6.32322 -41.75453 3.97060 1.000 65.62984 288 THR A O 1
ATOM 2226 N N . PRO A 1 323 ? -7.07935 -42.82793 2.15666 1.000 68.70997 289 PRO A N 1
ATOM 2227 C CA . PRO A 1 323 ? -7.75322 -41.60623 1.68671 1.000 64.49698 289 PRO A CA 1
ATOM 2228 C C . PRO A 1 323 ? -8.85005 -41.11750 2.63359 1.000 64.76814 289 PRO A C 1
ATOM 2229 O O . PRO A 1 323 ? -9.11403 -39.90965 2.67843 1.000 69.73916 289 PRO A O 1
ATOM 2233 N N . LEU A 1 324 ? -9.49101 -42.00429 3.40706 1.000 61.87825 290 LEU A N 1
ATOM 2234 C CA . LEU A 1 324 ? -10.45278 -41.57552 4.42941 1.000 65.17179 290 LEU A CA 1
ATOM 2235 C C . LEU A 1 324 ? -9.77433 -41.24841 5.75670 1.000 64.57950 290 LEU A C 1
ATOM 2236 O O . LEU A 1 324 ? -10.43183 -41.02165 6.78580 1.000 53.87920 290 LEU A O 1
ATOM 2241 N N . GLU A 1 325 ? -8.45739 -41.18402 5.67314 1.000 67.89865 291 GLU A N 1
ATOM 2242 C CA . GLU A 1 325 ? -7.52172 -40.83822 6.72901 1.000 68.07150 291 GLU A CA 1
ATOM 2243 C C . GLU A 1 325 ? -7.60229 -41.71470 7.96018 1.000 65.17799 291 GLU A C 1
ATOM 2244 O O . GLU A 1 325 ? -7.44821 -41.26768 9.09993 1.000 61.05476 291 GLU A O 1
ATOM 2250 N N . GLU A 1 326 ? -7.73827 -42.99960 7.69279 1.000 62.32095 292 GLU A N 1
ATOM 2251 C CA . GLU A 1 326 ? -7.51125 -43.99545 8.70450 1.000 60.67922 292 GLU A CA 1
ATOM 2252 C C . GLU A 1 326 ? -6.02538 -44.32486 8.75771 1.000 60.94022 292 GLU A C 1
ATOM 2253 O O . GLU A 1 326 ? -5.32501 -44.32285 7.74022 1.000 57.30051 292 GLU A O 1
ATOM 2259 N N . TYR A 1 327 ? -5.54469 -44.58089 9.96800 1.000 59.62838 293 TYR A N 1
ATOM 2260 C CA . TYR A 1 327 ? -4.16306 -44.97126 10.19316 1.000 55.27536 293 TYR A CA 1
ATOM 2261 C C . TYR A 1 327 ? -4.13999 -46.47356 10.46003 1.000 51.77198 293 TYR A C 1
ATOM 2262 O O . TYR A 1 327 ? -4.66570 -46.94391 11.47611 1.000 51.33913 293 TYR A O 1
ATOM 2271 N N . VAL A 1 328 ? -3.58142 -47.22500 9.51518 1.000 49.40470 294 VAL A N 1
ATOM 2272 C CA . VAL A 1 328 ? -3.51622 -48.68379 9.57789 1.000 49.72042 294 VAL A CA 1
ATOM 2273 C C . VAL A 1 328 ? -2.08740 -49.09550 9.90449 1.000 47.25747 294 VAL A C 1
ATOM 2274 O O . VAL A 1 328 ? -1.16083 -48.82098 9.13060 1.000 44.80116 294 VAL A O 1
ATOM 2278 N N . PHE A 1 329 ? -1.92065 -49.77756 11.03677 1.000 49.10260 295 PHE A N 1
ATOM 2279 C CA . PHE A 1 329 ? -0.63022 -50.34118 11.42663 1.000 44.07978 295 PHE A CA 1
ATOM 2280 C C . PHE A 1 329 ? -0.22704 -51.45316 10.46408 1.000 43.26818 295 PHE A C 1
ATOM 2281 O O . PHE A 1 329 ? -1.05461 -52.28496 10.08566 1.000 43.71787 295 PHE A O 1
ATOM 2289 N N . LEU A 1 330 ? 1.02624 -51.43901 10.01805 1.000 43.93476 296 LEU A N 1
ATOM 2290 C CA . LEU A 1 330 ? 1.56625 -52.54758 9.23426 1.000 48.76396 296 LEU A CA 1
ATOM 2291 C C . LEU A 1 330 ? 2.57306 -53.39769 9.99686 1.000 49.87929 296 LEU A C 1
ATOM 2292 O O . LEU A 1 330 ? 2.42709 -54.62094 10.04462 1.000 49.87405 296 LEU A O 1
ATOM 2297 N N . GLU A 1 331 ? 3.61104 -52.78424 10.56863 1.000 49.73317 297 GLU A N 1
ATOM 2298 C CA . GLU A 1 331 ? 4.61539 -53.49871 11.35189 1.000 46.83209 297 GLU A CA 1
ATOM 2299 C C . GLU A 1 331 ? 5.47050 -52.48822 12.10538 1.000 45.06880 297 GLU A C 1
ATOM 2300 O O . GLU A 1 331 ? 5.36250 -51.27440 11.91831 1.000 45.38282 297 GLU A O 1
ATOM 2306 N N . ILE A 1 332 ? 6.29724 -53.01443 12.99406 1.000 45.48634 298 ILE A N 1
ATOM 2307 C CA . ILE A 1 332 ? 7.37817 -52.27012 13.61337 1.000 42.59958 298 ILE A CA 1
ATOM 2308 C C . ILE A 1 332 ? 8.67005 -53.02145 13.34749 1.000 40.07358 298 ILE A C 1
ATOM 2309 O O . ILE A 1 332 ? 8.69995 -54.25376 13.40906 1.000 42.13850 298 ILE A O 1
ATOM 2314 N N . ASN A 1 333 ? 9.73156 -52.28628 13.03831 1.000 39.40558 299 ASN A N 1
ATOM 2315 C CA . ASN A 1 333 ? 11.06709 -52.86770 13.02414 1.000 38.73945 299 ASN A CA 1
ATOM 2316 C C . ASN A 1 333 ? 11.80262 -52.33994 14.24919 1.000 36.55874 299 ASN A C 1
ATOM 2317 O O . ASN A 1 333 ? 12.21859 -51.16790 14.25834 1.000 32.60929 299 ASN A O 1
ATOM 2322 N N . PRO A 1 334 ? 12.01937 -53.16745 15.27658 1.000 39.05642 300 PRO A N 1
ATOM 2323 C CA . PRO A 1 334 ? 12.63395 -52.65385 16.52152 1.000 38.82729 300 PRO A CA 1
ATOM 2324 C C . PRO A 1 334 ? 14.01824 -52.06644 16.31362 1.000 32.90340 300 PRO A C 1
ATOM 2325 O O . PRO A 1 334 ? 14.40713 -51.15395 17.04111 1.000 31.95133 300 PRO A O 1
ATOM 2329 N N . THR A 1 335 ? 14.74078 -52.51057 15.29160 1.000 38.01765 301 THR A N 1
ATOM 2330 C CA . THR A 1 335 ? 16.05703 -51.98813 14.96558 1.000 35.12189 301 THR A CA 1
ATOM 2331 C C . THR A 1 335 ? 16.06182 -51.26133 13.62158 1.000 29.79300 301 THR A C 1
ATOM 2332 O O . THR A 1 335 ? 17.07715 -51.24513 12.92787 1.000 31.28799 301 THR A O 1
ATOM 2336 N N . GLY A 1 336 ? 14.94369 -50.62373 13.27085 1.000 35.08884 302 GLY A N 1
ATOM 2337 C CA . GLY A 1 336 ? 14.81589 -49.99696 11.96011 1.000 34.53425 302 GLY A CA 1
ATOM 2338 C C . GLY A 1 336 ? 15.69129 -48.76754 11.76998 1.000 34.69565 302 GLY A C 1
ATOM 2339 O O . GLY A 1 336 ? 15.98197 -48.02364 12.70200 1.000 44.69292 302 GLY A O 1
ATOM 2340 N N . GLU A 1 337 ? 16.07434 -48.52992 10.51671 1.000 39.66116 303 GLU A N 1
ATOM 2341 C CA . GLU A 1 337 ? 16.94354 -47.41162 10.16314 1.000 39.11712 303 GLU A CA 1
ATOM 2342 C C . GLU A 1 337 ? 16.19733 -46.08341 10.27874 1.000 33.90244 303 GLU A C 1
ATOM 2343 O O . GLU A 1 337 ? 14.99962 -45.99817 10.00448 1.000 36.90606 303 GLU A O 1
ATOM 2349 N N . TRP A 1 338 ? 16.89839 -45.04933 10.73590 1.000 31.60704 304 TRP A N 1
ATOM 2350 C CA . TRP A 1 338 ? 16.29109 -43.73032 10.88698 1.000 34.38135 304 TRP A CA 1
ATOM 2351 C C . TRP A 1 338 ? 17.15306 -42.59652 10.35586 1.000 36.53039 304 TRP A C 1
ATOM 2352 O O . TRP A 1 338 ? 16.67354 -41.45471 10.30675 1.000 35.28922 304 TRP A O 1
ATOM 2363 N N . GLY A 1 339 ? 18.40543 -42.86791 9.97057 1.000 32.80631 305 GLY A N 1
ATOM 2364 C CA . GLY A 1 339 ? 19.30812 -41.79111 9.60438 1.000 36.03991 305 GLY A CA 1
ATOM 2365 C C . GLY A 1 339 ? 18.79024 -40.99478 8.42988 1.000 39.51485 305 GLY A C 1
ATOM 2366 O O . GLY A 1 339 ? 18.97829 -39.77750 8.35924 1.000 42.22717 305 GLY A O 1
ATOM 2367 N N . MET A 1 340 ? 18.09734 -41.67035 7.52365 1.000 42.62757 306 MET A N 1
ATOM 2368 C CA . MET A 1 340 ? 17.49002 -41.04344 6.36121 1.000 41.18538 306 MET A CA 1
ATOM 2369 C C . MET A 1 340 ? 16.60605 -39.86351 6.76286 1.000 44.57539 306 MET A C 1
ATOM 2370 O O . MET A 1 340 ? 16.59708 -38.82307 6.09016 1.000 44.56114 306 MET A O 1
ATOM 2375 N N . LEU A 1 341 ? 15.87617 -40.00164 7.88212 1.000 37.62530 307 LEU A N 1
ATOM 2376 C CA . LEU A 1 341 ? 14.90047 -39.00626 8.29669 1.000 39.43871 307 LEU A CA 1
ATOM 2377 C C . LEU A 1 341 ? 15.58312 -37.83699 8.97863 1.000 43.05905 307 LEU A C 1
ATOM 2378 O O . LEU A 1 341 ? 15.17942 -36.68080 8.81837 1.000 42.17645 307 LEU A O 1
ATOM 2383 N N . GLU A 1 342 ? 16.59372 -38.12873 9.78386 1.000 43.22123 308 GLU A N 1
ATOM 2384 C CA . GLU A 1 342 ? 17.35357 -37.04715 10.37778 1.000 42.56615 308 GLU A CA 1
ATOM 2385 C C . GLU A 1 342 ? 18.02821 -36.21021 9.29678 1.000 44.10924 308 GLU A C 1
ATOM 2386 O O . GLU A 1 342 ? 18.05081 -34.97970 9.38288 1.000 44.30973 308 GLU A O 1
ATOM 2392 N N . ARG A 1 343 ? 18.52236 -36.85221 8.23334 1.000 42.53737 309 ARG A N 1
ATOM 2393 C CA . ARG A 1 343 ? 19.27371 -36.09793 7.23909 1.000 41.28144 309 ARG A CA 1
ATOM 2394 C C . ARG A 1 343 ? 18.34188 -35.32739 6.32036 1.000 46.15925 309 ARG A C 1
ATOM 2395 O O . ARG A 1 343 ? 18.49397 -34.11435 6.14581 1.000 46.42912 309 ARG A O 1
ATOM 2403 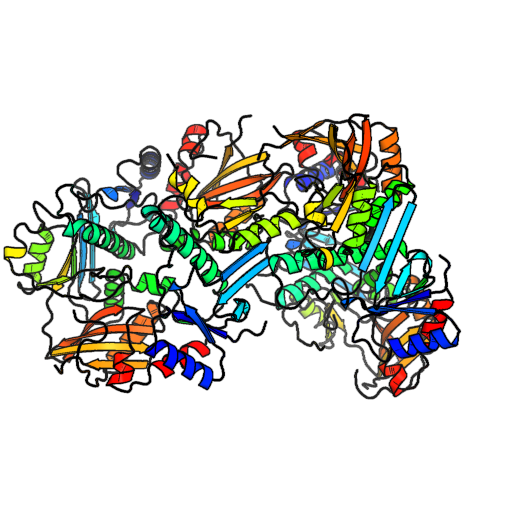N N . ASP A 1 344 ? 17.35854 -36.01921 5.74935 1.000 44.39271 310 ASP A N 1
ATOM 2404 C CA . ASP A 1 344 ? 16.51154 -35.43223 4.72035 1.000 45.22517 310 ASP A CA 1
ATOM 2405 C C . ASP A 1 344 ? 15.45878 -34.50135 5.30768 1.000 44.24886 310 ASP A C 1
ATOM 2406 O O . ASP A 1 344 ? 15.10495 -33.50226 4.67561 1.000 38.68789 310 ASP A O 1
ATOM 2411 N N . LEU A 1 345 ? 14.97804 -34.78040 6.51915 1.000 41.23460 311 LEU A N 1
ATOM 2412 C CA . LEU A 1 345 ? 13.90728 -34.00105 7.12561 1.000 37.18994 311 LEU A CA 1
ATOM 2413 C C . LEU A 1 345 ? 14.35573 -33.18145 8.32669 1.000 40.43251 311 LEU A C 1
ATOM 2414 O O . LEU A 1 345 ? 13.52360 -32.49708 8.93121 1.000 39.60130 311 LEU A O 1
ATOM 2419 N N . ASN A 1 346 ? 15.63807 -33.24422 8.69913 1.000 42.61790 312 ASN A N 1
ATOM 2420 C CA . ASN A 1 346 ? 16.19027 -32.47208 9.82305 1.000 42.74740 312 ASN A CA 1
ATOM 2421 C C . ASN A 1 346 ? 15.51291 -32.82393 11.13809 1.000 39.24517 312 ASN A C 1
ATOM 2422 O O . ASN A 1 346 ? 15.43170 -31.98862 12.04240 1.000 40.80007 312 ASN A O 1
ATOM 2427 N N . TYR A 1 347 ? 15.03864 -34.05359 11.26191 1.000 38.97494 313 TYR A N 1
ATOM 2428 C CA . TYR A 1 347 ? 14.52292 -34.51209 12.54711 1.000 39.33021 313 TYR A CA 1
ATOM 2429 C C . TYR A 1 347 ? 15.68980 -34.69933 13.51234 1.000 38.31611 313 TYR A C 1
ATOM 2430 O O . TYR A 1 347 ? 16.73432 -35.23717 13.11667 1.000 37.16150 313 TYR A O 1
ATOM 2439 N N . PRO A 1 348 ? 15.59095 -34.18870 14.75872 1.000 35.91799 314 PRO A N 1
ATOM 2440 C CA . PRO A 1 348 ? 16.64451 -34.36953 15.76536 1.000 30.43255 314 PRO A CA 1
ATOM 2441 C C . PRO A 1 348 ? 16.55538 -35.71993 16.47300 1.000 36.09436 314 PRO A C 1
ATOM 2442 O O . PRO A 1 348 ? 16.51667 -35.79485 17.71049 1.000 33.94097 314 PRO A O 1
ATOM 2446 N N . ILE A 1 349 ? 16.53946 -36.79939 15.67959 1.000 32.99178 315 ILE A N 1
ATOM 2447 C CA . ILE A 1 349 ? 16.37829 -38.14348 16.22977 1.000 31.54520 315 ILE A CA 1
ATOM 2448 C C . ILE A 1 349 ? 17.54783 -38.50086 17.13788 1.000 34.92399 315 ILE A C 1
ATOM 2449 O O . ILE A 1 349 ? 17.36224 -38.99221 18.26522 1.000 32.62869 315 ILE A O 1
ATOM 2454 N N . SER A 1 350 ? 18.76725 -38.20555 16.68597 1.000 33.54472 316 SER A N 1
ATOM 2455 C CA . SER A 1 350 ? 19.93988 -38.50815 17.48499 1.000 30.19046 316 SER A CA 1
ATOM 2456 C C . SER A 1 350 ? 19.88908 -37.79528 18.83325 1.000 33.63238 316 SER A C 1
ATOM 2457 O O . SER A 1 350 ? 20.40666 -38.32193 19.82761 1.000 29.44564 316 SER A O 1
ATOM 2460 N N . GLU A 1 351 ? 19.25588 -36.61183 18.89055 1.000 36.16920 317 GLU A N 1
ATOM 2461 C CA . GLU A 1 351 ? 19.11593 -35.92167 20.17102 1.000 37.05451 317 GLU A CA 1
ATOM 2462 C C . GLU A 1 351 ? 18.15372 -36.67080 21.07136 1.000 36.09653 317 GLU A C 1
ATOM 2463 O O . GLU A 1 351 ? 18.44454 -36.89623 22.25042 1.000 33.75140 317 GLU A O 1
ATOM 2469 N N . ALA A 1 352 ? 17.04695 -37.15635 20.49619 1.000 33.51755 318 ALA A N 1
ATOM 2470 C CA . ALA A 1 352 ? 16.07934 -37.90828 21.28093 1.000 31.46047 318 ALA A CA 1
ATOM 2471 C C . ALA A 1 352 ? 16.66061 -39.24084 21.73698 1.000 33.54034 318 ALA A C 1
ATOM 2472 O O . ALA A 1 352 ? 16.35977 -39.70955 22.83737 1.000 34.69361 318 ALA A O 1
ATOM 2474 N N . ILE A 1 353 ? 17.45731 -39.89173 20.89024 1.000 34.81538 319 ILE A N 1
ATOM 2475 C CA . ILE A 1 353 ? 18.07720 -41.13667 21.31990 1.000 36.59764 319 ILE A CA 1
ATOM 2476 C C . ILE A 1 353 ? 19.07132 -40.86063 22.42980 1.000 36.70406 319 ILE A C 1
ATOM 2477 O O . ILE A 1 353 ? 19.07333 -41.54327 23.45916 1.000 35.28351 319 ILE A O 1
ATOM 2482 N N . ALA A 1 354 ? 19.93588 -39.85941 22.23614 1.000 32.48392 320 ALA A N 1
ATOM 2483 C CA . ALA A 1 354 ? 20.89420 -39.52816 23.28687 1.000 35.50800 320 ALA A CA 1
ATOM 2484 C C . ALA A 1 354 ? 20.18614 -39.25205 24.61970 1.000 39.06157 320 ALA A C 1
ATOM 2485 O O . ALA A 1 354 ? 20.68594 -39.63243 25.68738 1.000 40.11772 320 ALA A O 1
ATOM 2487 N N . ASP A 1 355 ? 19.00863 -38.61507 24.57549 1.000 33.67103 321 ASP A N 1
ATOM 2488 C CA . ASP A 1 355 ? 18.29155 -38.31266 25.80847 1.000 39.66506 321 ASP A CA 1
ATOM 2489 C C . ASP A 1 355 ? 17.68604 -39.56218 26.44198 1.000 39.73501 321 ASP A C 1
ATOM 2490 O O . ASP A 1 355 ? 17.64800 -39.67324 27.66733 1.000 42.57303 321 ASP A O 1
ATOM 2495 N N . SER A 1 356 ? 17.17271 -40.49996 25.64603 1.000 37.42073 322 SER A N 1
ATOM 2496 C CA . SER A 1 356 ? 16.61233 -41.69166 26.26798 1.000 36.25346 322 SER A CA 1
ATOM 2497 C C . SER A 1 356 ? 17.69322 -42.57045 26.88414 1.000 39.02961 322 SER A C 1
ATOM 2498 O O . SER A 1 356 ? 17.39830 -43.37281 27.77687 1.000 38.59442 322 SER A O 1
ATOM 2501 N N . LEU A 1 357 ? 18.93564 -42.44989 26.42424 1.000 38.77325 323 LEU A N 1
ATOM 2502 C CA . LEU A 1 357 ? 19.99713 -43.26325 26.99919 1.000 39.76377 323 LEU A CA 1
ATOM 2503 C C . LEU A 1 357 ? 20.44051 -42.72516 28.35928 1.000 41.84976 323 LEU A C 1
ATOM 2504 O O . LEU A 1 357 ? 20.72370 -43.50477 29.27355 1.000 45.57767 323 LEU A O 1
ATOM 2509 N N . ILE A 1 358 ? 20.48028 -41.39967 28.52564 1.000 42.43817 324 ILE A N 1
ATOM 2510 C CA . ILE A 1 358 ? 20.96978 -40.80982 29.76690 1.000 48.55108 324 ILE A CA 1
ATOM 2511 C C . ILE A 1 358 ? 19.84386 -40.45473 30.71284 1.000 49.04983 324 ILE A C 1
ATOM 2512 O O . ILE A 1 358 ? 20.10701 -39.99022 31.82023 1.000 54.84869 324 ILE A O 1
ATOM 2517 N N . GLN A 1 359 ? 18.59972 -40.73035 30.33798 1.000 51.98087 325 GLN A N 1
ATOM 2518 C CA . GLN A 1 359 ? 17.47405 -40.48769 31.22551 1.000 54.65314 325 GLN A CA 1
ATOM 2519 C C . GLN A 1 359 ? 17.31267 -41.62622 32.21393 1.000 58.33007 325 GLN A C 1
ATOM 2520 O O . GLN A 1 359 ? 16.85096 -41.40189 33.33720 1.000 69.78571 325 GLN A O 1
ATOM 2526 N N . ASN A 1 360 ? 17.77083 -42.81922 31.83555 1.000 54.85546 326 ASN A N 1
ATOM 2527 C CA . ASN A 1 360 ? 17.80011 -44.02503 32.67686 1.000 57.82610 326 ASN A CA 1
ATOM 2528 C C . ASN A 1 360 ? 16.48421 -44.31734 33.37634 1.000 60.77011 326 ASN A C 1
ATOM 2529 O O . ASN A 1 360 ? 16.12935 -45.48118 33.56822 1.000 65.20282 326 ASN A O 1
ATOM 2534 N N . LEU B 1 37 ? 27.92312 -82.40920 0.83928 1.000 71.95979 3 LEU B N 1
ATOM 2535 C CA . LEU B 1 37 ? 29.04394 -81.58653 1.27863 1.000 71.51921 3 LEU B CA 1
ATOM 2536 C C . LEU B 1 37 ? 30.35244 -82.40703 1.23960 1.000 75.58110 3 LEU B C 1
ATOM 2537 O O . LEU B 1 37 ? 31.40961 -81.93380 1.63083 1.000 76.11223 3 LEU B O 1
ATOM 2542 N N . GLN B 1 38 ? 30.23693 -83.66236 0.78010 1.000 73.79789 4 GLN B N 1
ATOM 2543 C CA . GLN B 1 38 ? 31.34674 -84.56880 0.42930 1.000 69.39364 4 GLN B CA 1
ATOM 2544 C C . GLN B 1 38 ? 32.04991 -84.18349 -0.87707 1.000 61.64651 4 GLN B C 1
ATOM 2545 O O . GLN B 1 38 ? 31.60078 -84.52080 -1.97680 1.000 61.65383 4 GLN B O 1
ATOM 2551 N N . ARG B 1 39 ? 33.17310 -83.45415 -0.73211 1.000 54.25629 5 ARG B N 1
ATOM 2552 C CA . ARG B 1 39 ? 33.94713 -82.88655 -1.84262 1.000 51.74863 5 ARG B CA 1
ATOM 2553 C C . ARG B 1 39 ? 34.80764 -83.99762 -2.43303 1.000 46.36285 5 ARG B C 1
ATOM 2554 O O . ARG B 1 39 ? 35.96569 -84.18722 -2.05509 1.000 46.10162 5 ARG B O 1
ATOM 2562 N N . ASP B 1 40 ? 34.26348 -84.66093 -3.46148 1.000 47.96178 6 ASP B N 1
ATOM 2563 C CA . ASP B 1 40 ? 34.91748 -85.84027 -4.01637 1.000 52.18808 6 ASP B CA 1
ATOM 2564 C C . ASP B 1 40 ? 34.65334 -86.05872 -5.50810 1.000 52.14395 6 ASP B C 1
ATOM 2565 O O . ASP B 1 40 ? 34.90751 -87.16350 -6.00476 1.000 56.80211 6 ASP B O 1
ATOM 2570 N N . VAL B 1 41 ? 34.13529 -85.07763 -6.23324 1.000 43.27783 7 VAL B N 1
ATOM 2571 C CA . VAL B 1 41 ? 33.86172 -85.23412 -7.65772 1.000 42.66644 7 VAL B CA 1
ATOM 2572 C C . VAL B 1 41 ? 34.95333 -84.52704 -8.45041 1.000 42.62271 7 VAL B C 1
ATOM 2573 O O . VAL B 1 41 ? 35.45354 -83.47094 -8.03325 1.000 40.78682 7 VAL B O 1
ATOM 2577 N N . VAL B 1 42 ? 35.37691 -85.14460 -9.55833 1.000 39.37114 8 VAL B N 1
ATOM 2578 C CA . VAL B 1 42 ? 36.30925 -84.53520 -10.50467 1.000 35.51080 8 VAL B CA 1
ATOM 2579 C C . VAL B 1 42 ? 35.51661 -84.01858 -11.69896 1.000 33.38807 8 VAL B C 1
ATOM 2580 O O . VAL B 1 42 ? 34.78890 -84.77604 -12.35242 1.000 32.36137 8 VAL B O 1
ATOM 2584 N N . LEU B 1 43 ? 35.60976 -82.71979 -11.95765 1.000 32.06798 9 LEU B N 1
ATOM 2585 C CA . LEU B 1 43 ? 34.91847 -82.14282 -13.10221 1.000 29.62895 9 LEU B CA 1
ATOM 2586 C C . LEU B 1 43 ? 35.79043 -82.32101 -14.35041 1.000 31.25014 9 LEU B C 1
ATOM 2587 O O . LEU B 1 43 ? 36.96390 -81.92653 -14.36971 1.000 29.38337 9 LEU B O 1
ATOM 2592 N N . LEU B 1 44 ? 35.23268 -82.95693 -15.37456 1.000 30.21535 10 LEU B N 1
ATOM 2593 C CA . LEU B 1 44 ? 35.92194 -83.15328 -16.64596 1.000 32.31059 10 LEU B CA 1
ATOM 2594 C C . LEU B 1 44 ? 35.33163 -82.16693 -17.64151 1.000 29.26163 10 LEU B C 1
ATOM 2595 O O . LEU B 1 44 ? 34.16917 -82.30763 -18.03743 1.000 31.65761 10 LEU B O 1
ATOM 2600 N N . ILE B 1 45 ? 36.13156 -81.18615 -18.05686 1.000 29.06864 11 ILE B N 1
ATOM 2601 C CA . ILE B 1 45 ? 35.68048 -80.11410 -18.94405 1.000 28.80928 11 ILE B CA 1
ATOM 2602 C C . ILE B 1 45 ? 36.12251 -80.43303 -20.37040 1.000 32.85678 11 ILE B C 1
ATOM 2603 O O . ILE B 1 45 ? 37.30835 -80.34308 -20.70846 1.000 30.80139 11 ILE B O 1
ATOM 2608 N N . THR B 1 46 ? 35.16908 -80.74661 -21.23650 1.000 33.69574 12 THR B N 1
ATOM 2609 C CA . THR B 1 46 ? 35.51991 -81.11158 -22.59944 1.000 36.37565 12 THR B CA 1
ATOM 2610 C C . THR B 1 46 ? 34.36183 -80.68584 -23.49059 1.000 35.98954 12 THR B C 1
ATOM 2611 O O . THR B 1 46 ? 33.56962 -79.81637 -23.10804 1.000 36.43129 12 THR B O 1
ATOM 2615 N N . HIS B 1 47 ? 34.24757 -81.30531 -24.66666 1.000 35.09703 13 HIS B N 1
ATOM 2616 C CA . HIS B 1 47 ? 33.12600 -81.06358 -25.56271 1.000 35.27014 13 HIS B CA 1
ATOM 2617 C C . HIS B 1 47 ? 32.48167 -82.39858 -25.91103 1.000 36.40765 13 HIS B C 1
ATOM 2618 O O . HIS B 1 47 ? 33.03741 -83.47140 -25.64794 1.000 32.20227 13 HIS B O 1
ATOM 2625 N N . SER B 1 48 ? 31.28720 -82.32051 -26.51367 1.000 35.66673 14 SER B N 1
ATOM 2626 C CA . SER B 1 48 ? 30.50114 -83.52949 -26.74535 1.000 38.48668 14 SER B CA 1
ATOM 2627 C C . SER B 1 48 ? 31.15746 -84.45687 -27.76882 1.000 42.55273 14 SER B C 1
ATOM 2628 O O . SER B 1 48 ? 30.97734 -85.67806 -27.69193 1.000 43.99016 14 SER B O 1
ATOM 2631 N N . GLY B 1 49 ? 31.94723 -83.92533 -28.70338 1.000 36.45033 15 GLY B N 1
ATOM 2632 C CA . GLY B 1 49 ? 32.52015 -84.83301 -29.67767 1.000 41.90073 15 GLY B CA 1
ATOM 2633 C C . GLY B 1 49 ? 33.90353 -85.35826 -29.35712 1.000 44.38016 15 GLY B C 1
ATOM 2634 O O . GLY B 1 49 ? 34.54235 -85.97098 -30.21241 1.000 49.22482 15 GLY B O 1
ATOM 2635 N N . ASP B 1 50 ? 34.34330 -85.19982 -28.11453 1.000 42.53423 16 ASP B N 1
ATOM 2636 C CA . ASP B 1 50 ? 35.60878 -85.75162 -27.64852 1.000 41.67534 16 ASP B CA 1
ATOM 2637 C C . ASP B 1 50 ? 35.34674 -87.15399 -27.13495 1.000 42.26489 16 ASP B C 1
ATOM 2638 O O . ASP B 1 50 ? 34.39201 -87.36094 -26.38612 1.000 47.49544 16 ASP B O 1
ATOM 2643 N N . TYR B 1 51 ? 36.20004 -88.11410 -27.49784 1.000 45.41930 17 TYR B N 1
ATOM 2644 C CA . TYR B 1 51 ? 35.87152 -89.49640 -27.14108 1.000 50.85859 17 TYR B CA 1
ATOM 2645 C C . TYR B 1 51 ? 37.03054 -90.27625 -26.50920 1.000 47.21399 17 TYR B C 1
ATOM 2646 O O . TYR B 1 51 ? 36.89949 -90.74930 -25.37561 1.000 47.11266 17 TYR B O 1
ATOM 2655 N N . PHE B 1 52 ? 38.16202 -90.41895 -27.19842 1.000 42.24732 18 PHE B N 1
ATOM 2656 C CA . PHE B 1 52 ? 39.20549 -91.32165 -26.71414 1.000 38.66461 18 PHE B CA 1
ATOM 2657 C C . PHE B 1 52 ? 39.83112 -90.83807 -25.40024 1.000 41.63357 18 PHE B C 1
ATOM 2658 O O . PHE B 1 52 ? 39.86016 -91.56465 -24.39775 1.000 40.47828 18 PHE B O 1
ATOM 2666 N N . THR B 1 53 ? 40.38149 -89.62949 -25.40062 1.000 42.82985 19 THR B N 1
ATOM 2667 C CA . THR B 1 53 ? 41.04430 -89.10013 -24.21027 1.000 38.19154 19 THR B CA 1
ATOM 2668 C C . THR B 1 53 ? 40.09583 -89.01186 -23.01392 1.000 36.73499 19 THR B C 1
ATOM 2669 O O . THR B 1 53 ? 40.43707 -89.43004 -21.89950 1.000 38.58873 19 THR B O 1
ATOM 2673 N N . ILE B 1 54 ? 38.90492 -88.45000 -23.21581 1.000 39.55310 20 ILE B N 1
ATOM 2674 C CA . ILE B 1 54 ? 37.99236 -88.26366 -22.09187 1.000 38.45733 20 ILE B CA 1
ATOM 2675 C C . ILE B 1 54 ? 37.59472 -89.60253 -21.47859 1.000 39.04537 20 ILE B C 1
ATOM 2676 O O . ILE B 1 54 ? 37.53420 -89.74276 -20.25258 1.000 42.78235 20 ILE B O 1
ATOM 2681 N N . ASP B 1 55 ? 37.33533 -90.61472 -22.30164 1.000 37.66492 21 ASP B N 1
ATOM 2682 C CA . ASP B 1 55 ? 36.86955 -91.86745 -21.72068 1.000 38.19154 21 ASP B CA 1
ATOM 2683 C C . ASP B 1 55 ? 37.98350 -92.59350 -20.98192 1.000 38.46832 21 ASP B C 1
ATOM 2684 O O . ASP B 1 55 ? 37.74778 -93.13225 -19.89236 1.000 40.05742 21 ASP B O 1
ATOM 2689 N N . ARG B 1 56 ? 39.20085 -92.61386 -21.53830 1.000 33.70343 22 ARG B N 1
ATOM 2690 C CA . ARG B 1 56 ? 40.30204 -93.26125 -20.83276 1.000 32.55346 22 ARG B CA 1
ATOM 2691 C C . ARG B 1 56 ? 40.55818 -92.57295 -19.50157 1.000 36.34984 22 ARG B C 1
ATOM 2692 O O . ARG B 1 56 ? 40.83395 -93.23303 -18.48508 1.000 33.25827 22 ARG B O 1
ATOM 2700 N N . VAL B 1 57 ? 40.47628 -91.23945 -19.48904 1.000 39.48195 23 VAL B N 1
ATOM 2701 C CA . VAL B 1 57 ? 40.69510 -90.49540 -18.24780 1.000 40.57559 23 VAL B CA 1
ATOM 2702 C C . VAL B 1 57 ? 39.53539 -90.71994 -17.27611 1.000 36.52131 23 VAL B C 1
ATOM 2703 O O . VAL B 1 57 ? 39.74673 -90.93860 -16.07609 1.000 36.69038 23 VAL B O 1
ATOM 2707 N N . ALA B 1 58 ? 38.29587 -90.67040 -17.77237 1.000 31.77375 24 ALA B N 1
ATOM 2708 C CA . ALA B 1 58 ? 37.15694 -90.99369 -16.91470 1.000 34.12991 24 ALA B CA 1
ATOM 2709 C C . ALA B 1 58 ? 37.30311 -92.36844 -16.26283 1.000 33.12631 24 ALA B C 1
ATOM 2710 O O . ALA B 1 58 ? 37.14661 -92.50762 -15.05202 1.000 35.62916 24 ALA B O 1
ATOM 2712 N N . ALA B 1 59 ? 37.60762 -93.39569 -17.06404 1.000 36.04069 25 ALA B N 1
ATOM 2713 C CA . ALA B 1 59 ? 37.73406 -94.76109 -16.55657 1.000 33.18706 25 ALA B CA 1
ATOM 2714 C C . ALA B 1 59 ? 38.86361 -94.88850 -15.54843 1.000 34.74878 25 ALA B C 1
ATOM 2715 O O . ALA B 1 59 ? 38.75328 -95.64237 -14.57214 1.000 33.86884 25 ALA B O 1
ATOM 2717 N N . ALA B 1 60 ? 39.98562 -94.21115 -15.79596 1.000 32.48115 26 ALA B N 1
ATOM 2718 C CA . ALA B 1 60 ? 41.08165 -94.28905 -14.83926 1.000 33.83419 26 ALA B CA 1
ATOM 2719 C C . ALA B 1 60 ? 40.67966 -93.66669 -13.50961 1.000 35.76893 26 ALA B C 1
ATOM 2720 O O . ALA B 1 60 ? 41.05213 -94.17865 -12.44875 1.000 35.50698 26 ALA B O 1
ATOM 2722 N N . LEU B 1 61 ? 39.90783 -92.57182 -13.54958 1.000 33.86151 27 LEU B N 1
ATOM 2723 C CA . LEU B 1 61 ? 39.44266 -91.94814 -12.31451 1.000 33.95489 27 LEU B CA 1
ATOM 2724 C C . LEU B 1 61 ? 38.55738 -92.90747 -11.53820 1.000 38.17531 27 LEU B C 1
ATOM 2725 O O . LEU B 1 61 ? 38.71171 -93.06509 -10.32669 1.000 39.72845 27 LEU B O 1
ATOM 2730 N N . SER B 1 62 ? 37.62242 -93.56703 -12.21833 1.000 39.19508 28 SER B N 1
ATOM 2731 C CA . SER B 1 62 ? 36.77326 -94.50304 -11.49300 1.000 43.24398 28 SER B CA 1
ATOM 2732 C C . SER B 1 62 ? 37.58333 -95.69337 -10.98791 1.000 42.53241 28 SER B C 1
ATOM 2733 O O . SER B 1 62 ? 37.27517 -96.24582 -9.92756 1.000 43.46936 28 SER B O 1
ATOM 2736 N N . ARG B 1 63 ? 38.61825 -96.10856 -11.72389 1.000 38.67584 29 ARG B N 1
ATOM 2737 C CA . ARG B 1 63 ? 39.46199 -97.17624 -11.20028 1.000 40.35440 29 ARG B CA 1
ATOM 2738 C C . ARG B 1 63 ? 40.22831 -96.72891 -9.96171 1.000 41.13194 29 ARG B C 1
ATOM 2739 O O . ARG B 1 63 ? 40.64501 -97.57316 -9.16653 1.000 46.33502 29 ARG B O 1
ATOM 2747 N N . ARG B 1 64 ? 40.38916 -95.42451 -9.76714 1.000 39.87357 30 ARG B N 1
ATOM 2748 C CA . ARG B 1 64 ? 40.92334 -94.86829 -8.53782 1.000 42.50073 30 ARG B CA 1
ATOM 2749 C C . ARG B 1 64 ? 39.81090 -94.56852 -7.54074 1.000 45.07184 30 ARG B C 1
ATOM 2750 O O . ARG B 1 64 ? 40.04565 -93.85557 -6.56276 1.000 46.35637 30 ARG B O 1
ATOM 2758 N N . ASN B 1 65 ? 38.59784 -95.06482 -7.81429 1.000 44.92403 31 ASN B N 1
ATOM 2759 C CA . ASN B 1 65 ? 37.42462 -94.95079 -6.93562 1.000 52.95151 31 ASN B CA 1
ATOM 2760 C C . ASN B 1 65 ? 36.99821 -93.50472 -6.67360 1.000 49.18061 31 ASN B C 1
ATOM 2761 O O . ASN B 1 65 ? 36.58304 -93.15768 -5.56859 1.000 46.69508 31 ASN B O 1
ATOM 2766 N N . VAL B 1 66 ? 37.03996 -92.67377 -7.71101 1.000 49.34195 32 VAL B N 1
ATOM 2767 C CA . VAL B 1 66 ? 36.63334 -91.27241 -7.65585 1.000 45.80742 32 VAL B CA 1
ATOM 2768 C C . VAL B 1 66 ? 35.49606 -91.03757 -8.64289 1.000 39.43644 32 VAL B C 1
ATOM 2769 O O . VAL B 1 66 ? 35.52666 -91.55807 -9.76315 1.000 41.93730 32 VAL B O 1
ATOM 2773 N N . GLN B 1 67 ? 34.46855 -90.30898 -8.20576 1.000 34.41221 33 GLN B N 1
ATOM 2774 C CA . GLN B 1 67 ? 33.38588 -89.89236 -9.08755 1.000 31.51111 33 GLN B CA 1
ATOM 2775 C C . GLN B 1 67 ? 33.87322 -88.82416 -10.07615 1.000 36.13891 33 GLN B C 1
ATOM 2776 O O . GLN B 1 67 ? 34.74258 -88.00732 -9.76873 1.000 37.90729 33 GLN B O 1
ATOM 2782 N N . SER B 1 68 ? 33.30948 -88.82533 -11.27452 1.000 33.16891 34 SER B N 1
ATOM 2783 C CA . SER B 1 68 ? 33.59781 -87.77102 -12.23197 1.000 34.93618 34 SER B CA 1
ATOM 2784 C C . SER B 1 68 ? 32.28799 -87.28778 -12.84546 1.000 36.01885 34 SER B C 1
ATOM 2785 O O . SER B 1 68 ? 31.24039 -87.93512 -12.72371 1.000 33.07416 34 SER B O 1
ATOM 2788 N N . PHE B 1 69 ? 32.34456 -86.08448 -13.41634 1.000 28.68930 35 PHE B N 1
ATOM 2789 C CA . PHE B 1 69 ? 31.18569 -85.43896 -14.00949 1.000 27.19998 35 PHE B CA 1
ATOM 2790 C C . PHE B 1 69 ? 31.64725 -84.78844 -15.29908 1.000 33.72464 35 PHE B C 1
ATOM 2791 O O . PHE B 1 69 ? 32.45128 -83.84897 -15.27494 1.000 32.03181 35 PHE B O 1
ATOM 2799 N N . ARG B 1 70 ? 31.13037 -85.27116 -16.41468 1.000 31.08242 36 ARG B N 1
ATOM 2800 C CA . ARG B 1 70 ? 31.53746 -84.77877 -17.71556 1.000 30.26762 36 ARG B CA 1
ATOM 2801 C C . ARG B 1 70 ? 30.72134 -83.54862 -18.06473 1.000 32.67284 36 ARG B C 1
ATOM 2802 O O . ARG B 1 70 ? 29.49044 -83.60600 -18.13696 1.000 33.27443 36 ARG B O 1
ATOM 2810 N N . LEU B 1 71 ? 31.40460 -82.43544 -18.25715 1.000 31.59483 37 LEU B N 1
ATOM 2811 C CA . LEU B 1 71 ? 30.76244 -81.19979 -18.67382 1.000 34.52059 37 LEU B CA 1
ATOM 2812 C C . LEU B 1 71 ? 31.11519 -80.96624 -20.14230 1.000 34.28657 37 LEU B C 1
ATOM 2813 O O . LEU B 1 71 ? 32.29606 -80.82650 -20.48737 1.000 36.31081 37 LEU B O 1
ATOM 2818 N N . ASP B 1 72 ? 30.10745 -81.00790 -21.01027 1.000 32.98882 38 ASP B N 1
ATOM 2819 C CA . ASP B 1 72 ? 30.30137 -80.72270 -22.43314 1.000 35.08842 38 ASP B CA 1
ATOM 2820 C C . ASP B 1 72 ? 30.02166 -79.24632 -22.62784 1.000 34.90202 38 ASP B C 1
ATOM 2821 O O . ASP B 1 72 ? 28.86311 -78.83085 -22.71131 1.000 32.60887 38 ASP B O 1
ATOM 2826 N N . THR B 1 73 ? 31.09336 -78.45782 -22.73878 1.000 37.91381 39 THR B N 1
ATOM 2827 C CA . THR B 1 73 ? 30.94124 -77.00698 -22.78800 1.000 41.18093 39 THR B CA 1
ATOM 2828 C C . THR B 1 73 ? 30.17085 -76.58293 -24.01993 1.000 40.70342 39 THR B C 1
ATOM 2829 O O . THR B 1 73 ? 29.48594 -75.55692 -23.99692 1.000 44.90727 39 THR B O 1
ATOM 2833 N N . ASP B 1 74 ? 30.27089 -77.35515 -25.10018 1.000 38.85147 40 ASP B N 1
ATOM 2834 C CA . ASP B 1 74 ? 29.52952 -77.02378 -26.30461 1.000 38.91708 40 ASP B CA 1
ATOM 2835 C C . ASP B 1 74 ? 28.02696 -77.18436 -26.12133 1.000 37.36997 40 ASP B C 1
ATOM 2836 O O . ASP B 1 74 ? 27.27061 -76.60796 -26.89157 1.000 47.12727 40 ASP B O 1
ATOM 2841 N N . LYS B 1 75 ? 27.56927 -77.94566 -25.13850 1.000 40.62849 41 LYS B N 1
ATOM 2842 C CA . LYS B 1 75 ? 26.13598 -78.09659 -24.89520 1.000 40.75174 41 LYS B CA 1
ATOM 2843 C C . LYS B 1 75 ? 25.55374 -76.95733 -24.06052 1.000 42.27723 41 LYS B C 1
ATOM 2844 O O . LYS B 1 75 ? 24.37163 -77.00562 -23.69114 1.000 39.55713 41 LYS B O 1
ATOM 2850 N N . PHE B 1 76 ? 26.35239 -75.96397 -23.73530 1.000 40.19507 42 PHE B N 1
ATOM 2851 C CA . PHE B 1 76 ? 25.91968 -74.76221 -23.07014 1.000 37.67356 42 PHE B CA 1
ATOM 2852 C C . PHE B 1 76 ? 25.88846 -73.61358 -24.06611 1.000 40.77227 42 PHE B C 1
ATOM 2853 O O . PHE B 1 76 ? 26.81489 -73.47815 -24.87724 1.000 41.09576 42 PHE B O 1
ATOM 2861 N N . PRO B 1 77 ? 24.84277 -72.76884 -24.04879 1.000 43.17465 43 PRO B N 1
ATOM 2862 C CA . PRO B 1 77 ? 23.76560 -72.73791 -23.06414 1.000 39.59782 43 PRO B CA 1
ATOM 2863 C C . PRO B 1 77 ? 22.50674 -73.51942 -23.39323 1.000 45.54089 43 PRO B C 1
ATOM 2864 O O . PRO B 1 77 ? 21.61316 -73.46373 -22.55305 1.000 48.71087 43 PRO B O 1
ATOM 2868 N N . MET B 1 78 ? 22.40173 -74.20802 -24.53357 1.000 45.43720 44 MET B N 1
ATOM 2869 C CA . MET B 1 78 ? 21.10520 -74.76646 -24.90931 1.000 40.59563 44 MET B CA 1
ATOM 2870 C C . MET B 1 78 ? 20.75026 -76.03375 -24.13746 1.000 35.74906 44 MET B C 1
ATOM 2871 O O . MET B 1 78 ? 19.56670 -76.35289 -24.03163 1.000 41.05790 44 MET B O 1
ATOM 2876 N N . THR B 1 79 ? 21.71857 -76.78381 -23.62885 1.000 36.01495 45 THR B N 1
ATOM 2877 C CA . THR B 1 79 ? 21.34279 -78.01351 -22.91780 1.000 35.85804 45 THR B CA 1
ATOM 2878 C C . THR B 1 79 ? 21.88965 -78.09828 -21.49560 1.000 36.93380 45 THR B C 1
ATOM 2879 O O . THR B 1 79 ? 21.20906 -78.64405 -20.61759 1.000 35.80318 45 THR B O 1
ATOM 2883 N N . VAL B 1 80 ? 23.12627 -77.64909 -21.25725 1.000 40.51058 46 VAL B N 1
ATOM 2884 C CA . VAL B 1 80 ? 23.65456 -77.58632 -19.89399 1.000 40.59201 46 VAL B CA 1
ATOM 2885 C C . VAL B 1 80 ? 22.88371 -76.51727 -19.13244 1.000 41.81986 46 VAL B C 1
ATOM 2886 O O . VAL B 1 80 ? 22.63914 -75.41750 -19.65047 1.000 38.57077 46 VAL B O 1
ATOM 2890 N N . LYS B 1 81 ? 22.53452 -76.81696 -17.88455 1.000 38.62756 47 LYS B N 1
ATOM 2891 C CA . LYS B 1 81 ? 21.77531 -75.90577 -17.03497 1.000 44.20325 47 LYS B CA 1
ATOM 2892 C C . LYS B 1 81 ? 22.69959 -75.35554 -15.95850 1.000 43.52684 47 LYS B C 1
ATOM 2893 O O . LYS B 1 81 ? 23.25914 -76.12072 -15.17045 1.000 45.04085 47 LYS B O 1
ATOM 2899 N N . ILE B 1 82 ? 22.82723 -74.03226 -15.91375 1.000 45.13988 48 ILE B N 1
ATOM 2900 C CA . ILE B 1 82 ? 23.67055 -73.32163 -14.95816 1.000 44.03445 48 ILE B CA 1
ATOM 2901 C C . ILE B 1 82 ? 22.80487 -72.59390 -13.94650 1.000 47.92807 48 ILE B C 1
ATOM 2902 O O . ILE B 1 82 ? 21.84657 -71.89604 -14.31038 1.000 47.24266 48 ILE B O 1
ATOM 2907 N N . GLN B 1 83 ? 23.17243 -72.70790 -12.67567 1.000 48.26301 49 GLN B N 1
ATOM 2908 C CA . GLN B 1 83 ? 22.54139 -71.87544 -11.66837 1.000 47.77729 49 GLN B CA 1
ATOM 2909 C C . GLN B 1 83 ? 23.54755 -71.38267 -10.65249 1.000 42.51542 49 GLN B C 1
ATOM 2910 O O . GLN B 1 83 ? 24.29616 -72.17170 -10.07030 1.000 41.35664 49 GLN B O 1
ATOM 2916 N N . ALA B 1 84 ? 23.54296 -70.07224 -10.45331 1.000 44.10429 50 ALA B N 1
ATOM 2917 C CA . ALA B 1 84 ? 24.35463 -69.39970 -9.45476 1.000 42.37807 50 ALA B CA 1
ATOM 2918 C C . ALA B 1 84 ? 23.48835 -68.37735 -8.73508 1.000 41.77318 50 ALA B C 1
ATOM 2919 O O . ALA B 1 84 ? 22.79703 -67.58463 -9.37918 1.000 39.08705 50 ALA B O 1
ATOM 2921 N N . TYR B 1 85 ? 23.47718 -68.44198 -7.40698 1.000 41.60525 51 TYR B N 1
ATOM 2922 C CA . TYR B 1 85 ? 22.68031 -67.55166 -6.57216 1.000 43.24701 51 TYR B CA 1
ATOM 2923 C C . TYR B 1 85 ? 23.59644 -66.80249 -5.61032 1.000 44.22045 51 TYR B C 1
ATOM 2924 O O . TYR B 1 85 ? 24.39210 -67.42227 -4.89378 1.000 43.03175 51 TYR B O 1
ATOM 2933 N N . PHE B 1 86 ? 23.47514 -65.47804 -5.57444 1.000 40.78415 52 PHE B N 1
ATOM 2934 C CA . PHE B 1 86 ? 24.29281 -64.65123 -4.68901 1.000 42.58408 52 PHE B CA 1
ATOM 2935 C C . PHE B 1 86 ? 23.34685 -63.88827 -3.77949 1.000 43.81352 52 PHE B C 1
ATOM 2936 O O . PHE B 1 86 ? 22.46677 -63.17608 -4.27071 1.000 39.30431 52 PHE B O 1
ATOM 2944 N N . HIS B 1 87 ? 23.51413 -64.06086 -2.46371 1.000 44.71025 53 HIS B N 1
ATOM 2945 C CA . HIS B 1 87 ? 22.77181 -63.31454 -1.44110 1.000 48.14758 53 HIS B CA 1
ATOM 2946 C C . HIS B 1 87 ? 23.80554 -62.94254 -0.38524 1.000 50.61622 53 HIS B C 1
ATOM 2947 O O . HIS B 1 87 ? 24.19238 -63.78760 0.42049 1.000 48.93548 53 HIS B O 1
ATOM 2954 N N . GLN B 1 88 ? 24.23554 -61.68043 -0.39036 1.000 47.35156 54 GLN B N 1
ATOM 2955 C CA . GLN B 1 88 ? 25.32310 -61.22129 0.46471 1.000 50.91092 54 GLN B CA 1
ATOM 2956 C C . GLN B 1 88 ? 26.44115 -62.24581 0.54444 1.000 53.50201 54 GLN B C 1
ATOM 2957 O O . GLN B 1 88 ? 26.92921 -62.69691 -0.49800 1.000 55.64329 54 GLN B O 1
ATOM 2963 N N . SER B 1 89 ? 26.82792 -62.66748 1.75222 1.000 54.45229 55 SER B N 1
ATOM 2964 C CA . SER B 1 89 ? 28.00496 -63.53523 1.83619 1.000 59.52406 55 SER B CA 1
ATOM 2965 C C . SER B 1 89 ? 27.79257 -64.91400 1.22325 1.000 54.22988 55 SER B C 1
ATOM 2966 O O . SER B 1 89 ? 28.77344 -65.57328 0.86380 1.000 45.28625 55 SER B O 1
ATOM 2969 N N . ASN B 1 90 ? 26.54922 -65.30631 0.98648 1.000 53.77091 56 ASN B N 1
ATOM 2970 C CA . ASN B 1 90 ? 26.20991 -66.69117 0.69604 1.000 55.53483 56 ASN B CA 1
ATOM 2971 C C . ASN B 1 90 ? 26.00992 -66.93557 -0.78924 1.000 46.50716 56 ASN B C 1
ATOM 2972 O O . ASN B 1 90 ? 25.39501 -66.13264 -1.49045 1.000 48.14622 56 ASN B O 1
ATOM 2977 N N . SER B 1 91 ? 26.51574 -68.07439 -1.24354 1.000 48.99787 57 SER B N 1
ATOM 2978 C CA . SER B 1 91 ? 26.55599 -68.43297 -2.64105 1.000 43.51425 57 SER B CA 1
ATOM 2979 C C . SER B 1 91 ? 25.96264 -69.81057 -2.86029 1.000 44.39335 57 SER B C 1
ATOM 2980 O O . SER B 1 91 ? 25.80850 -70.60666 -1.93755 1.000 47.76351 57 SER B O 1
ATOM 2983 N N . HIS B 1 92 ? 25.59086 -70.06579 -4.10619 1.000 47.90894 58 HIS B N 1
ATOM 2984 C CA . HIS B 1 92 ? 25.25722 -71.41860 -4.51754 1.000 48.60607 58 HIS B CA 1
ATOM 2985 C C . HIS B 1 92 ? 25.48388 -71.51081 -6.01960 1.000 45.33424 58 HIS B C 1
ATOM 2986 O O . HIS B 1 92 ? 25.02040 -70.65104 -6.77430 1.000 39.63393 58 HIS B O 1
ATOM 2993 N N . HIS B 1 93 ? 26.20009 -72.55503 -6.43512 1.000 46.04186 59 HIS B N 1
ATOM 2994 C CA . HIS B 1 93 ? 26.51741 -72.81683 -7.82933 1.000 42.55953 59 HIS B CA 1
ATOM 2995 C C . HIS B 1 93 ? 26.20360 -74.27083 -8.14518 1.000 42.29033 59 HIS B C 1
ATOM 2996 O O . HIS B 1 93 ? 26.69479 -75.17774 -7.46353 1.000 41.36579 59 HIS B O 1
ATOM 3003 N N . GLN B 1 94 ? 25.45979 -74.50051 -9.22275 1.000 43.05695 60 GLN B N 1
ATOM 3004 C CA . GLN B 1 94 ? 25.23240 -75.87217 -9.63925 1.000 43.92285 60 GLN B CA 1
ATOM 3005 C C . GLN B 1 94 ? 25.15532 -75.96454 -11.15917 1.000 43.34110 60 GLN B C 1
ATOM 3006 O O . GLN B 1 94 ? 24.83595 -74.99357 -11.85303 1.000 38.51158 60 GLN B O 1
ATOM 3012 N N . ILE B 1 95 ? 25.47796 -77.15497 -11.65428 1.000 38.17519 61 ILE B N 1
ATOM 3013 C CA . ILE B 1 95 ? 25.42951 -77.50157 -13.06308 1.000 39.73526 61 ILE B CA 1
ATOM 3014 C C . ILE B 1 95 ? 24.52895 -78.70927 -13.18955 1.000 43.84841 61 ILE B C 1
ATOM 3015 O O . ILE B 1 95 ? 24.67802 -79.68241 -12.43971 1.000 46.48034 61 ILE B O 1
ATOM 3020 N N . GLU B 1 96 ? 23.66856 -78.70237 -14.19155 1.000 41.39913 62 GLU B N 1
ATOM 3021 C CA . GLU B 1 96 ? 22.85565 -79.87126 -14.46227 1.000 43.74425 62 GLU B CA 1
ATOM 3022 C C . GLU B 1 96 ? 23.09929 -80.30528 -15.89760 1.000 47.99989 62 GLU B C 1
ATOM 3023 O O . GLU B 1 96 ? 22.86379 -79.54385 -16.84635 1.000 42.95812 62 GLU B O 1
ATOM 3029 N N . TYR B 1 97 ? 23.53114 -81.54362 -16.05239 1.000 46.90564 63 TYR B N 1
ATOM 3030 C CA . TYR B 1 97 ? 23.82460 -82.06406 -17.36893 1.000 46.82834 63 TYR B CA 1
ATOM 3031 C C . TYR B 1 97 ? 23.59912 -83.56009 -17.33181 1.000 49.68855 63 TYR B C 1
ATOM 3032 O O . TYR B 1 97 ? 23.92732 -84.20909 -16.33199 1.000 51.68739 63 TYR B O 1
ATOM 3041 N N . GLY B 1 98 ? 22.99250 -84.08115 -18.39444 1.000 48.38835 64 GLY B N 1
ATOM 3042 C CA . GLY B 1 98 ? 22.67072 -85.50262 -18.44827 1.000 54.15168 64 GLY B CA 1
ATOM 3043 C C . GLY B 1 98 ? 21.87743 -85.98452 -17.25507 1.000 55.94242 64 GLY B C 1
ATOM 3044 O O . GLY B 1 98 ? 22.12727 -87.08352 -16.74279 1.000 53.38721 64 GLY B O 1
ATOM 3045 N N . ASP B 1 99 ? 20.92399 -85.17444 -16.79177 1.000 52.73179 65 ASP B N 1
ATOM 3046 C CA . ASP B 1 99 ? 20.06377 -85.50797 -15.65860 1.000 56.53845 65 ASP B CA 1
ATOM 3047 C C . ASP B 1 99 ? 20.85769 -85.73079 -14.37291 1.000 56.49017 65 ASP B C 1
ATOM 3048 O O . ASP B 1 99 ? 20.40119 -86.44053 -13.47259 1.000 60.46414 65 ASP B O 1
ATOM 3053 N N . ILE B 1 100 ? 22.05832 -85.16313 -14.27535 1.000 53.65096 66 ILE B N 1
ATOM 3054 C CA . ILE B 1 100 ? 22.84713 -85.16853 -13.04725 1.000 50.08054 66 ILE B CA 1
ATOM 3055 C C . ILE B 1 100 ? 23.07677 -83.72470 -12.61019 1.000 42.97282 66 ILE B C 1
ATOM 3056 O O . ILE B 1 100 ? 23.46249 -82.87813 -13.42235 1.000 45.60686 66 ILE B O 1
ATOM 3061 N N . THR B 1 101 ? 22.84091 -83.44513 -11.33577 1.000 47.57774 67 THR B N 1
ATOM 3062 C CA . THR B 1 101 ? 23.04356 -82.11324 -10.78430 1.000 47.94325 67 THR B CA 1
ATOM 3063 C C . THR B 1 101 ? 24.32936 -82.12405 -9.98566 1.000 41.06839 67 THR B C 1
ATOM 3064 O O . THR B 1 101 ? 24.47986 -82.93071 -9.07188 1.000 43.32777 67 THR B O 1
ATOM 3068 N N . LEU B 1 102 ? 25.23526 -81.21309 -10.30402 1.000 40.58116 68 LEU B N 1
ATOM 3069 C CA . LEU B 1 102 ? 26.51750 -81.13846 -9.62173 1.000 40.46042 68 LEU B CA 1
ATOM 3070 C C . LEU B 1 102 ? 26.58356 -79.81404 -8.88015 1.000 41.78559 68 LEU B C 1
ATOM 3071 O O . LEU B 1 102 ? 26.45107 -78.75028 -9.48971 1.000 41.87817 68 LEU B O 1
ATOM 3076 N N . ASN B 1 103 ? 26.76333 -79.87107 -7.57059 1.000 42.27522 69 ASN B N 1
ATOM 3077 C CA . ASN B 1 103 ? 27.03860 -78.65524 -6.82137 1.000 43.51669 69 ASN B CA 1
ATOM 3078 C C . ASN B 1 103 ? 28.53397 -78.43331 -6.84118 1.000 40.65424 69 ASN B C 1
ATOM 3079 O O . ASN B 1 103 ? 29.30352 -79.37382 -6.60562 1.000 37.51614 69 ASN B O 1
ATOM 3084 N N . THR B 1 104 ? 28.94616 -77.18708 -7.09266 1.000 38.23342 70 THR B N 1
ATOM 3085 C CA . THR B 1 104 ? 30.38471 -76.96658 -7.18235 1.000 44.87659 70 THR B CA 1
ATOM 3086 C C . THR B 1 104 ? 31.07172 -77.28804 -5.87700 1.000 41.26089 70 THR B C 1
ATOM 3087 O O . THR B 1 104 ? 32.29008 -77.46706 -5.85061 1.000 43.50975 70 THR B O 1
ATOM 3091 N N . GLU B 1 105 ? 30.32764 -77.42412 -4.80208 1.000 40.04276 71 GLU B N 1
ATOM 3092 C CA . GLU B 1 105 ? 31.05672 -77.80685 -3.61439 1.000 40.60069 71 GLU B CA 1
ATOM 3093 C C . GLU B 1 105 ? 31.45056 -79.26994 -3.57485 1.000 37.45320 71 GLU B C 1
ATOM 3094 O O . GLU B 1 105 ? 32.35033 -79.61659 -2.79634 1.000 42.52457 71 GLU B O 1
ATOM 3100 N N . GLN B 1 106 ? 30.84237 -80.12350 -4.38912 1.000 38.40303 72 GLN B N 1
ATOM 3101 C CA . GLN B 1 106 ? 31.25593 -81.51887 -4.37684 1.000 43.74191 72 GLN B CA 1
ATOM 3102 C C . GLN B 1 106 ? 32.53902 -81.72841 -5.16338 1.000 41.70340 72 GLN B C 1
ATOM 3103 O O . GLN B 1 106 ? 33.03897 -82.85663 -5.19827 1.000 44.83874 72 GLN B O 1
ATOM 3109 N N . VAL B 1 107 ? 33.10894 -80.67332 -5.75063 1.000 37.02260 73 VAL B N 1
ATOM 3110 C CA . VAL B 1 107 ? 34.19343 -80.81949 -6.71206 1.000 40.44595 73 VAL B CA 1
ATOM 3111 C C . VAL B 1 107 ? 35.54213 -80.63918 -6.02880 1.000 34.95246 73 VAL B C 1
ATOM 3112 O O . VAL B 1 107 ? 35.87056 -79.55237 -5.54561 1.000 35.66119 73 VAL B O 1
ATOM 3116 N N . GLN B 1 108 ? 36.35299 -81.68687 -6.05427 1.000 34.99841 74 GLN B N 1
ATOM 3117 C CA . GLN B 1 108 ? 37.71531 -81.58520 -5.56193 1.000 38.20452 74 GLN B CA 1
ATOM 3118 C C . GLN B 1 108 ? 38.73941 -81.24699 -6.64683 1.000 36.92369 74 GLN B C 1
ATOM 3119 O O . GLN B 1 108 ? 39.84328 -80.80653 -6.31597 1.000 41.77579 74 GLN B O 1
ATOM 3125 N N . ALA B 1 109 ? 38.44225 -81.49366 -7.91577 1.000 32.14475 75 ALA B N 1
ATOM 3126 C CA . ALA B 1 109 ? 39.43707 -81.23804 -8.94014 1.000 33.34569 75 ALA B CA 1
ATOM 3127 C C . ALA B 1 109 ? 38.73403 -81.01646 -10.27283 1.000 36.08318 75 ALA B C 1
ATOM 3128 O O . ALA B 1 109 ? 37.65173 -81.57027 -10.52257 1.000 34.26598 75 ALA B O 1
ATOM 3130 N N . VAL B 1 110 ? 39.37216 -80.21430 -11.12804 1.000 28.19448 76 VAL B N 1
ATOM 3131 C CA . VAL B 1 110 ? 38.85678 -79.89004 -12.44865 1.000 29.23692 76 VAL B CA 1
ATOM 3132 C C . VAL B 1 110 ? 39.88427 -80.32324 -13.48556 1.000 31.50940 76 VAL B C 1
ATOM 3133 O O . VAL B 1 110 ? 41.04073 -79.90672 -13.41994 1.000 36.01106 76 VAL B O 1
ATOM 3137 N N . TRP B 1 111 ? 39.46357 -81.12119 -14.46088 1.000 33.84083 77 TRP B N 1
ATOM 3138 C CA . TRP B 1 111 ? 40.29907 -81.44086 -15.61842 1.000 32.99130 77 TRP B CA 1
ATOM 3139 C C . TRP B 1 111 ? 39.86692 -80.50502 -16.73125 1.000 27.88800 77 TRP B C 1
ATOM 3140 O O . TRP B 1 111 ? 38.73956 -80.59578 -17.21308 1.000 27.93820 77 TRP B O 1
ATOM 3151 N N . MET B 1 112 ? 40.72763 -79.55102 -17.07635 1.000 29.29937 78 MET B N 1
ATOM 3152 C CA . MET B 1 112 ? 40.42619 -78.57507 -18.12802 1.000 29.35052 78 MET B CA 1
ATOM 3153 C C . MET B 1 112 ? 41.02810 -79.12854 -19.41448 1.000 31.82151 78 MET B C 1
ATOM 3154 O O . MET B 1 112 ? 42.14474 -78.78348 -19.80739 1.000 29.85619 78 MET B O 1
ATOM 3159 N N . ARG B 1 113 ? 40.23218 -79.92793 -20.11342 1.000 32.55877 79 ARG B N 1
ATOM 3160 C CA . ARG B 1 113 ? 40.66576 -80.61521 -21.31234 1.000 35.88840 79 ARG B CA 1
ATOM 3161 C C . ARG B 1 113 ? 40.37083 -79.78512 -22.57647 1.000 37.64270 79 ARG B C 1
ATOM 3162 O O . ARG B 1 113 ? 41.27768 -79.52647 -23.37480 1.000 34.41933 79 ARG B O 1
ATOM 3170 N N . ARG B 1 114 ? 39.13414 -79.31581 -22.74547 1.000 35.53591 80 ARG B N 1
ATOM 3171 C CA . ARG B 1 114 ? 38.75984 -78.48016 -23.87990 1.000 35.81500 80 ARG B CA 1
ATOM 3172 C C . ARG B 1 114 ? 37.65660 -77.55114 -23.41157 1.000 35.10365 80 ARG B C 1
ATOM 3173 O O . ARG B 1 114 ? 36.64512 -78.01767 -22.88943 1.000 34.90530 80 ARG B O 1
ATOM 3181 N N . LEU B 1 115 ? 37.81144 -76.26094 -23.65168 1.000 36.41198 81 LEU B N 1
ATOM 3182 C CA . LEU B 1 115 ? 36.75680 -75.30129 -23.35252 1.000 36.09353 81 LEU B CA 1
ATOM 3183 C C . LEU B 1 115 ? 36.31897 -74.78750 -24.71446 1.000 36.53442 81 LEU B C 1
ATOM 3184 O O . LEU B 1 115 ? 36.94754 -73.90906 -25.30160 1.000 35.47160 81 LEU B O 1
ATOM 3189 N N . TRP B 1 116 ? 35.20799 -75.32080 -25.18117 1.000 36.16246 82 TRP B N 1
ATOM 3190 C CA . TRP B 1 116 ? 34.69806 -75.04528 -26.49475 1.000 36.44206 82 TRP B CA 1
ATOM 3191 C C . TRP B 1 116 ? 33.87121 -73.77959 -26.43004 1.000 38.07740 82 TRP B C 1
ATOM 3192 O O . TRP B 1 116 ? 33.35600 -73.40645 -25.37526 1.000 37.98004 82 TRP B O 1
ATOM 3203 N N . GLN B 1 117 ? 33.67174 -73.15715 -27.58406 1.000 41.11122 83 GLN B N 1
ATOM 3204 C CA . GLN B 1 117 ? 32.82655 -71.98992 -27.58482 1.000 40.02528 83 GLN B CA 1
ATOM 3205 C C . GLN B 1 117 ? 31.39710 -72.43582 -27.30889 1.000 40.53353 83 GLN B C 1
ATOM 3206 O O . GLN B 1 117 ? 31.02295 -73.56601 -27.62411 1.000 34.49687 83 GLN B O 1
ATOM 3212 N N . PRO B 1 118 ? 30.59568 -71.58181 -26.67781 1.000 44.94221 84 PRO B N 1
ATOM 3213 C CA . PRO B 1 118 ? 29.19550 -71.93680 -26.41044 1.000 42.32606 84 PRO B CA 1
ATOM 3214 C C . PRO B 1 118 ? 28.41453 -72.06494 -27.70722 1.000 42.96316 84 PRO B C 1
ATOM 3215 O O . PRO B 1 118 ? 28.64740 -71.32010 -28.66375 1.000 43.59008 84 PRO B O 1
ATOM 3219 N N . HIS B 1 119 ? 27.49484 -73.02767 -27.74180 1.000 41.04347 85 HIS B N 1
ATOM 3220 C CA . HIS B 1 119 ? 26.66325 -73.26965 -28.91989 1.000 43.39083 85 HIS B CA 1
ATOM 3221 C C . HIS B 1 119 ? 25.34870 -72.51682 -28.75040 1.000 40.87271 85 HIS B C 1
ATOM 3222 O O . HIS B 1 119 ? 24.45260 -72.96694 -28.03831 1.000 42.50904 85 HIS B O 1
ATOM 3229 N N . LEU B 1 120 ? 25.17715 -71.45184 -29.50692 1.000 41.52850 86 LEU B N 1
ATOM 3230 C CA . LEU B 1 120 ? 23.98296 -70.63858 -29.36466 1.000 46.78729 86 LEU B CA 1
ATOM 3231 C C . LEU B 1 120 ? 22.92189 -71.09159 -30.35095 1.000 44.92234 86 LEU B C 1
ATOM 3232 O O . LEU B 1 120 ? 23.18306 -71.85582 -31.28233 1.000 46.94743 86 LEU B O 1
ATOM 3237 N N . SER B 1 121 ? 21.70443 -70.62742 -30.12006 1.000 45.81183 87 SER B N 1
ATOM 3238 C CA . SER B 1 121 ? 20.61530 -71.02223 -30.99243 1.000 46.12769 87 SER B CA 1
ATOM 3239 C C . SER B 1 121 ? 20.93153 -70.60700 -32.42847 1.000 45.49287 87 SER B C 1
ATOM 3240 O O . SER B 1 121 ? 21.48521 -69.52765 -32.65769 1.000 40.91455 87 SER B O 1
ATOM 3243 N N . PRO B 1 122 ? 20.61137 -71.44141 -33.41118 1.000 44.48986 88 PRO B N 1
ATOM 3244 C CA . PRO B 1 122 ? 20.71157 -70.97746 -34.80814 1.000 47.20342 88 PRO B CA 1
ATOM 3245 C C . PRO B 1 122 ? 19.77054 -69.82289 -35.13117 1.000 41.88833 88 PRO B C 1
ATOM 3246 O O . PRO B 1 122 ? 20.08528 -69.01744 -36.01753 1.000 38.84262 88 PRO B O 1
ATOM 3250 N N . GLU B 1 123 ? 18.60398 -69.76013 -34.46836 1.000 52.75004 89 GLU B N 1
ATOM 3251 C CA . GLU B 1 123 ? 17.66403 -68.64320 -34.59288 1.000 51.64934 89 GLU B CA 1
ATOM 3252 C C . GLU B 1 123 ? 18.30871 -67.29395 -34.32438 1.000 50.00822 89 GLU B C 1
ATOM 3253 O O . GLU B 1 123 ? 17.69941 -66.25914 -34.59615 1.000 58.09134 89 GLU B O 1
ATOM 3259 N N . LEU B 1 124 ? 19.48993 -67.28672 -33.74190 1.000 52.83669 90 LEU B N 1
ATOM 3260 C CA . LEU B 1 124 ? 20.15275 -66.06181 -33.34109 1.000 55.88791 90 LEU B CA 1
ATOM 3261 C C . LEU B 1 124 ? 20.68240 -65.30746 -34.52774 1.000 54.85542 90 LEU B C 1
ATOM 3262 O O . LEU B 1 124 ? 21.46289 -65.85829 -35.30822 1.000 60.36484 90 LEU B O 1
ATOM 3267 N N . ALA B 1 125 ? 20.40685 -64.01542 -34.56621 1.000 60.83339 91 ALA B N 1
ATOM 3268 C CA . ALA B 1 125 ? 20.92322 -63.23591 -35.65827 1.000 60.45045 91 ALA B CA 1
ATOM 3269 C C . ALA B 1 125 ? 22.42715 -63.06540 -35.44094 1.000 63.48106 91 ALA B C 1
ATOM 3270 O O . ALA B 1 125 ? 22.90180 -63.07760 -34.30393 1.000 68.91712 91 ALA B O 1
ATOM 3272 N N . PRO B 1 126 ? 23.20184 -62.93699 -36.51130 1.000 57.64406 92 PRO B N 1
ATOM 3273 C CA . PRO B 1 126 ? 24.66342 -63.10760 -36.37266 1.000 59.07766 92 PRO B CA 1
ATOM 3274 C C . PRO B 1 126 ? 25.49657 -62.13529 -35.52805 1.000 64.30944 92 PRO B C 1
ATOM 3275 O O . PRO B 1 126 ? 26.33345 -62.66168 -34.78030 1.000 66.09432 92 PRO B O 1
ATOM 3279 N N . GLN B 1 127 ? 25.40959 -60.78678 -35.56252 1.000 72.75104 93 GLN B N 1
ATOM 3280 C CA . GLN B 1 127 ? 26.49072 -60.25794 -34.69576 1.000 69.83818 93 GLN B CA 1
ATOM 3281 C C . GLN B 1 127 ? 26.08220 -60.35642 -33.22803 1.000 67.22085 93 GLN B C 1
ATOM 3282 O O . GLN B 1 127 ? 26.86505 -60.02529 -32.29804 1.000 64.10937 93 GLN B O 1
ATOM 3288 N N . TYR B 1 128 ? 24.82793 -60.77601 -33.03684 1.000 69.46108 94 TYR B N 1
ATOM 3289 C CA . TYR B 1 128 ? 24.27790 -61.18082 -31.76746 1.000 57.56498 94 TYR B CA 1
ATOM 3290 C C . TYR B 1 128 ? 24.92772 -62.48082 -31.31563 1.000 61.08147 94 TYR B C 1
ATOM 3291 O O . TYR B 1 128 ? 25.06851 -62.68950 -30.11243 1.000 63.97402 94 TYR B O 1
ATOM 3300 N N . ARG B 1 129 ? 25.31799 -63.35470 -32.25795 1.000 58.50410 95 ARG B N 1
ATOM 3301 C CA . ARG B 1 129 ? 26.05715 -64.55475 -31.90953 1.000 58.63607 95 ARG B CA 1
ATOM 3302 C C . ARG B 1 129 ? 27.30892 -64.16581 -31.13164 1.000 51.29175 95 ARG B C 1
ATOM 3303 O O . ARG B 1 129 ? 27.66951 -64.83328 -30.16147 1.000 52.96679 95 ARG B O 1
ATOM 3311 N N . ASP B 1 130 ? 28.00743 -63.10317 -31.56358 1.000 50.79399 96 ASP B N 1
ATOM 3312 C CA . ASP B 1 130 ? 29.24620 -62.71370 -30.88640 1.000 52.68863 96 ASP B CA 1
ATOM 3313 C C . ASP B 1 130 ? 28.95806 -62.07519 -29.53309 1.000 52.18249 96 ASP B C 1
ATOM 3314 O O . ASP B 1 130 ? 29.60888 -62.41302 -28.53665 1.000 54.08585 96 ASP B O 1
ATOM 3319 N N . ALA B 1 131 ? 27.93774 -61.21101 -29.45842 1.000 50.18097 97 ALA B N 1
ATOM 3320 C CA . ALA B 1 131 ? 27.57132 -60.61315 -28.17420 1.000 46.50971 97 ALA B CA 1
ATOM 3321 C C . ALA B 1 131 ? 27.12753 -61.67702 -27.18388 1.000 47.59898 97 ALA B C 1
ATOM 3322 O O . ALA B 1 131 ? 27.43099 -61.59904 -25.98136 1.000 48.46583 97 ALA B O 1
ATOM 3324 N N . CYS B 1 132 ? 26.41127 -62.68144 -27.66762 1.000 47.09065 98 CYS B N 1
ATOM 3325 C CA . CYS B 1 132 ? 25.88195 -63.68010 -26.76320 1.000 45.70289 98 CYS B CA 1
ATOM 3326 C C . CYS B 1 132 ? 26.80064 -64.83811 -26.53525 1.000 44.38407 98 CYS B C 1
ATOM 3327 O O . CYS B 1 132 ? 26.66838 -65.51779 -25.51750 1.000 50.19233 98 CYS B O 1
ATOM 3330 N N . THR B 1 133 ? 27.76569 -65.04044 -27.41429 1.000 45.09468 99 THR B N 1
ATOM 3331 C CA . THR B 1 133 ? 28.90335 -65.85320 -27.02449 1.000 46.23349 99 THR B CA 1
ATOM 3332 C C . THR B 1 133 ? 29.65204 -65.18746 -25.87958 1.000 45.30419 99 THR B C 1
ATOM 3333 O O . THR B 1 133 ? 29.99121 -65.84357 -24.88823 1.000 43.18493 99 THR B O 1
ATOM 3337 N N . LYS B 1 134 ? 29.89112 -63.87122 -25.99092 1.000 47.22129 100 LYS B N 1
ATOM 3338 C CA . LYS B 1 134 ? 30.57200 -63.15012 -24.91846 1.000 45.36881 100 LYS B CA 1
ATOM 3339 C C . LYS B 1 134 ? 29.79853 -63.24931 -23.61052 1.000 39.68265 100 LYS B C 1
ATOM 3340 O O . LYS B 1 134 ? 30.40254 -63.47307 -22.56019 1.000 41.04175 100 LYS B O 1
ATOM 3346 N N . GLU B 1 135 ? 28.46237 -63.12760 -23.65427 1.000 39.14551 101 GLU B N 1
ATOM 3347 C CA . GLU B 1 135 ? 27.67628 -63.30967 -22.42913 1.000 44.81296 101 GLU B CA 1
ATOM 3348 C C . GLU B 1 135 ? 27.87389 -64.70594 -21.85333 1.000 44.92344 101 GLU B C 1
ATOM 3349 O O . GLU B 1 135 ? 27.98297 -64.87398 -20.63117 1.000 43.37406 101 GLU B O 1
ATOM 3355 N N . SER B 1 136 ? 27.92833 -65.72541 -22.71845 1.000 42.07967 102 SER B N 1
ATOM 3356 C CA . SER B 1 136 ? 27.96387 -67.08087 -22.19183 1.000 43.61293 102 SER B CA 1
ATOM 3357 C C . SER B 1 136 ? 29.32235 -67.42284 -21.60214 1.000 41.17065 102 SER B C 1
ATOM 3358 O O . SER B 1 136 ? 29.38945 -68.12739 -20.58251 1.000 41.19203 102 SER B O 1
ATOM 3361 N N . LEU B 1 137 ? 30.39948 -66.84316 -22.14162 1.000 36.29152 103 LEU B N 1
ATOM 3362 C CA . LEU B 1 137 ? 31.71831 -67.08306 -21.56494 1.000 38.18553 103 LEU B CA 1
ATOM 3363 C C . LEU B 1 137 ? 31.90212 -66.33342 -20.25182 1.000 45.10292 103 LEU B C 1
ATOM 3364 O O . LEU B 1 137 ? 32.58761 -66.82710 -19.34647 1.000 42.69962 103 LEU B O 1
ATOM 3369 N N . ALA B 1 138 ? 31.27287 -65.16146 -20.11553 1.000 41.77608 104 ALA B N 1
ATOM 3370 C CA . ALA B 1 138 ? 31.35288 -64.43443 -18.85819 1.000 37.33923 104 ALA B CA 1
ATOM 3371 C C . ALA B 1 138 ? 30.64258 -65.19150 -17.74441 1.000 39.51809 104 ALA B C 1
ATOM 3372 O O . ALA B 1 138 ? 31.11867 -65.21273 -16.60460 1.000 39.80470 104 ALA B O 1
ATOM 3374 N N . VAL B 1 139 ? 29.53050 -65.86069 -18.06003 1.000 38.04873 105 VAL B N 1
ATOM 3375 C CA . VAL B 1 139 ? 28.88967 -66.70832 -17.05738 1.000 42.63744 105 VAL B CA 1
ATOM 3376 C C . VAL B 1 139 ? 29.84303 -67.81687 -16.62106 1.000 41.20651 105 VAL B C 1
ATOM 3377 O O . VAL B 1 139 ? 29.94199 -68.13749 -15.42756 1.000 38.11028 105 VAL B O 1
ATOM 3381 N N . TRP B 1 140 ? 30.53085 -68.44134 -17.58624 1.000 40.54210 106 TRP B N 1
ATOM 3382 C CA . TRP B 1 140 ? 31.53872 -69.44454 -17.26111 1.000 38.27115 106 TRP B CA 1
ATOM 3383 C C . TRP B 1 140 ? 32.58177 -68.90718 -16.29486 1.000 39.68235 106 TRP B C 1
ATOM 3384 O O . TRP B 1 140 ? 32.97865 -69.59415 -15.34532 1.000 39.28639 106 TRP B O 1
ATOM 3395 N N . ASP B 1 141 ? 33.05940 -67.69101 -16.54405 1.000 39.03036 107 ASP B N 1
ATOM 3396 C CA . ASP B 1 141 ? 34.09257 -67.09879 -15.70207 1.000 41.50349 107 ASP B CA 1
ATOM 3397 C C . ASP B 1 141 ? 33.61868 -66.96567 -14.27273 1.000 41.59616 107 ASP B C 1
ATOM 3398 O O . ASP B 1 141 ? 34.34976 -67.30371 -13.33586 1.000 39.76089 107 ASP B O 1
ATOM 3403 N N . GLY B 1 142 ? 32.39662 -66.46728 -14.07930 1.000 41.58704 108 GLY B N 1
ATOM 3404 C CA . GLY B 1 142 ? 31.85641 -66.45885 -12.73626 1.000 39.27547 108 GLY B CA 1
ATOM 3405 C C . GLY B 1 142 ? 31.85041 -67.85466 -12.15504 1.000 40.99168 108 GLY B C 1
ATOM 3406 O O . GLY B 1 142 ? 32.12651 -68.05036 -10.96828 1.000 43.27012 108 GLY B O 1
ATOM 3407 N N . PHE B 1 143 ? 31.59761 -68.84710 -13.00199 1.000 38.87259 109 PHE B N 1
ATOM 3408 C CA . PHE B 1 143 ? 31.52548 -70.22592 -12.54520 1.000 37.70505 109 PHE B CA 1
ATOM 3409 C C . PHE B 1 143 ? 32.89192 -70.78478 -12.19653 1.000 37.35247 109 PHE B C 1
ATOM 3410 O O . PHE B 1 143 ? 33.01353 -71.60575 -11.28458 1.000 40.58281 109 PHE B O 1
ATOM 3418 N N . TRP B 1 144 ? 33.91960 -70.43609 -12.96755 1.000 35.76151 110 TRP B N 1
ATOM 3419 C CA . TRP B 1 144 ? 35.22849 -70.95414 -12.62292 1.000 32.45942 110 TRP B CA 1
ATOM 3420 C C . TRP B 1 144 ? 35.65984 -70.39476 -11.29360 1.000 34.45369 110 TRP B C 1
ATOM 3421 O O . TRP B 1 144 ? 36.35538 -71.07568 -10.52398 1.000 34.57595 110 TRP B O 1
ATOM 3432 N N . ASP B 1 145 ? 35.25787 -69.15180 -11.01122 1.000 34.12367 111 ASP B N 1
ATOM 3433 C CA . ASP B 1 145 ? 35.57625 -68.56072 -9.72231 1.000 33.24381 111 ASP B CA 1
ATOM 3434 C C . ASP B 1 145 ? 35.01561 -69.39268 -8.57267 1.000 33.48790 111 ASP B C 1
ATOM 3435 O O . ASP B 1 145 ? 35.67888 -69.56411 -7.54562 1.000 31.70289 111 ASP B O 1
ATOM 3440 N N . SER B 1 146 ? 33.81247 -69.94252 -8.73365 1.000 31.40663 112 SER B N 1
ATOM 3441 C CA . SER B 1 146 ? 33.27813 -70.79135 -7.67495 1.000 34.76042 112 SER B CA 1
ATOM 3442 C C . SER B 1 146 ? 34.14139 -72.00485 -7.44879 1.000 30.72704 112 SER B C 1
ATOM 3443 O O . SER B 1 146 ? 33.96968 -72.67624 -6.43474 1.000 39.04867 112 SER B O 1
ATOM 3446 N N . LEU B 1 147 ? 34.97927 -72.36310 -8.41816 1.000 35.38809 113 LEU B N 1
ATOM 3447 C CA . LEU B 1 147 ? 35.78793 -73.57131 -8.36695 1.000 35.18997 113 LEU B CA 1
ATOM 3448 C C . LEU B 1 147 ? 37.25256 -73.30197 -7.99980 1.000 34.42591 113 LEU B C 1
ATOM 3449 O O . LEU B 1 147 ? 38.10233 -74.17452 -8.19201 1.000 37.60542 113 LEU B O 1
ATOM 3454 N N . ARG B 1 148 ? 37.56503 -72.11701 -7.48222 1.000 33.98625 114 ARG B N 1
ATOM 3455 C CA . ARG B 1 148 ? 38.94998 -71.76182 -7.19158 1.000 32.62671 114 ARG B CA 1
ATOM 3456 C C . ARG B 1 148 ? 39.58858 -72.64775 -6.12513 1.000 32.78486 114 ARG B C 1
ATOM 3457 O O . ARG B 1 148 ? 40.81434 -72.68614 -6.02985 1.000 39.63246 114 ARG B O 1
ATOM 3465 N N . HIS B 1 149 ? 38.80546 -73.29640 -5.27611 1.000 34.89334 115 HIS B N 1
ATOM 3466 C CA . HIS B 1 149 ? 39.33773 -74.21643 -4.26903 1.000 38.13511 115 HIS B CA 1
ATOM 3467 C C . HIS B 1 149 ? 39.58698 -75.63263 -4.77778 1.000 38.51513 115 HIS B C 1
ATOM 3468 O O . HIS B 1 149 ? 40.19997 -76.43002 -4.05775 1.000 36.97532 115 HIS B O 1
ATOM 3475 N N . ALA B 1 150 ? 39.05045 -76.00708 -5.93500 1.000 36.30389 116 ALA B N 1
ATOM 3476 C CA . ALA B 1 150 ? 39.39885 -77.31143 -6.46620 1.000 36.30035 116 ALA B CA 1
ATOM 3477 C C . ALA B 1 150 ? 40.82677 -77.27335 -7.00586 1.000 32.94643 116 ALA B C 1
ATOM 3478 O O . ALA B 1 150 ? 41.42360 -76.20848 -7.15833 1.000 32.18177 116 ALA B O 1
ATOM 3480 N N . HIS B 1 151 ? 41.39475 -78.45864 -7.21359 1.000 30.46221 117 HIS B N 1
ATOM 3481 C CA . HIS B 1 151 ? 42.70195 -78.63014 -7.85060 1.000 35.28932 117 HIS B CA 1
ATOM 3482 C C . HIS B 1 151 ? 42.54507 -78.64608 -9.37887 1.000 33.77221 117 HIS B C 1
ATOM 3483 O O . HIS B 1 151 ? 41.93232 -79.55692 -9.93999 1.000 31.37142 117 HIS B O 1
ATOM 3490 N N . TRP B 1 152 ? 43.10628 -77.64787 -10.05821 1.000 37.13689 118 TRP B N 1
ATOM 3491 C CA . TRP B 1 152 ? 42.94027 -77.50049 -11.50508 1.000 33.66535 118 TRP B CA 1
ATOM 3492 C C . TRP B 1 152 ? 44.10849 -78.07505 -12.29256 1.000 31.95941 118 TRP B C 1
ATOM 3493 O O . TRP B 1 152 ? 45.27231 -77.78958 -11.98842 1.000 31.50463 118 TRP B O 1
ATOM 3504 N N . VAL B 1 153 ? 43.77274 -78.84156 -13.33226 1.000 32.55193 119 VAL B N 1
ATOM 3505 C CA . VAL B 1 153 ? 44.71690 -79.30931 -14.34661 1.000 33.61993 119 VAL B CA 1
ATOM 3506 C C . VAL B 1 153 ? 44.08804 -78.96073 -15.69361 1.000 35.30830 119 VAL B C 1
ATOM 3507 O O . VAL B 1 153 ? 43.36578 -79.77311 -16.28290 1.000 32.52567 119 VAL B O 1
ATOM 3511 N N . ASP B 1 154 ? 44.31640 -77.73888 -16.17157 1.000 33.06118 120 ASP B N 1
ATOM 3512 C CA . ASP B 1 154 ? 45.13629 -76.74428 -15.48233 1.000 32.99382 120 ASP B CA 1
ATOM 3513 C C . ASP B 1 154 ? 44.30396 -75.48500 -15.25088 1.000 30.11154 120 ASP B C 1
ATOM 3514 O O . ASP B 1 154 ? 43.22867 -75.32694 -15.82439 1.000 30.20747 120 ASP B O 1
ATOM 3519 N N . ASP B 1 155 ? 44.81936 -74.59230 -14.41889 1.000 29.63338 121 ASP B N 1
ATOM 3520 C CA . ASP B 1 155 ? 44.19960 -73.28823 -14.19677 1.000 33.02746 121 ASP B CA 1
ATOM 3521 C C . ASP B 1 155 ? 44.05312 -72.54013 -15.51686 1.000 31.27909 121 ASP B C 1
ATOM 3522 O O . ASP B 1 155 ? 45.00667 -72.44539 -16.28830 1.000 31.51688 121 ASP B O 1
ATOM 3527 N N . LEU B 1 156 ? 42.87586 -71.95876 -15.75512 1.000 32.26025 122 LEU B N 1
ATOM 3528 C CA . LEU B 1 156 ? 42.61083 -71.34558 -17.05771 1.000 32.17631 122 LEU B CA 1
ATOM 3529 C C . LEU B 1 156 ? 43.47058 -70.11045 -17.29195 1.000 36.29702 122 LEU B C 1
ATOM 3530 O O . LEU B 1 156 ? 43.90438 -69.85638 -18.41954 1.000 37.66004 122 LEU B O 1
ATOM 3535 N N . GLN B 1 157 ? 43.70110 -69.32007 -16.25548 1.000 34.22741 123 GLN B N 1
ATOM 3536 C CA . GLN B 1 157 ? 44.56021 -68.15068 -16.38999 1.000 37.79387 123 GLN B CA 1
ATOM 3537 C C . GLN B 1 157 ? 45.99358 -68.55439 -16.72949 1.000 35.61994 123 GLN B C 1
ATOM 3538 O O . GLN B 1 157 ? 46.66214 -67.89974 -17.53427 1.000 35.37583 123 GLN B O 1
ATOM 3544 N N . LYS B 1 158 ? 46.48303 -69.63059 -16.11902 1.000 37.65453 124 LYS B N 1
ATOM 3545 C CA . LYS B 1 158 ? 47.81400 -70.13608 -16.44078 1.000 36.94992 124 LYS B CA 1
ATOM 3546 C C . LYS B 1 158 ? 47.88112 -70.65991 -17.86721 1.000 32.86488 124 LYS B C 1
ATOM 3547 O O . LYS B 1 158 ? 48.87399 -70.45341 -18.56460 1.000 35.71513 124 LYS B O 1
ATOM 3553 N N . ILE B 1 159 ? 46.84548 -71.36597 -18.30416 1.000 32.35963 125 ILE B N 1
ATOM 3554 C CA . ILE B 1 159 ? 46.79328 -71.82090 -19.68041 1.000 32.00162 125 ILE B CA 1
ATOM 3555 C C . ILE B 1 159 ? 46.83785 -70.62546 -20.61525 1.000 34.42940 125 ILE B C 1
ATOM 3556 O O . ILE B 1 159 ? 47.60286 -70.61194 -21.58802 1.000 36.41951 125 ILE B O 1
ATOM 3561 N N . ASN B 1 160 ? 46.07502 -69.57460 -20.29599 1.000 28.37143 126 ASN B N 1
ATOM 3562 C CA . ASN B 1 160 ? 46.00180 -68.42329 -21.18691 1.000 32.94987 126 ASN B CA 1
ATOM 3563 C C . ASN B 1 160 ? 47.35077 -67.71382 -21.30680 1.000 35.15550 126 ASN B C 1
ATOM 3564 O O . ASN B 1 160 ? 47.75450 -67.33636 -22.40436 1.000 41.27649 126 ASN B O 1
ATOM 3569 N N . ALA B 1 161 ? 48.06866 -67.53626 -20.20056 1.000 36.87747 127 ALA B N 1
ATOM 3570 C CA . ALA B 1 161 ? 49.36779 -66.87480 -20.26765 1.000 34.47800 127 ALA B CA 1
ATOM 3571 C C . ALA B 1 161 ? 50.38788 -67.72633 -20.99630 1.000 37.33813 127 ALA B C 1
ATOM 3572 O O . ALA B 1 161 ? 51.23836 -67.19245 -21.71776 1.000 38.66465 127 ALA B O 1
ATOM 3574 N N . ALA B 1 162 ? 50.36609 -69.04359 -20.76584 1.000 33.74454 128 ALA B N 1
ATOM 3575 C CA . ALA B 1 162 ? 51.31817 -69.92273 -21.42278 1.000 34.74758 128 ALA B CA 1
ATOM 3576 C C . ALA B 1 162 ? 51.08232 -69.98874 -22.92671 1.000 37.88309 128 ALA B C 1
ATOM 3577 O O . ALA B 1 162 ? 51.94810 -70.48848 -23.64884 1.000 39.67566 128 ALA B O 1
ATOM 3579 N N . GLU B 1 163 ? 49.93000 -69.51532 -23.40999 1.000 36.90718 129 GLU B N 1
ATOM 3580 C CA . GLU B 1 163 ? 49.65645 -69.42986 -24.84297 1.000 36.50243 129 GLU B CA 1
ATOM 3581 C C . GLU B 1 163 ? 50.32135 -68.21757 -25.49434 1.000 37.29763 129 GLU B C 1
ATOM 3582 O O . GLU B 1 163 ? 50.22839 -68.03556 -26.70737 1.000 38.60397 129 GLU B O 1
ATOM 3588 N N . ASN B 1 164 ? 50.97461 -67.37918 -24.71341 1.000 38.39023 130 ASN B N 1
ATOM 3589 C CA . ASN B 1 164 ? 51.73182 -66.25074 -25.23376 1.000 36.97615 130 ASN B CA 1
ATOM 3590 C C . ASN B 1 164 ? 53.10392 -66.76749 -25.64854 1.000 38.97643 130 ASN B C 1
ATOM 3591 O O . ASN B 1 164 ? 53.97523 -66.99037 -24.79281 1.000 34.39996 130 ASN B O 1
ATOM 3596 N N . LYS B 1 165 ? 53.30904 -66.93180 -26.96567 1.000 38.99358 131 LYS B N 1
ATOM 3597 C CA . LYS B 1 165 ? 54.53918 -67.57233 -27.45024 1.000 35.68080 131 LYS B CA 1
ATOM 3598 C C . LYS B 1 165 ? 55.78085 -66.73135 -27.15877 1.000 37.67174 131 LYS B C 1
ATOM 3599 O O . LYS B 1 165 ? 56.84829 -67.29051 -26.87151 1.000 37.32534 131 LYS B O 1
ATOM 3605 N N . LEU B 1 166 ? 55.65718 -65.39610 -27.12886 1.000 30.93770 132 LEU B N 1
ATOM 3606 C CA . LEU B 1 166 ? 56.83023 -64.58521 -26.80477 1.000 33.30307 132 LEU B CA 1
ATOM 3607 C C . LEU B 1 166 ? 57.22961 -64.77660 -25.34758 1.000 37.06660 132 LEU B C 1
ATOM 3608 O O . LEU B 1 166 ? 58.42367 -64.84827 -25.01767 1.000 37.97125 132 LEU B O 1
ATOM 3613 N N . TYR B 1 167 ? 56.22808 -64.88079 -24.47100 1.000 37.51031 133 TYR B N 1
ATOM 3614 C CA . TYR B 1 167 ? 56.44588 -65.25591 -23.07818 1.000 34.36742 133 TYR B CA 1
ATOM 3615 C C . TYR B 1 167 ? 57.09629 -66.62707 -22.97735 1.000 27.04018 133 TYR B C 1
ATOM 3616 O O . TYR B 1 167 ? 58.10054 -66.79824 -22.27961 1.000 29.20354 133 TYR B O 1
ATOM 3625 N N . GLN B 1 168 ? 56.57566 -67.60071 -23.72278 1.000 29.09409 134 GLN B N 1
ATOM 3626 C CA . GLN B 1 168 ? 57.22031 -68.90747 -23.78615 1.000 30.14128 134 GLN B CA 1
ATOM 3627 C C . GLN B 1 168 ? 58.70045 -68.78676 -24.12362 1.000 32.21432 134 GLN B C 1
ATOM 3628 O O . GLN B 1 168 ? 59.53934 -69.46202 -23.52230 1.000 34.72383 134 GLN B O 1
ATOM 3634 N N . LEU B 1 169 ? 59.04204 -67.95081 -25.10178 1.000 33.25162 135 LEU B N 1
ATOM 3635 C CA . LEU B 1 169 ? 60.43057 -67.88495 -25.53232 1.000 29.71767 135 LEU B CA 1
ATOM 3636 C C . LEU B 1 169 ? 61.31765 -67.31871 -24.44448 1.000 30.58256 135 LEU B C 1
ATOM 3637 O O . LEU B 1 169 ? 62.45632 -67.76099 -24.28427 1.000 33.21224 135 LEU B O 1
ATOM 3642 N N . ARG B 1 170 ? 60.83424 -66.31383 -23.71301 1.000 32.09204 136 ARG B N 1
ATOM 3643 C CA . ARG B 1 170 ? 61.62597 -65.74522 -22.62132 1.000 34.67045 136 ARG B CA 1
ATOM 3644 C C . ARG B 1 170 ? 61.88376 -66.77648 -21.52671 1.000 36.11006 136 ARG B C 1
ATOM 3645 O O . ARG B 1 170 ? 63.00332 -66.89213 -21.00552 1.000 34.12177 136 ARG B O 1
ATOM 3653 N N . VAL B 1 171 ? 60.82935 -67.49165 -21.12974 1.000 29.27747 137 VAL B N 1
ATOM 3654 C CA . VAL B 1 171 ? 60.93465 -68.46678 -20.06318 1.000 30.55690 137 VAL B CA 1
ATOM 3655 C C . VAL B 1 171 ? 61.76567 -69.66335 -20.50035 1.000 35.27516 137 VAL B C 1
ATOM 3656 O O . VAL B 1 171 ? 62.57461 -70.18972 -19.72849 1.000 36.55919 137 VAL B O 1
ATOM 3660 N N . ALA B 1 172 ? 61.60200 -70.10345 -21.75002 1.000 34.13961 138 ALA B N 1
ATOM 3661 C CA . ALA B 1 172 ? 62.38222 -71.23694 -22.22405 1.000 32.20500 138 ALA B CA 1
ATOM 3662 C C . ALA B 1 172 ? 63.87083 -70.94366 -22.14091 1.000 32.67374 138 ALA B C 1
ATOM 3663 O O . ALA B 1 172 ? 64.65975 -71.78700 -21.70704 1.000 32.82255 138 ALA B O 1
ATOM 3665 N N . ALA B 1 173 ? 64.27700 -69.75497 -22.56489 1.000 31.04163 139 ALA B N 1
ATOM 3666 C CA . ALA B 1 173 ? 65.69395 -69.44282 -22.55039 1.000 33.32021 139 ALA B CA 1
ATOM 3667 C C . ALA B 1 173 ? 66.23225 -69.29999 -21.13522 1.000 40.13433 139 ALA B C 1
ATOM 3668 O O . ALA B 1 173 ? 67.35420 -69.73165 -20.86563 1.000 42.38617 139 ALA B O 1
ATOM 3670 N N . GLU B 1 174 ? 65.42352 -68.76417 -20.20879 1.000 40.02132 140 GLU B N 1
ATOM 3671 C CA . GLU B 1 174 ? 65.86942 -68.54835 -18.84181 1.000 36.76814 140 GLU B CA 1
ATOM 3672 C C . GLU B 1 174 ? 66.10185 -69.84964 -18.10029 1.000 40.34238 140 GLU B C 1
ATOM 3673 O O . GLU B 1 174 ? 66.99259 -69.92035 -17.24446 1.000 39.92956 140 GLU B O 1
ATOM 3679 N N . VAL B 1 175 ? 65.34721 -70.90033 -18.42782 1.000 35.76008 141 VAL B N 1
ATOM 3680 C CA . VAL B 1 175 ? 65.53528 -72.15966 -17.73132 1.000 34.84874 141 VAL B CA 1
ATOM 3681 C C . VAL B 1 175 ? 66.56736 -73.03050 -18.41287 1.000 40.22774 141 VAL B C 1
ATOM 3682 O O . VAL B 1 175 ? 66.86221 -74.12936 -17.91953 1.000 45.54626 141 VAL B O 1
ATOM 3686 N N . GLY B 1 176 ? 67.16342 -72.56272 -19.50429 1.000 38.57940 142 GLY B N 1
ATOM 3687 C CA . GLY B 1 176 ? 68.22792 -73.29211 -20.15508 1.000 38.70754 142 GLY B CA 1
ATOM 3688 C C . GLY B 1 176 ? 67.83666 -74.09803 -21.36925 1.000 38.12563 142 GLY B C 1
ATOM 3689 O O . GLY B 1 176 ? 68.66399 -74.86953 -21.86741 1.000 41.33925 142 GLY B O 1
ATOM 3690 N N . LEU B 1 177 ? 66.61845 -73.94099 -21.87683 1.000 40.06566 143 LEU B N 1
ATOM 3691 C CA . LEU B 1 177 ? 66.26792 -74.60076 -23.12276 1.000 33.49337 143 LEU B CA 1
ATOM 3692 C C . LEU B 1 177 ? 66.87270 -73.77639 -24.23288 1.000 34.00014 143 LEU B C 1
ATOM 3693 O O . LEU B 1 177 ? 66.97552 -72.55197 -24.12191 1.000 37.18103 143 LEU B O 1
ATOM 3698 N N . VAL B 1 178 ? 67.31778 -74.45722 -25.27497 1.000 35.71650 144 VAL B N 1
ATOM 3699 C CA . VAL B 1 178 ? 67.82746 -73.79717 -26.46393 1.000 36.35600 144 VAL B CA 1
ATOM 3700 C C . VAL B 1 178 ? 66.64324 -73.29980 -27.27471 1.000 37.10675 144 VAL B C 1
ATOM 3701 O O . VAL B 1 178 ? 65.67163 -74.03650 -27.48075 1.000 34.51255 144 VAL B O 1
ATOM 3705 N N . ILE B 1 179 ? 66.69759 -72.03942 -27.69640 1.000 38.30593 145 ILE B N 1
ATOM 3706 C CA . ILE B 1 179 ? 65.64695 -71.47596 -28.54344 1.000 38.15406 145 ILE B CA 1
ATOM 3707 C C . ILE B 1 179 ? 66.27412 -70.95970 -29.83331 1.000 37.24444 145 ILE B C 1
ATOM 3708 O O . ILE B 1 179 ? 67.42877 -70.51157 -29.82957 1.000 42.58686 145 ILE B O 1
ATOM 3713 N N . PRO B 1 180 ? 65.56637 -70.98937 -30.94974 1.000 33.33849 146 PRO B N 1
ATOM 3714 C CA . PRO B 1 180 ? 66.08574 -70.34910 -32.16869 1.000 39.21505 146 PRO B CA 1
ATOM 3715 C C . PRO B 1 180 ? 66.07001 -68.83626 -32.02554 1.000 35.77707 146 PRO B C 1
ATOM 3716 O O . PRO B 1 180 ? 65.13140 -68.27193 -31.44198 1.000 33.88785 146 PRO B O 1
ATOM 3720 N N . PRO B 1 181 ? 67.06960 -68.14028 -32.56049 1.000 37.48639 147 PRO B N 1
ATOM 3721 C CA . PRO B 1 181 ? 66.99033 -66.67093 -32.61850 1.000 35.29260 147 PRO B CA 1
ATOM 3722 C C . PRO B 1 181 ? 65.70061 -66.23506 -33.29824 1.000 32.59618 147 PRO B C 1
ATOM 3723 O O . PRO B 1 181 ? 65.33049 -66.74729 -34.35004 1.000 33.69577 147 PRO B O 1
ATOM 3727 N N . THR B 1 182 ? 64.97908 -65.31750 -32.66053 1.000 35.97679 148 THR B N 1
ATOM 3728 C CA . THR B 1 182 ? 63.64612 -64.93500 -33.10374 1.000 32.55769 148 THR B CA 1
ATOM 3729 C C . THR B 1 182 ? 63.52329 -63.42226 -33.15535 1.000 34.68179 148 THR B C 1
ATOM 3730 O O . THR B 1 182 ? 64.08157 -62.71560 -32.31614 1.000 35.86619 148 THR B O 1
ATOM 3734 N N . LEU B 1 183 ? 62.83863 -62.92752 -34.17868 1.000 31.56263 149 LEU B N 1
ATOM 3735 C CA . LEU B 1 183 ? 62.48685 -61.52432 -34.26311 1.000 32.88036 149 LEU B CA 1
ATOM 3736 C C . LEU B 1 183 ? 60.98733 -61.43378 -34.47212 1.000 39.93651 149 LEU B C 1
ATOM 3737 O O . LEU B 1 183 ? 60.43487 -62.18970 -35.28038 1.000 40.99198 149 LEU B O 1
ATOM 3742 N N . VAL B 1 184 ? 60.31819 -60.55940 -33.72406 1.000 31.30607 150 VAL B N 1
ATOM 3743 C CA . VAL B 1 184 ? 58.94802 -60.18972 -34.03502 1.000 28.02554 150 VAL B CA 1
ATOM 3744 C C . VAL B 1 184 ? 58.96609 -58.72306 -34.42866 1.000 35.01390 150 VAL B C 1
ATOM 3745 O O . VAL B 1 184 ? 59.48226 -57.88603 -33.68147 1.000 39.01584 150 VAL B O 1
ATOM 3749 N N . THR B 1 185 ? 58.41879 -58.40458 -35.60202 1.000 36.73830 151 THR B N 1
ATOM 3750 C CA . THR B 1 185 ? 58.53762 -57.03916 -36.09710 1.000 37.65473 151 THR B CA 1
ATOM 3751 C C . THR B 1 185 ? 57.49851 -56.77430 -37.17287 1.000 36.39068 151 THR B C 1
ATOM 3752 O O . THR B 1 185 ? 56.95533 -57.69760 -37.77476 1.000 43.14386 151 THR B O 1
ATOM 3756 N N . ASN B 1 186 ? 57.13212 -55.50432 -37.28718 1.000 40.52793 152 ASN B N 1
ATOM 3757 C CA . ASN B 1 186 ? 56.46052 -54.92956 -38.44587 1.000 43.39992 152 ASN B CA 1
ATOM 3758 C C . ASN B 1 186 ? 57.38610 -53.98298 -39.19902 1.000 41.49441 152 ASN B C 1
ATOM 3759 O O . ASN B 1 186 ? 56.93312 -53.28713 -40.10197 1.000 48.85374 152 ASN B O 1
ATOM 3764 N N . ASN B 1 187 ? 58.63965 -53.84328 -38.74564 1.000 44.13111 153 ASN B N 1
ATOM 3765 C CA . ASN B 1 187 ? 59.71616 -53.02574 -39.30253 1.000 46.84407 153 ASN B CA 1
ATOM 3766 C C . ASN B 1 187 ? 60.54086 -53.75392 -40.35999 1.000 46.07212 153 ASN B C 1
ATOM 3767 O O . ASN B 1 187 ? 61.41638 -54.56330 -40.03403 1.000 43.66100 153 ASN B O 1
ATOM 3772 N N . PRO B 1 188 ? 60.30656 -53.46167 -41.63534 1.000 52.31542 154 PRO B N 1
ATOM 3773 C CA . PRO B 1 188 ? 61.00368 -54.19224 -42.71355 1.000 51.90028 154 PRO B CA 1
ATOM 3774 C C . PRO B 1 188 ? 62.49892 -53.95659 -42.74313 1.000 47.28342 154 PRO B C 1
ATOM 3775 O O . PRO B 1 188 ? 63.22938 -54.85513 -43.19132 1.000 46.98597 154 PRO B O 1
ATOM 3779 N N . LYS B 1 189 ? 62.97993 -52.81701 -42.21735 1.000 45.82751 155 LYS B N 1
ATOM 3780 C CA . LYS B 1 189 ? 64.42175 -52.60228 -42.15137 1.000 43.53036 155 LYS B CA 1
ATOM 3781 C C . LYS B 1 189 ? 65.05750 -53.56237 -41.18904 1.000 50.69391 155 LYS B C 1
ATOM 3782 O O . LYS B 1 189 ? 66.18479 -53.99848 -41.43366 1.000 54.80427 155 LYS B O 1
ATOM 3788 N N . GLU B 1 190 ? 64.34351 -53.95526 -40.13004 1.000 50.92611 156 GLU B N 1
ATOM 3789 C CA . GLU B 1 190 ? 64.91934 -54.91277 -39.19090 1.000 44.09812 156 GLU B CA 1
ATOM 3790 C C . GLU B 1 190 ? 64.79416 -56.34386 -39.68695 1.000 42.49791 156 GLU B C 1
ATOM 3791 O O . GLU B 1 190 ? 65.58964 -57.20579 -39.29941 1.000 36.72729 156 GLU B O 1
ATOM 3797 N N . ALA B 1 191 ? 63.79130 -56.61649 -40.52550 1.000 42.14196 157 ALA B N 1
ATOM 3798 C CA . ALA B 1 191 ? 63.63924 -57.94617 -41.09345 1.000 37.71722 157 ALA B CA 1
ATOM 3799 C C . ALA B 1 191 ? 64.77506 -58.26198 -42.06066 1.000 39.45473 157 ALA B C 1
ATOM 3800 O O . ALA B 1 191 ? 65.29468 -59.38556 -42.07959 1.000 40.93899 157 ALA B O 1
ATOM 3802 N N . ARG B 1 192 ? 65.19863 -57.27568 -42.85198 1.000 41.42175 158 ARG B N 1
ATOM 3803 C CA . ARG B 1 192 ? 66.36511 -57.48334 -43.70137 1.000 38.89417 158 ARG B CA 1
ATOM 3804 C C . ARG B 1 192 ? 67.61661 -57.72975 -42.88177 1.000 42.32420 158 ARG B C 1
ATOM 3805 O O . ARG B 1 192 ? 68.42876 -58.58288 -43.24364 1.000 48.83328 158 ARG B O 1
ATOM 3813 N N . GLU B 1 193 ? 67.80622 -56.98893 -41.78476 1.000 39.79909 159 GLU B N 1
ATOM 3814 C CA . GLU B 1 193 ? 69.05098 -57.12107 -41.04583 1.000 41.88954 159 GLU B CA 1
ATOM 3815 C C . GLU B 1 193 ? 69.09972 -58.44946 -40.31359 1.000 44.57453 159 GLU B C 1
ATOM 3816 O O . GLU B 1 193 ? 70.15555 -59.09283 -40.25659 1.000 49.17119 159 GLU B O 1
ATOM 3822 N N . PHE B 1 194 ? 67.93986 -58.93356 -39.85694 1.000 40.71912 160 PHE B N 1
ATOM 3823 C CA . PHE B 1 194 ? 67.86799 -60.25169 -39.24851 1.000 37.76652 160 PHE B CA 1
ATOM 3824 C C . PHE B 1 194 ? 68.17037 -61.34524 -40.26323 1.000 36.17587 160 PHE B C 1
ATOM 3825 O O . PHE B 1 194 ? 68.84466 -62.32412 -39.93981 1.000 35.70888 160 PHE B O 1
ATOM 3833 N N . PHE B 1 195 ? 67.67558 -61.19359 -41.49282 1.000 41.34783 161 PHE B N 1
ATOM 3834 C CA . PHE B 1 195 ? 67.92048 -62.18904 -42.53348 1.000 41.02344 161 PHE B CA 1
ATOM 3835 C C . PHE B 1 195 ? 69.41102 -62.38904 -42.75260 1.000 38.71089 161 PHE B C 1
ATOM 3836 O O . PHE B 1 195 ? 69.87328 -63.52956 -42.83758 1.000 36.58405 161 PHE B O 1
ATOM 3844 N N . GLU B 1 196 ? 70.19821 -61.31411 -42.66495 1.000 38.98801 162 GLU B N 1
ATOM 3845 C CA . GLU B 1 196 ? 71.64244 -61.47628 -42.79218 1.000 40.64630 162 GLU B CA 1
ATOM 3846 C C . GLU B 1 196 ? 72.26200 -62.04073 -41.51675 1.000 40.82501 162 GLU B C 1
ATOM 3847 O O . GLU B 1 196 ? 73.29331 -62.71761 -41.58347 1.000 41.14021 162 GLU B O 1
ATOM 3853 N N . GLN B 1 197 ? 71.66131 -61.77988 -40.35329 1.000 38.49215 163 GLN B N 1
ATOM 3854 C CA . GLN B 1 197 ? 72.20038 -62.33579 -39.11950 1.000 39.42310 163 GLN B CA 1
ATOM 3855 C C . GLN B 1 197 ? 72.11976 -63.85345 -39.12960 1.000 36.35447 163 GLN B C 1
ATOM 3856 O O . GLN B 1 197 ? 73.01354 -64.52879 -38.61111 1.000 38.73838 163 GLN B O 1
ATOM 3862 N N . VAL B 1 198 ? 71.03611 -64.40560 -39.67804 1.000 35.67740 164 VAL B N 1
ATOM 3863 C CA . VAL B 1 198 ? 70.83392 -65.85351 -39.74896 1.000 33.51913 164 VAL B CA 1
ATOM 3864 C C . VAL B 1 198 ? 71.31448 -66.43791 -41.07903 1.000 35.96479 164 VAL B C 1
ATOM 3865 O O . VAL B 1 198 ? 70.92712 -67.55998 -41.44183 1.000 33.03494 164 VAL B O 1
ATOM 3869 N N . ASN B 1 199 ? 72.10424 -65.67366 -41.84628 1.000 38.87344 165 ASN B N 1
ATOM 3870 C CA . ASN B 1 199 ? 72.72459 -66.15620 -43.08425 1.000 37.90250 165 ASN B CA 1
ATOM 3871 C C . ASN B 1 199 ? 71.69528 -66.62487 -44.11591 1.000 38.60001 165 ASN B C 1
ATOM 3872 O O . ASN B 1 199 ? 71.79943 -67.71768 -44.67889 1.000 45.15144 165 ASN B O 1
ATOM 3877 N N . GLY B 1 200 ? 70.69665 -65.78770 -44.37200 1.000 34.63941 166 GLY B N 1
ATOM 3878 C CA . GLY B 1 200 ? 69.70599 -66.10325 -45.37760 1.000 34.89824 166 GLY B CA 1
ATOM 3879 C C . GLY B 1 200 ? 68.81702 -67.31541 -45.11959 1.000 36.69066 166 GLY B C 1
ATOM 3880 O O . GLY B 1 200 ? 67.90992 -67.56770 -45.92796 1.000 40.65191 166 GLY B O 1
ATOM 3881 N N . LYS B 1 201 ? 69.01472 -68.04385 -44.00397 1.000 32.65687 167 LYS B N 1
ATOM 3882 C CA . LYS B 1 201 ? 68.19940 -69.22512 -43.67426 1.000 36.46820 167 LYS B CA 1
ATOM 3883 C C . LYS B 1 201 ? 67.23939 -68.81522 -42.56890 1.000 39.60936 167 LYS B C 1
ATOM 3884 O O . LYS B 1 201 ? 67.51290 -68.98263 -41.37447 1.000 38.66199 167 LYS B O 1
ATOM 3890 N N . MET B 1 202 ? 66.09280 -68.30085 -42.99893 1.000 40.34502 168 MET B N 1
ATOM 3891 C CA . MET B 1 202 ? 65.06847 -67.68961 -42.17374 1.000 38.52578 168 MET B CA 1
ATOM 3892 C C . MET B 1 202 ? 63.73750 -68.35711 -42.45495 1.000 39.97129 168 MET B C 1
ATOM 3893 O O . MET B 1 202 ? 63.46656 -68.72677 -43.59692 1.000 44.01029 168 MET B O 1
ATOM 3898 N N . ILE B 1 203 ? 62.91273 -68.52298 -41.42610 1.000 36.36162 169 ILE B N 1
ATOM 3899 C CA . ILE B 1 203 ? 61.54818 -68.99289 -41.61817 1.000 37.23009 169 ILE B CA 1
ATOM 3900 C C . ILE B 1 203 ? 60.61174 -67.97629 -40.98677 1.000 42.07404 169 ILE B C 1
ATOM 3901 O O . ILE B 1 203 ? 61.01065 -67.17446 -40.13195 1.000 37.91799 169 ILE B O 1
ATOM 3906 N N . THR B 1 204 ? 59.38195 -67.95395 -41.48197 1.000 44.50044 170 THR B N 1
ATOM 3907 C CA . THR B 1 204 ? 58.29900 -67.20054 -40.87538 1.000 44.96506 170 THR B CA 1
ATOM 3908 C C . THR B 1 204 ? 57.23694 -68.14506 -40.32964 1.000 44.75763 170 THR B C 1
ATOM 3909 O O . THR B 1 204 ? 57.13127 -69.31189 -40.71345 1.000 47.13276 170 THR B O 1
ATOM 3913 N N . LYS B 1 205 ? 56.49689 -67.62314 -39.37910 1.000 40.45599 171 LYS B N 1
ATOM 3914 C CA . LYS B 1 205 ? 55.61343 -68.42457 -38.57368 1.000 42.09462 171 LYS B CA 1
ATOM 3915 C C . LYS B 1 205 ? 54.47542 -67.58525 -38.03509 1.000 43.16302 171 LYS B C 1
ATOM 3916 O O . LYS B 1 205 ? 54.69715 -66.45559 -37.60903 1.000 52.61841 171 LYS B O 1
ATOM 3922 N N . LEU B 1 206 ? 53.27137 -68.12053 -38.06340 1.000 41.58196 172 LEU B N 1
ATOM 3923 C CA . LEU B 1 206 ? 52.14666 -67.44482 -37.43190 1.000 51.07154 172 LEU B CA 1
ATOM 3924 C C . LEU B 1 206 ? 52.16843 -67.66599 -35.92222 1.000 48.97432 172 LEU B C 1
ATOM 3925 O O . LEU B 1 206 ? 52.45594 -68.76263 -35.45131 1.000 51.77541 172 LEU B O 1
ATOM 3930 N N . LEU B 1 207 ? 51.87042 -66.60651 -35.16550 1.000 47.25577 173 LEU B N 1
ATOM 3931 C CA . LEU B 1 207 ? 51.57541 -66.72709 -33.74210 1.000 49.08479 173 LEU B CA 1
ATOM 3932 C C . LEU B 1 207 ? 50.30601 -67.57708 -33.64309 1.000 57.75140 173 LEU B C 1
ATOM 3933 O O . LEU B 1 207 ? 50.39382 -68.79910 -33.48733 1.000 63.03178 173 LEU B O 1
ATOM 3938 N N . LYS B 1 208 ? 49.13532 -66.95682 -33.62757 1.000 58.84128 174 LYS B N 1
ATOM 3939 C CA . LYS B 1 208 ? 47.84541 -67.63983 -33.76206 1.000 62.48927 174 LYS B CA 1
ATOM 3940 C C . LYS B 1 208 ? 47.59089 -68.28132 -35.13913 1.000 66.36689 174 LYS B C 1
ATOM 3941 O O . LYS B 1 208 ? 47.17065 -67.58384 -36.07814 1.000 64.83287 174 LYS B O 1
ATOM 3947 N N . PRO B 1 209 ? 47.86025 -69.57817 -35.32430 1.000 64.57834 175 PRO B N 1
ATOM 3948 C CA . PRO B 1 209 ? 47.73123 -70.17684 -36.65978 1.000 63.48047 175 PRO B CA 1
ATOM 3949 C C . PRO B 1 209 ? 46.27144 -70.17853 -37.11331 1.000 68.62124 175 PRO B C 1
ATOM 3950 O O . PRO B 1 209 ? 45.35269 -69.81104 -36.37541 1.000 66.97892 175 PRO B O 1
ATOM 3954 N N . LEU B 1 210 ? 46.06649 -70.66572 -38.34009 1.000 71.45635 176 LEU B N 1
ATOM 3955 C CA . LEU B 1 210 ? 44.77566 -70.64994 -39.03313 1.000 70.19457 176 LEU B CA 1
ATOM 3956 C C . LEU B 1 210 ? 44.01268 -71.95036 -38.76190 1.000 76.88327 176 LEU B C 1
ATOM 3957 O O . LEU B 1 210 ? 44.60999 -73.03018 -38.58644 1.000 79.02434 176 LEU B O 1
ATOM 3962 N N . SER B 1 211 ? 42.69217 -71.81464 -38.60074 1.000 75.40264 177 SER B N 1
ATOM 3963 C CA . SER B 1 211 ? 41.80659 -72.95904 -38.45713 1.000 71.93966 177 SER B CA 1
ATOM 3964 C C . SER B 1 211 ? 40.65363 -72.83823 -39.43129 1.000 68.90314 177 SER B C 1
ATOM 3965 O O . SER B 1 211 ? 40.32382 -71.76311 -39.95478 1.000 70.08225 177 SER B O 1
ATOM 3968 N N . TYR B 1 212 ? 39.89355 -73.92113 -39.41725 1.000 64.07889 178 TYR B N 1
ATOM 3969 C CA . TYR B 1 212 ? 38.56501 -73.99534 -39.97896 1.000 59.91098 178 TYR B CA 1
ATOM 3970 C C . TYR B 1 212 ? 37.52089 -73.69166 -38.90700 1.000 62.81193 178 TYR B C 1
ATOM 3971 O O . TYR B 1 212 ? 36.50024 -73.06803 -39.19272 1.000 64.07206 178 TYR B O 1
ATOM 3980 N N . SER B 1 213 ? 37.77932 -74.11555 -37.66717 1.000 63.03024 179 SER B N 1
ATOM 3981 C CA . SER B 1 213 ? 36.85299 -73.97219 -36.55161 1.000 70.67476 179 SER B CA 1
ATOM 3982 C C . SER B 1 213 ? 36.80501 -72.50826 -36.11361 1.000 67.56555 179 SER B C 1
ATOM 3983 O O . SER B 1 213 ? 37.33046 -71.60294 -36.77066 1.000 66.87959 179 SER B O 1
ATOM 3986 N N . MET B 1 214 ? 36.11134 -72.25748 -35.00672 1.000 71.63125 180 MET B N 1
ATOM 3987 C CA . MET B 1 214 ? 36.35265 -71.06639 -34.20277 1.000 73.99118 180 MET B CA 1
ATOM 3988 C C . MET B 1 214 ? 37.20486 -71.40056 -32.98716 1.000 64.25434 180 MET B C 1
ATOM 3989 O O . MET B 1 214 ? 37.37876 -70.54678 -32.11436 1.000 65.04835 180 MET B O 1
ATOM 3994 N N . GLU B 1 215 ? 37.74402 -72.62789 -32.93746 1.000 63.00422 181 GLU B N 1
ATOM 3995 C CA . GLU B 1 215 ? 38.69202 -73.11020 -31.93914 1.000 66.32205 181 GLU B CA 1
ATOM 3996 C C . GLU B 1 215 ? 40.04349 -73.36948 -32.59849 1.000 69.02234 181 GLU B C 1
ATOM 3997 O O . GLU B 1 215 ? 40.11149 -73.68552 -33.78760 1.000 70.52379 181 GLU B O 1
ATOM 4003 N N . GLY B 1 216 ? 41.11727 -73.24658 -31.81921 1.000 69.99979 182 GLY B N 1
ATOM 4004 C CA . GLY B 1 216 ? 42.44067 -73.50557 -32.35910 1.000 62.35639 182 GLY B CA 1
ATOM 4005 C C . GLY B 1 216 ? 42.56583 -74.93925 -32.84499 1.000 71.25385 182 GLY B C 1
ATOM 4006 O O . GLY B 1 216 ? 42.01484 -75.86991 -32.25155 1.000 71.08434 182 GLY B O 1
ATOM 4007 N N . SER B 1 217 ? 43.29616 -75.11581 -33.94727 1.000 75.27396 183 SER B N 1
ATOM 4008 C CA . SER B 1 217 ? 43.51238 -76.44825 -34.50869 1.000 79.90762 183 SER B CA 1
ATOM 4009 C C . SER B 1 217 ? 44.94790 -76.61746 -34.99387 1.000 77.62120 183 SER B C 1
ATOM 4010 O O . SER B 1 217 ? 45.90432 -76.45628 -34.22290 1.000 71.90662 183 SER B O 1
ATOM 4013 N N . SER B 1 218 ? 45.10170 -76.96517 -36.27458 1.000 87.57783 184 SER B N 1
ATOM 4014 C CA . SER B 1 218 ? 46.42910 -77.05874 -36.88527 1.000 86.76851 184 SER B CA 1
ATOM 4015 C C . SER B 1 218 ? 46.42087 -76.14405 -38.10845 1.000 89.76298 184 SER B C 1
ATOM 4016 O O . SER B 1 218 ? 46.19284 -74.94795 -37.95615 1.000 83.07174 184 SER B O 1
ATOM 4019 N N . PHE B 1 219 ? 46.65212 -76.67823 -39.32141 1.000 85.51512 185 PHE B N 1
ATOM 4020 C CA . PHE B 1 219 ? 47.20284 -75.91812 -40.45374 1.000 75.49553 185 PHE B CA 1
ATOM 4021 C C . PHE B 1 219 ? 48.52464 -75.24358 -40.07709 1.000 77.17599 185 PHE B C 1
ATOM 4022 O O . PHE B 1 219 ? 48.92520 -74.25107 -40.70133 1.000 70.08549 185 PHE B O 1
ATOM 4030 N N . PHE B 1 220 ? 49.17356 -75.76563 -39.02856 1.000 82.29787 186 PHE B N 1
ATOM 4031 C CA . PHE B 1 220 ? 50.49370 -75.32060 -38.59651 1.000 81.30901 186 PHE B CA 1
ATOM 4032 C C . PHE B 1 220 ? 51.49999 -75.43876 -39.74489 1.000 84.34463 186 PHE B C 1
ATOM 4033 O O . PHE B 1 220 ? 51.58902 -76.47092 -40.42323 1.000 80.15400 186 PHE B O 1
ATOM 4041 N N . MET B 1 221 ? 52.27278 -74.38284 -39.95405 1.000 78.15485 187 MET B N 1
ATOM 4042 C CA . MET B 1 221 ? 53.25056 -74.37732 -41.02354 1.000 71.62932 187 MET B CA 1
ATOM 4043 C C . MET B 1 221 ? 54.39298 -73.46678 -40.61745 1.000 67.17259 187 MET B C 1
ATOM 4044 O O . MET B 1 221 ? 54.17705 -72.44136 -39.96732 1.000 60.30399 187 MET B O 1
ATOM 4049 N N . TYR B 1 222 ? 55.60417 -73.85316 -40.98370 1.000 65.04939 188 TYR B N 1
ATOM 4050 C CA . TYR B 1 222 ? 56.70838 -72.91303 -41.05758 1.000 70.37060 188 TYR B CA 1
ATOM 4051 C C . TYR B 1 222 ? 57.10812 -72.73354 -42.52182 1.000 70.07108 188 TYR B C 1
ATOM 4052 O O . TYR B 1 222 ? 57.22076 -73.71163 -43.27491 1.000 67.88045 188 TYR B O 1
ATOM 4061 N N . THR B 1 223 ? 57.27927 -71.48246 -42.93463 1.000 58.57888 189 THR B N 1
ATOM 4062 C CA . THR B 1 223 ? 57.61989 -71.15753 -44.31248 1.000 55.76941 189 THR B CA 1
ATOM 4063 C C . THR B 1 223 ? 59.02476 -70.58163 -44.36784 1.000 49.31960 189 THR B C 1
ATOM 4064 O O . THR B 1 223 ? 59.34304 -69.65045 -43.62425 1.000 52.88770 189 THR B O 1
ATOM 4068 N N . SER B 1 224 ? 59.86302 -71.13613 -45.23727 1.000 49.52386 190 SER B N 1
ATOM 4069 C CA . SER B 1 224 ? 61.17249 -70.54780 -45.46283 1.000 48.49355 190 SER B CA 1
ATOM 4070 C C . SER B 1 224 ? 61.02520 -69.19630 -46.16187 1.000 47.37450 190 SER B C 1
ATOM 4071 O O . SER B 1 224 ? 60.10596 -68.97812 -46.95403 1.000 53.67188 190 SER B O 1
ATOM 4074 N N . THR B 1 225 ? 61.93202 -68.27811 -45.85317 1.000 42.84573 191 THR B N 1
ATOM 4075 C CA . THR B 1 225 ? 61.93567 -66.94240 -46.44070 1.000 47.26597 191 THR B CA 1
ATOM 4076 C C . THR B 1 225 ? 63.20404 -66.78572 -47.26314 1.000 50.13303 191 THR B C 1
ATOM 4077 O O . THR B 1 225 ? 64.31535 -66.88854 -46.72273 1.000 50.64173 191 THR B O 1
ATOM 4081 N N . VAL B 1 226 ? 63.03688 -66.57256 -48.56791 1.000 50.85610 192 VAL B N 1
ATOM 4082 C CA . VAL B 1 226 ? 64.16380 -66.31673 -49.45440 1.000 53.94482 192 VAL B CA 1
ATOM 4083 C C . VAL B 1 226 ? 64.26980 -64.80486 -49.55949 1.000 50.60017 192 VAL B C 1
ATOM 4084 O O . VAL B 1 226 ? 63.35271 -64.08522 -49.14661 1.000 48.69127 192 VAL B O 1
ATOM 4088 N N . LYS B 1 227 ? 65.37377 -64.32266 -50.13515 1.000 48.53075 193 LYS B N 1
ATOM 4089 C CA . LYS B 1 227 ? 65.76405 -62.92850 -49.96378 1.000 45.14311 193 LYS B CA 1
ATOM 4090 C C . LYS B 1 227 ? 64.75345 -61.98231 -50.59048 1.000 49.04455 193 LYS B C 1
ATOM 4091 O O . LYS B 1 227 ? 64.32245 -61.01498 -49.95392 1.000 52.80108 193 LYS B O 1
ATOM 4097 N N . GLU B 1 228 ? 64.35157 -62.24662 -51.83537 1.000 52.16566 194 GLU B N 1
ATOM 4098 C CA . GLU B 1 228 ? 63.43326 -61.33638 -52.51006 1.000 54.27014 194 GLU B CA 1
ATOM 4099 C C . GLU B 1 228 ? 62.10176 -61.24496 -51.78708 1.000 58.38127 194 GLU B C 1
ATOM 4100 O O . GLU B 1 228 ? 61.35331 -60.28801 -52.00969 1.000 61.40622 194 GLU B O 1
ATOM 4106 N N . GLU B 1 229 ? 61.78921 -62.20625 -50.91663 1.000 55.79399 195 GLU B N 1
ATOM 4107 C CA . GLU B 1 229 ? 60.53417 -62.11269 -50.18658 1.000 55.44870 195 GLU B CA 1
ATOM 4108 C C . GLU B 1 229 ? 60.53623 -60.96969 -49.18838 1.000 62.54732 195 GLU B C 1
ATOM 4109 O O . GLU B 1 229 ? 59.46048 -60.50753 -48.81511 1.000 66.29843 195 GLU B O 1
ATOM 4115 N N . ASP B 1 230 ? 61.71401 -60.51296 -48.73194 1.000 63.55413 196 ASP B N 1
ATOM 4116 C CA . ASP B 1 230 ? 61.79840 -59.31191 -47.90336 1.000 59.19694 196 ASP B CA 1
ATOM 4117 C C . ASP B 1 230 ? 61.72393 -58.03996 -48.73239 1.000 64.14989 196 ASP B C 1
ATOM 4118 O O . ASP B 1 230 ? 61.51074 -56.96242 -48.17491 1.000 63.01668 196 ASP B O 1
ATOM 4123 N N . LEU B 1 231 ? 61.95434 -58.12814 -50.03088 1.000 71.91635 197 LEU B N 1
ATOM 4124 C CA . LEU B 1 231 ? 61.72636 -56.99905 -50.91294 1.000 74.11250 197 LEU B CA 1
ATOM 4125 C C . LEU B 1 231 ? 60.28383 -56.62560 -50.85292 1.000 76.50019 197 LEU B C 1
ATOM 4126 O O . LEU B 1 231 ? 59.47034 -57.53214 -51.12154 1.000 77.77629 197 LEU B O 1
ATOM 4131 N N . LEU B 1 232 ? 59.97124 -55.30980 -50.65461 1.000 78.78298 198 LEU B N 1
ATOM 4132 C CA . LEU B 1 232 ? 58.56211 -55.05453 -50.39786 1.000 85.91897 198 LEU B CA 1
ATOM 4133 C C . LEU B 1 232 ? 58.10049 -55.88864 -49.21763 1.000 88.09748 198 LEU B C 1
ATOM 4134 O O . LEU B 1 232 ? 58.55743 -55.65336 -48.10035 1.000 89.61376 198 LEU B O 1
ATOM 4139 N N . ASP B 1 233 ? 57.20708 -56.84835 -49.47741 1.000 86.49639 199 ASP B N 1
ATOM 4140 C CA . ASP B 1 233 ? 56.61526 -57.70981 -48.49191 1.000 90.93494 199 ASP B CA 1
ATOM 4141 C C . ASP B 1 233 ? 55.89955 -56.85986 -47.45490 1.000 97.53736 199 ASP B C 1
ATOM 4142 O O . ASP B 1 233 ? 54.71268 -57.06262 -47.18238 1.000 94.33251 199 ASP B O 1
ATOM 4147 N N . ALA B 1 234 ? 56.58266 -55.83602 -46.95523 1.000 95.63206 200 ALA B N 1
ATOM 4148 C CA . ALA B 1 234 ? 56.44423 -55.33554 -45.59697 1.000 91.97964 200 ALA B CA 1
ATOM 4149 C C . ALA B 1 234 ? 56.57068 -53.82247 -45.64282 1.000 90.94144 200 ALA B C 1
ATOM 4150 O O . ALA B 1 234 ? 55.66626 -53.07711 -45.29228 1.000 86.13985 200 ALA B O 1
ATOM 4152 N N . GLU B 1 235 ? 57.76848 -53.39420 -46.00005 1.000 92.37479 201 GLU B N 1
ATOM 4153 C CA . GLU B 1 235 ? 58.01444 -52.14625 -46.70121 1.000 89.36276 201 GLU B CA 1
ATOM 4154 C C . GLU B 1 235 ? 56.91792 -51.89321 -47.74949 1.000 92.33718 201 GLU B C 1
ATOM 4155 O O . GLU B 1 235 ? 56.50984 -52.82145 -48.41322 1.000 92.04854 201 GLU B O 1
ATOM 4161 N N . THR B 1 236 ? 56.48915 -50.62723 -47.94946 1.000 92.75067 202 THR B N 1
ATOM 4162 C CA . THR B 1 236 ? 55.33359 -50.01022 -48.64928 1.000 92.75143 202 THR B CA 1
ATOM 4163 C C . THR B 1 236 ? 54.05771 -50.51480 -48.02438 1.000 93.47679 202 THR B C 1
ATOM 4164 O O . THR B 1 236 ? 53.03175 -49.82143 -48.12191 1.000 96.81284 202 THR B O 1
ATOM 4168 N N . LEU B 1 237 ? 54.07219 -51.78934 -47.59046 1.000 89.58938 203 LEU B N 1
ATOM 4169 C CA . LEU B 1 237 ? 52.83801 -52.53095 -47.29241 1.000 82.66450 203 LEU B CA 1
ATOM 4170 C C . LEU B 1 237 ? 53.18135 -53.56364 -46.20646 1.000 83.96881 203 LEU B C 1
ATOM 4171 O O . LEU B 1 237 ? 53.50782 -54.70665 -46.52885 1.000 76.96158 203 LEU B O 1
ATOM 4176 N N . ARG B 1 238 ? 53.21160 -53.12369 -44.93025 1.000 84.42498 204 ARG B N 1
ATOM 4177 C CA . ARG B 1 238 ? 53.11770 -54.07213 -43.80988 1.000 78.34154 204 ARG B CA 1
ATOM 4178 C C . ARG B 1 238 ? 52.20227 -53.55295 -42.72210 1.000 78.24562 204 ARG B C 1
ATOM 4179 O O . ARG B 1 238 ? 52.60887 -52.83513 -41.79672 1.000 66.69413 204 ARG B O 1
ATOM 4187 N N . TYR B 1 239 ? 50.98315 -54.03779 -42.81295 1.000 82.32072 205 TYR B N 1
ATOM 4188 C CA . TYR B 1 239 ? 50.01272 -53.97374 -41.74273 1.000 75.31018 205 TYR B CA 1
ATOM 4189 C C . TYR B 1 239 ? 49.82048 -55.44342 -41.40116 1.000 70.64904 205 TYR B C 1
ATOM 4190 O O . TYR B 1 239 ? 48.90509 -56.10725 -41.90032 1.000 74.36985 205 TYR B O 1
ATOM 4199 N N . CYS B 1 240 ? 50.81830 -55.97551 -40.70316 1.000 65.27887 206 CYS B N 1
ATOM 4200 C CA . CYS B 1 240 ? 50.89891 -57.34583 -40.21947 1.000 60.02552 206 CYS B CA 1
ATOM 4201 C C . CYS B 1 240 ? 52.29680 -57.65068 -39.69646 1.000 59.11554 206 CYS B C 1
ATOM 4202 O O . CYS B 1 240 ? 53.17137 -58.04423 -40.47352 1.000 57.93747 206 CYS B O 1
ATOM 4205 N N . PRO B 1 241 ? 52.53189 -57.51952 -38.39428 1.000 51.99259 207 PRO B N 1
ATOM 4206 C CA . PRO B 1 241 ? 53.83346 -57.91902 -37.83542 1.000 47.39090 207 PRO B CA 1
ATOM 4207 C C . PRO B 1 241 ? 54.03361 -59.42553 -37.97892 1.000 48.99370 207 PRO B C 1
ATOM 4208 O O . PRO B 1 241 ? 53.08972 -60.20408 -37.82455 1.000 52.97351 207 PRO B O 1
ATOM 4212 N N . MET B 1 242 ? 55.26219 -59.84985 -38.26958 1.000 39.71692 208 MET B N 1
ATOM 4213 C CA . MET B 1 242 ? 55.49607 -61.27548 -38.44444 1.000 39.29190 208 MET B CA 1
ATOM 4214 C C . MET B 1 242 ? 56.58195 -61.78770 -37.50488 1.000 43.06235 208 MET B C 1
ATOM 4215 O O . MET B 1 242 ? 57.34225 -61.02825 -36.89923 1.000 45.13222 208 MET B O 1
ATOM 4220 N N . VAL B 1 243 ? 56.63031 -63.10413 -37.37824 1.000 40.26080 209 VAL B N 1
ATOM 4221 C CA . VAL B 1 243 ? 57.62671 -63.78416 -36.57247 1.000 37.54658 209 VAL B CA 1
ATOM 4222 C C . VAL B 1 243 ? 58.66358 -64.38426 -37.50278 1.000 35.93844 209 VAL B C 1
ATOM 4223 O O . VAL B 1 243 ? 58.32811 -65.11453 -38.43924 1.000 36.74853 209 VAL B O 1
ATOM 4227 N N . PHE B 1 244 ? 59.91154 -64.05474 -37.25608 1.000 31.82921 210 PHE B N 1
ATOM 4228 C CA . PHE B 1 244 ? 61.03994 -64.57757 -37.99113 1.000 32.87836 210 PHE B CA 1
ATOM 4229 C C . PHE B 1 244 ? 61.91914 -65.34784 -37.02943 1.000 35.72549 210 PHE B C 1
ATOM 4230 O O . PHE B 1 244 ? 62.08835 -64.94505 -35.87268 1.000 35.16354 210 PHE B O 1
ATOM 4238 N N . GLN B 1 245 ? 62.37018 -66.51659 -37.47008 1.000 36.50582 211 GLN B N 1
ATOM 4239 C CA . GLN B 1 245 ? 63.31842 -67.29974 -36.70329 1.000 37.26049 211 GLN B CA 1
ATOM 4240 C C . GLN B 1 245 ? 64.42039 -67.79246 -37.62221 1.000 35.65310 211 GLN B C 1
ATOM 4241 O O . GLN B 1 245 ? 64.21705 -67.97033 -38.82645 1.000 34.83748 211 GLN B O 1
ATOM 4247 N N . ALA B 1 246 ? 65.59944 -67.98794 -37.03938 1.000 35.97658 212 ALA B N 1
ATOM 4248 C CA . ALA B 1 246 ? 66.60810 -68.79714 -37.70022 1.000 38.21719 212 ALA B CA 1
ATOM 4249 C C . ALA B 1 246 ? 66.03471 -70.18485 -38.00639 1.000 37.99869 212 ALA B C 1
ATOM 4250 O O . ALA B 1 246 ? 65.31123 -70.77566 -37.20030 1.000 44.17527 212 ALA B O 1
ATOM 4252 N N . GLN B 1 247 ? 66.30736 -70.68734 -39.19984 1.000 38.88749 213 GLN B N 1
ATOM 4253 C CA . GLN B 1 247 ? 65.87182 -72.03135 -39.54591 1.000 41.67559 213 GLN B CA 1
ATOM 4254 C C . GLN B 1 247 ? 66.83396 -73.06100 -38.96820 1.000 42.08244 213 GLN B C 1
ATOM 4255 O O . GLN B 1 247 ? 68.03895 -73.01297 -39.22918 1.000 42.80464 213 GLN B O 1
ATOM 4261 N N . ILE B 1 248 ? 66.29968 -74.02895 -38.23881 1.000 41.70727 214 ILE B N 1
ATOM 4262 C CA . ILE B 1 248 ? 67.11510 -74.97952 -37.49085 1.000 46.39522 214 ILE B CA 1
ATOM 4263 C C . ILE B 1 248 ? 67.18202 -76.26844 -38.30339 1.000 44.69796 214 ILE B C 1
ATOM 4264 O O . ILE B 1 248 ? 66.12896 -76.85255 -38.59277 1.000 48.34817 214 ILE B O 1
ATOM 4269 N N . PRO B 1 249 ? 68.36552 -76.74202 -38.68775 1.000 42.57668 215 PRO B N 1
ATOM 4270 C CA . PRO B 1 249 ? 68.43465 -78.02968 -39.39474 1.000 50.67860 215 PRO B CA 1
ATOM 4271 C C . PRO B 1 249 ? 67.92069 -79.14760 -38.49813 1.000 49.20393 215 PRO B C 1
ATOM 4272 O O . PRO B 1 249 ? 68.32653 -79.28399 -37.34184 1.000 50.02377 215 PRO B O 1
ATOM 4276 N N . LYS B 1 250 ? 67.02940 -79.95525 -39.05489 1.000 51.17597 216 LYS B N 1
ATOM 4277 C CA . LYS B 1 250 ? 66.19305 -80.88391 -38.31301 1.000 46.05836 216 LYS B CA 1
ATOM 4278 C C . LYS B 1 250 ? 66.59879 -82.32192 -38.60658 1.000 48.36426 216 LYS B C 1
ATOM 4279 O O . LYS B 1 250 ? 66.72278 -82.72018 -39.76982 1.000 54.32837 216 LYS B O 1
ATOM 4285 N N . GLN B 1 251 ? 66.83777 -83.08778 -37.55122 1.000 50.57982 217 GLN B N 1
ATOM 4286 C CA . GLN B 1 251 ? 66.91368 -84.53598 -37.67587 1.000 55.35580 217 GLN B CA 1
ATOM 4287 C C . GLN B 1 251 ? 65.59350 -85.21636 -37.31947 1.000 54.78319 217 GLN B C 1
ATOM 4288 O O . GLN B 1 251 ? 65.15410 -86.12813 -38.02705 1.000 52.95726 217 GLN B O 1
ATOM 4294 N N . GLN B 1 252 ? 64.92120 -84.76773 -36.26298 1.000 48.72382 218 GLN B N 1
ATOM 4295 C CA . GLN B 1 252 ? 63.62044 -85.31684 -35.92376 1.000 49.87005 218 GLN B CA 1
ATOM 4296 C C . GLN B 1 252 ? 62.75648 -84.21961 -35.31711 1.000 45.88156 218 GLN B C 1
ATOM 4297 O O . GLN B 1 252 ? 63.26081 -83.22825 -34.77921 1.000 42.33710 218 GLN B O 1
ATOM 4303 N N . GLU B 1 253 ? 61.44314 -84.42653 -35.39588 1.000 46.90580 219 GLU B N 1
ATOM 4304 C CA . GLU B 1 253 ? 60.46335 -83.59359 -34.71530 1.000 44.66574 219 GLU B CA 1
ATOM 4305 C C . GLU B 1 253 ? 59.91551 -84.40165 -33.55007 1.000 47.60694 219 GLU B C 1
ATOM 4306 O O . GLU B 1 253 ? 59.50313 -85.55340 -33.73618 1.000 42.52607 219 GLU B O 1
ATOM 4312 N N . LEU B 1 254 ? 59.90636 -83.79702 -32.35517 1.000 42.55123 220 LEU B N 1
ATOM 4313 C CA . LEU B 1 254 ? 59.46696 -84.47203 -31.13911 1.000 39.71566 220 LEU B CA 1
ATOM 4314 C C . LEU B 1 254 ? 58.18877 -83.82749 -30.64718 1.000 36.83589 220 LEU B C 1
ATOM 4315 O O . LEU B 1 254 ? 58.08266 -82.60123 -30.59843 1.000 41.53597 220 LEU B O 1
ATOM 4320 N N . ARG B 1 255 ? 57.25738 -84.65094 -30.21412 1.000 38.02931 221 ARG B N 1
ATOM 4321 C CA . ARG B 1 255 ? 56.09390 -84.18530 -29.47605 1.000 41.27608 221 ARG B CA 1
ATOM 4322 C C . ARG B 1 255 ? 56.27137 -84.75523 -28.07852 1.000 41.70439 221 ARG B C 1
ATOM 4323 O O . ARG B 1 255 ? 56.29163 -85.97814 -27.89965 1.000 41.23801 221 ARG B O 1
ATOM 4331 N N . ALA B 1 256 ? 56.49368 -83.87674 -27.11177 1.000 36.06346 222 ALA B N 1
ATOM 4332 C CA . ALA B 1 256 ? 56.78038 -84.28125 -25.74589 1.000 38.29709 222 ALA B CA 1
ATOM 4333 C C . ALA B 1 256 ? 55.59791 -83.86678 -24.87944 1.000 36.74798 222 ALA B C 1
ATOM 4334 O O . ALA B 1 256 ? 55.38561 -82.67196 -24.62982 1.000 34.44074 222 ALA B O 1
ATOM 4336 N N . VAL B 1 257 ? 54.84439 -84.84862 -24.40306 1.000 34.95771 223 VAL B N 1
ATOM 4337 C CA . VAL B 1 257 ? 53.67520 -84.57408 -23.57789 1.000 36.24069 223 VAL B CA 1
ATOM 4338 C C . VAL B 1 257 ? 54.12125 -84.61489 -22.12680 1.000 33.43487 223 VAL B C 1
ATOM 4339 O O . VAL B 1 257 ? 54.78696 -85.56218 -21.69727 1.000 34.33030 223 VAL B O 1
ATOM 4343 N N . TYR B 1 258 ? 53.86174 -83.53321 -21.40482 1.000 37.54511 224 TYR B N 1
ATOM 4344 C CA . TYR B 1 258 ? 54.30440 -83.37932 -20.02360 1.000 30.87513 224 TYR B CA 1
ATOM 4345 C C . TYR B 1 258 ? 53.10913 -83.48938 -19.08889 1.000 31.93395 224 TYR B C 1
ATOM 4346 O O . TYR B 1 258 ? 52.15775 -82.70698 -19.19468 1.000 34.55885 224 TYR B O 1
ATOM 4355 N N . VAL B 1 259 ? 53.16515 -84.43656 -18.15974 1.000 33.59639 225 VAL B N 1
ATOM 4356 C CA . VAL B 1 259 ? 52.12128 -84.60583 -17.15160 1.000 33.24246 225 VAL B CA 1
ATOM 4357 C C . VAL B 1 259 ? 52.81623 -84.70832 -15.80052 1.000 35.42628 225 VAL B C 1
ATOM 4358 O O . VAL B 1 259 ? 53.23075 -85.79341 -15.38054 1.000 39.83490 225 VAL B O 1
ATOM 4362 N N . ASN B 1 260 ? 52.93485 -83.58373 -15.10565 1.000 35.12416 226 ASN B N 1
ATOM 4363 C CA . ASN B 1 260 ? 53.32281 -83.60101 -13.70479 1.000 34.76972 226 ASN B CA 1
ATOM 4364 C C . ASN B 1 260 ? 54.70342 -84.23069 -13.51021 1.000 40.37180 226 ASN B C 1
ATOM 4365 O O . ASN B 1 260 ? 54.89741 -85.11473 -12.67357 1.000 37.37953 226 ASN B O 1
ATOM 4370 N N . GLY B 1 261 ? 55.65541 -83.83008 -14.35563 1.000 38.64399 227 GLY B N 1
ATOM 4371 C CA . GLY B 1 261 ? 57.00710 -84.33365 -14.25225 1.000 33.90062 227 GLY B CA 1
ATOM 4372 C C . GLY B 1 261 ? 57.27655 -85.61058 -15.02679 1.000 36.01827 227 GLY B C 1
ATOM 4373 O O . GLY B 1 261 ? 58.44206 -86.00139 -15.14698 1.000 39.22998 227 GLY B O 1
ATOM 4374 N N . ASN B 1 262 ? 56.24493 -86.27529 -15.54014 1.000 30.86664 228 ASN B N 1
ATOM 4375 C CA . ASN B 1 262 ? 56.41039 -87.44174 -16.39356 1.000 34.19275 228 ASN B CA 1
ATOM 4376 C C . ASN B 1 262 ? 56.39222 -86.99494 -17.84442 1.000 37.86865 228 ASN B C 1
ATOM 4377 O O . ASN B 1 262 ? 55.53435 -86.19682 -18.23962 1.000 34.76140 228 ASN B O 1
ATOM 4382 N N . LEU B 1 263 ? 57.31846 -87.53679 -18.63930 1.000 35.65535 229 LEU B N 1
ATOM 4383 C CA . LEU B 1 263 ? 57.43631 -87.21527 -20.05787 1.000 36.46802 229 LEU B CA 1
ATOM 4384 C C . LEU B 1 263 ? 57.02538 -88.41326 -20.89796 1.000 38.78747 229 LEU B C 1
ATOM 4385 O O . LEU B 1 263 ? 57.39175 -89.55012 -20.58964 1.000 41.83635 229 LEU B O 1
ATOM 4390 N N . PHE B 1 264 ? 56.27139 -88.13884 -21.96288 1.000 36.94563 230 PHE B N 1
ATOM 4391 C CA . PHE B 1 264 ? 55.86167 -89.11995 -22.96089 1.000 34.28886 230 PHE B CA 1
ATOM 4392 C C . PHE B 1 264 ? 56.11346 -88.46324 -24.31944 1.000 44.89383 230 PHE B C 1
ATOM 4393 O O . PHE B 1 264 ? 55.33064 -87.61252 -24.76771 1.000 43.19143 230 PHE B O 1
ATOM 4401 N N . VAL B 1 265 ? 57.18767 -88.88201 -24.98862 1.000 42.52163 231 VAL B N 1
ATOM 4402 C CA . VAL B 1 265 ? 57.68483 -88.21748 -26.18205 1.000 35.00710 231 VAL B CA 1
ATOM 4403 C C . VAL B 1 265 ? 57.52957 -89.17685 -27.34650 1.000 42.07236 231 VAL B C 1
ATOM 4404 O O . VAL B 1 265 ? 57.91471 -90.35106 -27.25643 1.000 41.13901 231 VAL B O 1
ATOM 4408 N N . GLY B 1 266 ? 56.96905 -88.67917 -28.43723 1.000 41.30685 232 GLY B N 1
ATOM 4409 C CA . GLY B 1 266 ? 56.92829 -89.40892 -29.68197 1.000 40.62070 232 GLY B CA 1
ATOM 4410 C C . GLY B 1 266 ? 57.83693 -88.66518 -30.64330 1.000 44.82225 232 GLY B C 1
ATOM 4411 O O . GLY B 1 266 ? 57.89044 -87.42829 -30.63489 1.000 42.82949 232 GLY B O 1
ATOM 4412 N N . ALA B 1 267 ? 58.56088 -89.42565 -31.44970 1.000 42.87301 233 ALA B N 1
ATOM 4413 C CA . ALA B 1 267 ? 59.43001 -88.88135 -32.47870 1.000 42.29074 233 ALA B CA 1
ATOM 4414 C C . ALA B 1 267 ? 58.70150 -89.02380 -33.80173 1.000 53.27325 233 ALA B C 1
ATOM 4415 O O . ALA B 1 267 ? 58.26313 -90.12507 -34.16700 1.000 54.37563 233 ALA B O 1
ATOM 4417 N N . LEU B 1 268 ? 58.56912 -87.90728 -34.52044 1.000 58.06363 234 LEU B N 1
ATOM 4418 C CA . LEU B 1 268 ? 57.80185 -87.98276 -35.76247 1.000 64.19640 234 LEU B CA 1
ATOM 4419 C C . LEU B 1 268 ? 58.62041 -88.44961 -36.95688 1.000 72.45487 234 LEU B C 1
ATOM 4420 O O . LEU B 1 268 ? 58.01626 -88.87128 -37.93839 1.000 80.54588 234 LEU B O 1
ATOM 4425 N N . ASP B 1 269 ? 59.96179 -88.42157 -36.93804 1.000 65.50200 235 ASP B N 1
ATOM 4426 C CA . ASP B 1 269 ? 60.53122 -89.11453 -38.09855 1.000 86.71023 235 ASP B CA 1
ATOM 4427 C C . ASP B 1 269 ? 60.06164 -90.55064 -38.09626 1.000 89.57890 235 ASP B C 1
ATOM 4428 O O . ASP B 1 269 ? 60.50793 -91.34131 -37.24892 1.000 88.87727 235 ASP B O 1
ATOM 4433 N N . ALA B 1 270 ? 59.34295 -90.88826 -39.17276 1.000 89.11790 236 ALA B N 1
ATOM 4434 C CA . ALA B 1 270 ? 58.86896 -92.21665 -39.50773 1.000 92.40284 236 ALA B CA 1
ATOM 4435 C C . ALA B 1 270 ? 57.67351 -92.03525 -40.42512 1.000 94.74377 236 ALA B C 1
ATOM 4436 O O . ALA B 1 270 ? 56.53267 -92.20499 -39.99063 1.000 92.30521 236 ALA B O 1
ATOM 4438 N N . SER B 1 271 ? 57.90257 -91.54623 -41.63926 1.000 93.30583 237 SER B N 1
ATOM 4439 C CA . SER B 1 271 ? 56.77599 -91.30917 -42.53392 1.000 91.11367 237 SER B CA 1
ATOM 4440 C C . SER B 1 271 ? 56.69828 -92.33068 -43.67374 1.000 91.87912 237 SER B C 1
ATOM 4441 O O . SER B 1 271 ? 55.88943 -93.26122 -43.63085 1.000 88.72163 237 SER B O 1
ATOM 4444 N N . ARG B 1 282 ? 55.52355 -77.27737 -39.50410 1.000 78.35131 248 ARG B N 1
ATOM 4445 C CA . ARG B 1 282 ? 55.22639 -76.97475 -38.10599 1.000 83.08980 248 ARG B CA 1
ATOM 4446 C C . ARG B 1 282 ? 54.21625 -77.97818 -37.54273 1.000 87.57342 248 ARG B C 1
ATOM 4447 O O . ARG B 1 282 ? 53.44849 -77.65183 -36.63763 1.000 87.53082 248 ARG B O 1
ATOM 4455 N N . ALA B 1 283 ? 54.27784 -79.20489 -38.07303 1.000 90.69759 249 ALA B N 1
ATOM 4456 C CA . ALA B 1 283 ? 53.29336 -80.25765 -37.82895 1.000 85.03688 249 ALA B CA 1
ATOM 4457 C C . ALA B 1 283 ? 52.87890 -80.34609 -36.36569 1.000 89.59117 249 ALA B C 1
ATOM 4458 O O . ALA B 1 283 ? 53.70631 -80.19489 -35.46141 1.000 88.16188 249 ALA B O 1
ATOM 4460 N N . ASN B 1 284 ? 51.58713 -80.60730 -36.14181 1.000 88.64171 250 ASN B N 1
ATOM 4461 C CA . ASN B 1 284 ? 51.03590 -80.68718 -34.79165 1.000 88.99856 250 ASN B CA 1
ATOM 4462 C C . ASN B 1 284 ? 49.76727 -81.53665 -34.81494 1.000 91.69604 250 ASN B C 1
ATOM 4463 O O . ASN B 1 284 ? 49.21848 -81.83341 -35.88203 1.000 88.34263 250 ASN B O 1
ATOM 4468 N N . GLN B 1 285 ? 49.31257 -81.91725 -33.60183 1.000 86.53124 251 GLN B N 1
ATOM 4469 C CA . GLN B 1 285 ? 48.10666 -82.70885 -33.31852 1.000 80.14522 251 GLN B CA 1
ATOM 4470 C C . GLN B 1 285 ? 47.97844 -83.92615 -34.24404 1.000 86.84071 251 GLN B C 1
ATOM 4471 O O . GLN B 1 285 ? 47.42698 -83.81327 -35.35071 1.000 85.67827 251 GLN B O 1
ATOM 4477 N N . GLU B 1 286 ? 48.42758 -85.09222 -33.77065 1.000 82.06575 252 GLU B N 1
ATOM 4478 C CA . GLU B 1 286 ? 48.76545 -86.27122 -34.59486 1.000 77.49713 252 GLU B CA 1
ATOM 4479 C C . GLU B 1 286 ? 49.91146 -85.85063 -35.56931 1.000 85.85036 252 GLU B C 1
ATOM 4480 O O . GLU B 1 286 ? 50.74723 -85.02337 -35.17273 1.000 88.55470 252 GLU B O 1
ATOM 4486 N N . SER B 1 287 ? 49.96282 -86.37743 -36.81721 1.000 86.45907 253 SER B N 1
ATOM 4487 C CA . SER B 1 287 ? 50.89554 -86.09305 -37.93955 1.000 86.38140 253 SER B CA 1
ATOM 4488 C C . SER B 1 287 ? 51.55519 -87.19246 -38.77303 1.000 88.22525 253 SER B C 1
ATOM 4489 O O . SER B 1 287 ? 52.23246 -86.84849 -39.75620 1.000 85.54172 253 SER B O 1
ATOM 4492 N N . CYS B 1 288 ? 51.43400 -88.45965 -38.39416 1.000 90.51022 254 CYS B N 1
ATOM 4493 C CA . CYS B 1 288 ? 52.12564 -89.60322 -38.97388 1.000 91.79043 254 CYS B CA 1
ATOM 4494 C C . CYS B 1 288 ? 52.27641 -90.73358 -38.00830 1.000 87.44383 254 CYS B C 1
ATOM 4495 O O . CYS B 1 288 ? 51.60162 -90.79400 -36.97897 1.000 84.35372 254 CYS B O 1
ATOM 4498 N N . THR B 1 289 ? 53.27635 -91.56700 -38.30695 1.000 84.15402 255 THR B N 1
ATOM 4499 C CA . THR B 1 289 ? 53.56033 -92.74717 -37.51997 1.000 74.58726 255 THR B CA 1
ATOM 4500 C C . THR B 1 289 ? 54.54048 -92.25398 -36.47043 1.000 70.32281 255 THR B C 1
ATOM 4501 O O . THR B 1 289 ? 55.43428 -91.46408 -36.75923 1.000 72.41861 255 THR B O 1
ATOM 4505 N N . TRP B 1 290 ? 54.30868 -92.67176 -35.25808 1.000 70.80535 256 TRP B N 1
ATOM 4506 C CA . TRP B 1 290 ? 55.04340 -92.18665 -34.11572 1.000 57.27983 256 TRP B CA 1
ATOM 4507 C C . TRP B 1 290 ? 56.01130 -93.26098 -33.68417 1.000 55.11390 256 TRP B C 1
ATOM 4508 O O . TRP B 1 290 ? 55.67934 -94.44397 -33.69602 1.000 51.59512 256 TRP B O 1
ATOM 4519 N N . GLN B 1 291 ? 57.24008 -92.83718 -33.39058 1.000 50.87924 257 GLN B N 1
ATOM 4520 C CA . GLN B 1 291 ? 58.22749 -93.74055 -32.86787 1.000 50.38127 257 GLN B CA 1
ATOM 4521 C C . GLN B 1 291 ? 58.58551 -93.34007 -31.44857 1.000 47.01074 257 GLN B C 1
ATOM 4522 O O . GLN B 1 291 ? 58.44668 -92.17420 -31.06601 1.000 50.70974 257 GLN B O 1
ATOM 4528 N N . PRO B 1 292 ? 58.97843 -94.29473 -30.62463 1.000 42.01509 258 PRO B N 1
ATOM 4529 C CA . PRO B 1 292 ? 59.25379 -93.96375 -29.22870 1.000 45.52862 258 PRO B CA 1
ATOM 4530 C C . PRO B 1 292 ? 60.56168 -93.21142 -29.12308 1.000 42.85889 258 PRO B C 1
ATOM 4531 O O . PRO B 1 292 ? 61.55298 -93.56127 -29.76153 1.000 48.41491 258 PRO B O 1
ATOM 4535 N N . TYR B 1 293 ? 60.57018 -92.20592 -28.26422 1.000 41.48446 259 TYR B N 1
ATOM 4536 C CA . TYR B 1 293 ? 61.75553 -91.42333 -27.99041 1.000 39.97471 259 TYR B CA 1
ATOM 4537 C C . TYR B 1 293 ? 61.76751 -91.15529 -26.50318 1.000 39.97084 259 TYR B C 1
ATOM 4538 O O . TYR B 1 293 ? 60.71603 -91.01629 -25.87936 1.000 43.58008 259 TYR B O 1
ATOM 4547 N N . GLU B 1 294 ? 62.95975 -91.03132 -25.94836 1.000 39.08351 260 GLU B N 1
ATOM 4548 C CA . GLU B 1 294 ? 63.11665 -90.69904 -24.54576 1.000 39.72112 260 GLU B CA 1
ATOM 4549 C C . GLU B 1 294 ? 64.10964 -89.55164 -24.40820 1.000 40.08037 260 GLU B C 1
ATOM 4550 O O . GLU B 1 294 ? 65.22294 -89.62165 -24.93665 1.000 41.21226 260 GLU B O 1
ATOM 4556 N N . LEU B 1 295 ? 63.70763 -88.49968 -23.71049 1.000 41.51154 261 LEU B N 1
ATOM 4557 C CA . LEU B 1 295 ? 64.54078 -87.31003 -23.54643 1.000 42.27705 261 LEU B CA 1
ATOM 4558 C C . LEU B 1 295 ? 65.59475 -87.52303 -22.44870 1.000 46.50769 261 LEU B C 1
ATOM 4559 O O . LEU B 1 295 ? 65.30813 -88.14936 -21.42336 1.000 47.03805 261 LEU B O 1
ATOM 4564 N N . PRO B 1 296 ? 66.80326 -86.97496 -22.64564 1.000 45.15664 262 PRO B N 1
ATOM 4565 C CA . PRO B 1 296 ? 67.86427 -87.01474 -21.61931 1.000 39.62316 262 PRO B CA 1
ATOM 4566 C C . PRO B 1 296 ? 67.42207 -86.33856 -20.32751 1.000 50.36362 262 PRO B C 1
ATOM 4567 O O . PRO B 1 296 ? 66.52585 -85.49331 -20.35519 1.000 42.83070 262 PRO B O 1
ATOM 4571 N N . LYS B 1 297 ? 68.04310 -86.69826 -19.15975 1.000 60.64928 263 LYS B N 1
ATOM 4572 C CA . LYS B 1 297 ? 67.40438 -86.18314 -17.94488 1.000 49.34028 263 LYS B CA 1
ATOM 4573 C C . LYS B 1 297 ? 67.52891 -84.66955 -17.93466 1.000 50.53906 263 LYS B C 1
ATOM 4574 O O . LYS B 1 297 ? 66.74006 -83.97156 -17.27749 1.000 53.28292 263 LYS B O 1
ATOM 4580 N N . GLU B 1 298 ? 68.58179 -84.15423 -18.56731 1.000 52.59542 264 GLU B N 1
ATOM 4581 C CA . GLU B 1 298 ? 68.87570 -82.72989 -18.45012 1.000 52.48960 264 GLU B CA 1
ATOM 4582 C C . GLU B 1 298 ? 67.83532 -81.88524 -19.16193 1.000 45.88608 264 GLU B C 1
ATOM 4583 O O . GLU B 1 298 ? 67.49095 -80.79293 -18.70038 1.000 42.57839 264 GLU B O 1
ATOM 4589 N N . ILE B 1 299 ? 67.32987 -82.36797 -20.29398 1.000 43.13990 265 ILE B N 1
ATOM 4590 C CA . ILE B 1 299 ? 66.22837 -81.66291 -20.92241 1.000 40.92977 265 ILE B CA 1
ATOM 4591 C C . ILE B 1 299 ? 64.98266 -81.79403 -20.05918 1.000 33.98032 265 ILE B C 1
ATOM 4592 O O . ILE B 1 299 ? 64.27803 -80.81071 -19.81448 1.000 35.07109 265 ILE B O 1
ATOM 4597 N N . ILE B 1 300 ? 64.74051 -82.98279 -19.50978 1.000 34.44910 266 ILE B N 1
ATOM 4598 C CA . ILE B 1 300 ? 63.55673 -83.17890 -18.67105 1.000 38.89138 266 ILE B CA 1
ATOM 4599 C C . ILE B 1 300 ? 63.59946 -82.25940 -17.45460 1.000 37.78413 266 ILE B C 1
ATOM 4600 O O . ILE B 1 300 ? 62.58519 -81.66150 -17.07149 1.000 37.94633 266 ILE B O 1
ATOM 4605 N N . GLN B 1 301 ? 64.78364 -82.08111 -16.87084 1.000 37.17883 267 GLN B N 1
ATOM 4606 C CA . GLN B 1 301 ? 64.93069 -81.14980 -15.75968 1.000 37.63146 267 GLN B CA 1
ATOM 4607 C C . GLN B 1 301 ? 64.59913 -79.71188 -16.15845 1.000 38.80828 267 GLN B C 1
ATOM 4608 O O . GLN B 1 301 ? 63.93238 -78.99670 -15.40257 1.000 40.93216 267 GLN B O 1
ATOM 4614 N N . HIS B 1 302 ? 65.02220 -79.27049 -17.34977 1.000 40.06383 268 HIS B N 1
ATOM 4615 C CA . HIS B 1 302 ? 64.65561 -77.92419 -17.78879 1.000 36.31202 268 HIS B CA 1
ATOM 4616 C C . HIS B 1 302 ? 63.14949 -77.80392 -17.97817 1.000 37.11808 268 HIS B C 1
ATOM 4617 O O . HIS B 1 302 ? 62.56064 -76.75940 -17.67640 1.000 40.52554 268 HIS B O 1
ATOM 4624 N N . LEU B 1 303 ? 62.50624 -78.85785 -18.47899 1.000 30.23166 269 LEU B N 1
ATOM 4625 C CA . LEU B 1 303 ? 61.05558 -78.81968 -18.61933 1.000 32.24946 269 LEU B CA 1
ATOM 4626 C C . LEU B 1 303 ? 60.37512 -78.68337 -17.26828 1.000 38.74830 269 LEU B C 1
ATOM 4627 O O . LEU B 1 303 ? 59.38216 -77.95297 -17.14159 1.000 40.58100 269 LEU B O 1
ATOM 4632 N N . ASP B 1 304 ? 60.89165 -79.38506 -16.25020 1.000 35.03266 270 ASP B N 1
ATOM 4633 C CA . ASP B 1 304 ? 60.35573 -79.26319 -14.89837 1.000 36.50941 270 ASP B CA 1
ATOM 4634 C C . ASP B 1 304 ? 60.39894 -77.82443 -14.41962 1.000 35.94055 270 ASP B C 1
ATOM 4635 O O . ASP B 1 304 ? 59.40917 -77.30057 -13.89725 1.000 36.51851 270 ASP B O 1
ATOM 4640 N N . GLN B 1 305 ? 61.54389 -77.16716 -14.58826 1.000 33.75724 271 GLN B N 1
ATOM 4641 C CA . GLN B 1 305 ? 61.64369 -75.77645 -14.17967 1.000 31.78017 271 GLN B CA 1
ATOM 4642 C C . GLN B 1 305 ? 60.65632 -74.92430 -14.96441 1.000 36.00742 271 GLN B C 1
ATOM 4643 O O . GLN B 1 305 ? 59.86819 -74.17553 -14.37628 1.000 35.05689 271 GLN B O 1
ATOM 4649 N N . PHE B 1 306 ? 60.61908 -75.12623 -16.29264 1.000 33.46261 272 PHE B N 1
ATOM 4650 C CA . PHE B 1 306 ? 59.72799 -74.40093 -17.20482 1.000 37.68615 272 PHE B CA 1
ATOM 4651 C C . PHE B 1 306 ? 58.26183 -74.54030 -16.79575 1.000 34.52941 272 PHE B C 1
ATOM 4652 O O . PHE B 1 306 ? 57.53816 -73.54718 -16.66027 1.000 32.93944 272 PHE B O 1
ATOM 4660 N N . MET B 1 307 ? 57.80900 -75.77020 -16.58093 1.000 35.37817 273 MET B N 1
ATOM 4661 C CA . MET B 1 307 ? 56.41657 -75.97248 -16.20871 1.000 35.31694 273 MET B CA 1
ATOM 4662 C C . MET B 1 307 ? 56.13167 -75.41503 -14.82161 1.000 35.69715 273 MET B C 1
ATOM 4663 O O . MET B 1 307 ? 55.00311 -75.00364 -14.53160 1.000 33.28515 273 MET B O 1
ATOM 4668 N N . ALA B 1 308 ? 57.12667 -75.43000 -13.94214 1.000 35.31151 274 ALA B N 1
ATOM 4669 C CA . ALA B 1 308 ? 56.93024 -74.84745 -12.62675 1.000 38.07365 274 ALA B CA 1
ATOM 4670 C C . ALA B 1 308 ? 56.68091 -73.35153 -12.72496 1.000 42.11904 274 ALA B C 1
ATOM 4671 O O . ALA B 1 308 ? 55.75668 -72.82708 -12.08947 1.000 42.38301 274 ALA B O 1
ATOM 4673 N N . ARG B 1 309 ? 57.46495 -72.65280 -13.55257 1.000 42.47436 275 ARG B N 1
ATOM 4674 C CA . ARG B 1 309 ? 57.27667 -71.21450 -13.68593 1.000 40.17809 275 ARG B CA 1
ATOM 4675 C C . ARG B 1 309 ? 55.94981 -70.88640 -14.33721 1.000 40.72380 275 ARG B C 1
ATOM 4676 O O . ARG B 1 309 ? 55.31656 -69.88980 -13.97349 1.000 46.59242 275 ARG B O 1
ATOM 4684 N N . LEU B 1 310 ? 55.50652 -71.70724 -15.28394 1.000 33.40059 276 LEU B N 1
ATOM 4685 C CA . LEU B 1 310 ? 54.23298 -71.44358 -15.93531 1.000 33.26918 276 LEU B CA 1
ATOM 4686 C C . LEU B 1 310 ? 53.04246 -71.86678 -15.08924 1.000 41.55067 276 LEU B C 1
ATOM 4687 O O . LEU B 1 310 ? 51.89387 -71.61676 -15.49805 1.000 39.75806 276 LEU B O 1
ATOM 4692 N N . GLY B 1 311 ? 53.28252 -72.53579 -13.95851 1.000 35.18984 277 GLY B N 1
ATOM 4693 C CA . GLY B 1 311 ? 52.18421 -73.02966 -13.15608 1.000 28.78679 277 GLY B CA 1
ATOM 4694 C C . GLY B 1 311 ? 51.34650 -74.07916 -13.84339 1.000 32.39911 277 GLY B C 1
ATOM 4695 O O . GLY B 1 311 ? 50.12306 -74.09422 -13.66436 1.000 38.39291 277 GLY B O 1
ATOM 4696 N N . LEU B 1 312 ? 51.95741 -74.93414 -14.66275 1.000 34.00507 278 LEU B N 1
ATOM 4697 C CA . LEU B 1 312 ? 51.23792 -75.93726 -15.44681 1.000 33.26520 278 LEU B CA 1
ATOM 4698 C C . LEU B 1 312 ? 51.62984 -77.35590 -15.02936 1.000 36.39753 278 LEU B C 1
ATOM 4699 O O . LEU B 1 312 ? 52.82002 -77.66560 -14.91523 1.000 38.92193 278 LEU B O 1
ATOM 4704 N N . THR B 1 313 ? 50.62815 -78.22200 -14.82882 1.000 34.10278 279 THR B N 1
ATOM 4705 C CA . THR B 1 313 ? 50.85636 -79.65591 -14.64064 1.000 34.67065 279 THR B CA 1
ATOM 4706 C C . THR B 1 313 ? 50.95130 -80.40716 -15.97308 1.000 37.66078 279 THR B C 1
ATOM 4707 O O . THR B 1 313 ? 51.68785 -81.39870 -16.08487 1.000 37.06110 279 THR B O 1
ATOM 4711 N N . PHE B 1 314 ? 50.22303 -79.94532 -16.98848 1.000 35.33522 280 PHE B N 1
ATOM 4712 C CA . PHE B 1 314 ? 50.11994 -80.61923 -18.26699 1.000 28.16441 280 PHE B CA 1
ATOM 4713 C C . PHE B 1 314 ? 50.52138 -79.64324 -19.37151 1.000 36.28625 280 PHE B C 1
ATOM 4714 O O . PHE B 1 314 ? 50.21023 -78.44327 -19.30017 1.000 31.12653 280 PHE B O 1
ATOM 4722 N N . GLY B 1 315 ? 51.20441 -80.17283 -20.38781 1.000 28.61562 281 GLY B N 1
ATOM 4723 C CA . G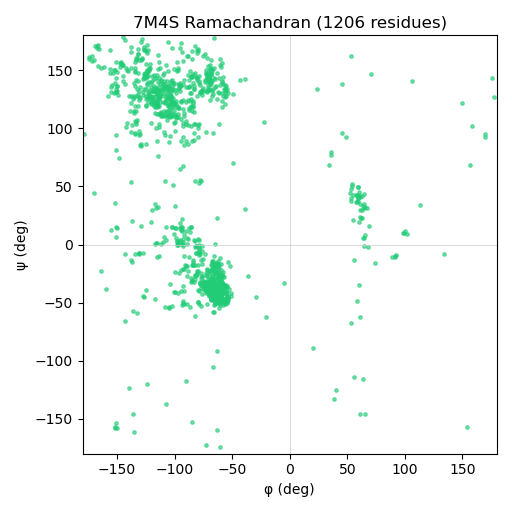LY B 1 315 ? 51.47620 -79.42880 -21.59679 1.000 30.60065 281 GLY B CA 1
ATOM 4724 C C . GLY B 1 315 ? 52.08634 -80.31644 -22.66413 1.000 36.90510 281 GLY B C 1
ATOM 4725 O O . GLY B 1 315 ? 52.68321 -81.36661 -22.37714 1.000 34.88668 281 GLY B O 1
ATOM 4726 N N . ALA B 1 316 ? 51.94719 -79.86880 -23.91003 1.000 33.85454 282 ALA B N 1
ATOM 4727 C CA . ALA B 1 316 ? 52.50676 -80.56652 -25.05763 1.000 32.04105 282 ALA B CA 1
ATOM 4728 C C . ALA B 1 316 ? 53.56484 -79.66427 -25.67427 1.000 34.70874 282 ALA B C 1
ATOM 4729 O O . ALA B 1 316 ? 53.26674 -78.53024 -26.06435 1.000 31.98471 282 ALA B O 1
ATOM 4731 N N . PHE B 1 317 ? 54.79838 -80.15510 -25.71955 1.000 34.46997 283 PHE B N 1
ATOM 4732 C CA . PHE B 1 317 ? 55.94133 -79.42270 -26.24678 1.000 35.43985 283 PHE B CA 1
ATOM 4733 C C . PHE B 1 317 ? 56.24714 -79.81264 -27.69853 1.000 41.73953 283 PHE B C 1
ATOM 4734 O O . PHE B 1 317 ? 56.07913 -80.97297 -28.10687 1.000 36.61942 283 PHE B O 1
ATOM 4742 N N . ASP B 1 318 ? 56.77283 -78.84078 -28.45834 1.000 39.78892 284 ASP B N 1
ATOM 4743 C CA . ASP B 1 318 ? 57.30551 -79.07772 -29.79867 1.000 34.52629 284 ASP B CA 1
ATOM 4744 C C . ASP B 1 318 ? 58.81026 -78.83533 -29.75844 1.000 31.26100 284 ASP B C 1
ATOM 4745 O O . ASP B 1 318 ? 59.25577 -77.72422 -29.45519 1.000 27.53142 284 ASP B O 1
ATOM 4750 N N . PHE B 1 319 ? 59.58164 -79.87203 -30.07718 1.000 29.43558 285 PHE B N 1
ATOM 4751 C CA . PHE B 1 319 ? 61.03478 -79.83006 -30.07067 1.000 33.63249 285 PHE B CA 1
ATOM 4752 C C . PHE B 1 319 ? 61.58641 -80.27805 -31.42442 1.000 34.95123 285 PHE B C 1
ATOM 4753 O O . PHE B 1 319 ? 61.02262 -81.14935 -32.08963 1.000 35.70003 285 PHE B O 1
ATOM 4761 N N . ILE B 1 320 ? 62.72336 -79.70389 -31.80157 1.000 36.13484 286 ILE B N 1
ATOM 4762 C CA . ILE B 1 320 ? 63.57714 -80.22683 -32.86024 1.000 37.41708 286 ILE B CA 1
ATOM 4763 C C . ILE B 1 320 ? 64.82118 -80.87350 -32.24844 1.000 39.86277 286 ILE B C 1
ATOM 4764 O O . ILE B 1 320 ? 65.41516 -80.33376 -31.30338 1.000 34.55877 286 ILE B O 1
ATOM 4769 N N . VAL B 1 321 ? 65.19337 -82.05122 -32.76401 1.000 43.73890 287 VAL B N 1
ATOM 4770 C CA . VAL B 1 321 ? 66.51279 -82.64127 -32.52467 1.000 41.73448 287 VAL B CA 1
ATOM 4771 C C . VAL B 1 321 ? 67.37285 -82.40850 -33.75741 1.000 40.84640 287 VAL B C 1
ATOM 4772 O O . VAL B 1 321 ? 67.03427 -82.86542 -34.85238 1.000 47.62853 287 VAL B O 1
ATOM 4776 N N . THR B 1 322 ? 68.49138 -81.73236 -33.58229 1.000 43.72057 288 THR B N 1
ATOM 4777 C CA . THR B 1 322 ? 69.40686 -81.43728 -34.67346 1.000 42.20610 288 THR B CA 1
ATOM 4778 C C . THR B 1 322 ? 70.27295 -82.66604 -34.95807 1.000 47.87833 288 THR B C 1
ATOM 4779 O O . THR B 1 322 ? 70.26930 -83.63598 -34.18951 1.000 45.49633 288 THR B O 1
ATOM 4783 N N . PRO B 1 323 ? 70.99700 -82.67561 -36.09041 1.000 48.98230 289 PRO B N 1
ATOM 4784 C CA . PRO B 1 323 ? 71.95890 -83.76824 -36.33257 1.000 44.27117 289 PRO B CA 1
ATOM 4785 C C . PRO B 1 323 ? 73.03284 -83.89854 -35.26111 1.000 51.53679 289 PRO B C 1
ATOM 4786 O O . PRO B 1 323 ? 73.56292 -85.00041 -35.05734 1.000 54.17730 289 PRO B O 1
ATOM 4790 N N . LEU B 1 324 ? 73.37453 -82.81845 -34.56250 1.000 46.13289 290 LEU B N 1
ATOM 4791 C CA . LEU B 1 324 ? 74.29015 -82.90256 -33.43435 1.000 45.47311 290 LEU B CA 1
ATOM 4792 C C . LEU B 1 324 ? 73.57825 -83.24684 -32.12276 1.000 48.12309 290 LEU B C 1
ATOM 4793 O O . LEU B 1 324 ? 74.15163 -83.05463 -31.04275 1.000 40.65811 290 LEU B O 1
ATOM 4798 N N . GLU B 1 325 ? 72.33768 -83.72479 -32.19552 1.000 47.28233 291 GLU B N 1
ATOM 4799 C CA . GLU B 1 325 ? 71.57930 -84.09110 -31.00447 1.000 45.04254 291 GLU B CA 1
ATOM 4800 C C . GLU B 1 325 ? 71.39844 -82.91967 -30.03353 1.000 43.18116 291 GLU B C 1
ATOM 4801 O O . GLU B 1 325 ? 71.43458 -83.11004 -28.81287 1.000 42.67740 291 GLU B O 1
ATOM 4807 N N . GLU B 1 326 ? 71.19833 -81.70676 -30.55937 1.000 38.09653 292 GLU B N 1
ATOM 4808 C CA . GLU B 1 326 ? 70.68408 -80.60565 -29.75653 1.000 39.60584 292 GLU B CA 1
ATOM 4809 C C . GLU B 1 326 ? 69.17081 -80.66895 -29.71801 1.000 39.00295 292 GLU B C 1
ATOM 4810 O O . GLU B 1 326 ? 68.51162 -80.99511 -30.71165 1.000 36.42475 292 GLU B O 1
ATOM 4816 N N . TYR B 1 327 ? 68.61791 -80.28243 -28.57940 1.000 31.36352 293 TYR B N 1
ATOM 4817 C CA . TYR B 1 327 ? 67.17995 -80.21823 -28.39157 1.000 33.48050 293 TYR B CA 1
ATOM 4818 C C . TYR B 1 327 ? 66.79589 -78.74958 -28.41863 1.000 32.65866 293 TYR B C 1
ATOM 4819 O O . TYR B 1 327 ? 67.16876 -77.98996 -27.52686 1.000 37.89551 293 TYR B O 1
ATOM 4828 N N . VAL B 1 328 ? 66.09693 -78.33674 -29.45993 1.000 34.84427 294 VAL B N 1
ATOM 4829 C CA . VAL B 1 328 ? 65.68873 -76.95062 -29.59827 1.000 34.55642 294 VAL B CA 1
ATOM 4830 C C . VAL B 1 328 ? 64.20305 -76.86230 -29.31324 1.000 33.58698 294 VAL B C 1
ATOM 4831 O O . VAL B 1 328 ? 63.38435 -77.51405 -29.97400 1.000 31.44489 294 VAL B O 1
ATOM 4835 N N . PHE B 1 329 ? 63.87551 -76.08009 -28.30277 1.000 33.10608 295 PHE B N 1
ATOM 4836 C CA . PHE B 1 329 ? 62.49506 -75.78880 -27.97154 1.000 33.67216 295 PHE B CA 1
ATOM 4837 C C . PHE B 1 329 ? 61.87909 -74.95057 -29.08134 1.000 32.88990 295 PHE B C 1
ATOM 4838 O O . PHE B 1 329 ? 62.49939 -73.99608 -29.56351 1.000 33.08706 295 PHE B O 1
ATOM 4846 N N . LEU B 1 330 ? 60.68310 -75.34326 -29.52700 1.000 34.37261 296 LEU B N 1
ATOM 4847 C CA . LEU B 1 330 ? 59.88528 -74.54081 -30.45083 1.000 35.25631 296 LEU B CA 1
ATOM 4848 C C . LEU B 1 330 ? 58.70898 -73.85265 -29.76669 1.000 40.51965 296 LEU B C 1
ATOM 4849 O O . LEU B 1 330 ? 58.56352 -72.62839 -29.85778 1.000 38.58690 296 LEU B O 1
ATOM 4854 N N . GLU B 1 331 ? 57.85555 -74.60895 -29.07961 1.000 36.93927 297 GLU B N 1
ATOM 4855 C CA . GLU B 1 331 ? 56.75609 -74.01008 -28.33945 1.000 36.95197 297 GLU B CA 1
ATOM 4856 C C . GLU B 1 331 ? 56.12852 -75.06940 -27.44744 1.000 38.78091 297 GLU B C 1
ATOM 4857 O O . GLU B 1 331 ? 56.41424 -76.27133 -27.54822 1.000 34.39272 297 GLU B O 1
ATOM 4863 N N . ILE B 1 332 ? 55.24520 -74.59258 -26.58382 1.000 35.66183 298 ILE B N 1
ATOM 4864 C CA . ILE B 1 332 ? 54.36587 -75.43166 -25.79849 1.000 31.39933 298 ILE B CA 1
ATOM 4865 C C . ILE B 1 332 ? 52.92881 -75.05767 -26.13155 1.000 32.57424 298 ILE B C 1
ATOM 4866 O O . ILE B 1 332 ? 52.59619 -73.87763 -26.30184 1.000 31.46469 298 ILE B O 1
ATOM 4871 N N . ASN B 1 333 ? 52.09055 -76.07464 -26.25389 1.000 31.65279 299 ASN B N 1
ATOM 4872 C CA . ASN B 1 333 ? 50.64615 -75.91006 -26.26753 1.000 30.14982 299 ASN B CA 1
ATOM 4873 C C . ASN B 1 333 ? 50.11255 -76.44890 -24.94468 1.000 35.71811 299 ASN B C 1
ATOM 4874 O O . ASN B 1 333 ? 50.22123 -77.66330 -24.68343 1.000 31.63183 299 ASN B O 1
ATOM 4879 N N . PRO B 1 334 ? 49.61037 -75.58733 -24.05661 1.000 33.57901 300 PRO B N 1
ATOM 4880 C CA . PRO B 1 334 ? 49.08400 -76.07340 -22.76776 1.000 33.25754 300 PRO B CA 1
ATOM 4881 C C . PRO B 1 334 ? 47.90096 -77.01267 -22.89948 1.000 31.19141 300 PRO B C 1
ATOM 4882 O O . PRO B 1 334 ? 47.64006 -77.79258 -21.97935 1.000 35.24517 300 PRO B O 1
ATOM 4886 N N . THR B 1 335 ? 47.16569 -76.96206 -23.99891 1.000 33.68275 301 THR B N 1
ATOM 4887 C CA . THR B 1 335 ? 46.04364 -77.86132 -24.22622 1.000 32.07011 301 THR B CA 1
ATOM 4888 C C . THR B 1 335 ? 46.27405 -78.77999 -25.41592 1.000 30.04853 301 THR B C 1
ATOM 4889 O O . THR B 1 335 ? 45.32197 -79.20568 -26.06927 1.000 27.20827 301 THR B O 1
ATOM 4893 N N . GLY B 1 336 ? 47.52789 -79.13339 -25.67183 1.000 34.88870 302 GLY B N 1
ATOM 4894 C CA . GLY B 1 336 ? 47.83952 -79.92400 -26.84450 1.000 34.03571 302 GLY B CA 1
ATOM 4895 C C . GLY B 1 336 ? 47.28523 -81.33383 -26.76463 1.000 36.59916 302 GLY B C 1
ATOM 4896 O O . GLY B 1 336 ? 47.12844 -81.91766 -25.69006 1.000 32.46051 302 GLY B O 1
ATOM 4897 N N . GLU B 1 337 ? 46.99200 -81.88432 -27.94341 1.000 41.71536 303 GLU B N 1
ATOM 4898 C CA . GLU B 1 337 ? 46.42513 -83.21617 -28.03949 1.000 37.72820 303 GLU B CA 1
ATOM 4899 C C . GLU B 1 337 ? 47.48755 -84.24798 -27.69387 1.000 41.64383 303 GLU B C 1
ATOM 4900 O O . GLU B 1 337 ? 48.66290 -84.07160 -28.01649 1.000 40.27667 303 GLU B O 1
ATOM 4906 N N . TRP B 1 338 ? 47.06551 -85.32267 -27.01061 1.000 41.22297 304 TRP B N 1
ATOM 4907 C CA . TRP B 1 338 ? 47.96357 -86.38304 -26.58636 1.000 38.56046 304 TRP B CA 1
ATOM 4908 C C . TRP B 1 338 ? 47.48204 -87.78319 -26.91528 1.000 40.03322 304 TRP B C 1
ATOM 4909 O O . TRP B 1 338 ? 48.25516 -88.72739 -26.72468 1.000 37.82345 304 TRP B O 1
ATOM 4920 N N . GLY B 1 339 ? 46.24655 -87.95740 -27.39016 1.000 39.09042 305 GLY B N 1
ATOM 4921 C CA . GLY B 1 339 ? 45.70661 -89.30231 -27.52389 1.000 38.05109 305 GLY B CA 1
ATOM 4922 C C . GLY B 1 339 ? 46.48919 -90.17164 -28.48943 1.000 43.80184 305 GLY B C 1
ATOM 4923 O O . GLY B 1 339 ? 46.66377 -91.37121 -28.25802 1.000 46.62599 305 GLY B O 1
ATOM 4924 N N . MET B 1 340 ? 46.98302 -89.57840 -29.57572 1.000 44.05148 306 MET B N 1
ATOM 4925 C CA . MET B 1 340 ? 47.75720 -90.34189 -30.54525 1.000 46.50736 306 MET B CA 1
ATOM 4926 C C . MET B 1 340 ? 48.96004 -91.01701 -29.89605 1.000 46.44474 306 MET B C 1
ATOM 4927 O O . MET B 1 340 ? 49.28661 -92.16067 -30.23177 1.000 47.50185 306 MET B O 1
ATOM 4932 N N . LEU B 1 341 ? 49.60908 -90.35937 -28.93200 1.000 37.42773 307 LEU B N 1
ATOM 4933 C CA . LEU B 1 341 ? 50.80567 -90.97418 -28.38281 1.000 36.20979 307 LEU B CA 1
ATOM 4934 C C . LEU B 1 341 ? 50.43977 -92.14136 -27.48120 1.000 41.81739 307 LEU B C 1
ATOM 4935 O O . LEU B 1 341 ? 51.12313 -93.16812 -27.48726 1.000 41.12457 307 LEU B O 1
ATOM 4940 N N . GLU B 1 342 ? 49.36830 -91.99786 -26.69424 1.000 41.05995 308 GLU B N 1
ATOM 4941 C CA . GLU B 1 342 ? 48.89269 -93.10719 -25.87575 1.000 42.28340 308 GLU B CA 1
ATOM 4942 C C . GLU B 1 342 ? 48.44505 -94.27378 -26.73914 1.000 48.94225 308 GLU B C 1
ATOM 4943 O O . GLU B 1 342 ? 48.69050 -95.44243 -26.39843 1.000 47.51705 308 GLU B O 1
ATOM 4949 N N . ARG B 1 343 ? 47.81133 -93.97405 -27.87734 1.000 43.33071 309 ARG B N 1
ATOM 4950 C CA . ARG B 1 343 ? 47.25442 -95.02865 -28.71487 1.000 46.79302 309 ARG B CA 1
ATOM 4951 C C . ARG B 1 343 ? 48.31177 -95.69868 -29.57232 1.000 47.55957 309 ARG B C 1
ATOM 4952 O O . ARG B 1 343 ? 48.39700 -96.92466 -29.59484 1.000 49.88583 309 ARG B O 1
ATOM 4960 N N . ASP B 1 344 ? 49.13124 -94.91237 -30.26946 1.000 51.05096 310 ASP B N 1
ATOM 4961 C CA . ASP B 1 344 ? 50.11727 -95.44849 -31.20099 1.000 48.57651 310 ASP B CA 1
ATOM 4962 C C . ASP B 1 344 ? 51.34330 -96.00300 -30.49884 1.000 46.72125 310 ASP B C 1
ATOM 4963 O O . ASP B 1 344 ? 51.97043 -96.94170 -31.01567 1.000 49.91206 310 ASP B O 1
ATOM 4968 N N . LEU B 1 345 ? 51.73365 -95.41576 -29.36731 1.000 44.00780 311 LEU B N 1
ATOM 4969 C CA . LEU B 1 345 ? 52.96958 -95.79035 -28.68906 1.000 42.48834 311 LEU B CA 1
ATOM 4970 C C . LEU B 1 345 ? 52.74832 -96.40482 -27.33102 1.000 44.07457 311 LEU B C 1
ATOM 4971 O O . LEU B 1 345 ? 53.73295 -96.73012 -26.65958 1.000 46.95832 311 LEU B O 1
ATOM 4976 N N . ASN B 1 346 ? 51.49572 -96.56035 -26.90891 1.000 47.60722 312 ASN B N 1
ATOM 4977 C CA . ASN B 1 346 ? 51.16519 -97.22830 -25.65788 1.000 47.73052 312 ASN B CA 1
ATOM 4978 C C . ASN B 1 346 ? 51.68299 -96.49203 -24.41245 1.000 45.97100 312 ASN B C 1
ATOM 4979 O O . ASN B 1 346 ? 52.02833 -97.11708 -23.40921 1.000 46.91860 312 ASN B O 1
ATOM 4984 N N . TYR B 1 347 ? 51.76575 -95.17716 -24.44680 1.000 45.18595 313 TYR B N 1
ATOM 4985 C CA . TYR B 1 347 ? 52.08687 -94.41356 -23.23758 1.000 41.04542 313 TYR B CA 1
ATOM 4986 C C . TYR B 1 347 ? 50.89301 -94.34487 -22.28997 1.000 38.98461 313 TYR B C 1
ATOM 4987 O O . TYR B 1 347 ? 49.77635 -94.05745 -22.72953 1.000 38.38605 313 TYR B O 1
ATOM 4996 N N . PRO B 1 348 ? 51.09197 -94.57314 -20.99154 1.000 38.24693 314 PRO B N 1
ATOM 4997 C CA . PRO B 1 348 ? 50.01773 -94.40192 -19.99062 1.000 36.73595 314 PRO B CA 1
ATOM 4998 C C . PRO B 1 348 ? 49.76694 -92.93621 -19.63127 1.000 40.85306 314 PRO B C 1
ATOM 4999 O O . PRO B 1 348 ? 49.89542 -92.52599 -18.45856 1.000 34.00356 314 PRO B O 1
ATOM 5003 N N . ILE B 1 349 ? 49.48653 -92.10521 -20.65312 1.000 37.44473 315 ILE B N 1
ATOM 5004 C CA . ILE B 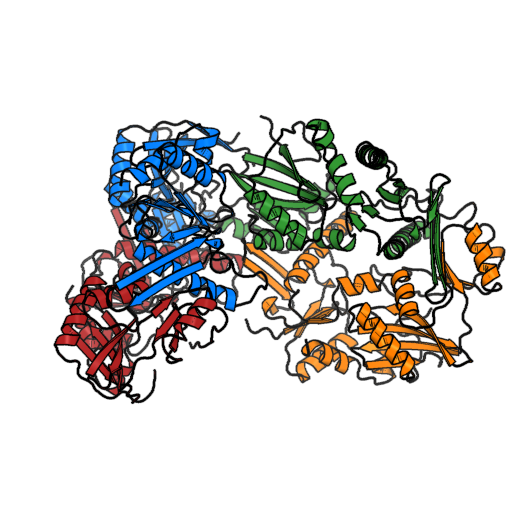1 349 ? 49.26456 -90.68083 -20.40071 1.000 32.51572 315 ILE B CA 1
ATOM 5005 C C . ILE B 1 349 ? 47.99403 -90.47552 -19.57993 1.000 33.51085 315 ILE B C 1
ATOM 5006 O O . ILE B 1 349 ? 47.96371 -89.65678 -18.64935 1.000 35.04456 315 ILE B O 1
ATOM 5011 N N . SER B 1 350 ? 46.92754 -91.21421 -19.90836 1.000 35.73639 316 SER B N 1
ATOM 5012 C CA . SER B 1 350 ? 45.66971 -91.09972 -19.17047 1.000 34.63194 316 SER B CA 1
ATOM 5013 C C . SER B 1 350 ? 45.84197 -91.46218 -17.69948 1.000 37.54541 316 SER B C 1
ATOM 5014 O O . SER B 1 350 ? 45.17694 -90.88342 -16.83301 1.000 32.39616 316 SER B O 1
ATOM 5017 N N . GLU B 1 351 ? 46.75012 -92.39065 -17.39455 1.000 40.24759 317 GLU B N 1
ATOM 5018 C CA . GLU B 1 351 ? 46.97280 -92.74836 -15.99954 1.000 35.47975 317 GLU B CA 1
ATOM 5019 C C . GLU B 1 351 ? 47.64715 -91.61734 -15.24715 1.000 34.69243 317 GLU B C 1
ATOM 5020 O O . GLU B 1 351 ? 47.25840 -91.31005 -14.11456 1.000 35.91838 317 GLU B O 1
ATOM 5026 N N . ALA B 1 352 ? 48.60815 -90.93426 -15.88927 1.000 37.39885 318 ALA B N 1
ATOM 5027 C CA . ALA B 1 352 ? 49.31816 -89.83963 -15.22577 1.000 34.68206 318 ALA B CA 1
ATOM 5028 C C . ALA B 1 352 ? 48.39096 -88.66692 -14.94548 1.000 35.04433 318 ALA B C 1
ATOM 5029 O O . ALA B 1 352 ? 48.48491 -88.02204 -13.88620 1.000 34.56268 318 ALA B O 1
ATOM 5031 N N . ILE B 1 353 ? 47.48532 -88.38853 -15.88456 1.000 35.17667 319 ILE B N 1
ATOM 5032 C CA . ILE B 1 353 ? 46.53782 -87.29642 -15.71826 1.000 30.73083 319 ILE B CA 1
ATOM 5033 C C . ILE B 1 353 ? 45.61200 -87.58956 -14.55299 1.000 33.56467 319 ILE B C 1
ATOM 5034 O O . ILE B 1 353 ? 45.46098 -86.77464 -13.63225 1.000 36.73289 319 ILE B O 1
ATOM 5039 N N . ALA B 1 354 ? 45.02229 -88.78439 -14.55069 1.000 35.12257 320 ALA B N 1
ATOM 5040 C CA . ALA B 1 354 ? 44.15824 -89.19384 -13.44973 1.000 34.49706 320 ALA B CA 1
ATOM 5041 C C . ALA B 1 354 ? 44.89477 -89.11596 -12.11414 1.000 35.86487 320 ALA B C 1
ATOM 5042 O O . ALA B 1 354 ? 44.32753 -88.67332 -11.10950 1.000 34.14971 320 ALA B O 1
ATOM 5044 N N . ASP B 1 355 ? 46.18048 -89.46912 -12.09885 1.000 37.14920 321 ASP B N 1
ATOM 5045 C CA . ASP B 1 355 ? 46.93922 -89.40564 -10.85043 1.000 37.03588 321 ASP B CA 1
ATOM 5046 C C . ASP B 1 355 ? 47.18521 -87.96552 -10.43176 1.000 35.70218 321 ASP B C 1
ATOM 5047 O O . ASP B 1 355 ? 47.10367 -87.64213 -9.24512 1.000 41.03571 321 ASP B O 1
ATOM 5052 N N . SER B 1 356 ? 47.48495 -87.07843 -11.38905 1.000 35.85452 322 SER B N 1
ATOM 5053 C CA . SER B 1 356 ? 47.71111 -85.68859 -11.01374 1.000 33.41250 322 SER B CA 1
ATOM 5054 C C . SER B 1 356 ? 46.41584 -85.01148 -10.58073 1.000 35.49229 322 SER B C 1
ATOM 5055 O O . SER B 1 356 ? 46.44303 -84.06804 -9.79528 1.000 34.91464 322 SER B O 1
ATOM 5058 N N . LEU B 1 357 ? 45.27184 -85.49196 -11.05129 1.000 38.87495 323 LEU B N 1
ATOM 5059 C CA . LEU B 1 357 ? 44.02330 -84.83965 -10.69078 1.000 37.59706 323 LEU B CA 1
ATOM 5060 C C . LEU B 1 357 ? 43.62211 -85.13141 -9.25462 1.000 41.09758 323 LEU B C 1
ATOM 5061 O O . LEU B 1 357 ? 43.07128 -84.24661 -8.58759 1.000 48.41869 323 LEU B O 1
ATOM 5066 N N . ILE B 1 358 ? 43.90564 -86.33736 -8.74156 1.000 40.50972 324 ILE B N 1
ATOM 5067 C CA . ILE B 1 358 ? 43.41002 -86.70963 -7.41686 1.000 46.23148 324 ILE B CA 1
ATOM 5068 C C . ILE B 1 358 ? 44.45298 -86.51183 -6.31193 1.000 45.92332 324 ILE B C 1
ATOM 5069 O O . ILE B 1 358 ? 44.11253 -86.68984 -5.14476 1.000 59.38106 324 ILE B O 1
ATOM 5074 N N . GLN B 1 359 ? 45.67813 -86.04984 -6.62560 1.000 48.35839 325 GLN B N 1
ATOM 5075 C CA . GLN B 1 359 ? 46.61924 -85.69471 -5.56015 1.000 56.89710 325 GLN B CA 1
ATOM 5076 C C . GLN B 1 359 ? 46.50619 -84.27279 -5.05973 1.000 59.88253 325 GLN B C 1
ATOM 5077 O O . GLN B 1 359 ? 47.17059 -83.95017 -4.06565 1.000 64.88833 325 GLN B O 1
ATOM 5083 N N . ASN B 1 360 ? 45.75845 -83.40354 -5.72862 1.000 61.36743 326 ASN B N 1
ATOM 5084 C CA . ASN B 1 360 ? 45.54348 -82.05385 -5.21270 1.000 55.64471 326 ASN B CA 1
ATOM 5085 C C . ASN B 1 360 ? 46.85506 -81.35458 -4.87517 1.000 53.96013 326 ASN B C 1
ATOM 5086 O O . ASN B 1 360 ? 47.80744 -81.33376 -5.67244 1.000 58.54708 326 ASN B O 1
ATOM 5091 N N . LEU C 1 37 ? 70.65000 -48.69221 -19.08874 1.000 81.44220 3 LEU C N 1
ATOM 5092 C CA . LEU C 1 37 ? 70.06078 -47.97895 -17.95740 1.000 85.78110 3 LEU C CA 1
ATOM 5093 C C . LEU C 1 37 ? 69.10683 -46.87863 -18.46238 1.000 83.15178 3 LEU C C 1
ATOM 5094 O O . LEU C 1 37 ? 68.31989 -47.10960 -19.38871 1.000 82.15842 3 LEU C O 1
ATOM 5099 N N . GLN C 1 38 ? 69.17046 -45.69370 -17.85713 1.000 81.21436 4 GLN C N 1
ATOM 5100 C CA . GLN C 1 38 ? 68.34944 -44.54450 -18.26327 1.000 78.41755 4 GLN C CA 1
ATOM 5101 C C . GLN C 1 38 ? 66.85239 -44.81937 -18.03977 1.000 73.80166 4 GLN C C 1
ATOM 5102 O O . GLN C 1 38 ? 66.00522 -44.51997 -18.88934 1.000 67.17050 4 GLN C O 1
ATOM 5108 N N . ARG C 1 39 ? 66.53598 -45.40458 -16.87024 1.000 71.50876 5 ARG C N 1
ATOM 5109 C CA . ARG C 1 39 ? 65.19612 -45.89296 -16.53031 1.000 70.41540 5 ARG C CA 1
ATOM 5110 C C . ARG C 1 39 ? 64.33173 -44.76848 -16.01416 1.000 69.07282 5 ARG C C 1
ATOM 5111 O O . ARG C 1 39 ? 64.23925 -44.57535 -14.80275 1.000 70.79545 5 ARG C O 1
ATOM 5119 N N . ASP C 1 40 ? 63.60498 -44.07100 -16.87534 1.000 62.99033 6 ASP C N 1
ATOM 5120 C CA . ASP C 1 40 ? 62.92578 -42.95529 -16.24551 1.000 62.49887 6 ASP C CA 1
ATOM 5121 C C . ASP C 1 40 ? 61.67472 -42.47299 -16.95279 1.000 63.18152 6 ASP C C 1
ATOM 5122 O O . ASP C 1 40 ? 61.13347 -41.42967 -16.56786 1.000 66.52902 6 ASP C O 1
ATOM 5127 N N . VAL C 1 41 ? 61.16121 -43.23242 -17.92176 1.000 53.06698 7 VAL C N 1
ATOM 5128 C CA . VAL C 1 41 ? 60.00161 -42.81486 -18.70428 1.000 49.10276 7 VAL C CA 1
ATOM 5129 C C . VAL C 1 41 ? 58.77036 -43.54552 -18.19029 1.000 47.71792 7 VAL C C 1
ATOM 5130 O O . VAL C 1 41 ? 58.84657 -44.72021 -17.80122 1.000 43.30828 7 VAL C O 1
ATOM 5134 N N . VAL C 1 42 ? 57.64742 -42.83244 -18.15273 1.000 43.49411 8 VAL C N 1
ATOM 5135 C CA . VAL C 1 42 ? 56.33823 -43.41759 -17.89155 1.000 38.20217 8 VAL C CA 1
ATOM 5136 C C . VAL C 1 42 ? 55.65260 -43.57735 -19.23778 1.000 41.56797 8 VAL C C 1
ATOM 5137 O O . VAL C 1 42 ? 55.50538 -42.60429 -19.98396 1.000 40.38182 8 VAL C O 1
ATOM 5141 N N . LEU C 1 43 ? 55.28240 -44.80711 -19.57833 1.000 36.63847 9 LEU C N 1
ATOM 5142 C CA . LEU C 1 43 ? 54.62181 -45.09627 -20.83980 1.000 35.08098 9 LEU C CA 1
ATOM 5143 C C . LEU C 1 43 ? 53.11554 -44.90350 -20.70075 1.000 35.29702 9 LEU C C 1
ATOM 5144 O O . LEU C 1 43 ? 52.47124 -45.55939 -19.88130 1.000 36.94875 9 LEU C O 1
ATOM 5149 N N . LEU C 1 44 ? 52.54021 -44.05577 -21.53697 1.000 38.79859 10 LEU C N 1
ATOM 5150 C CA . LEU C 1 44 ? 51.09958 -43.80854 -21.50884 1.000 39.57730 10 LEU C CA 1
ATOM 5151 C C . LEU C 1 44 ? 50.44613 -44.59069 -22.65112 1.000 40.21730 10 LEU C C 1
ATOM 5152 O O . LEU C 1 44 ? 50.66593 -44.28534 -23.82194 1.000 33.14715 10 LEU C O 1
ATOM 5157 N N . ILE C 1 45 ? 49.65552 -45.60392 -22.30633 1.000 38.97513 11 ILE C N 1
ATOM 5158 C CA . ILE C 1 45 ? 49.02350 -46.48503 -23.27755 1.000 38.92131 11 ILE C CA 1
ATOM 5159 C C . ILE C 1 45 ? 47.58838 -46.02131 -23.44606 1.000 38.42305 11 ILE C C 1
ATOM 5160 O O . ILE C 1 45 ? 46.79916 -46.12255 -22.50382 1.000 38.14995 11 ILE C O 1
ATOM 5165 N N . THR C 1 46 ? 47.26216 -45.49255 -24.62445 1.000 39.55448 12 THR C N 1
ATOM 5166 C CA . THR C 1 46 ? 45.91958 -45.00580 -24.96933 1.000 42.83727 12 THR C CA 1
ATOM 5167 C C . THR C 1 46 ? 45.73188 -45.13555 -26.49437 1.000 46.35971 12 THR C C 1
ATOM 5168 O O . THR C 1 46 ? 46.39737 -45.95191 -27.14129 1.000 45.11531 12 THR C O 1
ATOM 5172 N N . HIS C 1 47 ? 44.81299 -44.35195 -27.07692 1.000 43.88160 13 HIS C N 1
ATOM 5173 C CA . HIS C 1 47 ? 44.59142 -44.30811 -28.52876 1.000 46.14632 13 HIS C CA 1
ATOM 5174 C C . HIS C 1 47 ? 44.62232 -42.86072 -29.03200 1.000 47.49296 13 HIS C C 1
ATOM 5175 O O . HIS C 1 47 ? 44.71680 -41.91001 -28.24999 1.000 42.43936 13 HIS C O 1
ATOM 5182 N N . SER C 1 48 ? 44.49706 -42.69786 -30.36045 1.000 51.19784 14 SER C N 1
ATOM 5183 C CA . SER C 1 48 ? 44.68517 -41.40241 -31.04322 1.000 52.43403 14 SER C CA 1
ATOM 5184 C C . SER C 1 48 ? 43.77147 -40.34008 -30.48402 1.000 48.19715 14 SER C C 1
ATOM 5185 O O . SER C 1 48 ? 44.14130 -39.16837 -30.30535 1.000 48.36459 14 SER C O 1
ATOM 5188 N N . GLY C 1 49 ? 42.55935 -40.77563 -30.22503 1.000 43.47477 15 GLY C N 1
ATOM 5189 C CA . GLY C 1 49 ? 41.40814 -39.97186 -29.93662 1.000 49.45434 15 GLY C CA 1
ATOM 5190 C C . GLY C 1 49 ? 41.08288 -39.84965 -28.48657 1.000 50.84096 15 GLY C C 1
ATOM 5191 O O . GLY C 1 49 ? 39.90108 -39.77829 -28.17435 1.000 55.46341 15 GLY C O 1
ATOM 5192 N N . ASP C 1 50 ? 42.07380 -39.85295 -27.59851 1.000 51.18253 16 ASP C N 1
ATOM 5193 C CA . ASP C 1 50 ? 41.73911 -39.78018 -26.18192 1.000 58.35636 16 ASP C CA 1
ATOM 5194 C C . ASP C 1 50 ? 41.47139 -38.35366 -25.70182 1.000 59.38029 16 ASP C C 1
ATOM 5195 O O . ASP C 1 50 ? 40.38089 -38.07168 -25.20231 1.000 66.21074 16 ASP C O 1
ATOM 5200 N N . TYR C 1 51 ? 42.46054 -37.46026 -25.78427 1.000 56.20158 17 TYR C N 1
ATOM 5201 C CA . TYR C 1 51 ? 42.34906 -36.06607 -25.31870 1.000 63.05333 17 TYR C CA 1
ATOM 5202 C C . TYR C 1 51 ? 41.87655 -35.86236 -23.87461 1.000 57.85868 17 TYR C C 1
ATOM 5203 O O . TYR C 1 51 ? 41.26184 -36.73343 -23.25072 1.000 59.57619 17 TYR C O 1
ATOM 5212 N N . PHE C 1 52 ? 42.12945 -34.65616 -23.36790 1.000 62.40419 18 PHE C N 1
ATOM 5213 C CA . PHE C 1 52 ? 41.89557 -34.21391 -21.99143 1.000 51.74711 18 PHE C CA 1
ATOM 5214 C C . PHE C 1 52 ? 42.52112 -35.11455 -20.93699 1.000 50.45652 18 PHE C C 1
ATOM 5215 O O . PHE C 1 52 ? 43.50810 -34.71297 -20.30721 1.000 45.38539 18 PHE C O 1
ATOM 5223 N N . THR C 1 53 ? 42.01093 -36.35091 -20.79357 1.000 51.61146 19 THR C N 1
ATOM 5224 C CA . THR C 1 53 ? 42.50846 -37.25418 -19.74846 1.000 54.17832 19 THR C CA 1
ATOM 5225 C C . THR C 1 53 ? 43.99585 -37.54802 -19.92572 1.000 47.05797 19 THR C C 1
ATOM 5226 O O . THR C 1 53 ? 44.79491 -37.35146 -19.00419 1.000 42.47944 19 THR C O 1
ATOM 5230 N N . ILE C 1 54 ? 44.39075 -37.97210 -21.12986 1.000 54.27842 20 ILE C N 1
ATOM 5231 C CA . ILE C 1 54 ? 45.78801 -38.31106 -21.38040 1.000 49.64166 20 ILE C CA 1
ATOM 5232 C C . ILE C 1 54 ? 46.66473 -37.07389 -21.24096 1.000 48.40627 20 ILE C C 1
ATOM 5233 O O . ILE C 1 54 ? 47.77219 -37.13469 -20.68817 1.000 47.39281 20 ILE C O 1
ATOM 5238 N N . ASP C 1 55 ? 46.16147 -35.92146 -21.68545 1.000 43.91090 21 ASP C N 1
ATOM 5239 C CA . ASP C 1 55 ? 46.97365 -34.71143 -21.66582 1.000 46.78706 21 ASP C CA 1
ATOM 5240 C C . ASP C 1 55 ? 47.24252 -34.24453 -20.24528 1.000 46.30659 21 ASP C C 1
ATOM 5241 O O . ASP C 1 55 ? 48.38259 -33.91930 -19.88725 1.000 47.24899 21 ASP C O 1
ATOM 5246 N N . ARG C 1 56 ? 46.20241 -34.23186 -19.41426 1.000 48.39833 22 ARG C N 1
ATOM 5247 C CA . ARG C 1 56 ? 46.35049 -33.75685 -18.04569 1.000 45.75761 22 ARG C CA 1
ATOM 5248 C C . ARG C 1 56 ? 47.30956 -34.63524 -17.25052 1.000 41.27317 22 ARG C C 1
ATOM 5249 O O . ARG C 1 56 ? 48.09254 -34.12975 -16.43732 1.000 40.83208 22 ARG C O 1
ATOM 5257 N N . VAL C 1 57 ? 47.29530 -35.94588 -17.48700 1.000 40.01177 23 VAL C N 1
ATOM 5258 C CA . VAL C 1 57 ? 48.21697 -36.80065 -16.74719 1.000 41.61776 23 VAL C CA 1
ATOM 5259 C C . VAL C 1 57 ? 49.64963 -36.52531 -17.18476 1.000 43.71819 23 VAL C C 1
ATOM 5260 O O . VAL C 1 57 ? 50.54577 -36.35231 -16.34384 1.000 42.29149 23 VAL C O 1
ATOM 5264 N N . ALA C 1 58 ? 49.88006 -36.46904 -18.50737 1.000 40.93833 24 ALA C N 1
ATOM 5265 C CA . ALA C 1 58 ? 51.18637 -36.08652 -19.04831 1.000 42.68859 24 ALA C CA 1
ATOM 5266 C C . ALA C 1 58 ? 51.62408 -34.74449 -18.48925 1.000 44.46200 24 ALA C C 1
ATOM 5267 O O . ALA C 1 58 ? 52.75627 -34.58600 -18.01133 1.000 42.42626 24 ALA C O 1
ATOM 5269 N N . ALA C 1 59 ? 50.72218 -33.76214 -18.53591 1.000 44.79525 25 ALA C N 1
ATOM 5270 C CA . ALA C 1 59 ? 51.02695 -32.47102 -17.93577 1.000 49.45432 25 ALA C CA 1
ATOM 5271 C C . ALA C 1 59 ? 51.31906 -32.64156 -16.45428 1.000 49.97528 25 ALA C C 1
ATOM 5272 O O . ALA C 1 59 ? 52.28910 -32.07791 -15.93234 1.000 57.31727 25 ALA C O 1
ATOM 5274 N N . ALA C 1 60 ? 50.53154 -33.47744 -15.77515 1.000 46.37456 26 ALA C N 1
ATOM 5275 C CA . ALA C 1 60 ? 50.77614 -33.71153 -14.36032 1.000 51.27705 26 ALA C CA 1
ATOM 5276 C C . ALA C 1 60 ? 52.13105 -34.37065 -14.14901 1.000 50.52887 26 ALA C C 1
ATOM 5277 O O . ALA C 1 60 ? 52.85974 -34.01267 -13.21610 1.000 51.57106 26 ALA C O 1
ATOM 5279 N N . LEU C 1 61 ? 52.49953 -35.31582 -15.02895 1.000 47.30017 27 LEU C N 1
ATOM 5280 C CA . LEU C 1 61 ? 53.79110 -36.00109 -14.91762 1.000 50.78969 27 LEU C CA 1
ATOM 5281 C C . LEU C 1 61 ? 54.97283 -35.06040 -15.16992 1.000 50.45440 27 LEU C C 1
ATOM 5282 O O . LEU C 1 61 ? 55.96513 -35.08970 -14.43163 1.000 51.39187 27 LEU C O 1
ATOM 5287 N N . SER C 1 62 ? 54.88516 -34.21703 -16.20155 1.000 52.79273 28 SER C N 1
ATOM 5288 C CA . SER C 1 62 ? 56.00535 -33.35129 -16.55962 1.000 57.03453 28 SER C CA 1
ATOM 5289 C C . SER C 1 62 ? 56.29483 -32.35737 -15.43720 1.000 53.70970 28 SER C C 1
ATOM 5290 O O . SER C 1 62 ? 57.46267 -32.07984 -15.10263 1.000 49.68904 28 SER C O 1
ATOM 5293 N N . ARG C 1 63 ? 55.23101 -31.90852 -14.77175 1.000 55.80960 29 ARG C N 1
ATOM 5294 C CA . ARG C 1 63 ? 55.35596 -30.99127 -13.65893 1.000 61.70354 29 ARG C CA 1
ATOM 5295 C C . ARG C 1 63 ? 56.06029 -31.60278 -12.46620 1.000 62.17321 29 ARG C C 1
ATOM 5296 O O . ARG C 1 63 ? 56.61422 -30.86373 -11.64684 1.000 64.33977 29 ARG C O 1
ATOM 5304 N N . ARG C 1 64 ? 56.11954 -32.93078 -12.39287 1.000 60.26856 30 ARG C N 1
ATOM 5305 C CA . ARG C 1 64 ? 56.92077 -33.64864 -11.41725 1.000 54.68046 30 ARG C CA 1
ATOM 5306 C C . ARG C 1 64 ? 58.28950 -34.02131 -11.96174 1.000 53.47933 30 ARG C C 1
ATOM 5307 O O . ARG C 1 64 ? 58.98934 -34.83736 -11.34653 1.000 54.84254 30 ARG C O 1
ATOM 5315 N N . ASN C 1 65 ? 58.67494 -33.44025 -13.10176 1.000 57.14543 31 ASN C N 1
ATOM 5316 C CA . ASN C 1 65 ? 59.96763 -33.69427 -13.74919 1.000 57.29785 31 ASN C CA 1
ATOM 5317 C C . ASN C 1 65 ? 60.10504 -35.15317 -14.18257 1.000 54.70805 31 ASN C C 1
ATOM 5318 O O . ASN C 1 65 ? 61.15998 -35.77461 -14.04163 1.000 59.24663 31 ASN C O 1
ATOM 5323 N N . VAL C 1 66 ? 59.03314 -35.70891 -14.72651 1.000 51.78553 32 VAL C N 1
ATOM 5324 C CA . VAL C 1 66 ? 59.04685 -37.07469 -15.21680 1.000 50.04771 32 VAL C CA 1
ATOM 5325 C C . VAL C 1 66 ? 58.75887 -37.05925 -16.71133 1.000 51.38007 32 VAL C C 1
ATOM 5326 O O . VAL C 1 66 ? 57.73836 -36.51203 -17.15189 1.000 51.54100 32 VAL C O 1
ATOM 5330 N N . GLN C 1 67 ? 59.65753 -37.66812 -17.48075 1.000 50.87897 33 GLN C N 1
ATOM 5331 C CA . GLN C 1 67 ? 59.41640 -37.94105 -18.89326 1.000 47.42843 33 GLN C CA 1
ATOM 5332 C C . GLN C 1 67 ? 58.35587 -39.00403 -19.10362 1.000 49.14521 33 GLN C C 1
ATOM 5333 O O . GLN C 1 67 ? 58.34277 -40.02852 -18.41785 1.000 47.94782 33 GLN C O 1
ATOM 5339 N N . SER C 1 68 ? 57.51055 -38.77737 -20.11023 1.000 38.85891 34 SER C N 1
ATOM 5340 C CA . SER C 1 68 ? 56.51563 -39.73844 -20.54269 1.000 38.66569 34 SER C CA 1
ATOM 5341 C C . SER C 1 68 ? 56.53335 -39.88927 -22.06534 1.000 41.32348 34 SER C C 1
ATOM 5342 O O . SER C 1 68 ? 57.05636 -39.04512 -22.79387 1.000 41.38279 34 SER C O 1
ATOM 5345 N N . PHE C 1 69 ? 55.97140 -41.01073 -22.52849 1.000 42.42402 35 PHE C N 1
ATOM 5346 C CA . PHE C 1 69 ? 55.88369 -41.38540 -23.93754 1.000 36.63494 35 PHE C CA 1
ATOM 5347 C C . PHE C 1 69 ? 54.47475 -41.88575 -24.20500 1.000 35.11897 35 PHE C C 1
ATOM 5348 O O . PHE C 1 69 ? 54.07796 -42.92827 -23.67605 1.000 38.20307 35 PHE C O 1
ATOM 5356 N N . ARG C 1 70 ? 53.73762 -41.16191 -25.03820 1.000 39.61848 36 ARG C N 1
ATOM 5357 C CA . ARG C 1 70 ? 52.36328 -41.50588 -25.37127 1.000 36.93670 36 ARG C CA 1
ATOM 5358 C C . ARG C 1 70 ? 52.36441 -42.54510 -26.49252 1.000 42.56491 36 ARG C C 1
ATOM 5359 O O . ARG C 1 70 ? 52.91177 -42.31191 -27.57585 1.000 45.32252 36 ARG C O 1
ATOM 5367 N N . LEU C 1 71 ? 51.80230 -43.71152 -26.21264 1.000 40.56120 37 LEU C N 1
ATOM 5368 C CA . LEU C 1 71 ? 51.69910 -44.79814 -27.17355 1.000 38.64593 37 LEU C CA 1
ATOM 5369 C C . LEU C 1 71 ? 50.24456 -44.92907 -27.59069 1.000 37.84264 37 LEU C C 1
ATOM 5370 O O . LEU C 1 71 ? 49.40409 -45.34992 -26.79726 1.000 37.99022 37 LEU C O 1
ATOM 5375 N N . ASP C 1 72 ? 49.94551 -44.60323 -28.83918 1.000 43.90440 38 ASP C N 1
ATOM 5376 C CA . ASP C 1 72 ? 48.58442 -44.75173 -29.35049 1.000 42.90900 38 ASP C CA 1
ATOM 5377 C C . ASP C 1 72 ? 48.48760 -46.13035 -29.99299 1.000 44.65160 38 ASP C C 1
ATOM 5378 O O . ASP C 1 72 ? 49.00323 -46.35795 -31.08981 1.000 42.65528 38 ASP C O 1
ATOM 5383 N N . THR C 1 73 ? 47.82772 -47.05316 -29.29054 1.000 45.45681 39 THR C N 1
ATOM 5384 C CA . THR C 1 73 ? 47.77189 -48.45077 -29.70951 1.000 44.67377 39 THR C CA 1
ATOM 5385 C C . THR C 1 73 ? 47.05621 -48.63610 -31.03932 1.000 43.13294 39 THR C C 1
ATOM 5386 O O . THR C 1 73 ? 47.32279 -49.61225 -31.74846 1.000 41.90739 39 THR C O 1
ATOM 5390 N N . ASP C 1 74 ? 46.08975 -47.76937 -31.36024 1.000 42.95003 40 ASP C N 1
ATOM 5391 C CA . ASP C 1 74 ? 45.37513 -47.92647 -32.62094 1.000 44.88000 40 ASP C CA 1
ATOM 5392 C C . ASP C 1 74 ? 46.26738 -47.64022 -33.81525 1.000 38.69203 40 ASP C C 1
ATOM 5393 O O . ASP C 1 74 ? 45.92956 -48.03808 -34.92985 1.000 42.95368 40 ASP C O 1
ATOM 5398 N N . LYS C 1 75 ? 47.38614 -46.95909 -33.60037 1.000 38.96349 41 LYS C N 1
ATOM 5399 C CA . LYS C 1 75 ? 48.35217 -46.66056 -34.64049 1.000 40.39794 41 LYS C CA 1
ATOM 5400 C C . LYS C 1 75 ? 49.30346 -47.81092 -34.91603 1.000 43.75582 41 LYS C C 1
ATOM 5401 O O . LYS C 1 75 ? 50.21781 -47.63537 -35.72743 1.000 40.88757 41 LYS C O 1
ATOM 5407 N N . PHE C 1 76 ? 49.12901 -48.97063 -34.24946 1.000 40.12803 42 PHE C N 1
ATOM 5408 C CA . PHE C 1 76 ? 49.88775 -50.17747 -34.56198 1.000 41.38178 42 PHE C CA 1
ATOM 5409 C C . PHE C 1 76 ? 48.97821 -51.14955 -35.28845 1.000 43.14193 42 PHE C C 1
ATOM 5410 O O . PHE C 1 76 ? 47.83153 -51.32651 -34.85885 1.000 39.68529 42 PHE C O 1
ATOM 5418 N N . PRO C 1 77 ? 49.41719 -51.77189 -36.40669 1.000 49.06041 43 PRO C N 1
ATOM 5419 C CA . PRO C 1 77 ? 50.74618 -51.79247 -37.03278 1.000 45.61302 43 PRO C CA 1
ATOM 5420 C C . PRO C 1 77 ? 51.00921 -50.68272 -38.03064 1.000 46.66878 43 PRO C C 1
ATOM 5421 O O . PRO C 1 77 ? 52.09517 -50.66605 -38.59733 1.000 47.96072 43 PRO C O 1
ATOM 5425 N N . MET C 1 78 ? 50.07175 -49.74845 -38.18693 1.000 51.67391 44 MET C N 1
ATOM 5426 C CA . MET C 1 78 ? 50.08484 -48.86510 -39.35095 1.000 56.34382 44 MET C CA 1
ATOM 5427 C C . MET C 1 78 ? 51.17810 -47.81079 -39.27259 1.000 46.77436 44 MET C C 1
ATOM 5428 O O . MET C 1 78 ? 51.82624 -47.51736 -40.28094 1.000 52.65518 44 MET C O 1
ATOM 5433 N N . THR C 1 79 ? 51.45332 -47.33120 -38.10744 1.000 46.21815 45 THR C N 1
ATOM 5434 C CA . THR C 1 79 ? 52.39767 -46.27599 -37.77618 1.000 47.62679 45 THR C CA 1
ATOM 5435 C C . THR C 1 79 ? 53.38828 -46.66486 -36.69166 1.000 48.06721 45 THR C C 1
ATOM 5436 O O . THR C 1 79 ? 54.58356 -46.37558 -36.80840 1.000 50.58017 45 THR C O 1
ATOM 5440 N N . VAL C 1 80 ? 52.91897 -47.30336 -35.62429 1.000 42.90075 46 VAL C N 1
ATOM 5441 C CA . VAL C 1 80 ? 53.82582 -47.75236 -34.58060 1.000 46.80896 46 VAL C CA 1
ATOM 5442 C C . VAL C 1 80 ? 54.66768 -48.90250 -35.11909 1.000 47.83466 46 VAL C C 1
ATOM 5443 O O . VAL C 1 80 ? 54.20034 -49.70411 -35.94741 1.000 40.33624 46 VAL C O 1
ATOM 5447 N N . LYS C 1 81 ? 55.94769 -48.92268 -34.75065 1.000 43.43773 47 LYS C N 1
ATOM 5448 C CA . LYS C 1 81 ? 56.83669 -50.01538 -35.12886 1.000 45.68849 47 LYS C CA 1
ATOM 5449 C C . LYS C 1 81 ? 57.29128 -50.74502 -33.87546 1.000 42.01651 47 LYS C C 1
ATOM 5450 O O . LYS C 1 81 ? 57.85082 -50.12445 -32.96604 1.000 43.67967 47 LYS C O 1
ATOM 5456 N N . ILE C 1 82 ? 57.06003 -52.05305 -33.83727 1.000 36.48809 48 ILE C N 1
ATOM 5457 C CA . ILE C 1 82 ? 57.50541 -52.91826 -32.75014 1.000 41.04392 48 ILE C CA 1
ATOM 5458 C C . ILE C 1 82 ? 58.67240 -53.74620 -33.27627 1.000 44.65549 48 ILE C C 1
ATOM 5459 O O . ILE C 1 82 ? 58.67062 -54.18404 -34.43463 1.000 41.95302 48 ILE C O 1
ATOM 5464 N N . GLN C 1 83 ? 59.67615 -53.94510 -32.43175 1.000 44.09657 49 GLN C N 1
ATOM 5465 C CA . GLN C 1 83 ? 60.73554 -54.91137 -32.69309 1.000 46.88144 49 GLN C CA 1
ATOM 5466 C C . GLN C 1 83 ? 60.99012 -55.68258 -31.40075 1.000 46.91933 49 GLN C C 1
ATOM 5467 O O . GLN C 1 83 ? 61.20977 -55.07382 -30.34574 1.000 43.13141 49 GLN C O 1
ATOM 5473 N N . ALA C 1 84 ? 60.91536 -57.01691 -31.45486 1.000 43.27771 50 ALA C N 1
ATOM 5474 C CA . ALA C 1 84 ? 61.19818 -57.83992 -30.27443 1.000 44.88597 50 ALA C CA 1
ATOM 5475 C C . ALA C 1 84 ? 62.09350 -58.99229 -30.69162 1.000 38.82226 50 ALA C C 1
ATOM 5476 O O . ALA C 1 84 ? 61.67017 -59.85107 -31.46961 1.000 41.81301 50 ALA C O 1
ATOM 5478 N N . TYR C 1 85 ? 63.28746 -59.05023 -30.10228 1.000 38.85794 51 TYR C N 1
ATOM 5479 C CA . TYR C 1 85 ? 64.34738 -59.96897 -30.49837 1.000 41.04488 51 TYR C CA 1
ATOM 5480 C C . TYR C 1 85 ? 64.75469 -60.86012 -29.32812 1.000 38.97387 51 TYR C C 1
ATOM 5481 O O . TYR C 1 85 ? 64.90108 -60.38937 -28.19387 1.000 39.00463 51 TYR C O 1
ATOM 5490 N N . PHE C 1 86 ? 64.85353 -62.16144 -29.60905 1.000 40.92753 52 PHE C N 1
ATOM 5491 C CA . PHE C 1 86 ? 65.17429 -63.20679 -28.64062 1.000 37.61754 52 PHE C CA 1
ATOM 5492 C C . PHE C 1 86 ? 66.38714 -63.99933 -29.11598 1.000 44.16745 52 PHE C C 1
ATOM 5493 O O . PHE C 1 86 ? 66.31503 -64.69271 -30.14582 1.000 46.67772 52 PHE C O 1
ATOM 5501 N N . HIS C 1 87 ? 67.44816 -63.98797 -28.28745 1.000 48.31596 53 HIS C N 1
ATOM 5502 C CA . HIS C 1 87 ? 68.71859 -64.68415 -28.51201 1.000 48.45162 53 HIS C CA 1
ATOM 5503 C C . HIS C 1 87 ? 69.12414 -65.40185 -27.23160 1.000 56.45813 53 HIS C C 1
ATOM 5504 O O . HIS C 1 87 ? 69.85257 -64.79527 -26.43769 1.000 66.80945 53 HIS C O 1
ATOM 5511 N N . GLN C 1 88 ? 68.81468 -66.68491 -27.07303 1.000 56.04874 54 GLN C N 1
ATOM 5512 C CA . GLN C 1 88 ? 69.21616 -67.40207 -25.86160 1.000 56.95091 54 GLN C CA 1
ATOM 5513 C C . GLN C 1 88 ? 69.21482 -66.54069 -24.58435 1.000 58.27407 54 GLN C C 1
ATOM 5514 O O . GLN C 1 88 ? 70.27964 -66.22127 -24.03664 1.000 54.95893 54 GLN C O 1
ATOM 5520 N N . SER C 1 89 ? 68.02182 -66.12890 -24.13941 1.000 64.00809 55 SER C N 1
ATOM 5521 C CA . SER C 1 89 ? 67.75543 -65.33649 -22.92417 1.000 65.72988 55 SER C CA 1
ATOM 5522 C C . SER C 1 89 ? 68.26222 -63.89827 -22.97226 1.000 64.88819 55 SER C C 1
ATOM 5523 O O . SER C 1 89 ? 68.09204 -63.14514 -22.00793 1.000 63.69952 55 SER C O 1
ATOM 5526 N N . ASN C 1 90 ? 68.91876 -63.51685 -24.05725 1.000 62.48213 56 ASN C N 1
ATOM 5527 C CA . ASN C 1 90 ? 69.23283 -62.11847 -24.26513 1.000 58.92260 56 ASN C CA 1
ATOM 5528 C C . ASN C 1 90 ? 68.11373 -61.60001 -25.14673 1.000 56.50501 56 ASN C C 1
ATOM 5529 O O . ASN C 1 90 ? 67.72837 -62.24574 -26.12430 1.000 56.21990 56 ASN C O 1
ATOM 5534 N N . SER C 1 91 ? 67.55855 -60.47153 -24.75646 1.000 57.31809 57 SER C N 1
ATOM 5535 C CA . SER C 1 91 ? 66.38827 -59.93425 -25.41655 1.000 50.55309 57 SER C CA 1
ATOM 5536 C C . SER C 1 91 ? 66.61842 -58.46370 -25.70458 1.000 49.56855 57 SER C C 1
ATOM 5537 O O . SER C 1 91 ? 67.51005 -57.82533 -25.13856 1.000 50.05983 57 SER C O 1
ATOM 5540 N N . HIS C 1 92 ? 65.79125 -57.93356 -26.58745 1.000 46.19604 58 HIS C N 1
ATOM 5541 C CA . HIS C 1 92 ? 65.78709 -56.50707 -26.82939 1.000 44.02155 58 HIS C CA 1
ATOM 5542 C C . HIS C 1 92 ? 64.39575 -56.14699 -27.30461 1.000 42.91520 58 HIS C C 1
ATOM 5543 O O . HIS C 1 92 ? 63.86549 -56.80136 -28.20268 1.000 47.54838 58 HIS C O 1
ATOM 5550 N N . HIS C 1 93 ? 63.79664 -55.13105 -26.69647 1.000 40.41336 59 HIS C N 1
ATOM 5551 C CA . HIS C 1 93 ? 62.46812 -54.69171 -27.09688 1.000 42.61081 59 HIS C CA 1
ATOM 5552 C C . HIS C 1 93 ? 62.45897 -53.18095 -27.28206 1.000 42.66684 59 HIS C C 1
ATOM 5553 O O . HIS C 1 93 ? 62.93691 -52.44385 -26.41349 1.000 43.82225 59 HIS C O 1
ATOM 5560 N N . GLN C 1 94 ? 61.90338 -52.71377 -28.39504 1.000 41.36288 60 GLN C N 1
ATOM 5561 C CA . GLN C 1 94 ? 61.73903 -51.27871 -28.54805 1.000 43.06400 60 GLN C CA 1
ATOM 5562 C C . GLN C 1 94 ? 60.53089 -50.98425 -29.42031 1.000 40.61708 60 GLN C C 1
ATOM 5563 O O . GLN C 1 94 ? 60.07067 -51.83254 -30.18383 1.000 38.50045 60 GLN C O 1
ATOM 5569 N N . ILE C 1 95 ? 59.99250 -49.77650 -29.25052 1.000 39.99033 61 ILE C N 1
ATOM 5570 C CA . ILE C 1 95 ? 58.92087 -49.26374 -30.08656 1.000 42.58495 61 ILE C CA 1
ATOM 5571 C C . ILE C 1 95 ? 59.35716 -47.93640 -30.68871 1.000 45.95274 61 ILE C C 1
ATOM 5572 O O . ILE C 1 95 ? 60.21927 -47.22185 -30.16954 1.000 43.31863 61 ILE C O 1
ATOM 5577 N N . GLU C 1 96 ? 58.81683 -47.68756 -31.86567 1.000 50.92415 62 GLU C N 1
ATOM 5578 C CA . GLU C 1 96 ? 58.89944 -46.43181 -32.59499 1.000 52.51101 62 GLU C CA 1
ATOM 5579 C C . GLU C 1 96 ? 57.52461 -45.87750 -32.92565 1.000 49.63700 62 GLU C C 1
ATOM 5580 O O . GLU C 1 96 ? 56.68145 -46.58678 -33.49178 1.000 45.31081 62 GLU C O 1
ATOM 5586 N N . TYR C 1 97 ? 57.32282 -44.62132 -32.52421 1.000 45.89772 63 TYR C N 1
ATOM 5587 C CA . TYR C 1 97 ? 56.10241 -43.85138 -32.69537 1.000 47.10418 63 TYR C CA 1
ATOM 5588 C C . TYR C 1 97 ? 56.43878 -42.36212 -32.67855 1.000 52.41102 63 TYR C C 1
ATOM 5589 O O . TYR C 1 97 ? 57.22422 -41.91492 -31.83979 1.000 49.14696 63 TYR C O 1
ATOM 5598 N N . GLY C 1 98 ? 55.85070 -41.60541 -33.60057 1.000 56.52315 64 GLY C N 1
ATOM 5599 C CA . GLY C 1 98 ? 56.13860 -40.18469 -33.65478 1.000 58.71056 64 GLY C CA 1
ATOM 5600 C C . GLY C 1 98 ? 57.61394 -39.85052 -33.71563 1.000 64.00968 64 GLY C C 1
ATOM 5601 O O . GLY C 1 98 ? 58.08170 -38.99593 -32.95170 1.000 67.79063 64 GLY C O 1
ATOM 5602 N N . ASP C 1 99 ? 58.38234 -40.56952 -34.54092 1.000 58.66238 65 ASP C N 1
ATOM 5603 C CA . ASP C 1 99 ? 59.82195 -40.33071 -34.72135 1.000 58.30504 65 ASP C CA 1
ATOM 5604 C C . ASP C 1 99 ? 60.62374 -40.48496 -33.42425 1.000 61.62341 65 ASP C C 1
ATOM 5605 O O . ASP C 1 99 ? 61.76613 -40.00973 -33.33613 1.000 58.76102 65 ASP C O 1
ATOM 5610 N N . ILE C 1 100 ? 60.07006 -41.17414 -32.42503 1.000 58.33480 66 ILE C N 1
ATOM 5611 C CA . ILE C 1 100 ? 60.75008 -41.45478 -31.16591 1.000 49.62892 66 ILE C CA 1
ATOM 5612 C C . ILE C 1 100 ? 60.88193 -42.96206 -31.02240 1.000 44.44828 66 ILE C C 1
ATOM 5613 O O . ILE C 1 100 ? 59.93269 -43.69718 -31.31288 1.000 49.98746 66 ILE C O 1
ATOM 5618 N N . THR C 1 101 ? 62.07444 -43.42546 -30.65585 1.000 42.04227 67 THR C N 1
ATOM 5619 C CA . THR C 1 101 ? 62.32016 -44.84088 -30.39557 1.000 48.29226 67 THR C CA 1
ATOM 5620 C C . THR C 1 101 ? 62.48072 -45.03101 -28.89199 1.000 49.74954 67 THR C C 1
ATOM 5621 O O . THR C 1 101 ? 63.35147 -44.40698 -28.27001 1.000 51.02054 67 THR C O 1
ATOM 5625 N N . LEU C 1 102 ? 61.67066 -45.91773 -28.31843 1.000 44.46231 68 LEU C N 1
ATOM 5626 C CA . LEU C 1 102 ? 61.66494 -46.15560 -26.88392 1.000 44.30901 68 LEU C CA 1
ATOM 5627 C C . LEU C 1 102 ? 62.07916 -47.59344 -26.63430 1.000 42.85237 68 LEU C C 1
ATOM 5628 O O . LEU C 1 102 ? 61.43482 -48.52533 -27.12270 1.000 40.36927 68 LEU C O 1
ATOM 5633 N N . ASN C 1 103 ? 63.13344 -47.76609 -25.85763 1.000 40.85532 69 ASN C N 1
ATOM 5634 C CA . ASN C 1 103 ? 63.53575 -49.08313 -25.40959 1.000 45.51484 69 ASN C CA 1
ATOM 5635 C C . ASN C 1 103 ? 62.72660 -49.44153 -24.16988 1.000 47.49421 69 ASN C C 1
ATOM 5636 O O . ASN C 1 103 ? 62.43726 -48.57878 -23.33544 1.000 52.02846 69 ASN C O 1
ATOM 5641 N N . THR C 1 104 ? 62.28083 -50.69442 -24.08490 1.000 42.90699 70 THR C N 1
ATOM 5642 C CA . THR C 1 104 ? 61.47640 -51.05602 -22.92413 1.000 43.27589 70 THR C CA 1
ATOM 5643 C C . THR C 1 104 ? 62.27565 -50.99400 -21.63328 1.000 41.68957 70 THR C C 1
ATOM 5644 O O . THR C 1 104 ? 61.68022 -50.87783 -20.55966 1.000 45.24912 70 THR C O 1
ATOM 5648 N N . GLU C 1 105 ? 63.60229 -51.04160 -21.69290 1.000 43.44893 71 GLU C N 1
ATOM 5649 C CA . GLU C 1 105 ? 64.27777 -50.87607 -20.41816 1.000 51.17064 71 GLU C CA 1
ATOM 5650 C C . GLU C 1 105 ? 64.32484 -49.42794 -19.96259 1.000 50.24452 71 GLU C C 1
ATOM 5651 O O . GLU C 1 105 ? 64.81988 -49.17615 -18.86379 1.000 54.61694 71 GLU C O 1
ATOM 5657 N N . GLN C 1 106 ? 63.92211 -48.46598 -20.78862 1.000 48.27866 72 GLN C N 1
ATOM 5658 C CA . GLN C 1 106 ? 63.84312 -47.10842 -20.26525 1.000 50.06980 72 GLN C CA 1
ATOM 5659 C C . GLN C 1 106 ? 62.55225 -46.85123 -19.51066 1.000 50.55186 72 GLN C C 1
ATOM 5660 O O . GLN C 1 106 ? 62.37500 -45.74840 -18.97362 1.000 49.86098 72 GLN C O 1
ATOM 5666 N N . VAL C 1 107 ? 61.65803 -47.83350 -19.44947 1.000 42.50552 73 VAL C N 1
ATOM 5667 C CA . VAL C 1 107 ? 60.31274 -47.64201 -18.92788 1.000 42.04282 73 VAL C CA 1
ATOM 5668 C C . VAL C 1 107 ? 60.26533 -48.07342 -17.46021 1.000 44.65492 73 VAL C C 1
ATOM 5669 O O . VAL C 1 107 ? 60.55099 -49.22892 -17.12313 1.000 43.15419 73 VAL C O 1
ATOM 5673 N N . GLN C 1 108 ? 59.94550 -47.12369 -16.58252 1.000 45.41085 74 GLN C N 1
ATOM 5674 C CA . GLN C 1 108 ? 59.78902 -47.37683 -15.15433 1.000 45.21186 74 GLN C CA 1
ATOM 5675 C C . GLN C 1 108 ? 58.34794 -47.61642 -14.74207 1.000 40.51102 74 GLN C C 1
ATOM 5676 O O . GLN C 1 108 ? 58.10890 -48.25223 -13.71786 1.000 40.27246 74 GLN C O 1
ATOM 5682 N N . ALA C 1 109 ? 57.38153 -47.11264 -15.49453 1.000 36.82288 75 ALA C N 1
ATOM 5683 C CA . ALA C 1 109 ? 56.00224 -47.24770 -15.06451 1.000 38.96322 75 ALA C CA 1
ATOM 5684 C C . ALA C 1 109 ? 55.13538 -47.16210 -16.29788 1.000 33.88139 75 ALA C C 1
ATOM 5685 O O . ALA C 1 109 ? 55.46599 -46.44505 -17.24101 1.000 36.70945 75 ALA C O 1
ATOM 5687 N N . VAL C 1 110 ? 54.01926 -47.88431 -16.28012 1.000 35.14071 76 VAL C N 1
ATOM 5688 C CA . VAL C 1 110 ? 53.09268 -47.92096 -17.40806 1.000 34.91195 76 VAL C CA 1
ATOM 5689 C C . VAL C 1 110 ? 51.72178 -47.52391 -16.91292 1.000 34.36821 76 VAL C C 1
ATOM 5690 O O . VAL C 1 110 ? 51.20613 -48.12578 -15.96607 1.000 35.17449 76 VAL C O 1
ATOM 5694 N N . TRP C 1 111 ? 51.11488 -46.55090 -17.57337 1.000 37.28844 77 TRP C N 1
ATOM 5695 C CA . TRP C 1 111 ? 49.72992 -46.18164 -17.30602 1.000 37.35716 77 TRP C CA 1
ATOM 5696 C C . TRP C 1 111 ? 48.86929 -46.88265 -18.34206 1.000 33.78420 77 TRP C C 1
ATOM 5697 O O . TRP C 1 111 ? 48.89500 -46.52879 -19.51560 1.000 38.24582 77 TRP C O 1
ATOM 5708 N N . MET C 1 112 ? 48.10430 -47.87240 -17.90966 1.000 35.33171 78 MET C N 1
ATOM 5709 C CA . MET C 1 112 ? 47.29364 -48.65975 -18.83299 1.000 36.16388 78 MET C CA 1
ATOM 5710 C C . MET C 1 112 ? 45.90761 -48.03981 -18.93256 1.000 38.47888 78 MET C C 1
ATOM 5711 O O . MET C 1 112 ? 44.94865 -48.52010 -18.34704 1.000 35.96019 78 MET C O 1
ATOM 5716 N N . ARG C 1 113 ? 45.77172 -47.05350 -19.81673 1.000 43.20227 79 ARG C N 1
ATOM 5717 C CA . ARG C 1 113 ? 44.54630 -46.26569 -19.91152 1.000 42.65177 79 ARG C CA 1
ATOM 5718 C C . ARG C 1 113 ? 43.54683 -46.80802 -20.93294 1.000 37.99207 79 ARG C C 1
ATOM 5719 O O . ARG C 1 113 ? 42.36684 -46.96142 -20.61639 1.000 43.37363 79 ARG C O 1
ATOM 5727 N N . ARG C 1 114 ? 43.97878 -47.08537 -22.15907 1.000 44.94285 80 ARG C N 1
ATOM 5728 C CA . ARG C 1 114 ? 43.07990 -47.58778 -23.19784 1.000 46.26810 80 ARG C CA 1
ATOM 5729 C C . ARG C 1 114 ? 43.87722 -48.46095 -24.15782 1.000 45.81055 80 ARG C C 1
ATOM 5730 O O . ARG C 1 114 ? 44.93749 -48.04291 -24.63272 1.000 48.90529 80 ARG C O 1
ATOM 5738 N N . LEU C 1 115 ? 43.37477 -49.65623 -24.46425 1.000 50.98442 81 LEU C N 1
ATOM 5739 C CA . LEU C 1 115 ? 43.99053 -50.50571 -25.48318 1.000 50.52818 81 LEU C CA 1
ATOM 5740 C C . LEU C 1 115 ? 43.00148 -50.79557 -26.60967 1.000 54.52412 81 LEU C C 1
ATOM 5741 O O . LEU C 1 115 ? 42.11277 -51.63956 -26.45035 1.000 56.41320 81 LEU C O 1
ATOM 5746 N N . TRP C 1 116 ? 43.19655 -50.12956 -27.76266 1.000 58.36058 82 TRP C N 1
ATOM 5747 C CA . TRP C 1 116 ? 42.35353 -50.22806 -28.95685 1.000 58.92350 82 TRP C CA 1
ATOM 5748 C C . TRP C 1 116 ? 42.80577 -51.34675 -29.88502 1.000 55.14165 82 TRP C C 1
ATOM 5749 O O . TRP C 1 116 ? 43.94003 -51.82731 -29.82481 1.000 59.42717 82 TRP C O 1
ATOM 5760 N N . GLN C 1 117 ? 41.89527 -51.72387 -30.77617 1.000 51.16607 83 GLN C N 1
ATOM 5761 C CA . GLN C 1 117 ? 42.18640 -52.67920 -31.82692 1.000 49.80341 83 GLN C CA 1
ATOM 5762 C C . GLN C 1 117 ? 43.10536 -52.04748 -32.87309 1.000 57.35707 83 GLN C C 1
ATOM 5763 O O . GLN C 1 117 ? 43.10121 -50.82578 -33.06947 1.000 55.07418 83 GLN C O 1
ATOM 5769 N N . PRO C 1 118 ? 43.89219 -52.85441 -33.57409 1.000 53.84536 84 PRO C N 1
ATOM 5770 C CA . PRO C 1 118 ? 44.74375 -52.29280 -34.62545 1.000 49.55891 84 PRO C CA 1
ATOM 5771 C C . PRO C 1 118 ? 43.90902 -51.76841 -35.78740 1.000 56.88671 84 PRO C C 1
ATOM 5772 O O . PRO C 1 118 ? 42.89213 -52.35659 -36.16903 1.000 54.35363 84 PRO C O 1
ATOM 5776 N N . HIS C 1 119 ? 44.34008 -50.63559 -36.33550 1.000 59.33534 85 HIS C N 1
ATOM 5777 C CA . HIS C 1 119 ? 43.70388 -50.05259 -37.51025 1.000 62.81030 85 HIS C CA 1
ATOM 5778 C C . HIS C 1 119 ? 44.43775 -50.56238 -38.74119 1.000 58.64838 85 HIS C C 1
ATOM 5779 O O . HIS C 1 119 ? 45.64118 -50.32731 -38.89384 1.000 56.82823 85 HIS C O 1
ATOM 5786 N N . LEU C 1 120 ? 43.73125 -51.30034 -39.58251 1.000 61.66133 86 LEU C N 1
ATOM 5787 C CA . LEU C 1 120 ? 44.31658 -51.87722 -40.78524 1.000 63.26212 86 LEU C CA 1
ATOM 5788 C C . LEU C 1 120 ? 44.01949 -51.03560 -42.01722 1.000 66.08141 86 LEU C C 1
ATOM 5789 O O . LEU C 1 120 ? 43.04629 -50.27694 -42.07088 1.000 62.21030 86 LEU C O 1
ATOM 5794 N N . SER C 1 121 ? 44.86991 -51.20928 -43.02374 1.000 68.15234 87 SER C N 1
ATOM 5795 C CA . SER C 1 121 ? 44.65324 -50.54442 -44.29291 1.000 68.32962 87 SER C CA 1
ATOM 5796 C C . SER C 1 121 ? 43.31874 -50.99895 -44.88239 1.000 71.49065 87 SER C C 1
ATOM 5797 O O . SER C 1 121 ? 42.99241 -52.19644 -44.84130 1.000 67.81124 87 SER C O 1
ATOM 5800 N N . PRO C 1 122 ? 42.51935 -50.07756 -45.42956 1.000 73.45397 88 PRO C N 1
ATOM 5801 C CA . PRO C 1 122 ? 41.37516 -50.49939 -46.25255 1.000 71.23370 88 PRO C CA 1
ATOM 5802 C C . PRO C 1 122 ? 41.81164 -51.20372 -47.52120 1.000 67.87309 88 PRO C C 1
ATOM 5803 O O . PRO C 1 122 ? 40.98288 -51.86219 -48.16120 1.000 71.44092 88 PRO C O 1
ATOM 5807 N N . GLU C 1 123 ? 43.08458 -51.05351 -47.90053 1.000 70.22302 89 GLU C N 1
ATOM 5808 C CA . GLU C 1 123 ? 43.69006 -51.70917 -49.04675 1.000 72.63917 89 GLU C CA 1
ATOM 5809 C C . GLU C 1 123 ? 44.18196 -53.11128 -48.71519 1.000 69.73073 89 GLU C C 1
ATOM 5810 O O . GLU C 1 123 ? 44.49502 -53.87141 -49.64098 1.000 68.71776 89 GLU C O 1
ATOM 5816 N N . LEU C 1 124 ? 44.26263 -53.46655 -47.42979 1.000 64.56604 90 LEU C N 1
ATOM 5817 C CA . LEU C 1 124 ? 44.80853 -54.76221 -47.04147 1.000 63.96214 90 LEU C CA 1
ATOM 5818 C C . LEU C 1 124 ? 43.90336 -55.86465 -47.57411 1.000 58.10039 90 LEU C C 1
ATOM 5819 O O . LEU C 1 124 ? 42.68038 -55.79633 -47.43455 1.000 58.44066 90 LEU C O 1
ATOM 5824 N N . ALA C 1 125 ? 44.49387 -56.90296 -48.15140 1.000 56.19183 91 ALA C N 1
ATOM 5825 C CA . ALA C 1 125 ? 43.66647 -57.83167 -48.90212 1.000 56.42988 91 ALA C CA 1
ATOM 5826 C C . ALA C 1 125 ? 42.80410 -58.66672 -47.96391 1.000 53.97623 91 ALA C C 1
ATOM 5827 O O . ALA C 1 125 ? 43.24423 -59.04909 -46.88230 1.000 47.42467 91 ALA C O 1
ATOM 5829 N N . PRO C 1 126 ? 41.59742 -59.02254 -48.40877 1.000 55.94898 92 PRO C N 1
ATOM 5830 C CA . PRO C 1 126 ? 40.62374 -59.67322 -47.51817 1.000 50.08868 92 PRO C CA 1
ATOM 5831 C C . PRO C 1 126 ? 41.14376 -60.91925 -46.81953 1.000 48.92652 92 PRO C C 1
ATOM 5832 O O . PRO C 1 126 ? 40.82081 -61.13469 -45.64014 1.000 48.81615 92 PRO C O 1
ATOM 5836 N N . GLN C 1 127 ? 41.97362 -61.72230 -47.47648 1.000 41.34016 93 GLN C N 1
ATOM 5837 C CA . GLN C 1 127 ? 42.52632 -62.89474 -46.81388 1.000 48.63192 93 GLN C CA 1
ATOM 5838 C C . GLN C 1 127 ? 43.43671 -62.56073 -45.62402 1.000 49.61717 93 GLN C C 1
ATOM 5839 O O . GLN C 1 127 ? 43.79616 -63.47478 -44.87926 1.000 54.42163 93 GLN C O 1
ATOM 5845 N N . TYR C 1 128 ? 43.90089 -61.31918 -45.48137 1.000 45.27376 94 TYR C N 1
ATOM 5846 C CA . TYR C 1 128 ? 44.80855 -60.93853 -44.40354 1.000 48.86020 94 TYR C CA 1
ATOM 5847 C C . TYR C 1 128 ? 44.19843 -60.24957 -43.19079 1.000 45.66795 94 TYR C C 1
ATOM 5848 O O . TYR C 1 128 ? 44.83320 -60.27417 -42.13466 1.000 54.53726 94 TYR C O 1
ATOM 5857 N N . ARG C 1 129 ? 43.03729 -59.59310 -43.30184 1.000 48.03047 95 ARG C N 1
ATOM 5858 C CA . ARG C 1 129 ? 42.60183 -58.68339 -42.23225 1.000 52.60243 95 ARG C CA 1
ATOM 5859 C C . ARG C 1 129 ? 42.49124 -59.36147 -40.88040 1.000 41.95976 95 ARG C C 1
ATOM 5860 O O . ARG C 1 129 ? 43.10648 -58.90701 -39.91184 1.000 47.85298 95 ARG C O 1
ATOM 5868 N N . ASP C 1 130 ? 41.77140 -60.48525 -40.80158 1.000 44.77927 96 ASP C N 1
ATOM 5869 C CA . ASP C 1 130 ? 41.57117 -61.08734 -39.48365 1.000 48.83164 96 ASP C CA 1
ATOM 5870 C C . ASP C 1 130 ? 42.87027 -61.68924 -38.96506 1.000 43.04926 96 ASP C C 1
ATOM 5871 O O . ASP C 1 130 ? 43.25061 -61.44408 -37.81990 1.000 49.40457 96 ASP C O 1
ATOM 5876 N N . ALA C 1 131 ? 43.63305 -62.34971 -39.82995 1.000 41.33918 97 ALA C N 1
ATOM 5877 C CA . ALA C 1 131 ? 44.92544 -62.87381 -39.41285 1.000 41.92528 97 ALA C CA 1
ATOM 5878 C C . ALA C 1 131 ? 45.81634 -61.76304 -38.89051 1.000 46.04507 97 ALA C C 1
ATOM 5879 O O . ALA C 1 131 ? 46.57756 -61.97538 -37.94512 1.000 44.83262 97 ALA C O 1
ATOM 5881 N N . CYS C 1 132 ? 45.69892 -60.55926 -39.45661 1.000 46.67651 98 CYS C N 1
ATOM 5882 C CA . CYS C 1 132 ? 46.64771 -59.51210 -39.11946 1.000 48.69813 98 CYS C CA 1
ATOM 5883 C C . CYS C 1 132 ? 46.27381 -58.73031 -37.85033 1.000 48.72296 98 CYS C C 1
ATOM 5884 O O . CYS C 1 132 ? 47.16913 -58.32747 -37.09691 1.000 43.70767 98 CYS C O 1
ATOM 5887 N N . THR C 1 133 ? 44.98032 -58.57927 -37.54474 1.000 48.48494 99 THR C N 1
ATOM 5888 C CA . THR C 1 133 ? 44.56758 -58.21179 -36.19232 1.000 48.94516 99 THR C CA 1
ATOM 5889 C C . THR C 1 133 ? 44.94753 -59.24787 -35.14632 1.000 47.33936 99 THR C C 1
ATOM 5890 O O . THR C 1 133 ? 45.43987 -58.88990 -34.07367 1.000 44.29648 99 THR C O 1
ATOM 5894 N N . LYS C 1 134 ? 44.64242 -60.52018 -35.39946 1.000 44.78208 100 LYS C N 1
ATOM 5895 C CA . LYS C 1 134 ? 44.94874 -61.52399 -34.39683 1.000 43.52820 100 LYS C CA 1
ATOM 5896 C C . LYS C 1 134 ? 46.43793 -61.54899 -34.13585 1.000 43.34706 100 LYS C C 1
ATOM 5897 O O . LYS C 1 134 ? 46.86986 -61.65764 -32.97849 1.000 45.54446 100 LYS C O 1
ATOM 5903 N N . GLU C 1 135 ? 47.23681 -61.45261 -35.19580 1.000 37.69587 101 GLU C N 1
ATOM 5904 C CA . GLU C 1 135 ? 48.67731 -61.35655 -35.01504 1.000 43.86770 101 GLU C CA 1
ATOM 5905 C C . GLU C 1 135 ? 49.06609 -60.08636 -34.26008 1.000 40.88744 101 GLU C C 1
ATOM 5906 O O . GLU C 1 135 ? 49.88273 -60.13072 -33.32626 1.000 38.06017 101 GLU C O 1
ATOM 5912 N N . SER C 1 136 ? 48.43742 -58.95634 -34.59204 1.000 38.18078 102 SER C N 1
ATOM 5913 C CA . SER C 1 136 ? 48.86222 -57.72544 -33.94841 1.000 39.65249 102 SER C CA 1
ATOM 5914 C C . SER C 1 136 ? 48.42784 -57.66661 -32.49197 1.000 37.55376 102 SER C C 1
ATOM 5915 O O . SER C 1 136 ? 49.12941 -57.07011 -31.67402 1.000 34.68958 102 SER C O 1
ATOM 5918 N N . LEU C 1 137 ? 47.34478 -58.35448 -32.12838 1.000 36.50952 103 LEU C N 1
ATOM 5919 C CA . LEU C 1 137 ? 46.98960 -58.43517 -30.71628 1.000 38.63829 103 LEU C CA 1
ATOM 5920 C C . LEU C 1 137 ? 47.91847 -59.37833 -29.96930 1.000 35.47937 103 LEU C C 1
ATOM 5921 O O . LEU C 1 137 ? 48.24844 -59.12768 -28.80903 1.000 32.40465 103 LEU C O 1
ATOM 5926 N N . ALA C 1 138 ? 48.36964 -60.44583 -30.63032 1.000 36.60958 104 ALA C N 1
ATOM 5927 C CA . ALA C 1 138 ? 49.32571 -61.34591 -30.00506 1.000 34.63116 104 ALA C CA 1
ATOM 5928 C C . ALA C 1 138 ? 50.68529 -60.68415 -29.83791 1.000 37.95747 104 ALA C C 1
ATOM 5929 O O . ALA C 1 138 ? 51.39796 -60.97174 -28.86329 1.000 40.17032 104 ALA C O 1
ATOM 5931 N N . VAL C 1 139 ? 51.07949 -59.82406 -30.78120 1.000 36.44309 105 VAL C N 1
ATOM 5932 C CA . VAL C 1 139 ? 52.31589 -59.06971 -30.61096 1.000 35.57257 105 VAL C CA 1
ATOM 5933 C C . VAL C 1 139 ? 52.22288 -58.15104 -29.39695 1.000 34.77027 105 VAL C C 1
ATOM 5934 O O . VAL C 1 139 ? 53.13729 -58.10352 -28.56623 1.000 33.06223 105 VAL C O 1
ATOM 5938 N N . TRP C 1 140 ? 51.11679 -57.40964 -29.27845 1.000 34.10429 106 TRP C N 1
ATOM 5939 C CA . TRP C 1 140 ? 50.90356 -56.57288 -28.09750 1.000 40.08465 106 TRP C CA 1
ATOM 5940 C C . TRP C 1 140 ? 51.04154 -57.37964 -26.79739 1.000 35.66435 106 TRP C C 1
ATOM 5941 O O . TRP C 1 140 ? 51.73478 -56.96463 -25.86959 1.000 36.09407 106 TRP C O 1
ATOM 5952 N N . ASP C 1 141 ? 50.42908 -58.56324 -26.74379 1.000 33.59901 107 ASP C N 1
ATOM 5953 C CA . ASP C 1 141 ? 50.46507 -59.37685 -25.53624 1.000 37.69920 107 ASP C CA 1
ATOM 5954 C C . ASP C 1 141 ? 51.88451 -59.76841 -25.15951 1.000 36.46875 107 ASP C C 1
ATOM 5955 O O . ASP C 1 141 ? 52.29212 -59.62809 -24.00088 1.000 44.73088 107 ASP C O 1
ATOM 5960 N N . GLY C 1 142 ? 52.63349 -60.30366 -26.11792 1.000 35.52173 108 GLY C N 1
ATOM 5961 C CA . GLY C 1 142 ? 54.02665 -60.63630 -25.88926 1.000 34.93807 108 GLY C CA 1
ATOM 5962 C C . GLY C 1 142 ? 54.84450 -59.43125 -25.50671 1.000 36.87054 108 GLY C C 1
ATOM 5963 O O . GLY C 1 142 ? 55.79848 -59.53236 -24.72395 1.000 41.11751 108 GLY C O 1
ATOM 5964 N N . PHE C 1 143 ? 54.47951 -58.27568 -26.03541 1.000 34.00863 109 PHE C N 1
ATOM 5965 C CA . PHE C 1 143 ? 55.25008 -57.08212 -25.74879 1.000 38.49021 109 PHE C CA 1
ATOM 5966 C C . PHE C 1 143 ? 55.13128 -56.67181 -24.28321 1.000 42.12407 109 PHE C C 1
ATOM 5967 O O . PHE C 1 143 ? 56.08918 -56.14058 -23.70886 1.000 42.73723 109 PHE C O 1
ATOM 5975 N N . TRP C 1 144 ? 53.95745 -56.88071 -23.67073 1.000 41.19826 110 TRP C N 1
ATOM 5976 C CA . TRP C 1 144 ? 53.75947 -56.50753 -22.26932 1.000 34.69375 110 TRP C CA 1
ATOM 5977 C C . TRP C 1 144 ? 54.67376 -57.28882 -21.34031 1.000 38.32126 110 TRP C C 1
ATOM 5978 O O . TRP C 1 144 ? 55.12772 -56.74922 -20.32536 1.000 38.43026 110 TRP C O 1
ATOM 5989 N N . ASP C 1 145 ? 54.97256 -58.54915 -21.67490 1.000 41.00309 111 ASP C N 1
ATOM 5990 C CA . ASP C 1 145 ? 55.92588 -59.33023 -20.87355 1.000 41.11905 111 ASP C CA 1
ATOM 5991 C C . ASP C 1 145 ? 57.26218 -58.61531 -20.73654 1.000 36.84999 111 ASP C C 1
ATOM 5992 O O . ASP C 1 145 ? 57.93356 -58.72423 -19.71544 1.000 37.16340 111 ASP C O 1
ATOM 5997 N N . SER C 1 146 ? 57.66504 -57.90802 -21.77819 1.000 39.44789 112 SER C N 1
ATOM 5998 C CA . SER C 1 146 ? 58.88123 -57.11283 -21.78191 1.000 41.51256 112 SER C CA 1
ATOM 5999 C C . SER C 1 146 ? 58.90976 -56.07501 -20.66948 1.000 39.96727 112 SER C C 1
ATOM 6000 O O . SER C 1 146 ? 59.99512 -55.69851 -20.22286 1.000 41.04413 112 SER C O 1
ATOM 6003 N N . LEU C 1 147 ? 57.75058 -55.60091 -20.22485 1.000 39.57462 113 LEU C N 1
ATOM 6004 C CA . LEU C 1 147 ? 57.64920 -54.53596 -19.23715 1.000 37.34821 113 LEU C CA 1
ATOM 6005 C C . LEU C 1 147 ? 57.31584 -55.04272 -17.84242 1.000 37.11416 113 LEU C C 1
ATOM 6006 O O . LEU C 1 147 ? 56.92672 -54.24688 -16.97679 1.000 41.88340 113 LEU C O 1
ATOM 6011 N N . ARG C 1 148 ? 57.45420 -56.34255 -17.60215 1.000 34.06137 114 ARG C N 1
ATOM 6012 C CA . ARG C 1 148 ? 56.96137 -56.91257 -16.35662 1.000 39.89451 114 ARG C CA 1
ATOM 6013 C C . ARG C 1 148 ? 57.60711 -56.29304 -15.11989 1.000 45.06066 114 ARG C C 1
ATOM 6014 O O . ARG C 1 148 ? 57.04374 -56.40006 -14.02737 1.000 48.33188 114 ARG C O 1
ATOM 6022 N N . HIS C 1 149 ? 58.78249 -55.68465 -15.25585 1.000 46.10371 115 HIS C N 1
ATOM 6023 C CA . HIS C 1 149 ? 59.46795 -55.03804 -14.14496 1.000 44.68825 115 HIS C CA 1
ATOM 6024 C C . HIS C 1 149 ? 59.00255 -53.61960 -13.87498 1.000 44.17345 115 HIS C C 1
ATOM 6025 O O . HIS C 1 149 ? 59.28218 -53.10618 -12.78834 1.000 49.61754 115 HIS C O 1
ATOM 6032 N N . ALA C 1 150 ? 58.32078 -52.97469 -14.82281 1.000 38.97862 116 ALA C N 1
ATOM 6033 C CA . ALA C 1 150 ? 57.80644 -51.63304 -14.59274 1.000 39.07335 116 ALA C CA 1
ATOM 6034 C C . ALA C 1 150 ? 56.62258 -51.67939 -13.62898 1.000 39.89177 116 ALA C C 1
ATOM 6035 O O . ALA C 1 150 ? 55.99647 -52.71938 -13.40986 1.000 42.02707 116 ALA C O 1
ATOM 6037 N N . HIS C 1 151 ? 56.32364 -50.53590 -13.03417 1.000 39.33119 117 HIS C N 1
ATOM 6038 C CA . HIS C 1 151 ? 55.15792 -50.42996 -12.16885 1.000 38.33791 117 HIS C CA 1
ATOM 6039 C C . HIS C 1 151 ? 53.92532 -50.12610 -13.01471 1.000 35.16814 117 HIS C C 1
ATOM 6040 O O . HIS C 1 151 ? 53.87653 -49.11156 -13.71159 1.000 37.16716 117 HIS C O 1
ATOM 6047 N N . TRP C 1 152 ? 52.94639 -51.01308 -12.99189 1.000 36.81021 118 TRP C N 1
ATOM 6048 C CA . TRP C 1 152 ? 51.76644 -50.86124 -13.82790 1.000 34.13801 118 TRP C CA 1
ATOM 6049 C C . TRP C 1 152 ? 50.63016 -50.21589 -13.04221 1.000 37.09308 118 TRP C C 1
ATOM 6050 O O . TRP C 1 152 ? 50.43068 -50.49350 -11.86104 1.000 37.99096 118 TRP C O 1
ATOM 6061 N N . VAL C 1 153 ? 49.93409 -49.29901 -13.68808 1.000 36.15719 119 VAL C N 1
ATOM 6062 C CA . VAL C 1 153 ? 48.63656 -48.81230 -13.22905 1.000 36.03134 119 VAL C CA 1
ATOM 6063 C C . VAL C 1 153 ? 47.72595 -48.93640 -14.44988 1.000 32.62021 119 VAL C C 1
ATOM 6064 O O . VAL C 1 153 ? 47.56714 -47.98249 -15.21363 1.000 38.22674 119 VAL C O 1
ATOM 6068 N N . ASP C 1 154 ? 47.14160 -50.11804 -14.66479 1.000 33.11195 120 ASP C N 1
ATOM 6069 C CA . ASP C 1 154 ? 47.27405 -51.30390 -13.80271 1.000 31.30592 120 ASP C CA 1
ATOM 6070 C C . ASP C 1 154 ? 47.78171 -52.55370 -14.54973 1.000 35.51926 120 ASP C C 1
ATOM 6071 O O . ASP C 1 154 ? 47.92702 -52.55862 -15.77116 1.000 36.71020 120 ASP C O 1
ATOM 6076 N N . ASP C 1 155 ? 48.08761 -53.60750 -13.80450 1.000 37.50914 121 ASP C N 1
ATOM 6077 C CA . ASP C 1 155 ? 48.41110 -54.88487 -14.42425 1.000 36.47503 121 ASP C CA 1
ATOM 6078 C C . ASP C 1 155 ? 47.27386 -55.35699 -15.33890 1.000 33.72009 121 ASP C C 1
ATOM 6079 O O . ASP C 1 155 ? 46.09707 -55.30810 -14.97367 1.000 34.76537 121 ASP C O 1
ATOM 6084 N N . LEU C 1 156 ? 47.62339 -55.80191 -16.54479 1.000 33.21580 122 LEU C N 1
ATOM 6085 C CA . LEU C 1 156 ? 46.59078 -56.22764 -17.49171 1.000 36.68224 122 LEU C CA 1
ATOM 6086 C C . LEU C 1 156 ? 45.91430 -57.51582 -17.04007 1.000 34.15180 122 LEU C C 1
ATOM 6087 O O . LEU C 1 156 ? 44.70783 -57.69028 -17.23084 1.000 33.97976 122 LEU C O 1
ATOM 6092 N N . GLN C 1 157 ? 46.67260 -58.44610 -16.47286 1.000 34.48948 123 GLN C N 1
ATOM 6093 C CA . GLN C 1 157 ? 46.03425 -59.63203 -15.92054 1.000 36.48222 123 GLN C CA 1
ATOM 6094 C C . GLN C 1 157 ? 45.15464 -59.28057 -14.71207 1.000 38.07200 123 GLN C C 1
ATOM 6095 O O . GLN C 1 157 ? 44.10322 -59.90111 -14.51074 1.000 35.47616 123 GLN C O 1
ATOM 6101 N N . LYS C 1 158 ? 45.56782 -58.30845 -13.88169 1.000 37.49494 124 LYS C N 1
ATOM 6102 C CA . LYS C 1 158 ? 44.68146 -57.84641 -12.80706 1.000 37.51795 124 LYS C CA 1
ATOM 6103 C C . LYS C 1 158 ? 43.43948 -57.17069 -13.37005 1.000 34.89381 124 LYS C C 1
ATOM 6104 O O . LYS C 1 158 ? 42.31699 -57.44337 -12.92169 1.000 32.58789 124 LYS C O 1
ATOM 6110 N N . ILE C 1 159 ? 43.61242 -56.32985 -14.39584 1.000 36.30943 125 ILE C N 1
ATOM 6111 C CA . ILE C 1 159 ? 42.45247 -55.70998 -15.02706 1.000 35.43157 125 ILE C CA 1
ATOM 6112 C C . ILE C 1 159 ? 41.52556 -56.78077 -15.58615 1.000 35.57952 125 ILE C C 1
ATOM 6113 O O . ILE C 1 159 ? 40.30061 -56.72044 -15.41482 1.000 34.04842 125 ILE C O 1
ATOM 6118 N N . ASN C 1 160 ? 42.09542 -57.79767 -16.22790 1.000 34.58601 126 ASN C N 1
ATOM 6119 C CA . ASN C 1 160 ? 41.25906 -58.81194 -16.85568 1.000 36.01237 126 ASN C CA 1
ATOM 6120 C C . ASN C 1 160 ? 40.45185 -59.59911 -15.83031 1.000 37.26538 126 ASN C C 1
ATOM 6121 O O . ASN C 1 160 ? 39.24909 -59.81797 -16.01429 1.000 41.78764 126 ASN C O 1
ATOM 6126 N N . ALA C 1 161 ? 41.08318 -60.00061 -14.72941 1.000 34.22644 127 ALA C N 1
ATOM 6127 C CA . ALA C 1 161 ? 40.37885 -60.76066 -13.70593 1.000 31.42671 127 ALA C CA 1
ATOM 6128 C C . ALA C 1 161 ? 39.28932 -59.91655 -13.06016 1.000 36.58029 127 ALA C C 1
ATOM 6129 O O . ALA C 1 161 ? 38.21032 -60.42979 -12.72982 1.000 34.13354 127 ALA C O 1
ATOM 6131 N N . ALA C 1 162 ? 39.56067 -58.62365 -12.84428 1.000 35.67169 128 ALA C N 1
ATOM 6132 C CA . ALA C 1 162 ? 38.54454 -57.77013 -12.24070 1.000 35.91164 128 ALA C CA 1
ATOM 6133 C C . ALA C 1 162 ? 37.34314 -57.54239 -13.15251 1.000 34.30407 128 ALA C C 1
ATOM 6134 O O . ALA C 1 162 ? 36.31832 -57.05354 -12.67289 1.000 40.21468 128 ALA C O 1
ATOM 6136 N N . GLU C 1 163 ? 37.42933 -57.85369 -14.44633 1.000 38.65496 129 GLU C N 1
ATOM 6137 C CA . GLU C 1 163 ? 36.24532 -57.72678 -15.29213 1.000 40.98668 129 GLU C CA 1
ATOM 6138 C C . GLU C 1 163 ? 35.26268 -58.89039 -15.13948 1.000 41.85676 129 GLU C C 1
ATOM 6139 O O . GLU C 1 163 ? 34.18316 -58.86024 -15.74162 1.000 43.15480 129 GLU C O 1
ATOM 6145 N N . ASN C 1 164 ? 35.59370 -59.89691 -14.33538 1.000 39.17501 130 ASN C N 1
ATOM 6146 C CA . ASN C 1 164 ? 34.71291 -61.02884 -14.07580 1.000 30.36001 130 ASN C CA 1
ATOM 6147 C C . ASN C 1 164 ? 33.68873 -60.54158 -13.03935 1.000 35.25232 130 ASN C C 1
ATOM 6148 O O . ASN C 1 164 ? 33.96530 -60.48960 -11.83309 1.000 33.00841 130 ASN C O 1
ATOM 6153 N N . LYS C 1 165 ? 32.48564 -60.19872 -13.51645 1.000 29.77823 131 LYS C N 1
ATOM 6154 C CA . LYS C 1 165 ? 31.50820 -59.50199 -12.68721 1.000 31.27615 131 LYS C CA 1
ATOM 6155 C C . LYS C 1 165 ? 30.94896 -60.39119 -11.58330 1.000 38.61624 131 LYS C C 1
ATOM 6156 O O . LYS C 1 165 ? 30.70054 -59.90836 -10.46828 1.000 34.74717 131 LYS C O 1
ATOM 6162 N N . LEU C 1 166 ? 30.79781 -61.69035 -11.83189 1.000 35.12609 132 LEU C N 1
ATOM 6163 C CA . LEU C 1 166 ? 30.35378 -62.54845 -10.74438 1.000 33.95898 132 LEU C CA 1
ATOM 6164 C C . LEU C 1 166 ? 31.42503 -62.62352 -9.67016 1.000 35.76661 132 LEU C C 1
ATOM 6165 O O . LEU C 1 166 ? 31.11566 -62.71251 -8.47555 1.000 29.95386 132 LEU C O 1
ATOM 6170 N N . TYR C 1 167 ? 32.68947 -62.60867 -10.09138 1.000 33.32559 133 TYR C N 1
ATOM 6171 C CA . TYR C 1 167 ? 33.80662 -62.53544 -9.15944 1.000 32.56956 133 TYR C CA 1
ATOM 6172 C C . TYR C 1 167 ? 33.75777 -61.25165 -8.33461 1.000 33.28351 133 TYR C C 1
ATOM 6173 O O . TYR C 1 167 ? 33.89757 -61.29309 -7.11113 1.000 35.88352 133 TYR C O 1
ATOM 6182 N N . GLN C 1 168 ? 33.52406 -60.10346 -8.99270 1.000 29.95859 134 GLN C N 1
ATOM 6183 C CA . GLN C 1 168 ? 33.33721 -58.83464 -8.28579 1.000 31.02230 134 GLN C CA 1
ATOM 6184 C C . GLN C 1 168 ? 32.28998 -58.95201 -7.17880 1.000 34.43029 134 GLN C C 1
ATOM 6185 O O . GLN C 1 168 ? 32.45006 -58.35860 -6.10820 1.000 38.29488 134 GLN C O 1
ATOM 6191 N N . LEU C 1 169 ? 31.18098 -59.65737 -7.44199 1.000 35.77310 135 LEU C N 1
ATOM 6192 C CA . LEU C 1 169 ? 30.11634 -59.76669 -6.44681 1.000 38.26017 135 LEU C CA 1
ATOM 6193 C C . LEU C 1 169 ? 30.59482 -60.52153 -5.22132 1.000 36.36733 135 LEU C C 1
ATOM 6194 O O . LEU C 1 169 ? 30.23086 -60.18504 -4.09219 1.000 41.80523 135 LEU C O 1
ATOM 6199 N N . ARG C 1 170 ? 31.38972 -61.56243 -5.42528 1.000 35.39922 136 ARG C N 1
ATOM 6200 C CA . ARG C 1 170 ? 31.92289 -62.30365 -4.29761 1.000 33.69796 136 ARG C CA 1
ATOM 6201 C C . ARG C 1 170 ? 32.85188 -61.43066 -3.46873 1.000 36.01541 136 ARG C C 1
ATOM 6202 O O . ARG C 1 170 ? 32.70226 -61.33539 -2.24852 1.000 39.16856 136 ARG C O 1
ATOM 6210 N N . VAL C 1 171 ? 33.79476 -60.74857 -4.11757 1.000 32.77099 137 VAL C N 1
ATOM 6211 C CA . VAL C 1 171 ? 34.75655 -59.94208 -3.36809 1.000 34.46127 137 VAL C CA 1
ATOM 6212 C C . VAL C 1 171 ? 34.05811 -58.76399 -2.68854 1.000 37.36702 137 VAL C C 1
ATOM 6213 O O . VAL C 1 171 ? 34.45162 -58.34026 -1.59686 1.000 40.66699 137 VAL C O 1
ATOM 6217 N N . ALA C 1 172 ? 33.04159 -58.19042 -3.33607 1.000 36.43926 138 ALA C N 1
ATOM 6218 C CA . ALA C 1 172 ? 32.28848 -57.10165 -2.72378 1.000 35.53246 138 ALA C CA 1
ATOM 6219 C C . ALA C 1 172 ? 31.64921 -57.55056 -1.41572 1.000 37.08087 138 ALA C C 1
ATOM 6220 O O . ALA C 1 172 ? 31.73023 -56.85158 -0.40058 1.000 39.06430 138 ALA C O 1
ATOM 6222 N N . ALA C 1 173 ? 31.01696 -58.72634 -1.41760 1.000 34.14188 139 ALA C N 1
ATOM 6223 C CA . ALA C 1 173 ? 30.38935 -59.23041 -0.20212 1.000 35.02174 139 ALA C CA 1
ATOM 6224 C C . ALA C 1 173 ? 31.41917 -59.64122 0.85072 1.000 38.20588 139 ALA C C 1
ATOM 6225 O O . ALA C 1 173 ? 31.17380 -59.47644 2.05236 1.000 43.03855 139 ALA C O 1
ATOM 6227 N N . GLU C 1 174 ? 32.58022 -60.14957 0.42898 1.000 38.58611 140 GLU C N 1
ATOM 6228 C CA . GLU C 1 174 ? 33.58601 -60.58557 1.39389 1.000 38.07419 140 GLU C CA 1
ATOM 6229 C C . GLU C 1 174 ? 34.20194 -59.41177 2.15033 1.000 38.54292 140 GLU C C 1
ATOM 6230 O O . GLU C 1 174 ? 34.62715 -59.57677 3.30116 1.000 44.02323 140 GLU C O 1
ATOM 6236 N N . VAL C 1 175 ? 34.27945 -58.22976 1.53158 1.000 36.88640 141 VAL C N 1
ATOM 6237 C CA . VAL C 1 175 ? 34.85469 -57.07707 2.21050 1.000 35.48428 141 VAL C CA 1
ATOM 6238 C C . VAL C 1 175 ? 33.80322 -56.23985 2.91556 1.000 36.90844 141 VAL C C 1
ATOM 6239 O O . VAL C 1 175 ? 34.14333 -55.19560 3.48167 1.000 37.55767 141 VAL C O 1
ATOM 6243 N N . GLY C 1 176 ? 32.53643 -56.64401 2.87846 1.000 36.30477 142 GLY C N 1
ATOM 6244 C CA . GLY C 1 176 ? 31.49176 -55.94313 3.58859 1.000 31.09379 142 GLY C CA 1
ATOM 6245 C C . GLY C 1 176 ? 30.61953 -55.01061 2.77694 1.000 39.66102 142 GLY C C 1
ATOM 6246 O O . GLY C 1 176 ? 29.87979 -54.22385 3.37567 1.000 44.37633 142 GLY C O 1
ATOM 6247 N N . LEU C 1 177 ? 30.69150 -55.04675 1.44308 1.000 39.27473 143 LEU C N 1
ATOM 6248 C CA . LEU C 1 177 ? 29.80393 -54.24432 0.61272 1.000 30.86677 143 LEU C CA 1
ATOM 6249 C C . LEU C 1 177 ? 28.44834 -54.91737 0.43410 1.000 36.88412 143 LEU C C 1
ATOM 6250 O O . LEU C 1 177 ? 28.32542 -56.14464 0.43667 1.000 39.66791 143 LEU C O 1
ATOM 6255 N N . VAL C 1 178 ? 27.41541 -54.09458 0.32542 1.000 39.57865 144 VAL C N 1
ATOM 6256 C CA . VAL C 1 178 ? 26.08305 -54.58164 -0.00166 1.000 38.19288 144 VAL C CA 1
ATOM 6257 C C . VAL C 1 178 ? 26.01360 -54.85165 -1.50404 1.000 43.36860 144 VAL C C 1
ATOM 6258 O O . VAL C 1 178 ? 26.38563 -53.99176 -2.32255 1.000 42.01363 144 VAL C O 1
ATOM 6262 N N . ILE C 1 179 ? 25.52588 -56.03596 -1.87394 1.000 36.55647 145 ILE C N 1
ATOM 6263 C CA . ILE C 1 179 ? 25.34868 -56.39422 -3.28164 1.000 38.27209 145 ILE C CA 1
ATOM 6264 C C . ILE C 1 179 ? 23.88776 -56.74822 -3.49569 1.000 38.42773 145 ILE C C 1
ATOM 6265 O O . ILE C 1 179 ? 23.21070 -57.18802 -2.55577 1.000 40.66933 145 ILE C O 1
ATOM 6270 N N . PRO C 1 180 ? 23.35615 -56.54494 -4.69159 1.000 36.89228 146 PRO C N 1
ATOM 6271 C CA . PRO C 1 180 ? 21.97824 -56.94311 -4.95710 1.000 37.99190 146 PRO C CA 1
ATOM 6272 C C . PRO C 1 180 ? 21.85804 -58.45270 -4.97733 1.000 40.04744 146 PRO C C 1
ATOM 6273 O O . PRO C 1 180 ? 22.75594 -59.15161 -5.46594 1.000 41.69381 146 PRO C O 1
ATOM 6277 N N . PRO C 1 181 ? 20.78353 -59.00271 -4.43183 1.000 40.03725 147 PRO C N 1
ATOM 6278 C CA . PRO C 1 181 ? 20.54766 -60.42852 -4.63292 1.000 41.66270 147 PRO C CA 1
ATOM 6279 C C . PRO C 1 181 ? 20.50173 -60.70185 -6.12765 1.000 39.94481 147 PRO C C 1
ATOM 6280 O O . PRO C 1 181 ? 19.75962 -60.05855 -6.86848 1.000 38.32934 147 PRO C O 1
ATOM 6284 N N . THR C 1 182 ? 21.31240 -61.65994 -6.56097 1.000 39.05470 148 THR C N 1
ATOM 6285 C CA . THR C 1 182 ? 21.52886 -61.93232 -7.96881 1.000 38.20633 148 THR C CA 1
ATOM 6286 C C . THR C 1 182 ? 21.35115 -63.41352 -8.23299 1.000 42.71768 148 THR C C 1
ATOM 6287 O O . THR C 1 182 ? 21.89243 -64.26104 -7.50884 1.000 41.31441 148 THR C O 1
ATOM 6291 N N . LEU C 1 183 ? 20.63745 -63.70646 -9.31737 1.000 43.47400 149 LEU C N 1
ATOM 6292 C CA . LEU C 1 183 ? 20.43080 -65.05877 -9.80571 1.000 43.66302 149 LEU C CA 1
ATOM 6293 C C . LEU C 1 183 ? 20.99801 -65.11437 -11.21392 1.000 45.53678 149 LEU C C 1
ATOM 6294 O O . LEU C 1 183 ? 20.65038 -64.28828 -12.06746 1.000 45.16795 149 LEU C O 1
ATOM 6299 N N . VAL C 1 184 ? 21.86849 -66.08300 -11.45922 1.000 45.09406 150 VAL C N 1
ATOM 6300 C CA . VAL C 1 184 ? 22.40449 -66.32534 -12.79284 1.000 47.04248 150 VAL C CA 1
ATOM 6301 C C . VAL C 1 184 ? 21.89480 -67.67877 -13.26011 1.000 46.50741 150 VAL C C 1
ATOM 6302 O O . VAL C 1 184 ? 22.02689 -68.67594 -12.53748 1.000 41.08577 150 VAL C O 1
ATOM 6306 N N . THR C 1 185 ? 21.28338 -67.70391 -14.45043 1.000 44.62033 151 THR C N 1
ATOM 6307 C CA . THR C 1 185 ? 20.63643 -68.91418 -14.94539 1.000 45.12472 151 THR C CA 1
ATOM 6308 C C . THR C 1 185 ? 20.38416 -68.79057 -16.44101 1.000 48.94602 151 THR C C 1
ATOM 6309 O O . THR C 1 185 ? 20.13443 -67.70075 -16.96076 1.000 49.28830 151 THR C O 1
ATOM 6313 N N . ASN C 1 186 ? 20.35654 -69.93502 -17.11490 1.000 52.26540 152 ASN C N 1
ATOM 6314 C CA . ASN C 1 186 ? 19.96242 -69.96581 -18.51277 1.000 47.53339 152 ASN C CA 1
ATOM 6315 C C . ASN C 1 186 ? 18.51255 -70.39200 -18.67076 1.000 50.20546 152 ASN C C 1
ATOM 6316 O O . ASN C 1 186 ? 18.06947 -70.67570 -19.78520 1.000 56.78451 152 ASN C O 1
ATOM 6321 N N . ASN C 1 187 ? 17.79561 -70.55725 -17.56435 1.000 51.05073 153 ASN C N 1
ATOM 6322 C CA . ASN C 1 187 ? 16.34311 -70.68487 -17.59953 1.000 55.77521 153 ASN C CA 1
ATOM 6323 C C . ASN C 1 187 ? 15.72100 -69.36648 -17.13434 1.000 55.61900 153 ASN C C 1
ATOM 6324 O O . ASN C 1 187 ? 15.49937 -69.17384 -15.92940 1.000 60.49456 153 ASN C O 1
ATOM 6329 N N . PRO C 1 188 ? 15.37532 -68.44107 -18.03388 1.000 57.82863 154 PRO C N 1
ATOM 6330 C CA . PRO C 1 188 ? 14.78310 -67.17573 -17.56277 1.000 60.72813 154 PRO C CA 1
ATOM 6331 C C . PRO C 1 188 ? 13.42707 -67.33140 -16.86201 1.000 62.18719 154 PRO C C 1
ATOM 6332 O O . PRO C 1 188 ? 13.00858 -66.40361 -16.15519 1.000 61.30876 154 PRO C O 1
ATOM 6336 N N . LYS C 1 189 ? 12.72312 -68.45801 -17.02773 1.000 58.52147 155 LYS C N 1
ATOM 6337 C CA . LYS C 1 189 ? 11.42971 -68.60219 -16.35764 1.000 59.98934 155 LYS C CA 1
ATOM 6338 C C . LYS C 1 189 ? 11.58447 -68.79302 -14.84653 1.000 62.50918 155 LYS C C 1
ATOM 6339 O O . LYS C 1 189 ? 10.76829 -68.29462 -14.06349 1.000 60.50774 155 LYS C O 1
ATOM 6345 N N . GLU C 1 190 ? 12.63392 -69.47452 -14.40628 1.000 57.44612 156 GLU C N 1
ATOM 6346 C CA . GLU C 1 190 ? 12.75948 -69.68743 -12.96887 1.000 65.32547 156 GLU C CA 1
ATOM 6347 C C . GLU C 1 190 ? 13.31515 -68.45487 -12.27222 1.000 56.11704 156 GLU C C 1
ATOM 6348 O O . GLU C 1 190 ? 13.18538 -68.32589 -11.05268 1.000 52.99102 156 GLU C O 1
ATOM 6354 N N . ALA C 1 191 ? 14.01809 -67.60167 -13.01165 1.000 50.88921 157 ALA C N 1
ATOM 6355 C CA . ALA C 1 191 ? 14.44013 -66.32590 -12.45673 1.000 61.05030 157 ALA C CA 1
ATOM 6356 C C . ALA C 1 191 ? 13.25237 -65.38616 -12.26043 1.000 64.13670 157 ALA C C 1
ATOM 6357 O O . ALA C 1 191 ? 13.11647 -64.75223 -11.20459 1.000 57.86120 157 ALA C O 1
ATOM 6359 N N . ARG C 1 192 ? 12.34998 -65.33039 -13.24742 1.000 67.01040 158 ARG C N 1
ATOM 6360 C CA . ARG C 1 192 ? 11.13232 -64.53875 -13.09985 1.000 60.45706 158 ARG C CA 1
ATOM 6361 C C . ARG C 1 192 ? 10.25375 -65.09652 -11.99284 1.000 62.74176 158 ARG C C 1
ATOM 6362 O O . ARG C 1 192 ? 9.63478 -64.33643 -11.24863 1.000 64.68279 158 ARG C O 1
ATOM 6370 N N . GLU C 1 193 ? 10.16961 -66.42451 -11.87691 1.000 58.71060 159 GLU C N 1
ATOM 6371 C CA . GLU C 1 193 ? 9.26763 -67.01364 -10.89074 1.000 65.54687 159 GLU C CA 1
ATOM 6372 C C . GLU C 1 193 ? 9.79320 -66.83690 -9.46980 1.000 63.36416 159 GLU C C 1
ATOM 6373 O O . GLU C 1 193 ? 9.00111 -66.66489 -8.53548 1.000 64.86471 159 GLU C O 1
ATOM 6379 N N . PHE C 1 194 ? 11.11548 -66.83354 -9.28388 1.000 60.30363 160 PHE C N 1
ATOM 6380 C CA . PHE C 1 194 ? 11.63948 -66.59788 -7.95050 1.000 64.85532 160 PHE C CA 1
ATOM 6381 C C . PHE C 1 194 ? 11.39293 -65.17027 -7.50278 1.000 65.51672 160 PHE C C 1
ATOM 6382 O O . PHE C 1 194 ? 10.89842 -64.93136 -6.39606 1.000 64.81641 160 PHE C O 1
ATOM 6390 N N . PHE C 1 195 ? 11.70066 -64.21074 -8.36212 1.000 59.16580 161 PHE C N 1
ATOM 6391 C CA . PHE C 1 195 ? 11.56886 -62.82863 -7.95263 1.000 59.81686 161 PHE C CA 1
ATOM 6392 C C . PHE C 1 195 ? 10.12851 -62.45292 -7.59597 1.000 68.15615 161 PHE C C 1
ATOM 6393 O O . PHE C 1 195 ? 9.92124 -61.44314 -6.91298 1.000 62.28045 161 PHE C O 1
ATOM 6401 N N . GLU C 1 196 ? 9.13319 -63.25169 -8.00527 1.000 71.34370 162 GLU C N 1
ATOM 6402 C CA . GLU C 1 196 ? 7.75723 -63.02151 -7.56977 1.000 71.48759 162 GLU C CA 1
ATOM 6403 C C . GLU C 1 196 ? 7.54877 -63.45498 -6.12661 1.000 71.91789 162 GLU C C 1
ATOM 6404 O O . GLU C 1 196 ? 6.84177 -62.76614 -5.37510 1.000 71.59805 162 GLU C O 1
ATOM 6410 N N . GLN C 1 197 ? 8.17087 -64.57263 -5.72830 1.000 71.05067 163 GLN C N 1
ATOM 6411 C CA . GLN C 1 197 ? 8.00872 -65.06329 -4.36294 1.000 73.31501 163 GLN C CA 1
ATOM 6412 C C . GLN C 1 197 ? 8.50816 -64.03738 -3.35496 1.000 67.81389 163 GLN C C 1
ATOM 6413 O O . GLN C 1 197 ? 7.85653 -63.80132 -2.33207 1.000 74.27780 163 GLN C O 1
ATOM 6419 N N . VAL C 1 198 ? 9.62392 -63.38041 -3.65436 1.000 64.88120 164 VAL C N 1
ATOM 6420 C CA . VAL C 1 198 ? 10.24692 -62.41612 -2.75925 1.000 66.56453 164 VAL C CA 1
ATOM 6421 C C . VAL C 1 198 ? 9.78250 -60.98832 -3.04386 1.000 68.43677 164 VAL C C 1
ATOM 6422 O O . VAL C 1 198 ? 10.42752 -60.01718 -2.61834 1.000 68.96254 164 VAL C O 1
ATOM 6426 N N . ASN C 1 199 ? 8.71110 -60.85180 -3.83191 1.000 66.19169 165 ASN C N 1
ATOM 6427 C CA . ASN C 1 199 ? 8.05227 -59.56613 -4.08033 1.000 67.17078 165 ASN C CA 1
ATOM 6428 C C . ASN C 1 199 ? 9.06987 -58.53848 -4.56048 1.000 66.94768 165 ASN C C 1
ATOM 6429 O O . ASN C 1 199 ? 9.13792 -57.41286 -4.06586 1.000 70.14569 165 ASN C O 1
ATOM 6434 N N . GLY C 1 200 ? 9.88449 -58.94606 -5.52204 1.000 64.71208 166 GLY C N 1
ATOM 6435 C CA . GLY C 1 200 ? 10.85896 -58.04674 -6.09473 1.000 63.68076 166 GLY C CA 1
ATOM 6436 C C . GLY C 1 200 ? 10.56671 -57.74824 -7.54405 1.000 67.55705 166 GLY C C 1
ATOM 6437 O O . GLY C 1 200 ? 9.78950 -58.45884 -8.19061 1.000 68.10891 166 GLY C O 1
ATOM 6438 N N . LYS C 1 201 ? 11.16779 -56.69302 -8.06828 1.000 66.74595 167 LYS C N 1
ATOM 6439 C CA . LYS C 1 201 ? 11.00198 -56.34376 -9.46902 1.000 71.25186 167 LYS C CA 1
ATOM 6440 C C . LYS C 1 201 ? 12.29079 -56.73738 -10.17121 1.000 69.03256 167 LYS C C 1
ATOM 6441 O O . LYS C 1 201 ? 13.37830 -56.30315 -9.77272 1.000 66.62742 167 LYS C O 1
ATOM 6447 N N . MET C 1 202 ? 12.17494 -57.61425 -11.16142 1.000 65.53810 168 MET C N 1
ATOM 6448 C CA . MET C 1 202 ? 13.35326 -58.17840 -11.78789 1.000 62.15909 168 MET C CA 1
ATOM 6449 C C . MET C 1 202 ? 13.88975 -57.23215 -12.84383 1.000 61.70389 168 MET C C 1
ATOM 6450 O O . MET C 1 202 ? 13.13566 -56.67646 -13.64698 1.000 64.09573 168 MET C O 1
ATOM 6455 N N . ILE C 1 203 ? 15.19973 -57.06703 -12.85339 1.000 58.23677 169 ILE C N 1
ATOM 6456 C CA . ILE C 1 203 ? 15.86364 -56.35700 -13.93212 1.000 60.34468 169 ILE C CA 1
ATOM 6457 C C . ILE C 1 203 ? 16.90253 -57.31420 -14.48868 1.000 55.26828 169 ILE C C 1
ATOM 6458 O O . ILE C 1 203 ? 17.48313 -58.11681 -13.74957 1.000 58.06523 169 ILE C O 1
ATOM 6463 N N . THR C 1 204 ? 17.17240 -57.19422 -15.78055 1.000 56.01154 170 THR C N 1
ATOM 6464 C CA . THR C 1 204 ? 18.19761 -57.98775 -16.43466 1.000 48.26176 170 THR C CA 1
ATOM 6465 C C . THR C 1 204 ? 19.41021 -57.12014 -16.70989 1.000 45.41935 170 THR C C 1
ATOM 6466 O O . THR C 1 204 ? 19.30202 -55.92383 -16.98765 1.000 46.03952 170 THR C O 1
ATOM 6470 N N . LYS C 1 205 ? 20.56455 -57.74812 -16.68465 1.000 46.67477 171 LYS C N 1
ATOM 6471 C CA . LYS C 1 205 ? 21.80485 -57.01621 -16.81629 1.000 46.76177 171 LYS C CA 1
ATOM 6472 C C . LYS C 1 205 ? 22.76059 -57.86351 -17.63308 1.000 48.21563 171 LYS C C 1
ATOM 6473 O O . LYS C 1 205 ? 22.78246 -59.08985 -17.49759 1.000 46.36293 171 LYS C O 1
ATOM 6479 N N . LEU C 1 206 ? 23.47534 -57.21799 -18.54892 1.000 51.49848 172 LEU C N 1
ATOM 6480 C CA . LEU C 1 206 ? 24.57328 -57.86456 -19.24793 1.000 50.69731 172 LEU C CA 1
ATOM 6481 C C . LEU C 1 206 ? 25.86270 -57.82076 -18.43613 1.000 53.20736 172 LEU C C 1
ATOM 6482 O O . LEU C 1 206 ? 26.24022 -56.77101 -17.90266 1.000 60.24037 172 LEU C O 1
ATOM 6487 N N . LEU C 1 207 ? 26.54567 -58.95367 -18.35884 1.000 48.85730 173 LEU C N 1
ATOM 6488 C CA . LEU C 1 207 ? 27.97747 -58.91185 -18.13449 1.000 50.02749 173 LEU C CA 1
ATOM 6489 C C . LEU C 1 207 ? 28.59345 -58.42835 -19.42996 1.000 59.83985 173 LEU C C 1
ATOM 6490 O O . LEU C 1 207 ? 28.09271 -58.73478 -20.51295 1.000 70.50849 173 LEU C O 1
ATOM 6495 N N . LYS C 1 208 ? 29.68219 -57.68443 -19.35379 1.000 64.78103 174 LYS C N 1
ATOM 6496 C CA . LYS C 1 208 ? 30.41078 -57.27234 -20.54716 1.000 72.30742 174 LYS C CA 1
ATOM 6497 C C . LYS C 1 208 ? 29.50389 -56.56923 -21.57182 1.000 75.94775 174 LYS C C 1
ATOM 6498 O O . LYS C 1 208 ? 29.45342 -56.97608 -22.73402 1.000 71.71314 174 LYS C O 1
ATOM 6504 N N . PRO C 1 209 ? 28.74154 -55.54659 -21.16103 1.000 75.13870 175 PRO C N 1
ATOM 6505 C CA . PRO C 1 209 ? 27.78283 -54.97090 -22.11754 1.000 76.31901 175 PRO C CA 1
ATOM 6506 C C . PRO C 1 209 ? 28.49225 -54.28940 -23.27161 1.000 79.67645 175 PRO C C 1
ATOM 6507 O O . PRO C 1 209 ? 28.11562 -54.48281 -24.43190 1.000 81.57655 175 PRO C O 1
ATOM 6511 N N . LEU C 1 210 ? 29.53227 -53.52342 -22.97607 1.000 84.71883 176 LEU C N 1
ATOM 6512 C CA . LEU C 1 210 ? 30.31602 -52.77611 -23.94797 1.000 91.23648 176 LEU C CA 1
ATOM 6513 C C . LEU C 1 210 ? 31.52026 -53.64301 -24.33506 1.000 97.68044 176 LEU C C 1
ATOM 6514 O O . LEU C 1 210 ? 31.77104 -54.69563 -23.73262 1.000 95.11515 176 LEU C O 1
ATOM 6519 N N . SER C 1 211 ? 32.29124 -53.19197 -25.33086 1.000 104.53731 177 SER C N 1
ATOM 6520 C CA . SER C 1 211 ? 33.45509 -53.94829 -25.79100 1.000 104.95038 177 SER C CA 1
ATOM 6521 C C . SER C 1 211 ? 34.75678 -53.40690 -25.20972 1.000 106.54967 177 SER C C 1
ATOM 6522 O O . SER C 1 211 ? 34.97578 -52.19137 -25.14664 1.000 112.93105 177 SER C O 1
ATOM 6525 N N . TYR C 1 212 ? 35.58461 -54.32555 -24.71591 1.000 105.03925 178 TYR C N 1
ATOM 6526 C CA . TYR C 1 212 ? 36.90749 -54.00194 -24.16341 1.000 105.45489 178 TYR C CA 1
ATOM 6527 C C . TYR C 1 212 ? 38.07070 -54.45952 -25.05145 1.000 98.83887 178 TYR C C 1
ATOM 6528 O O . TYR C 1 212 ? 37.96941 -54.55009 -26.27899 1.000 102.36469 178 TYR C O 1
ATOM 6537 N N . GLU C 1 229 ? 24.89159 -44.45886 -29.41173 1.000 95.31384 195 GLU C N 1
ATOM 6538 C CA . GLU C 1 229 ? 23.97095 -45.49540 -29.86742 1.000 94.52605 195 GLU C CA 1
ATOM 6539 C C . GLU C 1 229 ? 24.33764 -46.83130 -29.22669 1.000 102.67297 195 GLU C C 1
ATOM 6540 O O . GLU C 1 229 ? 25.50654 -47.23659 -29.18275 1.000 101.11385 195 GLU C O 1
ATOM 6546 N N . ASP C 1 230 ? 23.31843 -47.51425 -28.71685 1.000 102.31846 196 ASP C N 1
ATOM 6547 C CA . ASP C 1 230 ? 23.53401 -48.69981 -27.90106 1.000 97.28312 196 ASP C CA 1
ATOM 6548 C C . ASP C 1 230 ? 22.34582 -49.64120 -28.03920 1.000 94.39775 196 ASP C C 1
ATOM 6549 O O . ASP C 1 230 ? 21.92970 -50.29110 -27.07286 1.000 90.15545 196 ASP C O 1
ATOM 6554 N N . LEU C 1 231 ? 21.77194 -49.70652 -29.24294 1.000 95.46748 197 LEU C N 1
ATOM 6555 C CA . LEU C 1 231 ? 20.59223 -50.53275 -29.46167 1.000 93.86413 197 LEU C CA 1
ATOM 6556 C C . LEU C 1 231 ? 20.91230 -52.01689 -29.48096 1.000 90.73102 197 LEU C C 1
ATOM 6557 O O . LEU C 1 231 ? 19.98238 -52.83708 -29.45640 1.000 87.52337 197 LEU C O 1
ATOM 6562 N N . LEU C 1 232 ? 22.19328 -52.38799 -29.46954 1.000 89.41255 198 LEU C N 1
ATOM 6563 C CA . LEU C 1 232 ? 22.50284 -53.80221 -29.58567 1.000 84.63272 198 LEU C CA 1
ATOM 6564 C C . LEU C 1 232 ? 22.61613 -54.40966 -28.20180 1.000 81.42595 198 LEU C C 1
ATOM 6565 O O . LEU C 1 232 ? 22.12437 -55.51861 -27.97540 1.000 78.39174 198 LEU C O 1
ATOM 6570 N N . ASP C 1 233 ? 23.22629 -53.67840 -27.25860 1.000 85.41939 199 ASP C N 1
ATOM 6571 C CA . ASP C 1 233 ? 23.18777 -54.09894 -25.85989 1.000 78.92746 199 ASP C CA 1
ATOM 6572 C C . ASP C 1 233 ? 21.74221 -54.20119 -25.40565 1.000 80.15870 199 ASP C C 1
ATOM 6573 O O . ASP C 1 233 ? 21.31904 -55.21327 -24.82654 1.000 72.76808 199 ASP C O 1
ATOM 6578 N N . ALA C 1 234 ? 20.96156 -53.15937 -25.71483 1.000 82.48970 200 ALA C N 1
ATOM 6579 C CA . ALA C 1 234 ? 19.56819 -53.09176 -25.30656 1.000 81.65326 200 ALA C CA 1
ATOM 6580 C C . ALA C 1 234 ? 18.75799 -54.26701 -25.81144 1.000 78.34232 200 ALA C C 1
ATOM 6581 O O . ALA C 1 234 ? 17.83765 -54.71512 -25.12059 1.000 81.65711 200 ALA C O 1
ATOM 6583 N N . GLU C 1 235 ? 19.00271 -54.74261 -27.02097 1.000 84.60340 201 GLU C N 1
ATOM 6584 C CA . GLU C 1 235 ? 18.19367 -55.88356 -27.39012 1.000 84.66697 201 GLU C CA 1
ATOM 6585 C C . GLU C 1 235 ? 19.00933 -57.18136 -27.44171 1.000 78.76696 201 GLU C C 1
ATOM 6586 O O . GLU C 1 235 ? 18.49423 -58.20353 -27.87971 1.000 75.84576 201 GLU C O 1
ATOM 6592 N N . THR C 1 236 ? 20.28382 -57.17277 -27.04032 1.000 79.51980 202 THR C N 1
ATOM 6593 C CA . THR C 1 236 ? 21.00986 -58.42402 -26.80705 1.000 75.58372 202 THR C CA 1
ATOM 6594 C C . THR C 1 236 ? 20.26144 -59.13783 -25.68321 1.000 78.93577 202 THR C C 1
ATOM 6595 O O . THR C 1 236 ? 20.27587 -60.36668 -25.55166 1.000 74.84874 202 THR C O 1
ATOM 6599 N N . LEU C 1 237 ? 19.60757 -58.33363 -24.85419 1.000 79.04250 203 LEU C N 1
ATOM 6600 C CA . LEU C 1 237 ? 18.84380 -58.83685 -23.74533 1.000 70.98277 203 LEU C CA 1
ATOM 6601 C C . LEU C 1 237 ? 17.62484 -59.69711 -24.19268 1.000 76.22388 203 LEU C C 1
ATOM 6602 O O . LEU C 1 237 ? 17.06229 -60.00036 -23.17335 1.000 76.73889 203 LEU C O 1
ATOM 6607 N N . ARG C 1 238 ? 17.21086 -60.03045 -25.43085 1.000 71.68022 204 ARG C N 1
ATOM 6608 C CA . ARG C 1 238 ? 16.14689 -60.98111 -25.83379 1.000 73.81977 204 ARG C CA 1
ATOM 6609 C C . ARG C 1 238 ? 16.46829 -62.42359 -25.48577 1.000 75.77223 204 ARG C C 1
ATOM 6610 O O . ARG C 1 238 ? 15.61134 -63.20136 -25.01569 1.000 75.56759 204 ARG C O 1
ATOM 6618 N N . TYR C 1 239 ? 17.59844 -62.88576 -26.01045 1.000 73.32913 205 TYR C N 1
ATOM 6619 C CA . TYR C 1 239 ? 17.64198 -64.31805 -26.22400 1.000 73.90983 205 TYR C CA 1
ATOM 6620 C C . TYR C 1 239 ? 18.92699 -64.83935 -25.58508 1.000 72.19279 205 TYR C C 1
ATOM 6621 O O . TYR C 1 239 ? 19.35090 -65.95603 -25.86845 1.000 71.22284 205 TYR C O 1
ATOM 6630 N N . CYS C 1 240 ? 19.55187 -64.00877 -24.69847 1.000 75.49278 206 CYS C N 1
ATOM 6631 C CA . CYS C 1 240 ? 20.67332 -64.36505 -23.81042 1.000 65.25139 206 CYS C CA 1
ATOM 6632 C C . CYS C 1 240 ? 20.51187 -63.82277 -22.40786 1.000 61.01787 206 CYS C C 1
ATOM 6633 O O . CYS C 1 240 ? 21.53019 -63.66431 -21.72380 1.000 52.80024 206 CYS C O 1
ATOM 6636 N N . PRO C 1 241 ? 19.32250 -63.45978 -21.92890 1.000 63.91795 207 PRO C N 1
ATOM 6637 C CA . PRO C 1 241 ? 19.32155 -62.93114 -20.56102 1.000 58.20774 207 PRO C CA 1
ATOM 6638 C C . PRO C 1 241 ? 19.63442 -64.07039 -19.60462 1.000 53.79907 207 PRO C C 1
ATOM 6639 O O . PRO C 1 241 ? 18.99868 -65.12838 -19.65210 1.000 50.46669 207 PRO C O 1
ATOM 6643 N N . MET C 1 242 ? 20.67245 -63.87278 -18.78791 1.000 48.02160 208 MET C N 1
ATOM 6644 C CA . MET C 1 242 ? 21.07317 -64.87034 -17.79768 1.000 50.27723 208 MET C CA 1
ATOM 6645 C C . MET C 1 242 ? 21.43653 -64.28524 -16.43781 1.000 48.61695 208 MET C C 1
ATOM 6646 O O . MET C 1 242 ? 21.59343 -65.05394 -15.48498 1.000 46.29316 208 MET C O 1
ATOM 6651 N N . VAL C 1 243 ? 21.62700 -62.97550 -16.32237 1.000 46.08927 209 VAL C N 1
ATOM 6652 C CA . VAL C 1 243 ? 21.93065 -62.31095 -15.06644 1.000 44.63301 209 VAL C CA 1
ATOM 6653 C C . VAL C 1 243 ? 20.69266 -61.54108 -14.62645 1.000 45.97802 209 VAL C C 1
ATOM 6654 O O . VAL C 1 243 ? 20.32526 -60.53556 -15.24622 1.000 47.62255 209 VAL C O 1
ATOM 6658 N N . PHE C 1 244 ? 20.09413 -61.94855 -13.50937 1.000 50.91316 210 PHE C N 1
ATOM 6659 C CA . PHE C 1 244 ? 18.89270 -61.29872 -12.98906 1.000 51.92962 210 PHE C CA 1
ATOM 6660 C C . PHE C 1 244 ? 19.12211 -60.79885 -11.56614 1.000 45.80126 210 PHE C C 1
ATOM 6661 O O . PHE C 1 244 ? 19.57323 -61.56022 -10.70764 1.000 50.77892 210 PHE C O 1
ATOM 6669 N N . GLN C 1 245 ? 18.77145 -59.53693 -11.30753 1.000 49.53863 211 GLN C N 1
ATOM 6670 C CA . GLN C 1 245 ? 18.89215 -58.93628 -9.98054 1.000 46.75581 211 GLN C CA 1
ATOM 6671 C C . GLN C 1 245 ? 17.60508 -58.21812 -9.60229 1.000 50.75832 211 GLN C C 1
ATOM 6672 O O . GLN C 1 245 ? 16.91572 -57.65375 -10.45367 1.000 54.79860 211 GLN C O 1
ATOM 6678 N N . ALA C 1 246 ? 17.30582 -58.23124 -8.30711 1.000 57.52950 212 ALA C N 1
ATOM 6679 C CA . ALA C 1 246 ? 16.26210 -57.38516 -7.74915 1.000 53.52801 212 ALA C CA 1
ATOM 6680 C C . ALA C 1 246 ? 16.54690 -55.91060 -8.00473 1.000 51.18811 212 ALA C C 1
ATOM 6681 O O . ALA C 1 246 ? 17.68791 -55.44881 -7.92265 1.000 52.03973 212 ALA C O 1
ATOM 6683 N N . GLN C 1 247 ? 15.49731 -55.16381 -8.30330 1.000 54.78427 213 GLN C N 1
ATOM 6684 C CA . GLN C 1 247 ? 15.65191 -53.73065 -8.49973 1.000 58.32021 213 GLN C CA 1
ATOM 6685 C C . GLN C 1 247 ? 15.93494 -53.08066 -7.15599 1.000 49.43451 213 GLN C C 1
ATOM 6686 O O . GLN C 1 247 ? 15.30991 -53.43188 -6.15496 1.000 47.05938 213 GLN C O 1
ATOM 6692 N N . ILE C 1 248 ? 16.91033 -52.18075 -7.12055 1.000 44.22511 214 ILE C N 1
ATOM 6693 C CA . ILE C 1 248 ? 17.37100 -51.56959 -5.87800 1.000 48.16966 214 ILE C CA 1
ATOM 6694 C C . ILE C 1 248 ? 16.70065 -50.20469 -5.75824 1.000 43.68568 214 ILE C C 1
ATOM 6695 O O . ILE C 1 248 ? 16.91469 -49.34803 -6.62514 1.000 44.32829 214 ILE C O 1
ATOM 6700 N N . PRO C 1 249 ? 15.97123 -49.93420 -4.68183 1.000 44.80666 215 PRO C N 1
ATOM 6701 C CA . PRO C 1 249 ? 15.33582 -48.61518 -4.51758 1.000 43.39625 215 PRO C CA 1
ATOM 6702 C C . PRO C 1 249 ? 16.38298 -47.51513 -4.52138 1.000 38.41226 215 PRO C C 1
ATOM 6703 O O . PRO C 1 249 ? 17.40370 -47.59847 -3.83929 1.000 39.58240 215 PRO C O 1
ATOM 6707 N N . LYS C 1 250 ? 16.15456 -46.49921 -5.33185 1.000 44.81652 216 LYS C N 1
ATOM 6708 C CA . LYS C 1 250 ? 17.20095 -45.53657 -5.62633 1.000 41.69144 216 LYS C CA 1
ATOM 6709 C C . LYS C 1 250 ? 16.83963 -44.17126 -5.06472 1.000 45.18838 216 LYS C C 1
ATOM 6710 O O . LYS C 1 250 ? 15.74151 -43.66076 -5.31122 1.000 49.63156 216 LYS C O 1
ATOM 6716 N N . GLN C 1 251 ? 17.74003 -43.61580 -4.26048 1.000 39.53281 217 GLN C N 1
ATOM 6717 C CA . GLN C 1 251 ? 17.72033 -42.18741 -4.00430 1.000 48.29941 217 GLN C CA 1
ATOM 6718 C C . GLN C 1 251 ? 18.75815 -41.46097 -4.84035 1.000 44.98798 217 GLN C C 1
ATOM 6719 O O . GLN C 1 251 ? 18.47133 -40.39612 -5.37891 1.000 46.96466 217 GLN C O 1
ATOM 6725 N N . GLN C 1 252 ? 19.95014 -42.03459 -4.98138 1.000 46.07123 218 GLN C N 1
ATOM 6726 C CA . GLN C 1 252 ? 20.99603 -41.44229 -5.79770 1.000 47.89654 218 GLN C CA 1
ATOM 6727 C C . GLN C 1 252 ? 21.83528 -42.53160 -6.46114 1.000 49.31700 218 GLN C C 1
ATOM 6728 O O . GLN C 1 252 ? 21.88929 -43.67134 -5.99795 1.000 49.56839 218 GLN C O 1
ATOM 6734 N N . GLU C 1 253 ? 22.46200 -42.17114 -7.58188 1.000 55.90378 219 GLU C N 1
ATOM 6735 C CA . GLU C 1 253 ? 23.45538 -42.99380 -8.26713 1.000 46.54388 219 GLU C CA 1
ATOM 6736 C C . GLU C 1 253 ? 24.83182 -42.35866 -8.14762 1.000 45.53781 219 GLU C C 1
ATOM 6737 O O . GLU C 1 253 ? 24.98965 -41.15439 -8.36297 1.000 46.52789 219 GLU C O 1
ATOM 6743 N N . LEU C 1 254 ? 25.82444 -43.16005 -7.80525 1.000 42.72543 220 LEU C N 1
ATOM 6744 C CA . LEU C 1 254 ? 27.17361 -42.65597 -7.63102 1.000 41.30474 220 LEU C CA 1
ATOM 6745 C C . LEU C 1 254 ? 28.11670 -43.25682 -8.66731 1.000 42.67530 220 LEU C C 1
ATOM 6746 O O . LEU C 1 254 ? 27.92593 -44.38562 -9.12218 1.000 46.43224 220 LEU C O 1
ATOM 6751 N N . ARG C 1 255 ? 29.08578 -42.45163 -9.09447 1.000 38.56527 221 ARG C N 1
ATOM 6752 C CA . ARG C 1 255 ? 30.28178 -42.92402 -9.77982 1.000 42.61409 221 ARG C CA 1
ATOM 6753 C C . ARG C 1 255 ? 31.45695 -42.56058 -8.88331 1.000 37.56334 221 ARG C C 1
ATOM 6754 O O . ARG C 1 255 ? 31.72884 -41.37246 -8.67016 1.000 39.00470 221 ARG C O 1
ATOM 6762 N N . ALA C 1 256 ? 32.12927 -43.56519 -8.32714 1.000 34.83083 222 ALA C N 1
ATOM 6763 C CA . ALA C 1 256 ? 33.21906 -43.32716 -7.38148 1.000 38.21643 222 ALA C CA 1
ATOM 6764 C C . ALA C 1 256 ? 34.52203 -43.78674 -8.01928 1.000 38.66032 222 ALA C C 1
ATOM 6765 O O . ALA C 1 256 ? 34.72097 -44.98718 -8.24226 1.000 39.69788 222 ALA C O 1
ATOM 6767 N N . VAL C 1 257 ? 35.40359 -42.83945 -8.31533 1.000 38.41078 223 VAL C N 1
ATOM 6768 C CA . VAL C 1 257 ? 36.66979 -43.15010 -8.96323 1.000 40.88570 223 VAL C CA 1
ATOM 6769 C C . VAL C 1 257 ? 37.74053 -43.32256 -7.89038 1.000 45.61219 223 VAL C C 1
ATOM 6770 O O . VAL C 1 257 ? 37.98655 -42.41442 -7.08629 1.000 41.29314 223 VAL C O 1
ATOM 6774 N N . TYR C 1 258 ? 38.39073 -44.48714 -7.89779 1.000 44.85949 224 TYR C N 1
ATOM 6775 C CA . TYR C 1 258 ? 39.38231 -44.86731 -6.90028 1.000 36.92581 224 TYR C CA 1
ATOM 6776 C C . TYR C 1 258 ? 40.76834 -44.71437 -7.52061 1.000 42.80595 224 TYR C C 1
ATOM 6777 O O . TYR C 1 258 ? 41.03256 -45.24546 -8.61012 1.000 42.39475 224 TYR C O 1
ATOM 6786 N N . VAL C 1 259 ? 41.62293 -43.92634 -6.86917 1.000 37.72644 225 VAL C N 1
ATOM 6787 C CA . VAL C 1 259 ? 42.99896 -43.75052 -7.30535 1.000 38.04376 225 VAL C CA 1
ATOM 6788 C C . VAL C 1 259 ? 43.91950 -43.86437 -6.11189 1.000 37.67742 225 VAL C C 1
ATOM 6789 O O . VAL C 1 259 ? 44.10779 -42.88227 -5.39058 1.000 42.12869 225 VAL C O 1
ATOM 6793 N N . ASN C 1 260 ? 44.49051 -45.04909 -5.88006 1.000 40.72229 226 ASN C N 1
ATOM 6794 C CA . ASN C 1 260 ? 45.54479 -45.21141 -4.87129 1.000 45.20343 226 ASN C CA 1
ATOM 6795 C C . ASN C 1 260 ? 45.05671 -44.78356 -3.47709 1.000 45.34269 226 ASN C C 1
ATOM 6796 O O . ASN C 1 260 ? 45.76496 -44.11268 -2.72427 1.000 48.58542 226 ASN C O 1
ATOM 6801 N N . GLY C 1 261 ? 43.83056 -45.16640 -3.12731 1.000 44.49305 227 GLY C N 1
ATOM 6802 C CA . GLY C 1 261 ? 43.27707 -44.85061 -1.83099 1.000 40.05432 227 GLY C CA 1
ATOM 6803 C C . GLY C 1 261 ? 42.50396 -43.55439 -1.76312 1.000 45.12042 227 GLY C C 1
ATOM 6804 O O . GLY C 1 261 ? 41.84859 -43.29100 -0.74082 1.000 46.95305 227 GLY C O 1
ATOM 6805 N N . ASN C 1 262 ? 42.56255 -42.73083 -2.80556 1.000 47.52035 228 ASN C N 1
ATOM 6806 C CA . ASN C 1 262 ? 41.78770 -41.49827 -2.87659 1.000 44.52529 228 ASN C CA 1
ATOM 6807 C C . ASN C 1 262 ? 40.49691 -41.73710 -3.63622 1.000 44.32755 228 ASN C C 1
ATOM 6808 O O . ASN C 1 262 ? 40.49452 -42.40342 -4.67901 1.000 43.06866 228 ASN C O 1
ATOM 6813 N N . LEU C 1 263 ? 39.40353 -41.18348 -3.12083 1.000 37.93304 229 LEU C N 1
ATOM 6814 C CA . LEU C 1 263 ? 38.11064 -41.29531 -3.77647 1.000 38.98356 229 LEU C CA 1
ATOM 6815 C C . LEU C 1 263 ? 37.70420 -39.94594 -4.34105 1.000 38.82952 229 LEU C C 1
ATOM 6816 O O . LEU C 1 263 ? 37.96078 -38.89795 -3.73839 1.000 43.81362 229 LEU C O 1
ATOM 6821 N N . PHE C 1 264 ? 37.10944 -39.99516 -5.52345 1.000 39.01242 230 PHE C N 1
ATOM 6822 C CA . PHE C 1 264 ? 36.51167 -38.85086 -6.19661 1.000 38.99708 230 PHE C CA 1
ATOM 6823 C C . PHE C 1 264 ? 35.14975 -39.34302 -6.65453 1.000 41.80500 230 PHE C C 1
ATOM 6824 O O . PHE C 1 264 ? 35.06560 -40.19336 -7.54657 1.000 47.62216 230 PHE C O 1
ATOM 6832 N N . VAL C 1 265 ? 34.09704 -38.88468 -5.98744 1.000 39.02583 231 VAL C N 1
ATOM 6833 C CA . VAL C 1 265 ? 32.75719 -39.43142 -6.15415 1.000 40.64891 231 VAL C CA 1
ATOM 6834 C C . VAL C 1 265 ? 31.83519 -38.34154 -6.69393 1.000 44.36131 231 VAL C C 1
ATOM 6835 O O . VAL C 1 265 ? 31.80842 -37.21737 -6.17034 1.000 43.05264 231 VAL C O 1
ATOM 6839 N N . GLY C 1 266 ? 31.07298 -38.68459 -7.72522 1.000 40.53088 232 GLY C N 1
ATOM 6840 C CA . GLY C 1 266 ? 30.03678 -37.81441 -8.25174 1.000 43.38614 232 GLY C CA 1
ATOM 6841 C C . GLY C 1 266 ? 28.67887 -38.47302 -8.11201 1.000 46.82569 232 GLY C C 1
ATOM 6842 O O . GLY C 1 266 ? 28.56080 -39.69541 -8.18905 1.000 46.86557 232 GLY C O 1
ATOM 6843 N N . ALA C 1 267 ? 27.65842 -37.65889 -7.86111 1.000 48.15167 233 ALA C N 1
ATOM 6844 C CA . ALA C 1 267 ? 26.28543 -38.13442 -7.74336 1.000 50.56089 233 ALA C CA 1
ATOM 6845 C C . ALA C 1 267 ? 25.44853 -37.73491 -8.94927 1.000 56.02021 233 ALA C C 1
ATOM 6846 O O . ALA C 1 267 ? 25.45147 -36.56922 -9.34903 1.000 61.54958 233 ALA C O 1
ATOM 6848 N N . LEU C 1 268 ? 24.77815 -38.70798 -9.55382 1.000 61.00437 234 LEU C N 1
ATOM 6849 C CA . LEU C 1 268 ? 23.80921 -38.44943 -10.61142 1.000 65.30638 234 LEU C CA 1
ATOM 6850 C C . LEU C 1 268 ? 22.45737 -38.18142 -9.95157 1.000 74.08690 234 LEU C C 1
ATOM 6851 O O . LEU C 1 268 ? 22.02087 -38.95548 -9.08716 1.000 70.60918 234 LEU C O 1
ATOM 6856 N N . ASP C 1 269 ? 21.80116 -37.08773 -10.34991 1.000 78.55997 235 ASP C N 1
ATOM 6857 C CA . ASP C 1 269 ? 20.49221 -36.72196 -9.80603 1.000 86.44401 235 ASP C CA 1
ATOM 6858 C C . ASP C 1 269 ? 20.02061 -35.39734 -10.39735 1.000 93.45160 235 ASP C C 1
ATOM 6859 O O . ASP C 1 269 ? 20.75274 -34.40014 -10.35552 1.000 89.11464 235 ASP C O 1
ATOM 6864 N N . ALA C 1 270 ? 18.81008 -35.37546 -10.96129 1.000 96.84477 236 ALA C N 1
ATOM 6865 C CA . ALA C 1 270 ? 18.21024 -34.12634 -11.43359 1.000 93.45996 236 ALA C CA 1
ATOM 6866 C C . ALA C 1 270 ? 17.54503 -33.49208 -10.21929 1.000 93.52303 236 ALA C C 1
ATOM 6867 O O . ALA C 1 270 ? 16.37615 -33.73954 -9.92184 1.000 95.20886 236 ALA C O 1
ATOM 6869 N N . SER C 1 271 ? 18.32972 -32.67928 -9.50639 1.000 92.04446 237 SER C N 1
ATOM 6870 C CA . SER C 1 271 ? 17.98914 -32.08023 -8.21178 1.000 91.59639 237 SER C CA 1
ATOM 6871 C C . SER C 1 271 ? 17.80213 -33.15830 -7.14459 1.000 88.84504 237 SER C C 1
ATOM 6872 O O . SER C 1 271 ? 18.70471 -33.41658 -6.34379 1.000 79.75496 237 SER C O 1
ATOM 6875 N N . ALA C 1 283 ? 21.97165 -44.64430 -15.47509 1.000 89.91679 249 ALA C N 1
ATOM 6876 C CA . ALA C 1 283 ? 22.91362 -43.58654 -15.82656 1.000 94.53748 249 ALA C CA 1
ATOM 6877 C C . ALA C 1 283 ? 23.14029 -43.49053 -17.33948 1.000 101.53333 249 ALA C C 1
ATOM 6878 O O . ALA C 1 283 ? 22.32248 -43.93164 -18.14702 1.000 101.65921 249 ALA C O 1
ATOM 6880 N N . ASN C 1 284 ? 24.24348 -42.85140 -17.70014 1.000 105.30813 250 ASN C N 1
ATOM 6881 C CA . ASN C 1 284 ? 24.87483 -42.96267 -19.00724 1.000 109.96478 250 ASN C CA 1
ATOM 6882 C C . ASN C 1 284 ? 26.23608 -42.33795 -18.80761 1.000 112.22937 250 ASN C C 1
ATOM 6883 O O . ASN C 1 284 ? 26.49529 -41.74207 -17.75601 1.000 105.65982 250 ASN C O 1
ATOM 6888 N N . GLN C 1 285 ? 27.09791 -42.46029 -19.83139 1.000 114.88764 251 GLN C N 1
ATOM 6889 C CA . GLN C 1 285 ? 28.50153 -42.07464 -19.69140 1.000 110.79840 251 GLN C CA 1
ATOM 6890 C C . GLN C 1 285 ? 28.56305 -40.84434 -18.79708 1.000 109.85593 251 GLN C C 1
ATOM 6891 O O . GLN C 1 285 ? 29.49892 -40.72156 -17.98230 1.000 104.19251 251 GLN C O 1
ATOM 6897 N N . GLU C 1 286 ? 27.48535 -40.03218 -18.77091 1.000 111.94872 252 GLU C N 1
ATOM 6898 C CA . GLU C 1 286 ? 27.73816 -38.70548 -18.26438 1.000 108.08649 252 GLU C CA 1
ATOM 6899 C C . GLU C 1 286 ? 26.49813 -37.87120 -18.54116 1.000 107.08270 252 GLU C C 1
ATOM 6900 O O . GLU C 1 286 ? 26.30582 -37.32243 -19.64431 1.000 102.41794 252 GLU C O 1
ATOM 6906 N N . SER C 1 287 ? 25.61299 -37.84521 -17.53447 1.000 99.06018 253 SER C N 1
ATOM 6907 C CA . SER C 1 287 ? 24.29859 -37.24203 -17.61396 1.000 100.64009 253 SER C CA 1
ATOM 6908 C C . SER C 1 287 ? 24.44165 -35.74836 -17.37608 1.000 99.71025 253 SER C C 1
ATOM 6909 O O . SER C 1 287 ? 25.52473 -35.23867 -17.09920 1.000 94.69161 253 SER C O 1
ATOM 6912 N N . CYS C 1 288 ? 23.38476 -34.99564 -17.58322 1.000 97.91750 254 CYS C N 1
ATOM 6913 C CA . CYS C 1 288 ? 23.65069 -33.58006 -17.41551 1.000 100.26702 254 CYS C CA 1
ATOM 6914 C C . CYS C 1 288 ? 24.01349 -33.18861 -15.95775 1.000 97.03004 254 CYS C C 1
ATOM 6915 O O . CYS C 1 288 ? 24.48987 -32.07211 -15.73173 1.000 96.74180 254 CYS C O 1
ATOM 6918 N N . THR C 1 289 ? 23.87303 -34.06005 -14.96621 1.000 95.95135 255 THR C N 1
ATOM 6919 C CA . THR C 1 289 ? 24.31329 -33.74531 -13.61812 1.000 87.85495 255 THR C CA 1
ATOM 6920 C C . THR C 1 289 ? 25.64175 -34.39418 -13.29096 1.000 83.38121 255 THR C C 1
ATOM 6921 O O . THR C 1 289 ? 25.89728 -35.52736 -13.69636 1.000 85.21470 255 THR C O 1
ATOM 6925 N N . TRP C 1 290 ? 26.52345 -33.65407 -12.61251 1.000 74.47007 256 TRP C N 1
ATOM 6926 C CA . TRP C 1 290 ? 27.41378 -34.24439 -11.61424 1.000 64.36294 256 TRP C CA 1
ATOM 6927 C C . TRP C 1 290 ? 27.45828 -33.29372 -10.43343 1.000 63.63330 256 TRP C C 1
ATOM 6928 O O . TRP C 1 290 ? 27.87990 -32.13542 -10.57385 1.000 67.17374 256 TRP C O 1
ATOM 6939 N N . GLN C 1 291 ? 27.09339 -33.79367 -9.26847 1.000 64.33159 257 GLN C N 1
ATOM 6940 C CA . GLN C 1 291 ? 27.29239 -32.96629 -8.10077 1.000 63.84655 257 GLN C CA 1
ATOM 6941 C C . GLN C 1 291 ? 28.19738 -33.69395 -7.12714 1.000 56.92162 257 GLN C C 1
ATOM 6942 O O . GLN C 1 291 ? 28.23961 -34.92773 -7.11685 1.000 59.60891 257 GLN C O 1
ATOM 6948 N N . PRO C 1 292 ? 28.94754 -32.97118 -6.31469 1.000 56.45946 258 PRO C N 1
ATOM 6949 C CA . PRO C 1 292 ? 29.94780 -33.64625 -5.49029 1.000 56.72175 258 PRO C CA 1
ATOM 6950 C C . PRO C 1 292 ? 29.26176 -34.49674 -4.43429 1.000 60.28942 258 PRO C C 1
ATOM 6951 O O . PRO C 1 292 ? 28.16827 -34.17970 -3.95356 1.000 59.02190 258 PRO C O 1
ATOM 6955 N N . TYR C 1 293 ? 29.89623 -35.62243 -4.12432 1.000 55.60166 259 TYR C N 1
ATOM 6956 C CA . TYR C 1 293 ? 29.41577 -36.51635 -3.09518 1.000 47.02045 259 TYR C CA 1
ATOM 6957 C C . TYR C 1 293 ? 30.59145 -36.99845 -2.26831 1.000 46.59439 259 TYR C C 1
ATOM 6958 O O . TYR C 1 293 ? 31.72031 -37.09536 -2.75965 1.000 50.24888 259 TYR C O 1
ATOM 6967 N N . GLU C 1 294 ? 30.30152 -37.31154 -1.00632 1.000 46.77423 260 GLU C N 1
ATOM 6968 C CA . GLU C 1 294 ? 31.26146 -37.96580 -0.11806 1.000 52.76661 260 GLU C CA 1
ATOM 6969 C C . GLU C 1 294 ? 30.75053 -39.30842 0.36205 1.000 48.41532 260 GLU C C 1
ATOM 6970 O O . GLU C 1 294 ? 29.64616 -39.40696 0.93185 1.000 47.86593 260 GLU C O 1
ATOM 6976 N N . LEU C 1 295 ? 31.57342 -40.28216 0.15944 1.000 47.68833 261 LEU C N 1
ATOM 6977 C CA . LEU C 1 295 ? 31.32469 -41.58283 0.73244 1.000 40.38484 261 LEU C CA 1
ATOM 6978 C C . LEU C 1 295 ? 31.74763 -41.51519 2.18778 1.000 42.32933 261 LEU C C 1
ATOM 6979 O O . LEU C 1 295 ? 32.74670 -40.86311 2.50111 1.000 44.39816 261 LEU C O 1
ATOM 6984 N N . PRO C 1 296 ? 31.00032 -42.13355 3.08888 1.000 40.44635 262 PRO C N 1
ATOM 6985 C CA . PRO C 1 296 ? 31.47290 -42.22211 4.47710 1.000 39.96256 262 PRO C CA 1
ATOM 6986 C C . PRO C 1 296 ? 32.80660 -42.95368 4.53952 1.000 41.22265 262 PRO C C 1
ATOM 6987 O O . PRO C 1 296 ? 33.15181 -43.76185 3.66438 1.000 39.64746 262 PRO C O 1
ATOM 6991 N N . LYS C 1 297 ? 33.58594 -42.63427 5.56654 1.000 39.04304 263 LYS C N 1
ATOM 6992 C CA . LYS C 1 297 ? 34.92261 -43.21006 5.61446 1.000 39.14638 263 LYS C CA 1
ATOM 6993 C C . LYS C 1 297 ? 34.86662 -44.72863 5.74597 1.000 39.31845 263 LYS C C 1
ATOM 6994 O O . LYS C 1 297 ? 35.77790 -45.41655 5.28863 1.000 41.62803 263 LYS C O 1
ATOM 7000 N N . GLU C 1 298 ? 33.77826 -45.26817 6.30646 1.000 38.41721 264 GLU C N 1
ATOM 7001 C CA . GLU C 1 298 ? 33.64546 -46.71114 6.47453 1.000 37.01662 264 GLU C CA 1
ATOM 7002 C C . GLU C 1 298 ? 33.43176 -47.42241 5.14858 1.000 37.77901 264 GLU C C 1
ATOM 7003 O O . GLU C 1 298 ? 33.80598 -48.59421 5.00496 1.000 36.51085 264 GLU C O 1
ATOM 7009 N N . ILE C 1 299 ? 32.73000 -46.78195 4.21402 1.000 37.90430 265 ILE C N 1
ATOM 7010 C CA . ILE C 1 299 ? 32.58518 -47.35709 2.88129 1.000 35.18587 265 ILE C CA 1
ATOM 7011 C C . ILE C 1 299 ? 33.93010 -47.34010 2.16783 1.000 35.96453 265 ILE C C 1
ATOM 7012 O O . ILE C 1 299 ? 34.32893 -48.32415 1.53961 1.000 36.57292 265 ILE C O 1
ATOM 7017 N N . ILE C 1 300 ? 34.67901 -46.24493 2.31657 1.000 36.89097 266 ILE C N 1
ATOM 7018 C CA . ILE C 1 300 ? 35.98451 -46.12426 1.68106 1.000 34.08144 266 ILE C CA 1
ATOM 7019 C C . ILE C 1 300 ? 36.92252 -47.22571 2.16079 1.000 37.50676 266 ILE C C 1
ATOM 7020 O O . ILE C 1 300 ? 37.70018 -47.78308 1.37258 1.000 35.43416 266 ILE C O 1
ATOM 7025 N N . GLN C 1 301 ? 36.84837 -47.57460 3.45268 1.000 36.21796 267 GLN C N 1
ATOM 7026 C CA . GLN C 1 301 ? 37.66461 -48.66839 3.98801 1.000 36.30009 267 GLN C CA 1
ATOM 7027 C C . GLN C 1 301 ? 37.34320 -49.99118 3.30072 1.000 31.67226 267 GLN C C 1
ATOM 7028 O O . GLN C 1 301 ? 38.23849 -50.80282 3.05058 1.000 29.63183 267 GLN C O 1
ATOM 7034 N N . HIS C 1 302 ? 36.06660 -50.22141 2.99196 1.000 32.09092 268 HIS C N 1
ATOM 7035 C CA . HIS C 1 302 ? 35.68267 -51.39152 2.21227 1.000 36.88538 268 HIS C CA 1
ATOM 7036 C C . HIS C 1 302 ? 36.28971 -51.34001 0.80279 1.000 37.10438 268 HIS C C 1
ATOM 7037 O O . HIS C 1 302 ? 36.77317 -52.35253 0.28763 1.000 36.79711 268 HIS C O 1
ATOM 7044 N N . LEU C 1 303 ? 36.29429 -50.16262 0.17374 1.000 33.43749 269 LEU C N 1
ATOM 7045 C CA . LEU C 1 303 ? 36.89338 -50.04287 -1.14562 1.000 33.48056 269 LEU C CA 1
ATOM 7046 C C . LEU C 1 303 ? 38.39863 -50.29825 -1.09729 1.000 34.38586 269 LEU C C 1
ATOM 7047 O O . LEU C 1 303 ? 38.94439 -50.97031 -1.98774 1.000 35.99662 269 LEU C O 1
ATOM 7052 N N . ASP C 1 304 ? 39.08491 -49.80553 -0.05765 1.000 30.17642 270 ASP C N 1
ATOM 7053 C CA . ASP C 1 304 ? 40.51144 -50.11880 0.09436 1.000 33.69225 270 ASP C CA 1
ATOM 7054 C C . ASP C 1 304 ? 40.73541 -51.63013 0.14042 1.000 32.60425 270 ASP C C 1
ATOM 7055 O O . ASP C 1 304 ? 41.63471 -52.16397 -0.52653 1.000 30.82622 270 ASP C O 1
ATOM 7060 N N . GLN C 1 305 ? 39.93242 -52.33148 0.94178 1.000 31.48965 271 GLN C N 1
ATOM 7061 C CA . GLN C 1 305 ? 40.02715 -53.78689 1.01112 1.000 33.93645 271 GLN C CA 1
ATOM 7062 C C . GLN C 1 305 ? 39.74065 -54.41046 -0.34681 1.000 34.17182 271 GLN C C 1
ATOM 7063 O O . GLN C 1 305 ? 40.50190 -55.25273 -0.82932 1.000 34.35630 271 GLN C O 1
ATOM 7069 N N . PHE C 1 306 ? 38.65384 -53.96388 -0.98662 1.000 34.31802 272 PHE C N 1
ATOM 7070 C CA . PHE C 1 306 ? 38.23034 -54.45867 -2.29667 1.000 35.14269 272 PHE C CA 1
ATOM 7071 C C . PHE C 1 306 ? 39.34235 -54.31568 -3.33905 1.000 34.32651 272 PHE C C 1
ATOM 7072 O O . PHE C 1 306 ? 39.64550 -55.25951 -4.08189 1.000 28.60720 272 PHE C O 1
ATOM 7080 N N . MET C 1 307 ? 39.94894 -53.12917 -3.42199 1.000 34.37083 273 MET C N 1
ATOM 7081 C CA . MET C 1 307 ? 40.99012 -52.91371 -4.42007 1.000 34.28874 273 MET C CA 1
ATOM 7082 C C . MET C 1 307 ? 42.26999 -53.68270 -4.09608 1.000 33.93982 273 MET C C 1
ATOM 7083 O O . MET C 1 307 ? 42.94305 -54.16953 -5.01128 1.000 38.33848 273 MET C O 1
ATOM 7088 N N . ALA C 1 308 ? 42.62800 -53.82036 -2.81550 1.000 33.21176 274 ALA C N 1
ATOM 7089 C CA . ALA C 1 308 ? 43.81030 -54.61419 -2.48005 1.000 33.95805 274 ALA C CA 1
ATOM 7090 C C . ALA C 1 308 ? 43.62960 -56.05690 -2.91646 1.000 34.53289 274 ALA C C 1
ATOM 7091 O O . ALA C 1 308 ? 44.56306 -56.68928 -3.43110 1.000 38.17503 274 ALA C O 1
ATOM 7093 N N . ARG C 1 309 ? 42.42947 -56.59184 -2.72611 1.000 31.09379 275 ARG C N 1
ATOM 7094 C CA . ARG C 1 309 ? 42.17133 -57.95446 -3.15212 1.000 33.62509 275 ARG C CA 1
ATOM 7095 C C . ARG C 1 309 ? 42.23250 -58.07850 -4.67495 1.000 36.92835 275 ARG C C 1
ATOM 7096 O O . ARG C 1 309 ? 42.72780 -59.07645 -5.20609 1.000 34.78303 275 ARG C O 1
ATOM 7104 N N . LEU C 1 310 ? 41.77361 -57.06709 -5.39898 1.000 35.06171 276 LEU C N 1
ATOM 7105 C CA . LEU C 1 310 ? 41.84655 -57.14806 -6.84905 1.000 27.66848 276 LEU C CA 1
ATOM 7106 C C . LEU C 1 310 ? 43.21563 -56.78055 -7.39623 1.000 31.45369 276 LEU C C 1
ATOM 7107 O O . LEU C 1 310 ? 43.43478 -56.94016 -8.60251 1.000 35.14770 276 LEU C O 1
ATOM 7112 N N . GLY C 1 311 ? 44.13357 -56.29586 -6.56379 1.000 25.84004 277 GLY C N 1
ATOM 7113 C CA . GLY C 1 311 ? 45.43198 -55.87242 -7.05995 1.000 26.24380 277 GLY C CA 1
ATOM 7114 C C . GLY C 1 311 ? 45.40350 -54.68344 -7.99717 1.000 30.75760 277 GLY C C 1
ATOM 7115 O O . GLY C 1 311 ? 46.25616 -54.58195 -8.86485 1.000 33.30422 277 GLY C O 1
ATOM 7116 N N . LEU C 1 312 ? 44.46935 -53.75775 -7.80978 1.000 31.17031 278 LEU C N 1
ATOM 7117 C CA . LEU C 1 312 ? 44.28279 -52.60384 -8.67740 1.000 32.49719 278 LEU C CA 1
ATOM 7118 C C . LEU C 1 312 ? 44.58861 -51.31525 -7.92883 1.000 32.56612 278 LEU C C 1
ATOM 7119 O O . LEU C 1 312 ? 44.13765 -51.12883 -6.79296 1.000 33.98976 278 LEU C O 1
ATOM 7124 N N . THR C 1 313 ? 45.33254 -50.42233 -8.58108 1.000 38.42339 279 THR C N 1
ATOM 7125 C CA . THR C 1 313 ? 45.53268 -49.06546 -8.08552 1.000 35.90876 279 THR C CA 1
ATOM 7126 C C . THR C 1 313 ? 44.36341 -48.15409 -8.46700 1.000 38.57590 279 THR C C 1
ATOM 7127 O O . THR C 1 313 ? 44.04163 -47.20524 -7.73515 1.000 36.71162 279 THR C O 1
ATOM 7131 N N . PHE C 1 314 ? 43.71655 -48.43691 -9.58883 1.000 27.79763 280 PHE C N 1
ATOM 7132 C CA . PHE C 1 314 ? 42.71152 -47.56112 -10.16455 1.000 35.41927 280 PHE C CA 1
ATOM 7133 C C . PHE C 1 314 ? 41.41495 -48.31463 -10.42551 1.000 36.11155 280 PHE C C 1
ATOM 7134 O O . PHE C 1 314 ? 41.43164 -49.50652 -10.73707 1.000 35.33635 280 PHE C O 1
ATOM 7142 N N . GLY C 1 315 ? 40.28346 -47.62410 -10.28631 1.000 35.85011 281 GLY C N 1
ATOM 7143 C CA . GLY C 1 315 ? 39.02811 -48.20601 -10.73561 1.000 33.89470 281 GLY C CA 1
ATOM 7144 C C . GLY C 1 315 ? 37.88083 -47.23311 -10.61287 1.000 34.60193 281 GLY C C 1
ATOM 7145 O O . GLY C 1 315 ? 37.96004 -46.23475 -9.88653 1.000 38.43283 281 GLY C O 1
ATOM 7146 N N . ALA C 1 316 ? 36.81243 -47.52879 -11.34925 1.000 33.57011 282 ALA C N 1
ATOM 7147 C CA . ALA C 1 316 ? 35.57360 -46.76099 -11.29549 1.000 35.66369 282 ALA C CA 1
ATOM 7148 C C . ALA C 1 316 ? 34.44525 -47.66474 -10.80427 1.000 41.02770 282 ALA C C 1
ATOM 7149 O O . ALA C 1 316 ? 34.12321 -48.65812 -11.46836 1.000 39.70856 282 ALA C O 1
ATOM 7151 N N . PHE C 1 317 ? 33.83187 -47.30564 -9.66048 1.000 32.25064 283 PHE C N 1
ATOM 7152 C CA . PHE C 1 317 ? 32.74902 -48.06146 -9.03526 1.000 33.83710 283 PHE C CA 1
ATOM 7153 C C . PHE C 1 317 ? 31.39418 -47.47269 -9.42644 1.000 41.23681 283 PHE C C 1
ATOM 7154 O O . PHE C 1 317 ? 31.28151 -46.28006 -9.71273 1.000 47.04232 283 PHE C O 1
ATOM 7162 N N . ASP C 1 318 ? 30.36072 -48.32086 -9.43528 1.000 43.71946 284 ASP C N 1
ATOM 7163 C CA . ASP C 1 318 ? 28.96955 -47.89348 -9.57091 1.000 40.46860 284 ASP C CA 1
ATOM 7164 C C . ASP C 1 318 ? 28.19968 -48.23659 -8.29673 1.000 39.35553 284 ASP C C 1
ATOM 7165 O O . ASP C 1 318 ? 28.12732 -49.40567 -7.90513 1.000 36.62116 284 ASP C O 1
ATOM 7170 N N . PHE C 1 319 ? 27.61072 -47.22702 -7.65796 1.000 41.61855 285 PHE C N 1
ATOM 7171 C CA . PHE C 1 319 ? 26.83945 -47.45083 -6.44394 1.000 42.18387 285 PHE C CA 1
ATOM 7172 C C . PHE C 1 319 ? 25.43919 -46.88315 -6.59151 1.000 38.07221 285 PHE C C 1
ATOM 7173 O O . PHE C 1 319 ? 25.24262 -45.81605 -7.17158 1.000 37.82594 285 PHE C O 1
ATOM 7181 N N . ILE C 1 320 ? 24.48480 -47.56190 -5.97551 1.000 39.17239 286 ILE C N 1
ATOM 7182 C CA . ILE C 1 320 ? 23.17525 -46.98813 -5.69235 1.000 42.16716 286 ILE C CA 1
ATOM 7183 C C . ILE C 1 320 ? 23.16676 -46.57767 -4.21836 1.000 40.85457 286 ILE C C 1
ATOM 7184 O O . ILE C 1 320 ? 23.62015 -47.33938 -3.35321 1.000 36.45791 286 ILE C O 1
ATOM 7189 N N . VAL C 1 321 ? 22.68161 -45.37005 -3.93511 1.000 41.68311 287 VAL C N 1
ATOM 7190 C CA . VAL C 1 321 ? 22.32182 -44.95919 -2.58029 1.000 40.05557 287 VAL C CA 1
ATOM 7191 C C . VAL C 1 321 ? 20.81854 -45.12343 -2.45915 1.000 38.67403 287 VAL C C 1
ATOM 7192 O O . VAL C 1 321 ? 20.05864 -44.50280 -3.21323 1.000 39.95582 287 VAL C O 1
ATOM 7196 N N . THR C 1 322 ? 20.39188 -45.95438 -1.51295 1.000 38.73748 288 THR C N 1
ATOM 7197 C CA . THR C 1 322 ? 18.98210 -46.23567 -1.29400 1.000 40.69310 288 THR C CA 1
ATOM 7198 C C . THR C 1 322 ? 18.33404 -45.10950 -0.49129 1.000 41.30902 288 THR C C 1
ATOM 7199 O O . THR C 1 322 ? 19.01997 -44.26288 0.08581 1.000 39.11852 288 THR C O 1
ATOM 7203 N N . PRO C 1 323 ? 16.99586 -45.06931 -0.44431 1.000 45.10853 289 PRO C N 1
ATOM 7204 C CA . PRO C 1 323 ? 16.31521 -44.09985 0.44382 1.000 47.93420 289 PRO C CA 1
ATOM 7205 C C . PRO C 1 323 ? 16.68532 -44.23571 1.92112 1.000 41.43212 289 PRO C C 1
ATOM 7206 O O . PRO C 1 323 ? 16.49047 -43.27666 2.67271 1.000 43.41898 289 PRO C O 1
ATOM 7210 N N . LEU C 1 324 ? 17.13590 -45.40522 2.36851 1.000 37.48185 290 LEU C N 1
ATOM 7211 C CA . LEU C 1 324 ? 17.66713 -45.59151 3.71434 1.000 42.95757 290 LEU C CA 1
ATOM 7212 C C . LEU C 1 324 ? 19.15828 -45.28186 3.81166 1.000 37.46475 290 LEU C C 1
ATOM 7213 O O . LEU C 1 324 ? 19.78581 -45.65559 4.80283 1.000 36.15508 290 LEU C O 1
ATOM 7218 N N . GLU C 1 325 ? 19.73502 -44.62661 2.80268 1.000 38.91167 291 GLU C N 1
ATOM 7219 C CA . GLU C 1 325 ? 21.16649 -44.31370 2.76201 1.000 40.88378 291 GLU C CA 1
ATOM 7220 C C . GLU C 1 325 ? 22.04021 -45.56929 2.87094 1.000 37.92323 291 GLU C C 1
ATOM 7221 O O . GLU C 1 325 ? 23.11664 -45.54619 3.47114 1.000 39.56115 291 GLU C O 1
ATOM 7227 N N . GLU C 1 326 ? 21.60194 -46.67011 2.26302 1.000 35.00389 292 GLU C N 1
ATOM 7228 C CA . GLU C 1 326 ? 22.48753 -47.80795 2.05587 1.000 37.12674 292 GLU C CA 1
ATOM 7229 C C . GLU C 1 326 ? 23.27503 -47.61386 0.75825 1.000 35.88666 292 GLU C C 1
ATOM 7230 O O . GLU C 1 326 ? 22.76885 -47.02873 -0.20194 1.000 33.99650 292 GLU C O 1
ATOM 7236 N N . TYR C 1 327 ? 24.53422 -48.06334 0.75343 1.000 33.97789 293 TYR C N 1
ATOM 7237 C CA . TYR C 1 327 ? 25.39807 -47.98955 -0.42591 1.000 34.76730 293 TYR C CA 1
ATOM 7238 C C . TYR C 1 327 ? 25.46626 -49.37973 -1.03699 1.000 36.91499 293 TYR C C 1
ATOM 7239 O O . TYR C 1 327 ? 26.04613 -50.29548 -0.44213 1.000 39.69755 293 TYR C O 1
ATOM 7248 N N . VAL C 1 328 ? 24.85406 -49.54774 -2.20602 1.000 34.36741 294 VAL C N 1
ATOM 7249 C CA . VAL C 1 328 ? 24.78666 -50.84739 -2.86101 1.000 37.87622 294 VAL C CA 1
ATOM 7250 C C . VAL C 1 328 ? 25.77960 -50.86653 -4.01937 1.000 35.49830 294 VAL C C 1
ATOM 7251 O O . VAL C 1 328 ? 25.67412 -50.07987 -4.96661 1.000 35.13337 294 VAL C O 1
ATOM 7255 N N . PHE C 1 329 ? 26.75197 -51.76516 -3.92562 1.000 38.66603 295 PHE C N 1
ATOM 7256 C CA . PHE C 1 329 ? 27.72523 -51.96245 -4.98836 1.000 39.06964 295 PHE C CA 1
ATOM 7257 C C . PHE C 1 329 ? 27.03380 -52.55345 -6.20340 1.000 31.69373 295 PHE C C 1
ATOM 7258 O O . PHE C 1 329 ? 26.36998 -53.58791 -6.11270 1.000 33.67871 295 PHE C O 1
ATOM 7266 N N . LEU C 1 330 ? 27.22192 -51.92653 -7.35221 1.000 36.02849 296 LEU C N 1
ATOM 7267 C CA . LEU C 1 330 ? 26.69525 -52.49538 -8.58794 1.000 41.03664 296 LEU C CA 1
ATOM 7268 C C . LEU C 1 330 ? 27.79151 -53.16768 -9.39971 1.000 38.36049 296 LEU C C 1
ATOM 7269 O O . LEU C 1 330 ? 27.67336 -54.35150 -9.71993 1.000 40.38189 296 LEU C O 1
ATOM 7274 N N . GLU C 1 331 ? 28.88149 -52.45774 -9.66981 1.000 34.91870 297 GLU C N 1
ATOM 7275 C CA . GLU C 1 331 ? 30.01559 -53.04067 -10.36555 1.000 41.77669 297 GLU C CA 1
ATOM 7276 C C . GLU C 1 331 ? 31.19689 -52.11093 -10.19787 1.000 40.40289 297 GLU C C 1
ATOM 7277 O O . GLU C 1 331 ? 31.04785 -50.95111 -9.80392 1.000 36.32082 297 GLU C O 1
ATOM 7283 N N . ILE C 1 332 ? 32.36501 -52.62038 -10.56854 1.000 35.54434 298 ILE C N 1
ATOM 7284 C CA . ILE C 1 332 ? 33.53633 -51.79090 -10.78769 1.000 35.96920 298 ILE C CA 1
ATOM 7285 C C . ILE C 1 332 ? 33.95093 -51.98876 -12.23824 1.000 36.82654 298 ILE C C 1
ATOM 7286 O O . ILE C 1 332 ? 33.78652 -53.07793 -12.79784 1.000 36.94824 298 ILE C O 1
ATOM 7291 N N . ASN C 1 333 ? 34.36084 -50.90415 -12.88411 1.000 41.90928 299 ASN C N 1
ATOM 7292 C CA . ASN C 1 333 ? 34.99879 -50.98510 -14.19098 1.000 36.46889 299 ASN C CA 1
ATOM 7293 C C . ASN C 1 333 ? 36.46209 -50.61757 -14.02105 1.000 35.48608 299 ASN C C 1
ATOM 7294 O O . ASN C 1 333 ? 36.77472 -49.45016 -13.75148 1.000 31.26017 299 ASN C O 1
ATOM 7299 N N . PRO C 1 334 ? 37.38213 -51.56626 -14.17941 1.000 35.64803 300 PRO C N 1
ATOM 7300 C CA . PRO C 1 334 ? 38.80791 -51.26652 -13.95460 1.000 35.43598 300 PRO C CA 1
ATOM 7301 C C . PRO C 1 334 ? 39.37183 -50.17573 -14.85008 1.000 39.16774 300 PRO C C 1
ATOM 7302 O O . PRO C 1 334 ? 40.38251 -49.55527 -14.47401 1.000 38.83101 300 PRO C O 1
ATOM 7306 N N . THR C 1 335 ? 38.78580 -49.94182 -16.02664 1.000 35.70599 301 THR C N 1
ATOM 7307 C CA . THR C 1 335 ? 39.20896 -48.86910 -16.92278 1.000 39.37425 301 THR C CA 1
ATOM 7308 C C . THR C 1 335 ? 38.08752 -47.84974 -17.11625 1.000 39.78335 301 THR C C 1
ATOM 7309 O O . THR C 1 335 ? 37.92437 -47.26869 -18.19587 1.000 43.55858 301 THR C O 1
ATOM 7313 N N . GLY C 1 336 ? 37.29827 -47.62153 -16.06564 1.000 42.01084 302 GLY C N 1
ATOM 7314 C CA . GLY C 1 336 ? 36.17164 -46.71345 -16.17469 1.000 39.07881 302 GLY C CA 1
ATOM 7315 C C . GLY C 1 336 ? 36.61967 -45.28323 -16.41991 1.000 38.15510 302 GLY C C 1
ATOM 7316 O O . GLY C 1 336 ? 37.73445 -44.88132 -16.08157 1.000 36.29624 302 GLY C O 1
ATOM 7317 N N . GLU C 1 337 ? 35.74855 -44.52622 -17.08285 1.000 43.93260 303 GLU C N 1
ATOM 7318 C CA . GLU C 1 337 ? 36.03714 -43.13784 -17.40684 1.000 42.03324 303 GLU C CA 1
ATOM 7319 C C . GLU C 1 337 ? 35.95436 -42.25431 -16.17055 1.000 43.50608 303 GLU C C 1
ATOM 7320 O O . GLU C 1 337 ? 35.04209 -42.38311 -15.34938 1.000 42.93379 303 GLU C O 1
ATOM 7326 N N . TRP C 1 338 ? 36.87010 -41.29746 -16.09160 1.000 44.52343 304 TRP C N 1
ATOM 7327 C CA . TRP C 1 338 ? 36.94949 -40.37175 -14.98268 1.000 37.72273 304 TRP C CA 1
ATOM 7328 C C . TRP C 1 338 ? 37.04679 -38.90869 -15.41511 1.000 42.86405 304 TRP C C 1
ATOM 7329 O O . TRP C 1 338 ? 36.95233 -38.03357 -14.55645 1.000 42.72934 304 TRP C O 1
ATOM 7340 N N . GLY C 1 339 ? 37.19844 -38.61411 -16.71181 1.000 47.93508 305 GLY C N 1
ATOM 7341 C CA . GLY C 1 339 ? 37.48805 -37.24607 -17.14350 1.000 51.36137 305 GLY C CA 1
ATOM 7342 C C . GLY C 1 339 ? 36.39203 -36.24314 -16.83363 1.000 46.16939 305 GLY C C 1
ATOM 7343 O O . GLY C 1 339 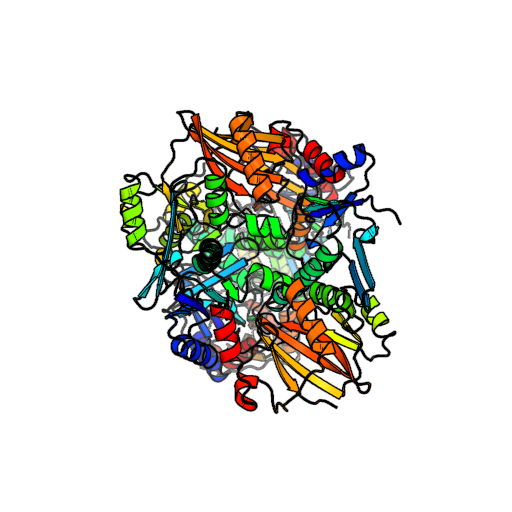? 36.67409 -35.06947 -16.52206 1.000 50.13769 305 GLY C O 1
ATOM 7344 N N . MET C 1 340 ? 35.13462 -36.69536 -16.92085 1.000 40.92671 306 MET C N 1
ATOM 7345 C CA . MET C 1 340 ? 34.00366 -35.86072 -16.56205 1.000 54.37416 306 MET C CA 1
ATOM 7346 C C . MET C 1 340 ? 34.13769 -35.29963 -15.14604 1.000 59.14373 306 MET C C 1
ATOM 7347 O O . MET C 1 340 ? 33.79053 -34.14394 -14.89155 1.000 60.17830 306 MET C O 1
ATOM 7352 N N . LEU C 1 341 ? 34.60728 -36.11293 -14.19790 1.000 50.50107 307 LEU C N 1
ATOM 7353 C CA . LEU C 1 341 ? 34.57732 -35.69502 -12.81194 1.000 49.99383 307 LEU C CA 1
ATOM 7354 C C . LEU C 1 341 ? 35.63782 -34.64215 -12.57390 1.000 48.06270 307 LEU C C 1
ATOM 7355 O O . LEU C 1 341 ? 35.40130 -33.68662 -11.83829 1.000 57.29361 307 LEU C O 1
ATOM 7360 N N . GLU C 1 342 ? 36.81436 -34.80778 -13.18620 1.000 49.10425 308 GLU C N 1
ATOM 7361 C CA . GLU C 1 342 ? 37.85117 -33.78242 -13.11872 1.000 49.84968 308 GLU C CA 1
ATOM 7362 C C . GLU C 1 342 ? 37.38579 -32.49133 -13.78507 1.000 54.34884 308 GLU C C 1
ATOM 7363 O O . GLU C 1 342 ? 37.66121 -31.39185 -13.28800 1.000 53.79942 308 GLU C O 1
ATOM 7369 N N . ARG C 1 343 ? 36.63896 -32.60667 -14.89151 1.000 56.07982 309 ARG C N 1
ATOM 7370 C CA . ARG C 1 343 ? 36.20557 -31.42505 -15.63556 1.000 55.98246 309 ARG C CA 1
ATOM 7371 C C . ARG C 1 343 ? 35.00212 -30.76237 -14.96958 1.000 57.06593 309 ARG C C 1
ATOM 7372 O O . ARG C 1 343 ? 35.00329 -29.54897 -14.73555 1.000 58.59724 309 ARG C O 1
ATOM 7380 N N . ASP C 1 344 ? 33.97317 -31.55077 -14.64157 1.000 55.29947 310 ASP C N 1
ATOM 7381 C CA . ASP C 1 344 ? 32.72940 -30.99688 -14.10937 1.000 56.58586 310 ASP C CA 1
ATOM 7382 C C . ASP C 1 344 ? 32.82671 -30.58210 -12.64462 1.000 53.04242 310 ASP C C 1
ATOM 7383 O O . ASP C 1 344 ? 32.11247 -29.66693 -12.23746 1.000 56.74189 310 ASP C O 1
ATOM 7388 N N . LEU C 1 345 ? 33.62890 -31.27134 -11.82581 1.000 50.13729 311 LEU C N 1
ATOM 7389 C CA . LEU C 1 345 ? 33.69131 -31.00676 -10.39189 1.000 47.69765 311 LEU C CA 1
ATOM 7390 C C . LEU C 1 345 ? 35.05089 -30.53119 -9.89576 1.000 51.04352 311 LEU C C 1
ATOM 7391 O O . LEU C 1 345 ? 35.20329 -30.29454 -8.69558 1.000 47.83175 311 LEU C O 1
ATOM 7396 N N . ASN C 1 346 ? 36.04291 -30.39377 -10.77012 1.000 57.93188 312 ASN C N 1
ATOM 7397 C CA . ASN C 1 346 ? 37.38036 -29.90670 -10.40061 1.000 58.02047 312 ASN C CA 1
ATOM 7398 C C . ASN C 1 346 ? 38.09196 -30.83257 -9.41527 1.000 52.45651 312 ASN C C 1
ATOM 7399 O O . ASN C 1 346 ? 38.95621 -30.39601 -8.64627 1.000 53.03368 312 ASN C O 1
ATOM 7404 N N . TYR C 1 347 ? 37.77799 -32.11773 -9.48459 1.000 52.04874 313 TYR C N 1
ATOM 7405 C CA . TYR C 1 347 ? 38.50614 -33.12352 -8.72507 1.000 44.77160 313 TYR C CA 1
ATOM 7406 C C . TYR C 1 347 ? 39.89865 -33.30847 -9.32093 1.000 44.83718 313 TYR C C 1
ATOM 7407 O O . TYR C 1 347 ? 40.01897 -33.56430 -10.52109 1.000 37.51862 313 TYR C O 1
ATOM 7416 N N . PRO C 1 348 ? 40.94528 -33.29331 -8.52202 1.000 44.46020 314 PRO C N 1
ATOM 7417 C CA . PRO C 1 348 ? 42.30406 -33.51673 -9.03152 1.000 39.63406 314 PRO C CA 1
ATOM 7418 C C . PRO C 1 348 ? 42.62591 -34.99386 -9.27758 1.000 43.08627 314 PRO C C 1
ATOM 7419 O O . PRO C 1 348 ? 43.64833 -35.51212 -8.82155 1.000 38.45412 314 PRO C O 1
ATOM 7423 N N . ILE C 1 349 ? 41.76506 -35.66302 -10.05478 1.000 45.13965 315 ILE C N 1
ATOM 7424 C CA . ILE C 1 349 ? 41.94806 -37.08492 -10.33051 1.000 40.57569 315 ILE C CA 1
ATOM 7425 C C . ILE C 1 349 ? 43.23546 -37.31608 -11.10845 1.000 45.16334 315 ILE C C 1
ATOM 7426 O O . ILE C 1 349 ? 43.99586 -38.24978 -10.81570 1.000 45.72436 315 ILE C O 1
ATOM 7431 N N . SER C 1 350 ? 43.48894 -36.49358 -12.13437 1.000 43.67943 316 SER C N 1
ATOM 7432 C CA . SER C 1 350 ? 44.68576 -36.69243 -12.93725 1.000 46.35727 316 SER C CA 1
ATOM 7433 C C . SER C 1 350 ? 45.90608 -36.52300 -12.07074 1.000 49.09640 316 SER C C 1
ATOM 7434 O O . SER C 1 350 ? 46.96065 -37.13536 -12.30501 1.000 51.06958 316 SER C O 1
ATOM 7437 N N . GLU C 1 351 ? 45.77628 -35.72183 -11.04710 1.000 50.30774 317 GLU C N 1
ATOM 7438 C CA . GLU C 1 351 ? 46.99180 -35.50428 -10.34267 1.000 46.96619 317 GLU C CA 1
ATOM 7439 C C . GLU C 1 351 ? 47.31861 -36.62452 -9.38660 1.000 49.97036 317 GLU C C 1
ATOM 7440 O O . GLU C 1 351 ? 48.50305 -36.90389 -9.14678 1.000 49.67995 317 GLU C O 1
ATOM 7446 N N . ALA C 1 352 ? 46.30971 -37.32724 -8.90850 1.000 45.44013 318 ALA C N 1
ATOM 7447 C CA . ALA C 1 352 ? 46.55815 -38.55148 -8.16659 1.000 39.72162 318 ALA C CA 1
ATOM 7448 C C . ALA C 1 352 ? 47.14801 -39.64812 -9.06230 1.000 44.24964 318 ALA C C 1
ATOM 7449 O O . ALA C 1 352 ? 48.04361 -40.39420 -8.64495 1.000 44.78047 318 ALA C O 1
ATOM 7451 N N . ILE C 1 353 ? 46.70278 -39.72394 -10.32186 1.000 44.00612 319 ILE C N 1
ATOM 7452 C CA . ILE C 1 353 ? 47.19774 -40.78431 -11.19977 1.000 45.71577 319 ILE C CA 1
ATOM 7453 C C . ILE C 1 353 ? 48.70421 -40.65024 -11.37647 1.000 48.29279 319 ILE C C 1
ATOM 7454 O O . ILE C 1 353 ? 49.46519 -41.62191 -11.22816 1.000 43.75046 319 ILE C O 1
ATOM 7459 N N . ALA C 1 354 ? 49.15944 -39.43443 -11.67892 1.000 47.60530 320 ALA C N 1
ATOM 7460 C CA . ALA C 1 354 ? 50.59012 -39.21988 -11.83436 1.000 43.05369 320 ALA C CA 1
ATOM 7461 C C . ALA C 1 354 ? 51.33948 -39.61014 -10.57020 1.000 43.34819 320 ALA C C 1
ATOM 7462 O O . ALA C 1 354 ? 52.40510 -40.22788 -10.64922 1.000 48.39059 320 ALA C O 1
ATOM 7464 N N . ASP C 1 355 ? 50.76958 -39.32748 -9.39059 1.000 46.09325 321 ASP C N 1
ATOM 7465 C CA . ASP C 1 355 ? 51.51241 -39.60643 -8.16345 1.000 47.02191 321 ASP C CA 1
ATOM 7466 C C . ASP C 1 355 ? 51.63470 -41.10073 -7.89823 1.000 41.51377 321 ASP C C 1
ATOM 7467 O O . ASP C 1 355 ? 52.68335 -41.56679 -7.44028 1.000 41.66896 321 ASP C O 1
ATOM 7472 N N . SER C 1 356 ? 50.57644 -41.86606 -8.15766 1.000 40.56270 322 SER C N 1
ATOM 7473 C CA . SER C 1 356 ? 50.68990 -43.31480 -8.05550 1.000 42.87429 322 SER C CA 1
ATOM 7474 C C . SER C 1 356 ? 51.53051 -43.91695 -9.18994 1.000 43.07250 322 SER C C 1
ATOM 7475 O O . SER C 1 356 ? 52.01502 -45.04229 -9.06442 1.000 39.75771 322 SER C O 1
ATOM 7478 N N . LEU C 1 357 ? 51.69788 -43.21751 -10.31171 1.000 44.45784 323 LEU C N 1
ATOM 7479 C CA . LEU C 1 357 ? 52.56058 -43.77642 -11.34520 1.000 44.59463 323 LEU C CA 1
ATOM 7480 C C . LEU C 1 357 ? 54.02498 -43.68361 -10.94116 1.000 45.45146 323 LEU C C 1
ATOM 7481 O O . LEU C 1 357 ? 54.81392 -44.57239 -11.26830 1.000 48.12287 323 LEU C O 1
ATOM 7486 N N . ILE C 1 358 ? 54.41629 -42.62622 -10.22884 1.000 44.57838 324 ILE C N 1
ATOM 7487 C CA . ILE C 1 358 ? 55.82186 -42.45549 -9.90510 1.000 47.23039 324 ILE C CA 1
ATOM 7488 C C . ILE C 1 358 ? 56.17023 -42.93185 -8.50987 1.000 52.36949 324 ILE C C 1
ATOM 7489 O O . ILE C 1 358 ? 57.33282 -42.80878 -8.10232 1.000 56.40616 324 ILE C O 1
ATOM 7494 N N . GLN C 1 359 ? 55.21276 -43.49055 -7.76480 1.000 56.17082 325 GLN C N 1
ATOM 7495 C CA . GLN C 1 359 ? 55.52191 -44.00466 -6.43387 1.000 59.09986 325 GLN C CA 1
ATOM 7496 C C . GLN C 1 359 ? 55.96846 -45.46898 -6.43312 1.000 63.16885 325 GLN C C 1
ATOM 7497 O O . GLN C 1 359 ? 56.81080 -45.85021 -5.60481 1.000 76.07358 325 GLN C O 1
ATOM 7503 N N . ASN C 1 360 ? 55.53905 -46.25754 -7.41446 1.000 61.30272 326 ASN C N 1
ATOM 7504 C CA . ASN C 1 360 ? 55.93719 -47.65940 -7.54824 1.000 61.26869 326 ASN C CA 1
ATOM 7505 C C . ASN C 1 360 ? 55.75525 -48.44370 -6.23507 1.000 67.08927 326 ASN C C 1
ATOM 7506 O O . ASN C 1 360 ? 54.62470 -48.69697 -5.78828 1.000 65.38316 326 ASN C O 1
ATOM 7511 N N . LEU D 1 37 ? -12.80606 -76.13161 20.70774 1.000 69.27384 3 LEU D N 1
ATOM 7512 C CA . LEU D 1 37 ? -12.72068 -74.94201 21.54224 1.000 80.52134 3 LEU D CA 1
ATOM 7513 C C . LEU D 1 37 ? -13.02794 -75.32895 23.00537 1.000 79.32541 3 LEU D C 1
ATOM 7514 O O . LEU D 1 37 ? -14.18077 -75.24901 23.40458 1.000 82.74015 3 LEU D O 1
ATOM 7519 N N . GLN D 1 38 ? -11.98486 -75.69691 23.77687 1.000 75.97260 4 GLN D N 1
ATOM 7520 C CA . GLN D 1 38 ? -11.96207 -76.29915 25.12503 1.000 86.83983 4 GLN D CA 1
ATOM 7521 C C . GLN D 1 38 ? -10.80495 -77.21710 25.44702 1.000 80.37635 4 GLN D C 1
ATOM 7522 O O . GLN D 1 38 ? -10.57944 -78.23240 24.78599 1.000 73.13622 4 GLN D O 1
ATOM 7528 N N . ARG D 1 39 ? -10.09620 -76.82078 26.51197 1.000 70.69932 5 ARG D N 1
ATOM 7529 C CA . ARG D 1 39 ? -8.71173 -77.20715 26.78684 1.000 61.56203 5 ARG D CA 1
ATOM 7530 C C . ARG D 1 39 ? -8.58373 -78.58314 27.39756 1.000 58.56557 5 ARG D C 1
ATOM 7531 O O . ARG D 1 39 ? -8.85073 -78.79423 28.58077 1.000 68.41787 5 ARG D O 1
ATOM 7539 N N . ASP D 1 40 ? -8.19509 -79.51388 26.57983 1.000 56.80803 6 ASP D N 1
ATOM 7540 C CA . ASP D 1 40 ? -7.99281 -80.86518 27.07056 1.000 58.18874 6 ASP D CA 1
ATOM 7541 C C . ASP D 1 40 ? -6.92638 -81.54990 26.23713 1.000 56.87010 6 ASP D C 1
ATOM 7542 O O . ASP D 1 40 ? -6.66986 -82.74439 26.44206 1.000 60.03647 6 ASP D O 1
ATOM 7547 N N . VAL D 1 41 ? -6.26927 -80.83976 25.33479 1.000 53.85914 7 VAL D N 1
ATOM 7548 C CA . VAL D 1 41 ? -5.27180 -81.45312 24.48666 1.000 49.74887 7 VAL D CA 1
ATOM 7549 C C . VAL D 1 41 ? -3.90105 -81.02532 24.96046 1.000 49.25012 7 VAL D C 1
ATOM 7550 O O . VAL D 1 41 ? -3.64382 -79.83132 25.17853 1.000 46.76630 7 VAL D O 1
ATOM 7554 N N . VAL D 1 42 ? -3.01600 -81.99733 25.07500 1.000 47.43409 8 VAL D N 1
ATOM 7555 C CA . VAL D 1 42 ? -1.61760 -81.74893 25.35198 1.000 49.36823 8 VAL D CA 1
ATOM 7556 C C . VAL D 1 42 ? -0.87403 -81.86588 24.02347 1.000 53.22283 8 VAL D C 1
ATOM 7557 O O . VAL D 1 42 ? -0.80480 -82.95517 23.43270 1.000 46.02959 8 VAL D O 1
ATOM 7561 N N . LEU D 1 43 ? -0.29002 -80.75195 23.57107 1.000 46.58506 9 LEU D N 1
ATOM 7562 C CA . LEU D 1 43 ? 0.46286 -80.73063 22.32211 1.000 41.76764 9 LEU D CA 1
ATOM 7563 C C . LEU D 1 43 ? 1.88047 -81.20454 22.60305 1.000 36.91024 9 LEU D C 1
ATOM 7564 O O . LEU D 1 43 ? 2.58056 -80.61990 23.43254 1.000 42.69740 9 LEU D O 1
ATOM 7569 N N . LEU D 1 44 ? 2.29880 -82.25735 21.92359 1.000 38.46609 10 LEU D N 1
ATOM 7570 C CA . LEU D 1 44 ? 3.63140 -82.82845 22.07401 1.000 36.54924 10 LEU D CA 1
ATOM 7571 C C . LEU D 1 44 ? 4.46530 -82.39183 20.87378 1.000 40.27341 10 LEU D C 1
ATOM 7572 O O . LEU D 1 44 ? 4.15566 -82.74549 19.73178 1.000 39.35232 10 LEU D O 1
ATOM 7577 N N . ILE D 1 45 ? 5.48355 -81.57864 21.12108 1.000 38.90159 11 ILE D N 1
ATOM 7578 C CA . ILE D 1 45 ? 6.28525 -80.99017 20.05797 1.000 38.60697 11 ILE D CA 1
ATOM 7579 C C . ILE D 1 45 ? 7.59108 -81.74599 19.94640 1.000 39.92893 11 ILE D C 1
ATOM 7580 O O . ILE D 1 45 ? 8.46088 -81.62551 20.81073 1.000 44.85288 11 ILE D O 1
ATOM 7585 N N . THR D 1 46 ? 7.76340 -82.48080 18.85202 1.000 45.61792 12 THR D N 1
ATOM 7586 C CA . THR D 1 46 ? 8.98972 -83.23687 18.65841 1.000 43.39388 12 THR D CA 1
ATOM 7587 C C . THR D 1 46 ? 9.26811 -83.36132 17.17241 1.000 47.03411 12 THR D C 1
ATOM 7588 O O . THR D 1 46 ? 8.88258 -82.47938 16.39794 1.000 48.59622 12 THR D O 1
ATOM 7592 N N . HIS D 1 47 ? 9.98243 -84.40502 16.76332 1.000 49.05007 13 HIS D N 1
ATOM 7593 C CA . HIS D 1 47 ? 10.21766 -84.65380 15.35386 1.000 53.07068 13 HIS D CA 1
ATOM 7594 C C . HIS D 1 47 ? 9.79161 -86.08157 15.01610 1.000 52.57581 13 HIS D C 1
ATOM 7595 O O . HIS D 1 47 ? 9.53787 -86.90563 15.89749 1.000 51.13578 13 HIS D O 1
ATOM 7602 N N . SER D 1 48 ? 9.72345 -86.37060 13.70718 1.000 48.76800 14 SER D N 1
ATOM 7603 C CA . SER D 1 48 ? 9.12564 -87.62298 13.24702 1.000 50.39834 14 SER D CA 1
ATOM 7604 C C . SER D 1 48 ? 9.94881 -88.83915 13.65515 1.000 48.44229 14 SER D C 1
ATOM 7605 O O . SER D 1 48 ? 9.38005 -89.91164 13.90965 1.000 42.94116 14 SER D O 1
ATOM 7608 N N . GLY D 1 49 ? 11.26740 -88.69549 13.75352 1.000 53.49737 15 GLY D N 1
ATOM 7609 C CA . GLY D 1 49 ? 12.10282 -89.82696 14.11570 1.000 46.25767 15 GLY D CA 1
ATOM 7610 C C . GLY D 1 49 ? 12.37573 -89.91422 15.60028 1.000 55.57577 15 GLY D C 1
ATOM 7611 O O . GLY D 1 49 ? 13.34312 -90.54997 16.02460 1.000 60.89000 15 GLY D O 1
ATOM 7612 N N . ASP D 1 50 ? 11.51227 -89.29783 16.40482 1.000 57.31244 16 ASP D N 1
ATOM 7613 C CA . ASP D 1 50 ? 11.61841 -89.36986 17.85506 1.000 54.50060 16 ASP D CA 1
ATOM 7614 C C . ASP D 1 50 ? 10.90446 -90.61603 18.37538 1.000 51.67003 16 ASP D C 1
ATOM 7615 O O . ASP D 1 50 ? 9.75559 -90.88210 18.00380 1.000 49.79638 16 ASP D O 1
ATOM 7620 N N . TYR D 1 51 ? 11.58695 -91.38521 19.22218 1.000 51.48900 17 TYR D N 1
ATOM 7621 C CA . TYR D 1 51 ? 11.02025 -92.61622 19.74800 1.000 53.65506 17 TYR D CA 1
ATOM 7622 C C . TYR D 1 51 ? 11.31801 -92.75399 21.23778 1.000 53.54528 17 TYR D C 1
ATOM 7623 O O . TYR D 1 51 ? 12.10949 -92.00670 21.82025 1.000 54.47086 17 TYR D O 1
ATOM 7632 N N . PHE D 1 52 ? 10.66160 -93.74976 21.83590 1.000 57.73083 18 PHE D N 1
ATOM 7633 C CA . PHE D 1 52 ? 10.73127 -94.12074 23.24631 1.000 54.81923 18 PHE D CA 1
ATOM 7634 C C . PHE D 1 52 ? 10.27159 -93.02614 24.20161 1.000 55.47639 18 PHE D C 1
ATOM 7635 O O . PHE D 1 52 ? 9.30426 -93.21755 24.94367 1.000 51.36409 18 PHE D O 1
ATOM 7643 N N . THR D 1 53 ? 10.97562 -91.89277 24.20699 1.000 54.35192 19 THR D N 1
ATOM 7644 C CA . THR D 1 53 ? 10.61121 -90.78109 25.07964 1.000 50.72223 19 THR D CA 1
ATOM 7645 C C . THR D 1 53 ? 9.22510 -90.24566 24.74556 1.000 46.26873 19 THR D C 1
ATOM 7646 O O . THR D 1 53 ? 8.38576 -90.06691 25.63341 1.000 42.22642 19 THR D O 1
ATOM 7650 N N . ILE D 1 54 ? 8.97584 -89.96760 23.46233 1.000 50.07114 20 ILE D N 1
ATOM 7651 C CA . ILE D 1 54 ? 7.67371 -89.44339 23.04228 1.000 57.59527 20 ILE D CA 1
ATOM 7652 C C . ILE D 1 54 ? 6.58326 -90.48600 23.27597 1.000 52.61410 20 ILE D C 1
ATOM 7653 O O . ILE D 1 54 ? 5.47728 -90.16477 23.73598 1.000 47.74144 20 ILE D O 1
ATOM 7658 N N . ASP D 1 55 ? 6.89956 -91.75808 23.01765 1.000 55.01074 21 ASP D N 1
ATOM 7659 C CA . ASP D 1 55 ? 5.90697 -92.81552 23.16807 1.000 54.43867 21 ASP D CA 1
ATOM 7660 C C . ASP D 1 55 ? 5.54074 -93.03350 24.63500 1.000 48.84480 21 ASP D C 1
ATOM 7661 O O . ASP D 1 55 ? 4.35615 -93.05844 24.98823 1.000 55.37294 21 ASP D O 1
ATOM 7666 N N . ARG D 1 56 ? 6.54015 -93.12643 25.51642 1.000 52.81858 22 ARG D N 1
ATOM 7667 C CA . ARG D 1 56 ? 6.25891 -93.36617 26.93626 1.000 51.87459 22 ARG D CA 1
ATOM 7668 C C . ARG D 1 56 ? 5.48988 -92.21620 27.57084 1.000 51.93457 22 ARG D C 1
ATOM 7669 O O . ARG D 1 56 ? 4.62133 -92.43920 28.42249 1.000 54.67867 22 ARG D O 1
ATOM 7677 N N . VAL D 1 57 ? 5.81075 -90.97618 27.19859 1.000 51.97819 23 VAL D N 1
ATOM 7678 C CA . VAL D 1 57 ? 5.07962 -89.84626 27.76096 1.000 48.81085 23 VAL D CA 1
ATOM 7679 C C . VAL D 1 57 ? 3.64753 -89.84215 27.24520 1.000 52.30904 23 VAL D C 1
ATOM 7680 O O . VAL D 1 57 ? 2.69184 -89.73310 28.02479 1.000 50.95912 23 VAL D O 1
ATOM 7684 N N . ALA D 1 58 ? 3.47962 -90.01342 25.92660 1.000 53.45546 24 ALA D N 1
ATOM 7685 C CA . ALA D 1 58 ? 2.14657 -90.10462 25.33379 1.000 51.98405 24 ALA D CA 1
ATOM 7686 C C . ALA D 1 58 ? 1.30459 -91.17941 26.01913 1.000 51.37887 24 ALA D C 1
ATOM 7687 O O . ALA D 1 58 ? 0.14753 -90.93966 26.39209 1.000 51.41058 24 ALA D O 1
ATOM 7689 N N . ALA D 1 59 ? 1.88432 -92.36723 26.21102 1.000 44.04184 25 ALA D N 1
ATOM 7690 C CA . ALA D 1 59 ? 1.17825 -93.44580 26.89687 1.000 46.39312 25 ALA D CA 1
ATOM 7691 C C . ALA D 1 59 ? 0.79377 -93.06021 28.32949 1.000 54.02434 25 ALA D C 1
ATOM 7692 O O . ALA D 1 59 ? -0.31399 -93.37265 28.78683 1.000 53.11204 25 ALA D O 1
ATOM 7694 N N . ALA D 1 60 ? 1.69313 -92.38555 29.06063 1.000 54.00133 26 ALA D N 1
ATOM 7695 C CA . ALA D 1 60 ? 1.34567 -91.94482 30.41317 1.000 50.32481 26 ALA D CA 1
ATOM 7696 C C . ALA D 1 60 ? 0.23551 -90.90300 30.38766 1.000 47.16868 26 ALA D C 1
ATOM 7697 O O . ALA D 1 60 ? -0.66855 -90.94040 31.21939 1.000 55.90522 26 ALA D O 1
ATOM 7699 N N . LEU D 1 61 ? 0.25544 -89.99232 29.41947 1.000 51.50677 27 LEU D N 1
ATOM 7700 C CA . LEU D 1 61 ? -0.80536 -88.99334 29.34522 1.000 52.59282 27 LEU D CA 1
ATOM 7701 C C . LEU D 1 61 ? -2.15619 -89.65404 29.12792 1.000 54.36352 27 LEU D C 1
ATOM 7702 O O . LEU D 1 61 ? -3.13269 -89.33518 29.81643 1.000 54.34336 27 LEU D O 1
ATOM 7707 N N . SER D 1 62 ? -2.21931 -90.61812 28.20888 1.000 57.83394 28 SER D N 1
ATOM 7708 C CA . SER D 1 62 ? -3.48604 -91.29056 27.95537 1.000 56.32562 28 SER D CA 1
ATOM 7709 C C . SER D 1 62 ? -3.95198 -92.07763 29.18214 1.000 62.49397 28 SER D C 1
ATOM 7710 O O . SER D 1 62 ? -5.15499 -92.12750 29.47107 1.000 57.81832 28 SER D O 1
ATOM 7713 N N . ARG D 1 63 ? -3.01444 -92.62451 29.96257 1.000 57.85800 29 ARG D N 1
ATOM 7714 C CA . ARG D 1 63 ? -3.39774 -93.34660 31.16894 1.000 53.34687 29 ARG D CA 1
ATOM 7715 C C . ARG D 1 63 ? -4.07978 -92.45607 32.20029 1.000 60.27536 29 ARG D C 1
ATOM 7716 O O . ARG D 1 63 ? -4.73222 -92.97676 33.11146 1.000 59.85014 29 ARG D O 1
ATOM 7724 N N . ARG D 1 64 ? -3.93794 -91.13662 32.10019 1.000 60.00492 30 ARG D N 1
ATOM 7725 C CA . ARG D 1 64 ? -4.76485 -90.23753 32.88962 1.000 55.13759 30 ARG D CA 1
ATOM 7726 C C . ARG D 1 64 ? -6.00219 -89.83030 32.13965 1.000 58.22524 30 ARG D C 1
ATOM 7727 O O . ARG D 1 64 ? -6.73997 -88.95836 32.60814 1.000 60.68926 30 ARG D O 1
ATOM 7735 N N . ASN D 1 65 ? -6.24249 -90.45289 30.99086 1.000 60.41114 31 ASN D N 1
ATOM 7736 C CA . ASN D 1 65 ? -7.37874 -90.12198 30.15095 1.000 62.18932 31 ASN D CA 1
ATOM 7737 C C . ASN D 1 65 ? -7.30387 -88.66753 29.71072 1.000 59.41383 31 ASN D C 1
ATOM 7738 O O . ASN D 1 65 ? -8.30194 -87.94602 29.73503 1.000 60.88671 31 ASN D O 1
ATOM 7743 N N . VAL D 1 66 ? -6.10726 -88.21855 29.32883 1.000 55.22142 32 VAL D N 1
ATOM 7744 C CA . VAL D 1 66 ? -5.93784 -86.87522 28.78640 1.000 58.84715 32 VAL D CA 1
ATOM 7745 C C . VAL D 1 66 ? -5.45567 -87.01839 27.35204 1.000 59.67570 32 VAL D C 1
ATOM 7746 O O . VAL D 1 66 ? -4.55485 -87.81611 27.06124 1.000 58.07622 32 VAL D O 1
ATOM 7750 N N . GLN D 1 67 ? -6.11013 -86.28201 26.45754 1.000 61.29408 33 GLN D N 1
ATOM 7751 C CA . GLN D 1 67 ? -5.80319 -86.30759 25.03711 1.000 59.86328 33 GLN D CA 1
ATOM 7752 C C . GLN D 1 67 ? -4.45502 -85.65343 24.74616 1.000 57.64444 33 GLN D C 1
ATOM 7753 O O . GLN D 1 67 ? -4.08014 -84.65568 25.37013 1.000 55.43328 33 GLN D O 1
ATOM 7759 N N . SER D 1 68 ? -3.73046 -86.21005 23.77537 1.000 51.70689 34 SER D N 1
ATOM 7760 C CA . SER D 1 68 ? -2.51571 -85.59068 23.27907 1.000 50.81797 34 SER D CA 1
ATOM 7761 C C . SER D 1 68 ? -2.51299 -85.59956 21.75826 1.000 52.54409 34 SER D C 1
ATOM 7762 O O . SER D 1 68 ? -3.17590 -86.41439 21.11107 1.000 53.28214 34 SER D O 1
ATOM 7765 N N . PHE D 1 69 ? -1.71210 -84.69315 21.20197 1.000 55.09065 35 PHE D N 1
ATOM 7766 C CA . PHE D 1 69 ? -1.56632 -84.48806 19.76340 1.000 45.94020 35 PHE D CA 1
ATOM 7767 C C . PHE D 1 69 ? -0.07511 -84.39580 19.48789 1.000 42.95754 35 PHE D C 1
ATOM 7768 O O . PHE D 1 69 ? 0.58894 -83.48435 19.98861 1.000 46.30734 35 PHE D O 1
ATOM 7776 N N . ARG D 1 70 ? 0.46317 -85.35961 18.74906 1.000 39.33103 36 ARG D N 1
ATOM 7777 C CA . ARG D 1 70 ? 1.88563 -85.37071 18.42595 1.000 42.79105 36 ARG D CA 1
ATOM 7778 C C . ARG D 1 70 ? 2.14554 -84.55983 17.15728 1.000 46.89885 36 ARG D C 1
ATOM 7779 O O . ARG D 1 70 ? 1.67052 -84.92121 16.07280 1.000 49.23783 36 ARG D O 1
ATOM 7787 N N . LEU D 1 71 ? 2.92680 -83.48510 17.29040 1.000 49.83064 37 LEU D N 1
ATOM 7788 C CA . LEU D 1 71 ? 3.29458 -82.60177 16.18599 1.000 44.86941 37 LEU D CA 1
ATOM 7789 C C . LEU D 1 71 ? 4.77066 -82.79067 15.84636 1.000 45.50735 37 LEU D C 1
ATOM 7790 O O . LEU D 1 71 ? 5.64196 -82.44181 16.64773 1.000 46.64785 37 LEU D O 1
ATOM 7795 N N . ASP D 1 72 ? 5.05243 -83.29994 14.64609 1.000 47.30681 38 ASP D N 1
ATOM 7796 C CA . ASP D 1 72 ? 6.42323 -83.50220 14.17663 1.000 47.25215 38 ASP D CA 1
ATOM 7797 C C . ASP D 1 72 ? 6.89194 -82.24389 13.45639 1.000 48.42452 38 ASP D C 1
ATOM 7798 O O . ASP D 1 72 ? 6.48477 -81.98396 12.32035 1.000 48.83008 38 ASP D O 1
ATOM 7803 N N . THR D 1 73 ? 7.76502 -81.47546 14.10644 1.000 47.63933 39 THR D N 1
ATOM 7804 C CA . THR D 1 73 ? 8.15775 -80.18174 13.56570 1.000 44.91884 39 THR D CA 1
ATOM 7805 C C . THR D 1 73 ? 8.84584 -80.30389 12.21765 1.000 41.23233 39 THR D C 1
ATOM 7806 O O . THR D 1 73 ? 8.73430 -79.39474 11.39153 1.000 43.81983 39 THR D O 1
ATOM 7810 N N . ASP D 1 74 ? 9.58005 -81.39501 11.99354 1.000 39.33825 40 ASP D N 1
ATOM 7811 C CA . ASP D 1 74 ? 10.27016 -81.61594 10.73111 1.000 41.06824 40 ASP D CA 1
ATOM 7812 C C . ASP D 1 74 ? 9.29712 -81.87206 9.58322 1.000 44.72163 40 ASP D C 1
ATOM 7813 O O . ASP D 1 74 ? 9.63321 -81.61282 8.42122 1.000 42.81143 40 ASP D O 1
ATOM 7818 N N . LYS D 1 75 ? 8.08014 -82.30319 9.89320 1.000 41.40044 41 LYS D N 1
ATOM 7819 C CA . LYS D 1 75 ? 7.05915 -82.54482 8.89315 1.000 38.50776 41 LYS D CA 1
ATOM 7820 C C . LYS D 1 75 ? 6.37792 -81.26626 8.42223 1.000 42.79284 41 LYS D C 1
ATOM 7821 O O . LYS D 1 75 ? 5.39247 -81.34622 7.68476 1.000 45.51459 41 LYS D O 1
ATOM 7827 N N . PHE D 1 76 ? 6.82934 -80.10486 8.87264 1.000 43.05319 42 PHE D N 1
ATOM 7828 C CA . PHE D 1 76 ? 6.41850 -78.79349 8.40654 1.000 43.64521 42 PHE D CA 1
ATOM 7829 C C . PHE D 1 76 ? 7.55255 -78.16532 7.60251 1.000 49.12741 42 PHE D C 1
ATOM 7830 O O . PHE D 1 76 ? 8.69275 -78.19500 8.06326 1.000 53.32408 42 PHE D O 1
ATOM 7838 N N . PRO D 1 77 ? 7.29381 -77.53703 6.43597 1.000 51.95507 43 PRO D N 1
ATOM 7839 C CA . PRO D 1 77 ? 5.99181 -77.17680 5.85237 1.000 51.96080 43 PRO D CA 1
ATOM 7840 C C . PRO D 1 77 ? 5.33217 -78.15989 4.87739 1.000 50.39131 43 PRO D C 1
ATOM 7841 O O . PRO D 1 77 ? 4.22274 -77.88242 4.43071 1.000 51.17295 43 PRO D O 1
ATOM 7845 N N . MET D 1 78 ? 5.97307 -79.28798 4.57347 1.000 52.64982 44 MET D N 1
ATOM 7846 C CA . MET D 1 78 ? 5.52892 -80.09735 3.44738 1.000 52.97006 44 MET D CA 1
ATOM 7847 C C . MET D 1 78 ? 4.34159 -80.99975 3.75875 1.000 55.42864 44 MET D C 1
ATOM 7848 O O . MET D 1 78 ? 3.56594 -81.30523 2.84927 1.000 63.03111 44 MET D O 1
ATOM 7853 N N . THR D 1 79 ? 4.13410 -81.36975 5.00659 1.000 56.76813 45 THR D N 1
ATOM 7854 C CA . THR D 1 79 ? 3.02565 -82.23261 5.42773 1.000 52.48153 45 THR D CA 1
ATOM 7855 C C . THR D 1 79 ? 2.09479 -81.50886 6.38348 1.000 53.37764 45 THR D C 1
ATOM 7856 O O . THR D 1 79 ? 0.87187 -81.56978 6.21240 1.000 59.53880 45 THR D O 1
ATOM 7860 N N . VAL D 1 80 ? 2.65856 -80.83669 7.38415 1.000 51.22009 46 VAL D N 1
ATOM 7861 C CA . VAL D 1 80 ? 1.88812 -80.06274 8.35564 1.000 51.94286 46 VAL D CA 1
ATOM 7862 C C . VAL D 1 80 ? 1.33200 -78.80142 7.70592 1.000 47.14593 46 VAL D C 1
ATOM 7863 O O . VAL D 1 80 ? 1.99739 -78.17073 6.87957 1.000 48.07269 46 VAL D O 1
ATOM 7867 N N . LYS D 1 81 ? 0.10116 -78.43135 8.05243 1.000 47.52415 47 LYS D N 1
ATOM 7868 C CA . LYS D 1 81 ? -0.49602 -77.20388 7.54728 1.000 49.79420 47 LYS D CA 1
ATOM 7869 C C . LYS D 1 81 ? -0.79853 -76.21711 8.68124 1.000 49.46692 47 LYS D C 1
ATOM 7870 O O . LYS D 1 81 ? -1.42566 -76.58071 9.68758 1.000 46.20616 47 LYS D O 1
ATOM 7876 N N . ILE D 1 82 ? -0.32229 -74.97859 8.53743 1.000 47.58122 48 ILE D N 1
ATOM 7877 C CA . ILE D 1 82 ? -0.56927 -73.90921 9.50191 1.000 47.90227 48 ILE D CA 1
ATOM 7878 C C . ILE D 1 82 ? -1.52472 -72.88737 8.90760 1.000 51.90592 48 ILE D C 1
ATOM 7879 O O . ILE D 1 82 ? -1.36870 -72.46761 7.75250 1.000 54.02637 48 ILE D O 1
ATOM 7884 N N . GLN D 1 83 ? -2.46569 -72.42948 9.72723 1.000 46.65897 49 GLN D N 1
ATOM 7885 C CA . GLN D 1 83 ? -3.33304 -71.30617 9.38967 1.000 49.67543 49 GLN D CA 1
ATOM 7886 C C . GLN D 1 83 ? -3.36141 -70.35750 10.57580 1.000 51.24698 49 GLN D C 1
ATOM 7887 O O . GLN D 1 83 ? -3.65487 -70.76639 11.70500 1.000 46.76189 49 GLN D O 1
ATOM 7893 N N . ALA D 1 84 ? -3.07958 -69.09289 10.32167 1.000 47.93476 50 ALA D N 1
ATOM 7894 C CA . ALA D 1 84 ? -3.10076 -68.09611 11.37534 1.000 45.31290 50 ALA D CA 1
ATOM 7895 C C . ALA D 1 84 ? -3.90215 -66.92031 10.86258 1.000 45.52110 50 ALA D C 1
ATOM 7896 O O . ALA D 1 84 ? -3.49577 -66.24890 9.90667 1.000 41.91748 50 ALA D O 1
ATOM 7898 N N . TYR D 1 85 ? -4.99083 -66.61668 11.54144 1.000 44.85384 51 TYR D N 1
ATOM 7899 C CA . TYR D 1 85 ? -5.90408 -65.61465 11.04263 1.000 48.37494 51 TYR D CA 1
ATOM 7900 C C . TYR D 1 85 ? -5.98822 -64.48983 12.05866 1.000 48.74829 51 TYR D C 1
ATOM 7901 O O . TYR D 1 85 ? -6.20258 -64.74091 13.24631 1.000 47.26658 51 TYR D O 1
ATOM 7910 N N . PHE D 1 86 ? -5.78257 -63.25756 11.58660 1.000 50.91883 52 PHE D N 1
ATOM 7911 C CA . PHE D 1 86 ? -5.80174 -62.05659 12.41743 1.000 50.01803 52 PHE D CA 1
ATOM 7912 C C . PHE D 1 86 ? -6.80382 -61.06775 11.84127 1.000 55.75397 52 PHE D C 1
ATOM 7913 O O . PHE D 1 86 ? -6.64320 -60.62218 10.70062 1.000 54.78432 52 PHE D O 1
ATOM 7921 N N . HIS D 1 87 ? -7.83287 -60.72240 12.62289 1.000 59.62210 53 HIS D N 1
ATOM 7922 C CA . HIS D 1 87 ? -8.81739 -59.71290 12.21844 1.000 60.82735 53 HIS D CA 1
ATOM 7923 C C . HIS D 1 87 ? -9.21859 -58.88234 13.43622 1.000 65.39624 53 HIS D C 1
ATOM 7924 O O . HIS D 1 87 ? -10.10564 -59.29720 14.18309 1.000 74.22888 53 HIS D O 1
ATOM 7931 N N . GLN D 1 88 ? -8.65618 -57.67046 13.56735 1.000 60.33325 54 GLN D N 1
ATOM 7932 C CA . GLN D 1 88 ? -8.86603 -56.78733 14.72241 1.000 66.78417 54 GLN D CA 1
ATOM 7933 C C . GLN D 1 88 ? -8.90711 -57.66555 15.98091 1.000 68.56896 54 GLN D C 1
ATOM 7934 O O . GLN D 1 88 ? -8.03478 -58.53416 16.09368 1.000 78.37647 54 GLN D O 1
ATOM 7940 N N . SER D 1 89 ? -9.87454 -57.50995 16.90992 1.000 67.18209 55 SER D N 1
ATOM 7941 C CA . SER D 1 89 ? -9.81574 -58.34339 18.12262 1.000 79.38719 55 SER D CA 1
ATOM 7942 C C . SER D 1 89 ? -9.89019 -59.83330 17.93089 1.000 77.85971 55 SER D C 1
ATOM 7943 O O . SER D 1 89 ? -9.65505 -60.57849 18.89303 1.000 72.02590 55 SER D O 1
ATOM 7946 N N . ASN D 1 90 ? -10.21573 -60.31771 16.77667 1.000 70.82082 56 ASN D N 1
ATOM 7947 C CA . ASN D 1 90 ? -10.43000 -61.74901 16.69233 1.000 70.88097 56 ASN D CA 1
ATOM 7948 C C . ASN D 1 90 ? -9.24369 -62.43102 16.05463 1.000 63.16596 56 ASN D C 1
ATOM 7949 O O . ASN D 1 90 ? -8.60498 -61.88581 15.15234 1.000 63.60603 56 ASN D O 1
ATOM 7954 N N . SER D 1 91 ? -8.89055 -63.56852 16.61300 1.000 59.59719 57 SER D N 1
ATOM 7955 C CA . SER D 1 91 ? -7.78936 -64.36526 16.12216 1.000 53.13851 57 SER D CA 1
ATOM 7956 C C . SER D 1 91 ? -8.31763 -65.77471 15.92687 1.000 52.39720 57 SER D C 1
ATOM 7957 O O . SER D 1 91 ? -9.36032 -66.14184 16.47188 1.000 56.63913 57 SER D O 1
ATOM 7960 N N . HIS D 1 92 ? -7.61516 -66.55065 15.10689 1.000 59.68592 58 HIS D N 1
ATOM 7961 C CA . HIS D 1 92 ? -7.90599 -67.97336 14.95418 1.000 56.24218 58 HIS D CA 1
ATOM 7962 C C . HIS D 1 92 ? -6.66279 -68.68303 14.43294 1.000 55.03015 58 HIS D C 1
ATOM 7963 O O . HIS D 1 92 ? -6.11129 -68.27920 13.40175 1.000 52.62017 58 HIS D O 1
ATOM 7970 N N . HIS D 1 93 ? -6.24206 -69.74958 15.11574 1.000 48.85963 59 HIS D N 1
ATOM 7971 C CA . HIS D 1 93 ? -5.08446 -70.53045 14.68887 1.000 51.05457 59 HIS D CA 1
ATOM 7972 C C . HIS D 1 93 ? -5.40261 -72.01862 14.75082 1.000 53.78822 59 HIS D C 1
ATOM 7973 O O . HIS D 1 93 ? -6.02165 -72.49357 15.71756 1.000 49.42322 59 HIS D O 1
ATOM 7980 N N . GLN D 1 94 ? -4.98775 -72.74790 13.71143 1.000 45.35175 60 GLN D N 1
ATOM 7981 C CA . GLN D 1 94 ? -5.09589 -74.19691 13.74699 1.000 48.42349 60 GLN D CA 1
ATOM 7982 C C . GLN D 1 94 ? -3.94878 -74.82601 12.97398 1.000 44.11671 60 GLN D C 1
ATOM 7983 O O . GLN D 1 94 ? -3.32094 -74.19906 12.12636 1.000 49.81248 60 GLN D O 1
ATOM 7989 N N . ILE D 1 95 ? -3.65803 -76.06619 13.32391 1.000 44.57209 61 ILE D N 1
ATOM 7990 C CA . ILE D 1 95 ? -2.61773 -76.86927 12.70157 1.000 48.05710 61 ILE D CA 1
ATOM 7991 C C . ILE D 1 95 ? -3.26744 -78.16895 12.23090 1.000 49.17325 61 ILE D C 1
ATOM 7992 O O . ILE D 1 95 ? -4.18086 -78.68038 12.88825 1.000 50.33824 61 ILE D O 1
ATOM 7997 N N . GLU D 1 96 ? -2.82359 -78.69145 11.08331 1.000 46.47460 62 GLU D N 1
ATOM 7998 C CA . GLU D 1 96 ? -3.31385 -79.97122 10.57508 1.000 52.63174 62 GLU D CA 1
ATOM 7999 C C . GLU D 1 96 ? -2.14531 -80.91191 10.33302 1.000 52.61931 62 GLU D C 1
ATOM 8000 O O . GLU D 1 96 ? -1.22373 -80.57923 9.58260 1.000 55.35014 62 GLU D O 1
ATOM 8006 N N . TYR D 1 97 ? -2.19976 -82.09877 10.92911 1.000 50.95983 63 TYR D N 1
ATOM 8007 C CA . TYR D 1 97 ? -1.12541 -83.06521 10.75171 1.000 53.65812 63 TYR D CA 1
ATOM 8008 C C . TYR D 1 97 ? -1.70248 -84.46449 10.86882 1.000 56.33958 63 TYR D C 1
ATOM 8009 O O . TYR D 1 97 ? -2.54245 -84.72842 11.73941 1.000 60.86850 63 TYR D O 1
ATOM 8018 N N . GLY D 1 98 ? -1.26512 -85.33718 9.96551 1.000 59.40506 64 GLY D N 1
ATOM 8019 C CA . GLY D 1 98 ? -1.77549 -86.70371 9.91061 1.000 64.59861 64 GLY D CA 1
ATOM 8020 C C . GLY D 1 98 ? -3.28257 -86.77519 9.84127 1.000 68.85284 64 GLY D C 1
ATOM 8021 O O . GLY D 1 98 ? -3.89001 -87.68959 10.41294 1.000 68.88340 64 GLY D O 1
ATOM 8022 N N . ASP D 1 99 ? -3.89942 -85.84381 9.10783 1.000 65.61833 65 ASP D N 1
ATOM 8023 C CA . ASP D 1 99 ? -5.34924 -85.74752 8.92058 1.000 70.58880 65 ASP D CA 1
ATOM 8024 C C . ASP D 1 99 ? -6.11907 -85.50988 10.22277 1.000 69.89273 65 ASP D C 1
ATOM 8025 O O . ASP D 1 99 ? -7.31410 -85.81006 10.29913 1.000 77.10230 65 ASP D O 1
ATOM 8030 N N . ILE D 1 100 ? -5.48583 -84.97070 11.26246 1.000 68.08060 66 ILE D N 1
ATOM 8031 C CA . ILE D 1 100 ? -6.19531 -84.51933 12.45771 1.000 62.02424 66 ILE D CA 1
ATOM 8032 C C . ILE D 1 100 ? -5.97952 -83.01640 12.56239 1.000 58.65949 66 ILE D C 1
ATOM 8033 O O . ILE D 1 100 ? -4.85441 -82.53508 12.38442 1.000 63.01822 66 ILE D O 1
ATOM 8038 N N . THR D 1 101 ? -7.06025 -82.27620 12.79811 1.000 57.39378 67 THR D N 1
ATOM 8039 C CA . THR D 1 101 ? -7.01436 -80.82183 12.87194 1.000 55.68150 67 THR D CA 1
ATOM 8040 C C . THR D 1 101 ? -7.09482 -80.37962 14.31986 1.000 52.74307 67 THR D C 1
ATOM 8041 O O . THR D 1 101 ? -7.97854 -80.81884 15.06260 1.000 59.19677 67 THR D O 1
ATOM 8045 N N . LEU D 1 102 ? -6.13584 -79.55547 14.73044 1.000 48.37456 68 LEU D N 1
ATOM 8046 C CA . LEU D 1 102 ? -6.04802 -79.06364 16.09588 1.000 46.64814 68 LEU D CA 1
ATOM 8047 C C . LEU D 1 102 ? -6.14007 -77.54585 16.10225 1.000 44.79857 68 LEU D C 1
ATOM 8048 O O . LEU D 1 102 ? -5.31789 -76.87016 15.48261 1.000 46.38316 68 LEU D O 1
ATOM 8053 N N . ASN D 1 103 ? -7.11972 -77.01663 16.82029 1.000 43.72713 69 ASN D N 1
ATOM 8054 C CA . ASN D 1 103 ? -7.21161 -75.59031 17.08417 1.000 46.67095 69 ASN D CA 1
ATOM 8055 C C . ASN D 1 103 ? -6.38162 -75.25923 18.32968 1.000 51.49272 69 ASN D C 1
ATOM 8056 O O . ASN D 1 103 ? -6.40897 -75.99192 19.32201 1.000 48.23175 69 ASN D O 1
ATOM 8061 N N . THR D 1 104 ? -5.62011 -74.16136 18.27100 1.000 47.52067 70 THR D N 1
ATOM 8062 C CA . THR D 1 104 ? -4.71676 -73.86709 19.37874 1.000 51.82983 70 THR D CA 1
ATOM 8063 C C . THR D 1 104 ? -5.46762 -73.58365 20.67320 1.000 54.89237 70 THR D C 1
ATOM 8064 O O . THR D 1 104 ? -4.87324 -73.69041 21.75735 1.000 56.76719 70 THR D O 1
ATOM 8068 N N . GLU D 1 105 ? -6.76242 -73.28387 20.59784 1.000 54.92534 71 GLU D N 1
ATOM 8069 C CA . GLU D 1 105 ? -7.52623 -73.05571 21.81357 1.000 58.97621 71 GLU D CA 1
ATOM 8070 C C . GLU D 1 105 ? -7.89835 -74.34492 22.53269 1.000 57.57716 71 GLU D C 1
ATOM 8071 O O . GLU D 1 105 ? -8.29879 -74.28876 23.69773 1.000 59.69206 71 GLU D O 1
ATOM 8077 N N . GLN D 1 106 ? -7.75247 -75.50366 21.88925 1.000 54.53938 72 GLN D N 1
ATOM 8078 C CA . GLN D 1 106 ? -7.97443 -76.77162 22.56769 1.000 51.69479 72 GLN D CA 1
ATOM 8079 C C . GLN D 1 106 ? -6.76677 -77.20732 23.37861 1.000 54.88837 72 GLN D C 1
ATOM 8080 O O . GLN D 1 106 ? -6.81169 -78.26686 24.01912 1.000 58.96202 72 GLN D O 1
ATOM 8086 N N . VAL D 1 107 ? -5.68216 -76.44642 23.35953 1.000 49.13148 73 VAL D N 1
ATOM 8087 C CA . VAL D 1 107 ? -4.42319 -76.89320 23.94163 1.000 50.44801 73 VAL D CA 1
ATOM 8088 C C . VAL D 1 107 ? -4.27510 -76.30105 25.33902 1.000 50.19881 73 VAL D C 1
ATOM 8089 O O . VAL D 1 107 ? -4.25716 -75.07529 25.50911 1.000 43.43740 73 VAL D O 1
ATOM 8093 N N . GLN D 1 108 ? -4.19079 -77.18461 26.33609 1.000 52.46090 74 GLN D N 1
ATOM 8094 C CA . GLN D 1 108 ? -3.96000 -76.78582 27.71761 1.000 50.37969 74 GLN D CA 1
ATOM 8095 C C . GLN D 1 108 ? -2.49216 -76.82003 28.09953 1.000 47.73079 74 GLN D C 1
ATOM 8096 O O . GLN D 1 108 ? -2.08105 -76.12155 29.03455 1.000 42.33238 74 GLN D O 1
ATOM 8102 N N . ALA D 1 109 ? -1.69487 -77.59071 27.37782 1.000 46.46723 75 ALA D N 1
ATOM 8103 C CA . ALA D 1 109 ? -0.30685 -77.77919 27.73450 1.000 43.53572 75 ALA D CA 1
ATOM 8104 C C . ALA D 1 109 ? 0.48246 -78.07965 26.47725 1.000 45.45433 75 ALA D C 1
ATOM 8105 O O . ALA D 1 109 ? -0.04245 -78.63776 25.49688 1.000 40.95913 75 ALA D O 1
ATOM 8107 N N . VAL D 1 110 ? 1.74560 -77.67392 26.51663 1.000 36.13043 76 VAL D N 1
ATOM 8108 C CA . VAL D 1 110 ? 2.69393 -77.93194 25.45030 1.000 38.32065 76 VAL D CA 1
ATOM 8109 C C . VAL D 1 110 ? 3.86865 -78.66597 26.07452 1.000 34.27102 76 VAL D C 1
ATOM 8110 O O . VAL D 1 110 ? 4.39277 -78.24083 27.10433 1.000 34.40862 76 VAL D O 1
ATOM 8114 N N . TRP D 1 111 ? 4.23530 -79.78918 25.50036 1.000 35.25483 77 TRP D N 1
ATOM 8115 C CA . TRP D 1 111 ? 5.48755 -80.44119 25.83708 1.000 33.31073 77 TRP D CA 1
ATOM 8116 C C . TRP D 1 111 ? 6.47785 -80.07441 24.73895 1.000 38.68887 77 TRP D C 1
ATOM 8117 O O . TRP D 1 111 ? 6.44760 -80.64708 23.64402 1.000 39.58690 77 TRP D O 1
ATOM 8128 N N . MET D 1 112 ? 7.40811 -79.17936 25.05317 1.000 38.79670 78 MET D N 1
ATOM 8129 C CA . MET D 1 112 ? 8.38771 -78.72764 24.07047 1.000 36.65383 78 MET D CA 1
ATOM 8130 C C . MET D 1 112 ? 9.56125 -79.67867 24.19465 1.000 39.82191 78 MET D C 1
ATOM 8131 O O . MET D 1 112 ? 10.51279 -79.42686 24.92906 1.000 43.60979 78 MET D O 1
ATOM 8136 N N . ARG D 1 113 ? 9.50177 -80.76476 23.42445 1.000 42.39981 79 ARG D N 1
ATOM 8137 C CA . ARG D 1 113 ? 10.46759 -81.85676 23.46518 1.000 46.40798 79 ARG D CA 1
ATOM 8138 C C . ARG D 1 113 ? 11.59596 -81.66612 22.44818 1.000 41.34540 79 ARG D C 1
ATOM 8139 O O . ARG D 1 113 ? 12.77371 -81.83073 22.78834 1.000 38.67766 79 ARG D O 1
ATOM 8147 N N . ARG D 1 114 ? 11.25681 -81.36359 21.19591 1.000 42.19470 80 ARG D N 1
ATOM 8148 C CA . ARG D 1 114 ? 12.24689 -81.09732 20.15132 1.000 43.83895 80 ARG D CA 1
ATOM 8149 C C . ARG D 1 114 ? 11.65915 -80.14320 19.12524 1.000 50.14582 80 ARG D C 1
ATOM 8150 O O . ARG D 1 114 ? 10.52956 -80.34500 18.66138 1.000 50.28317 80 ARG D O 1
ATOM 8158 N N . LEU D 1 115 ? 12.43447 -79.13080 18.74344 1.000 52.15195 81 LEU D N 1
ATOM 8159 C CA . LEU D 1 115 ? 12.07194 -78.28103 17.61040 1.000 54.32826 81 LEU D CA 1
ATOM 8160 C C . LEU D 1 115 ? 13.14082 -78.48415 16.54414 1.000 58.32059 81 LEU D C 1
ATOM 8161 O O . LEU D 1 115 ? 14.24583 -77.93826 16.65068 1.000 59.70353 81 LEU D O 1
ATOM 8166 N N . TRP D 1 116 ? 12.81265 -79.30293 15.54836 1.000 58.27337 82 TRP D N 1
ATOM 8167 C CA . TRP D 1 116 ? 13.69557 -79.50890 14.42028 1.000 56.44497 82 TRP D CA 1
ATOM 8168 C C . TRP D 1 116 ? 13.32116 -78.54506 13.32275 1.000 60.20460 82 TRP D C 1
ATOM 8169 O O . TRP D 1 116 ? 12.20323 -78.01551 13.26655 1.000 59.71583 82 TRP D O 1
ATOM 8180 N N . GLN D 1 117 ? 14.26370 -78.28577 12.44419 1.000 63.25050 83 GLN D N 1
ATOM 8181 C CA . GLN D 1 117 ? 13.80525 -77.44861 11.35325 1.000 63.90650 83 GLN D CA 1
ATOM 8182 C C . GLN D 1 117 ? 13.14689 -78.14740 10.20002 1.000 58.54363 83 GLN D C 1
ATOM 8183 O O . GLN D 1 117 ? 13.13766 -79.37639 10.08592 1.000 49.56604 83 GLN D O 1
ATOM 8189 N N . PRO D 1 118 ? 12.51230 -77.33317 9.38049 1.000 57.15133 84 PRO D N 1
ATOM 8190 C CA . PRO D 1 118 ? 11.75212 -77.85501 8.25327 1.000 58.18011 84 PRO D CA 1
ATOM 8191 C C . PRO D 1 118 ? 12.60560 -78.56991 7.22865 1.000 58.22340 84 PRO D C 1
ATOM 8192 O O . PRO D 1 118 ? 13.68255 -78.10945 6.82797 1.000 56.67872 84 PRO D O 1
ATOM 8196 N N . HIS D 1 119 ? 12.07196 -79.68815 6.79795 1.000 56.52788 85 HIS D N 1
ATOM 8197 C CA . HIS D 1 119 ? 12.64493 -80.49240 5.73337 1.000 68.18942 85 HIS D CA 1
ATOM 8198 C C . HIS D 1 119 ? 11.97051 -79.95925 4.48576 1.000 69.58891 85 HIS D C 1
ATOM 8199 O O . HIS D 1 119 ? 10.75015 -80.08727 4.34471 1.000 69.56313 85 HIS D O 1
ATOM 8206 N N . LEU D 1 120 ? 12.74624 -79.32169 3.61595 1.000 72.53971 86 LEU D N 1
ATOM 8207 C CA . LEU D 1 120 ? 12.18011 -78.53724 2.52918 1.000 72.10041 86 LEU D CA 1
ATOM 8208 C C . LEU D 1 120 ? 12.12277 -79.24833 1.18710 1.000 82.51786 86 LEU D C 1
ATOM 8209 O O . LEU D 1 120 ? 11.67648 -78.62493 0.21066 1.000 91.61012 86 LEU D O 1
ATOM 8214 N N . SER D 1 121 ? 12.54525 -80.53137 1.12291 1.000 73.89919 87 SER D N 1
ATOM 8215 C CA . SER D 1 121 ? 12.53510 -81.45420 -0.01769 1.000 89.09984 87 SER D CA 1
ATOM 8216 C C . SER D 1 121 ? 13.93929 -81.64639 -0.56976 1.000 91.85208 87 SER D C 1
ATOM 8217 O O . SER D 1 121 ? 14.72261 -80.68801 -0.65523 1.000 90.29629 87 SER D O 1
ATOM 8220 N N . PRO D 1 122 ? 14.28796 -82.87218 -0.95828 1.000 91.66914 88 PRO D N 1
ATOM 8221 C CA . PRO D 1 122 ? 15.49111 -83.06578 -1.76827 1.000 97.53512 88 PRO D CA 1
ATOM 8222 C C . PRO D 1 122 ? 15.34349 -82.30296 -3.07971 1.000 100.76849 88 PRO D C 1
ATOM 8223 O O . PRO D 1 122 ? 14.23660 -81.95220 -3.49927 1.000 99.34491 88 PRO D O 1
ATOM 8227 N N . GLU D 1 123 ? 16.48527 -82.03677 -3.72441 1.000 99.13356 89 GLU D N 1
ATOM 8228 C CA . GLU D 1 123 ? 16.52986 -81.21193 -4.93360 1.000 95.80119 89 GLU D CA 1
ATOM 8229 C C . GLU D 1 123 ? 16.06980 -79.81620 -4.53909 1.000 92.99434 89 GLU D C 1
ATOM 8230 O O . GLU D 1 123 ? 16.71424 -79.17065 -3.70812 1.000 95.08461 89 GLU D O 1
ATOM 8236 N N . LEU D 1 124 ? 14.93290 -79.38220 -5.08931 1.000 92.07243 90 LEU D N 1
ATOM 8237 C CA . LEU D 1 124 ? 14.38622 -78.03164 -4.93702 1.000 87.80839 90 LEU D CA 1
ATOM 8238 C C . LEU D 1 124 ? 15.39785 -76.90460 -5.11540 1.000 79.83782 90 LEU D C 1
ATOM 8239 O O . LEU D 1 124 ? 16.51342 -76.93495 -4.58399 1.000 73.72165 90 LEU D O 1
ATOM 8244 N N . ALA D 1 125 ? 14.96273 -75.87140 -5.81017 1.000 76.18034 91 ALA D N 1
ATOM 8245 C CA . ALA D 1 125 ? 15.83709 -74.80396 -6.22795 1.000 72.61750 91 ALA D CA 1
ATOM 8246 C C . ALA D 1 125 ? 16.49633 -74.15662 -5.01283 1.000 70.89392 91 ALA D C 1
ATOM 8247 O O . ALA D 1 125 ? 15.79470 -73.75384 -4.06654 1.000 63.66114 91 ALA D O 1
ATOM 8249 N N . PRO D 1 126 ? 17.82681 -74.11413 -4.96725 1.000 73.81913 92 PRO D N 1
ATOM 8250 C CA . PRO D 1 126 ? 18.51522 -73.58577 -3.77793 1.000 70.10367 92 PRO D CA 1
ATOM 8251 C C . PRO D 1 126 ? 18.14841 -72.15870 -3.46126 1.000 65.79953 92 PRO D C 1
ATOM 8252 O O . PRO D 1 126 ? 18.13278 -71.77062 -2.29521 1.000 67.91062 92 PRO D O 1
ATOM 8256 N N . GLN D 1 127 ? 17.87010 -71.35125 -4.48275 1.000 60.74289 93 GLN D N 1
ATOM 8257 C CA . GLN D 1 127 ? 17.44767 -69.97782 -4.23400 1.000 64.09756 93 GLN D CA 1
ATOM 8258 C C . GLN D 1 127 ? 16.16343 -69.93192 -3.40393 1.000 64.21320 93 GLN D C 1
ATOM 8259 O O . GLN D 1 127 ? 15.96829 -68.95895 -2.65214 1.000 64.52141 93 GLN D O 1
ATOM 8265 N N . TYR D 1 128 ? 15.28605 -70.93163 -3.51088 1.000 59.84422 94 TYR D N 1
ATOM 8266 C CA . TYR D 1 128 ? 14.08339 -70.90615 -2.68764 1.000 57.40001 94 TYR D CA 1
ATOM 8267 C C . TYR D 1 128 ? 14.34506 -71.50239 -1.31736 1.000 65.49190 94 TYR D C 1
ATOM 8268 O O . TYR D 1 128 ? 13.74284 -71.05836 -0.33146 1.000 61.94568 94 TYR D O 1
ATOM 8277 N N . ARG D 1 129 ? 15.29674 -72.43714 -1.22989 1.000 62.09510 95 ARG D N 1
ATOM 8278 C CA . ARG D 1 129 ? 15.44908 -73.23974 -0.02256 1.000 60.19973 95 ARG D CA 1
ATOM 8279 C C . ARG D 1 129 ? 15.65298 -72.38944 1.21933 1.000 61.52884 95 ARG D C 1
ATOM 8280 O O . ARG D 1 129 ? 14.96359 -72.57619 2.23055 1.000 58.23770 95 ARG D O 1
ATOM 8288 N N . ASP D 1 130 ? 16.57961 -71.44745 1.17595 1.000 57.53333 96 ASP D N 1
ATOM 8289 C CA . ASP D 1 130 ? 16.80957 -70.70367 2.40258 1.000 59.56098 96 ASP D CA 1
ATOM 8290 C C . ASP D 1 130 ? 15.73353 -69.65489 2.66139 1.000 55.11298 96 ASP D C 1
ATOM 8291 O O . ASP D 1 130 ? 15.37704 -69.42329 3.82093 1.000 57.86124 96 ASP D O 1
ATOM 8296 N N . ALA D 1 131 ? 15.18701 -69.02227 1.62408 1.000 56.36470 97 ALA D N 1
ATOM 8297 C CA . ALA D 1 131 ? 14.07201 -68.11097 1.86824 1.000 57.71349 97 ALA D CA 1
ATOM 8298 C C . ALA D 1 131 ? 12.90563 -68.83728 2.53830 1.000 54.66309 97 ALA D C 1
ATOM 8299 O O . ALA D 1 131 ? 12.25005 -68.28876 3.42921 1.000 47.94848 97 ALA D O 1
ATOM 8301 N N . CYS D 1 132 ? 12.65431 -70.08412 2.15247 1.000 54.63276 98 CYS D N 1
ATOM 8302 C CA . CYS D 1 132 ? 11.49891 -70.78366 2.68660 1.000 54.77921 98 CYS D CA 1
ATOM 8303 C C . CYS D 1 132 ? 11.79911 -71.52820 3.98727 1.000 55.49181 98 CYS D C 1
ATOM 8304 O O . CYS D 1 132 ? 10.88019 -71.74918 4.78439 1.000 52.96140 98 CYS D O 1
ATOM 8307 N N . THR D 1 133 ? 13.05510 -71.88054 4.26948 1.000 56.82111 99 THR D N 1
ATOM 8308 C CA . THR D 1 133 ? 13.39371 -72.29269 5.63296 1.000 54.06776 99 THR D CA 1
ATOM 8309 C C . THR D 1 133 ? 13.24899 -71.13424 6.61159 1.000 54.21174 99 THR D C 1
ATOM 8310 O O . THR D 1 133 ? 12.54187 -71.23609 7.62781 1.000 55.38886 99 THR D O 1
ATOM 8314 N N . LYS D 1 134 ? 13.86663 -70.00355 6.30378 1.000 51.89705 100 LYS D N 1
ATOM 8315 C CA . LYS D 1 134 ? 13.72210 -68.86606 7.20144 1.000 50.94509 100 LYS D CA 1
ATOM 8316 C C . LYS D 1 134 ? 12.26896 -68.44720 7.31658 1.000 53.21911 100 LYS D C 1
ATOM 8317 O O . LYS D 1 134 ? 11.79379 -68.13583 8.41316 1.000 51.57981 100 LYS D O 1
ATOM 8323 N N . GLU D 1 135 ? 11.54074 -68.47279 6.19940 1.000 52.57562 101 GLU D N 1
ATOM 8324 C CA . GLU D 1 135 ? 10.11491 -68.16087 6.21605 1.000 51.89386 101 GLU D CA 1
ATOM 8325 C C . GLU D 1 135 ? 9.32615 -69.12684 7.10000 1.000 51.28128 101 GLU D C 1
ATOM 8326 O O . GLU D 1 135 ? 8.43835 -68.70664 7.86097 1.000 47.82713 101 GLU D O 1
ATOM 8332 N N . SER D 1 136 ? 9.64219 -70.42304 7.03016 1.000 48.43884 102 SER D N 1
ATOM 8333 C CA . SER D 1 136 ? 8.87040 -71.38105 7.80794 1.000 46.96210 102 SER D CA 1
ATOM 8334 C C . SER D 1 136 ? 9.19377 -71.26988 9.28338 1.000 46.91726 102 SER D C 1
ATOM 8335 O O . SER D 1 136 ? 8.34117 -71.56800 10.12728 1.000 46.18025 102 SER D O 1
ATOM 8338 N N . LEU D 1 137 ? 10.38423 -70.76873 9.61289 1.000 51.17659 103 LEU D N 1
ATOM 8339 C CA . LEU D 1 137 ? 10.72525 -70.56541 11.01639 1.000 49.16852 103 LEU D CA 1
ATOM 8340 C C . LEU D 1 137 ? 9.97704 -69.39098 11.61906 1.000 43.79876 103 LEU D C 1
ATOM 8341 O O . LEU D 1 137 ? 9.58696 -69.44085 12.78919 1.000 47.00362 103 LEU D O 1
ATOM 8346 N N . ALA D 1 138 ? 9.75567 -68.33049 10.83729 1.000 41.49945 104 ALA D N 1
ATOM 8347 C CA . ALA D 1 138 ? 8.98630 -67.20937 11.34988 1.000 37.10641 104 ALA D CA 1
ATOM 8348 C C . ALA D 1 138 ? 7.55159 -67.61894 11.59086 1.000 44.09262 104 ALA D C 1
ATOM 8349 O O . ALA D 1 138 ? 6.91649 -67.13028 12.52931 1.000 45.90736 104 ALA D O 1
ATOM 8351 N N . VAL D 1 139 ? 7.03015 -68.52628 10.76839 1.000 47.93326 105 VAL D N 1
ATOM 8352 C CA . VAL D 1 139 ? 5.69084 -69.04094 11.01708 1.000 44.19657 105 VAL D CA 1
ATOM 8353 C C . VAL D 1 139 ? 5.63928 -69.72395 12.37381 1.000 41.62748 105 VAL D C 1
ATOM 8354 O O . VAL D 1 139 ? 4.74085 -69.46138 13.18391 1.000 44.00424 105 VAL D O 1
ATOM 8358 N N . TRP D 1 140 ? 6.62068 -70.58810 12.65651 1.000 42.80918 106 TRP D N 1
ATOM 8359 C CA . TRP D 1 140 ? 6.67298 -71.24004 13.96784 1.000 44.55225 106 TRP D CA 1
ATOM 8360 C C . TRP D 1 140 ? 6.63013 -70.21802 15.09627 1.000 40.74531 106 TRP D C 1
ATOM 8361 O O . TRP D 1 140 ? 5.89006 -70.39503 16.06729 1.000 47.34459 106 TRP D O 1
ATOM 8372 N N . ASP D 1 141 ? 7.39311 -69.12657 14.96812 1.000 42.55678 107 ASP D N 1
ATOM 8373 C CA . ASP D 1 141 ? 7.43895 -68.10022 16.01130 1.000 45.80300 107 ASP D CA 1
ATOM 8374 C C . ASP D 1 141 ? 6.06784 -67.50057 16.26372 1.000 44.85480 107 ASP D C 1
ATOM 8375 O O . ASP D 1 141 ? 5.61529 -67.41803 17.41575 1.000 48.75129 107 ASP D O 1
ATOM 8380 N N . GLY D 1 142 ? 5.38679 -67.08484 15.19076 1.000 44.63676 108 GLY D N 1
ATOM 8381 C CA . GLY D 1 142 ? 4.02865 -66.58721 15.32213 1.000 43.71589 108 GLY D CA 1
ATOM 8382 C C . GLY D 1 142 ? 3.08623 -67.60602 15.92351 1.000 45.04132 108 GLY D C 1
ATOM 8383 O O . GLY D 1 142 ? 2.14148 -67.25424 16.64474 1.000 48.11848 108 GLY D O 1
ATOM 8384 N N . PHE D 1 143 ? 3.32863 -68.88040 15.65535 1.000 46.71904 109 PHE D N 1
ATOM 8385 C CA . PHE D 1 143 ? 2.38643 -69.87708 16.12862 1.000 45.19432 109 PHE D CA 1
ATOM 8386 C C . PHE D 1 143 ? 2.39937 -69.99881 17.64603 1.000 44.93832 109 PHE D C 1
ATOM 8387 O O . PHE D 1 143 ? 1.33392 -70.15299 18.25455 1.000 42.91390 109 PHE D O 1
ATOM 8395 N N . TRP D 1 144 ? 3.57636 -69.89345 18.28213 1.000 46.80280 110 TRP D N 1
ATOM 8396 C CA . TRP D 1 144 ? 3.63902 -70.07987 19.73581 1.000 40.44504 110 TRP D CA 1
ATOM 8397 C C . TRP D 1 144 ? 2.82040 -69.03498 20.48524 1.000 40.17580 110 TRP D C 1
ATOM 8398 O O . TRP D 1 144 ? 2.17239 -69.35854 21.48871 1.000 36.73616 110 TRP D O 1
ATOM 8409 N N . ASP D 1 145 ? 2.78724 -67.79508 19.97640 1.000 40.61097 111 ASP D N 1
ATOM 8410 C CA . ASP D 1 145 ? 2.03897 -66.72553 20.63234 1.000 37.84287 111 ASP D CA 1
ATOM 8411 C C . ASP D 1 145 ? 0.57456 -67.09642 20.82734 1.000 40.85395 111 ASP D C 1
ATOM 8412 O O . ASP D 1 145 ? -0.05659 -66.68658 21.80830 1.000 44.66770 111 ASP D O 1
ATOM 8417 N N . SER D 1 146 ? -0.00600 -67.80504 19.86561 1.000 42.33679 112 SER D N 1
ATOM 8418 C CA . SER D 1 146 ? -1.36061 -68.30300 20.03481 1.000 44.45416 112 SER D CA 1
ATOM 8419 C C . SER D 1 146 ? -1.46262 -69.32748 21.15758 1.000 43.82064 112 SER D C 1
ATOM 8420 O O . SER D 1 146 ? -2.56711 -69.58830 21.63483 1.000 48.34224 112 SER D O 1
ATOM 8423 N N . LEU D 1 147 ? -0.35425 -69.95455 21.54601 1.000 39.46492 113 LEU D N 1
ATOM 8424 C CA . LEU D 1 147 ? -0.36634 -70.98585 22.57228 1.000 42.94405 113 LEU D CA 1
ATOM 8425 C C . LEU D 1 147 ? 0.04778 -70.43845 23.94058 1.000 38.65229 113 LEU D C 1
ATOM 8426 O O . LEU D 1 147 ? 0.33181 -71.21628 24.84953 1.000 35.87221 113 LEU D O 1
ATOM 8431 N N . ARG D 1 148 ? 0.07756 -69.11532 24.09221 1.000 32.83757 114 ARG D N 1
ATOM 8432 C CA . ARG D 1 148 ? 0.50931 -68.52183 25.33693 1.000 37.25179 114 ARG D CA 1
ATOM 8433 C C . ARG D 1 148 ? -0.37412 -68.89853 26.53351 1.000 45.44267 114 ARG D C 1
ATOM 8434 O O . ARG D 1 148 ? 0.12698 -68.93959 27.65548 1.000 50.05667 114 ARG D O 1
ATOM 8442 N N . HIS D 1 149 ? -1.66376 -69.21660 26.35755 1.000 50.94774 115 HIS D N 1
ATOM 8443 C CA . HIS D 1 149 ? -2.35117 -69.77126 27.53088 1.000 49.22375 115 HIS D CA 1
ATOM 8444 C C . HIS D 1 149 ? -1.95745 -71.19209 27.91673 1.000 46.69442 115 HIS D C 1
ATOM 8445 O O . HIS D 1 149 ? -2.25942 -71.56541 29.05231 1.000 42.75685 115 HIS D O 1
ATOM 8452 N N . ALA D 1 150 ? -1.40670 -72.00964 27.03173 1.000 39.92958 116 ALA D N 1
ATOM 8453 C CA . ALA D 1 150 ? -1.14589 -73.35824 27.51484 1.000 43.14762 116 ALA D CA 1
ATOM 8454 C C . ALA D 1 150 ? -0.04489 -73.28605 28.55362 1.000 42.87049 116 ALA D C 1
ATOM 8455 O O . ALA D 1 150 ? 0.71944 -72.32506 28.60169 1.000 46.44261 116 ALA D O 1
ATOM 8457 N N . HIS D 1 151 ? 0.02008 -74.30362 29.40239 1.000 42.35934 117 HIS D N 1
ATOM 8458 C CA . HIS D 1 151 ? 1.13147 -74.43556 30.32298 1.000 37.28639 117 HIS D CA 1
ATOM 8459 C C . HIS D 1 151 ? 2.26421 -75.12065 29.58532 1.000 37.43914 117 HIS D C 1
ATOM 8460 O O . HIS D 1 151 ? 2.11664 -76.25651 29.12929 1.000 38.85940 117 HIS D O 1
ATOM 8467 N N . TRP D 1 152 ? 3.38109 -74.43675 29.44667 1.000 38.71645 118 TRP D N 1
ATOM 8468 C CA . TRP D 1 152 ? 4.48384 -74.94703 28.65063 1.000 38.66748 118 TRP D CA 1
ATOM 8469 C C . TRP D 1 152 ? 5.50057 -75.64176 29.54262 1.000 33.18494 118 TRP D C 1
ATOM 8470 O O . TRP D 1 152 ? 5.91549 -75.09173 30.55443 1.000 38.33137 118 TRP D O 1
ATOM 8481 N N . VAL D 1 153 ? 5.94549 -76.81494 29.12010 1.000 32.74135 119 VAL D N 1
ATOM 8482 C CA . VAL D 1 153 ? 7.11477 -77.47301 29.68402 1.000 32.23723 119 VAL D CA 1
ATOM 8483 C C . VAL D 1 153 ? 8.04165 -77.74880 28.49967 1.000 35.84767 119 VAL D C 1
ATOM 8484 O O . VAL D 1 153 ? 7.97654 -78.81823 27.88768 1.000 33.28969 119 VAL D O 1
ATOM 8488 N N . ASP D 1 154 ? 8.88997 -76.77427 28.13512 1.000 34.22692 120 ASP D N 1
ATOM 8489 C CA . ASP D 1 154 ? 9.00919 -75.45568 28.77739 1.000 35.50448 120 ASP D CA 1
ATOM 8490 C C . ASP D 1 154 ? 8.83156 -74.30824 27.80363 1.000 36.26096 120 ASP D C 1
ATOM 8491 O O . ASP D 1 154 ? 8.93895 -74.47904 26.59014 1.000 37.22949 120 ASP D O 1
ATOM 8496 N N . ASP D 1 155 ? 8.64351 -73.11856 28.36445 1.000 36.80628 121 ASP D N 1
ATOM 8497 C CA . ASP D 1 155 ? 8.57497 -71.89464 27.57426 1.000 30.92311 121 ASP D CA 1
ATOM 8498 C C . ASP D 1 155 ? 9.83010 -71.74205 26.72265 1.000 32.94963 121 ASP D C 1
ATOM 8499 O O . ASP D 1 155 ? 10.95564 -71.85141 27.21714 1.000 32.63549 121 ASP D O 1
ATOM 8504 N N . LEU D 1 156 ? 9.62542 -71.44856 25.43995 1.000 35.32967 122 LEU D N 1
ATOM 8505 C CA . LEU D 1 156 ? 10.72383 -71.42482 24.47764 1.000 32.80887 122 LEU D CA 1
ATOM 8506 C C . LEU D 1 156 ? 11.66278 -70.25917 24.72713 1.000 33.74352 122 LEU D C 1
ATOM 8507 O O . LEU D 1 156 ? 12.88255 -70.40108 24.59247 1.000 33.68729 122 LEU D O 1
ATOM 8512 N N . GLN D 1 157 ? 11.11918 -69.09374 25.07832 1.000 37.08443 123 GLN D N 1
ATOM 8513 C CA . GLN D 1 157 ? 11.98392 -67.97896 25.43818 1.000 35.53838 123 GLN D CA 1
ATOM 8514 C C . GLN D 1 157 ? 12.78223 -68.31365 26.70071 1.000 38.65592 123 GLN D C 1
ATOM 8515 O O . GLN D 1 157 ? 13.96592 -67.96349 26.80608 1.000 40.09404 123 GLN D O 1
ATOM 8521 N N . LYS D 1 158 ? 12.15744 -69.01611 27.66056 1.000 31.84271 124 LYS D N 1
ATOM 8522 C CA . LYS D 1 158 ? 12.89344 -69.47074 28.84114 1.000 36.00668 124 LYS D CA 1
ATOM 8523 C C . LYS D 1 158 ? 13.96973 -70.49035 28.48032 1.000 31.22587 124 LYS D C 1
ATOM 8524 O O . LYS D 1 158 ? 15.05267 -70.47622 29.06932 1.000 34.75691 124 LYS D O 1
ATOM 8530 N N . ILE D 1 159 ? 13.67388 -71.42262 27.56532 1.000 34.22183 125 ILE D N 1
ATOM 8531 C CA . ILE D 1 159 ? 14.68335 -72.39902 27.14858 1.000 33.54792 125 ILE D CA 1
ATOM 8532 C C . ILE D 1 159 ? 15.87232 -71.69582 26.50179 1.000 35.40747 125 ILE D C 1
ATOM 8533 O O . ILE D 1 159 ? 17.04016 -71.99580 26.80003 1.000 36.93794 125 ILE D O 1
ATOM 8538 N N . ASN D 1 160 ? 15.58618 -70.73388 25.62353 1.000 29.47990 126 ASN D N 1
ATOM 8539 C CA . ASN D 1 160 ? 16.63223 -70.04131 24.88236 1.000 32.28526 126 ASN D CA 1
ATOM 8540 C C . ASN D 1 160 ? 17.53556 -69.21911 25.79889 1.000 36.90267 126 ASN D C 1
ATOM 8541 O O . ASN D 1 160 ? 18.74832 -69.14658 25.57237 1.000 35.91072 126 ASN D O 1
ATOM 8546 N N . ALA D 1 161 ? 16.95667 -68.54547 26.80394 1.000 32.96543 127 ALA D N 1
ATOM 8547 C CA . ALA D 1 161 ? 17.77234 -67.78858 27.75212 1.000 33.55219 127 ALA D CA 1
ATOM 8548 C C . ALA D 1 161 ? 18.63622 -68.71215 28.59179 1.000 32.54602 127 ALA D C 1
ATOM 8549 O O . ALA D 1 161 ? 19.81069 -68.41121 28.83919 1.000 31.33248 127 ALA D O 1
ATOM 8551 N N . ALA D 1 162 ? 18.07225 -69.84856 29.02757 1.000 32.38215 128 ALA D N 1
ATOM 8552 C CA . ALA D 1 162 ? 18.81062 -70.80257 29.85528 1.000 29.28330 128 ALA D CA 1
ATOM 8553 C C . ALA D 1 162 ? 19.93964 -71.47800 29.10717 1.000 35.05765 128 ALA D C 1
ATOM 8554 O O . ALA D 1 162 ? 20.82034 -72.04450 29.75553 1.000 37.22372 128 ALA D O 1
ATOM 8556 N N . GLU D 1 163 ? 19.94197 -71.42391 27.76278 1.000 36.22253 129 GLU D N 1
ATOM 8557 C CA . GLU D 1 163 ? 21.01090 -72.03446 26.97672 1.000 39.85886 129 GLU D CA 1
ATOM 8558 C C . GLU D 1 163 ? 22.27619 -71.20886 27.01168 1.000 37.38279 129 GLU D C 1
ATOM 8559 O O . GLU D 1 163 ? 23.31121 -71.66992 26.52603 1.000 37.94337 129 GLU D O 1
ATOM 8565 N N . ASN D 1 164 ? 22.21064 -70.03591 27.62940 1.000 30.79788 130 ASN D N 1
ATOM 8566 C CA . ASN D 1 164 ? 23.33805 -69.13261 27.75751 1.000 29.62539 130 ASN D CA 1
ATOM 8567 C C . ASN D 1 164 ? 24.20930 -69.65212 28.89121 1.000 35.68136 130 ASN D C 1
ATOM 8568 O O . ASN D 1 164 ? 23.86524 -69.51402 30.07039 1.000 36.32226 130 ASN D O 1
ATOM 8573 N N . LYS D 1 165 ? 25.33367 -70.27705 28.55548 1.000 33.53840 131 LYS D N 1
ATOM 8574 C CA . LYS D 1 165 ? 26.09252 -70.95088 29.60347 1.000 36.02958 131 LYS D CA 1
ATOM 8575 C C . LYS D 1 165 ? 26.74649 -69.97071 30.57269 1.000 37.73019 131 LYS D C 1
ATOM 8576 O O . LYS D 1 165 ? 26.86142 -70.28004 31.77047 1.000 36.92990 131 LYS D O 1
ATOM 8582 N N . LEU D 1 166 ? 27.14146 -68.78194 30.11187 1.000 31.07237 132 LEU D N 1
ATOM 8583 C CA . LEU D 1 166 ? 27.71730 -67.83416 31.06145 1.000 36.53919 132 LEU D CA 1
ATOM 8584 C C . LEU D 1 166 ? 26.65156 -67.33946 32.03075 1.000 37.31769 132 LEU D C 1
ATOM 8585 O O . LEU D 1 166 ? 26.93072 -67.12159 33.22203 1.000 38.61116 132 LEU D O 1
ATOM 8590 N N . TYR D 1 167 ? 25.42837 -67.16450 31.53194 1.000 32.69913 133 TYR D N 1
ATOM 8591 C CA . TYR D 1 167 ? 24.28340 -66.88845 32.38770 1.000 27.94191 133 TYR D CA 1
ATOM 8592 C C . TYR D 1 167 ? 24.05136 -68.02874 33.38421 1.000 33.90741 133 TYR D C 1
ATOM 8593 O O . TYR D 1 167 ? 23.76472 -67.79178 34.57507 1.000 28.92410 133 TYR D O 1
ATOM 8602 N N . GLN D 1 168 ? 24.14980 -69.27521 32.91224 1.000 30.54864 134 GLN D N 1
ATOM 8603 C CA . GLN D 1 168 ? 24.01446 -70.41667 33.81332 1.000 33.75212 134 GLN D CA 1
ATOM 8604 C C . GLN D 1 168 ? 24.98145 -70.32685 34.99192 1.000 33.42653 134 GLN D C 1
ATOM 8605 O O . GLN D 1 168 ? 24.60471 -70.57166 36.14830 1.000 31.39989 134 GLN D O 1
ATOM 8611 N N . LEU D 1 169 ? 26.24103 -69.98702 34.71192 1.000 32.08687 135 LEU D N 1
ATOM 8612 C CA . LEU D 1 169 ? 27.23050 -69.94537 35.77668 1.000 34.80467 135 LEU D CA 1
ATOM 8613 C C . LEU D 1 169 ? 26.88160 -68.85417 36.77216 1.000 34.71439 135 LEU D C 1
ATOM 8614 O O . LEU D 1 169 ? 27.11695 -69.00473 37.97686 1.000 37.58954 135 LEU D O 1
ATOM 8619 N N . ARG D 1 170 ? 26.33244 -67.74024 36.29181 1.000 30.39040 136 ARG D N 1
ATOM 8620 C CA . ARG D 1 170 ? 25.95654 -66.67684 37.21669 1.000 30.34305 136 ARG D CA 1
ATOM 8621 C C . ARG D 1 170 ? 24.85981 -67.13416 38.16954 1.000 34.14483 136 ARG D C 1
ATOM 8622 O O . ARG D 1 170 ? 24.96975 -66.94753 39.38887 1.000 36.79447 136 ARG D O 1
ATOM 8630 N N . VAL D 1 171 ? 23.79942 -67.74863 37.62770 1.000 32.38032 137 VAL D N 1
ATOM 8631 C CA . VAL D 1 171 ? 22.64848 -68.15479 38.43072 1.000 31.14175 137 VAL D CA 1
ATOM 8632 C C . VAL D 1 171 ? 23.01588 -69.28642 39.37868 1.000 34.17100 137 VAL D C 1
ATOM 8633 O O . VAL D 1 171 ? 22.55206 -69.32456 40.52861 1.000 33.33687 137 VAL D O 1
ATOM 8637 N N . ALA D 1 172 ? 23.84905 -70.22436 38.92315 1.000 32.63079 138 ALA D N 1
ATOM 8638 C CA . ALA D 1 172 ? 24.26662 -71.29776 39.81673 1.000 32.33471 138 ALA D CA 1
ATOM 8639 C C . ALA D 1 172 ? 24.96242 -70.72904 41.04170 1.000 34.00662 138 ALA D C 1
ATOM 8640 O O . ALA D 1 172 ? 24.65135 -71.10292 42.18470 1.000 36.89157 138 ALA D O 1
ATOM 8642 N N . ALA D 1 173 ? 25.87045 -69.78147 40.83240 1.000 29.10309 139 ALA D N 1
ATOM 8643 C CA . ALA D 1 173 ? 26.54459 -69.20425 41.98086 1.000 33.37231 139 ALA D CA 1
ATOM 8644 C C . ALA D 1 173 ? 25.56779 -68.39901 42.82132 1.000 37.59717 139 ALA D C 1
ATOM 8645 O O . ALA D 1 173 ? 25.61316 -68.45054 44.05522 1.000 37.20422 139 ALA D O 1
ATOM 8647 N N . GLU D 1 174 ? 24.60330 -67.75086 42.17257 1.000 40.37482 140 GLU D N 1
ATOM 8648 C CA . GLU D 1 174 ? 23.67562 -66.90673 42.90697 1.000 38.45393 140 GLU D CA 1
ATOM 8649 C C . GLU D 1 174 ? 22.76834 -67.72566 43.82439 1.000 37.56405 140 GLU D C 1
ATOM 8650 O O . GLU D 1 174 ? 22.25203 -67.19606 44.81358 1.000 39.74565 140 GLU D O 1
ATOM 8656 N N . VAL D 1 175 ? 22.50675 -68.99045 43.48856 1.000 35.95846 141 VAL D N 1
ATOM 8657 C CA . VAL D 1 175 ? 21.67801 -69.83057 44.33584 1.000 32.94158 141 VAL D CA 1
ATOM 8658 C C . VAL D 1 175 ? 22.50357 -70.68065 45.27770 1.000 35.39875 141 VAL D C 1
ATOM 8659 O O . VAL D 1 175 ? 21.94172 -71.53151 45.97216 1.000 35.45061 141 VAL D O 1
ATOM 8663 N N . GLY D 1 176 ? 23.82324 -70.51645 45.28397 1.000 34.30219 142 GLY D N 1
ATOM 8664 C CA . GLY D 1 176 ? 24.67763 -71.18362 46.24252 1.000 35.37686 142 GLY D CA 1
ATOM 8665 C C . GLY D 1 176 ? 25.38079 -72.44418 45.77516 1.000 36.61612 142 GLY D C 1
ATOM 8666 O O . GLY D 1 176 ? 25.97118 -73.14915 46.60805 1.000 35.40097 142 GLY D O 1
ATOM 8667 N N . LEU D 1 177 ? 25.33462 -72.75632 44.48431 1.000 40.12200 143 LEU D N 1
ATOM 8668 C CA . LEU D 1 177 ? 26.05668 -73.90091 43.94663 1.000 36.03036 143 LEU D CA 1
ATOM 8669 C C . LEU D 1 177 ? 27.50799 -73.54268 43.64730 1.000 34.84248 143 LEU D C 1
ATOM 8670 O O . LEU D 1 177 ? 27.82884 -72.41699 43.26215 1.000 34.37707 143 LEU D O 1
ATOM 8675 N N . VAL D 1 178 ? 28.38404 -74.52089 43.82223 1.000 40.26641 144 VAL D N 1
ATOM 8676 C CA . VAL D 1 178 ? 29.78689 -74.36846 43.45835 1.000 41.54593 144 VAL D CA 1
ATOM 8677 C C . VAL D 1 178 ? 29.92800 -74.48391 41.94496 1.000 37.91155 144 VAL D C 1
ATOM 8678 O O . VAL D 1 178 ? 29.36455 -75.39007 41.32550 1.000 33.84349 144 VAL D O 1
ATOM 8682 N N . ILE D 1 179 ? 30.67683 -73.56025 41.34976 1.000 37.68942 145 ILE D N 1
ATOM 8683 C CA . ILE D 1 179 ? 30.98934 -73.58367 39.92768 1.000 35.26388 145 ILE D CA 1
ATOM 8684 C C . ILE D 1 179 ? 32.50615 -73.60013 39.79092 1.000 38.58690 145 ILE D C 1
ATOM 8685 O O . ILE D 1 179 ? 33.21046 -73.07650 40.67300 1.000 39.17263 145 ILE D O 1
ATOM 8690 N N . PRO D 1 180 ? 33.05667 -74.20306 38.73334 1.000 38.97345 146 PRO D N 1
ATOM 8691 C CA . PRO D 1 180 ? 34.50158 -74.18625 38.55036 1.000 35.86043 146 PRO D CA 1
ATOM 8692 C C . PRO D 1 180 ? 34.95780 -72.76702 38.16625 1.000 38.82088 146 PRO D C 1
ATOM 8693 O O . PRO D 1 180 ? 34.18840 -72.03122 37.55212 1.000 39.95699 146 PRO D O 1
ATOM 8697 N N . PRO D 1 181 ? 36.13084 -72.37342 38.60873 1.000 43.21877 147 PRO D N 1
ATOM 8698 C CA . PRO D 1 181 ? 36.66853 -71.10077 38.09874 1.000 44.02556 147 PRO D CA 1
ATOM 8699 C C . PRO D 1 181 ? 36.77436 -71.15713 36.58265 1.000 43.84709 147 PRO D C 1
ATOM 8700 O O . PRO D 1 181 ? 37.29097 -72.12471 36.01603 1.000 44.51296 147 PRO D O 1
ATOM 8704 N N . THR D 1 182 ? 36.21021 -70.15456 35.90959 1.000 42.19621 148 THR D N 1
ATOM 8705 C CA . THR D 1 182 ? 36.18515 -70.19241 34.45302 1.000 46.68557 148 THR D CA 1
ATOM 8706 C C . THR D 1 182 ? 36.62293 -68.84893 33.88700 1.000 43.43484 148 THR D C 1
ATOM 8707 O O . THR D 1 182 ? 36.24219 -67.78875 34.39246 1.000 42.04679 148 THR D O 1
ATOM 8711 N N . LEU D 1 183 ? 37.38233 -68.90365 32.80372 1.000 41.62218 149 LEU D N 1
ATOM 8712 C CA . LEU D 1 183 ? 37.82830 -67.71832 32.10239 1.000 44.60696 149 LEU D CA 1
ATOM 8713 C C . LEU D 1 183 ? 37.23781 -67.78191 30.70990 1.000 45.30310 149 LEU D C 1
ATOM 8714 O O . LEU D 1 183 ? 37.29764 -68.83056 30.05705 1.000 47.41777 149 LEU D O 1
ATOM 8719 N N . VAL D 1 184 ? 36.63878 -66.68074 30.26126 1.000 47.49638 150 VAL D N 1
ATOM 8720 C CA . VAL D 1 184 ? 36.14579 -66.56116 28.88282 1.000 49.94966 150 VAL D CA 1
ATOM 8721 C C . VAL D 1 184 ? 36.99938 -65.54102 28.14325 1.000 51.31322 150 VAL D C 1
ATOM 8722 O O . VAL D 1 184 ? 37.22117 -64.44405 28.64496 1.000 51.19973 150 VAL D O 1
ATOM 8726 N N . THR D 1 185 ? 37.49136 -65.90435 26.97284 1.000 50.61456 151 THR D N 1
ATOM 8727 C CA . THR D 1 185 ? 38.41851 -65.04068 26.28176 1.000 52.16652 151 THR D CA 1
ATOM 8728 C C . THR D 1 185 ? 38.69617 -65.49896 24.84589 1.000 50.41182 151 THR D C 1
ATOM 8729 O O . THR D 1 185 ? 38.63846 -66.68285 24.52406 1.000 49.59681 151 THR D O 1
ATOM 8733 N N . ASN D 1 186 ? 39.16942 -64.54480 24.03773 1.000 50.79174 152 ASN D N 1
ATOM 8734 C CA . ASN D 1 186 ? 39.76422 -64.80864 22.72396 1.000 54.16266 152 ASN D CA 1
ATOM 8735 C C . ASN D 1 186 ? 41.27731 -64.70123 22.72307 1.000 53.73066 152 ASN D C 1
ATOM 8736 O O . ASN D 1 186 ? 41.91962 -65.51578 22.06764 1.000 62.79415 152 ASN D O 1
ATOM 8741 N N . ASN D 1 187 ? 41.85278 -63.79262 23.51668 1.000 51.73832 153 ASN D N 1
ATOM 8742 C CA . ASN D 1 187 ? 43.28910 -63.60624 23.65021 1.000 56.21078 153 ASN D CA 1
ATOM 8743 C C . ASN D 1 187 ? 43.96937 -64.86764 24.18337 1.000 69.13719 153 ASN D C 1
ATOM 8744 O O . ASN D 1 187 ? 43.93151 -65.13873 25.39387 1.000 65.68794 153 ASN D O 1
ATOM 8749 N N . PRO D 1 188 ? 44.64352 -65.63988 23.31844 1.000 73.90327 154 PRO D N 1
ATOM 8750 C CA . PRO D 1 188 ? 45.28756 -66.87833 23.78980 1.000 69.43960 154 PRO D CA 1
ATOM 8751 C C . PRO D 1 188 ? 46.31296 -66.61227 24.86193 1.000 67.07278 154 PRO D C 1
ATOM 8752 O O . PRO D 1 188 ? 46.69183 -67.54041 25.59781 1.000 66.08851 154 PRO D O 1
ATOM 8756 N N . LYS D 1 189 ? 46.75580 -65.35505 25.00505 1.000 71.40436 155 LYS D N 1
ATOM 8757 C CA . LYS D 1 189 ? 47.76762 -65.01684 26.00287 1.000 72.92037 155 LYS D CA 1
ATOM 8758 C C . LYS D 1 189 ? 47.22147 -65.06247 27.42795 1.000 74.80552 155 LYS D C 1
ATOM 8759 O O . LYS D 1 189 ? 47.99761 -65.30962 28.36342 1.000 72.44393 155 LYS D O 1
ATOM 8765 N N . GLU D 1 190 ? 45.91921 -64.85125 27.64701 1.000 74.31823 156 GLU D N 1
ATOM 8766 C CA . GLU D 1 190 ? 45.52974 -64.97914 29.04965 1.000 73.54002 156 GLU D CA 1
ATOM 8767 C C . GLU D 1 190 ? 45.40926 -66.44066 29.37303 1.000 73.21887 156 GLU D C 1
ATOM 8768 O O . GLU D 1 190 ? 45.66105 -66.91040 30.49825 1.000 71.69770 156 GLU D O 1
ATOM 8774 N N . ALA D 1 191 ? 44.84546 -67.14739 28.39669 1.000 68.34727 157 ALA D N 1
ATOM 8775 C CA . ALA D 1 191 ? 44.38073 -68.50148 28.64434 1.000 66.21714 157 ALA D CA 1
ATOM 8776 C C . ALA D 1 191 ? 45.55826 -69.38213 28.92670 1.000 70.38992 157 ALA D C 1
ATOM 8777 O O . ALA D 1 191 ? 45.50251 -70.25019 29.78722 1.000 69.73912 157 ALA D O 1
ATOM 8779 N N . ARG D 1 192 ? 46.62284 -69.14371 28.17014 1.000 80.66621 158 ARG D N 1
ATOM 8780 C CA . ARG D 1 192 ? 47.98988 -69.26451 28.62810 1.000 78.49590 158 ARG D CA 1
ATOM 8781 C C . ARG D 1 192 ? 48.04250 -69.19204 30.14137 1.000 73.61212 158 ARG D C 1
ATOM 8782 O O . ARG D 1 192 ? 48.44851 -70.12972 30.83518 1.000 74.82297 158 ARG D O 1
ATOM 8790 N N . GLU D 1 193 ? 47.62559 -68.06707 30.65355 1.000 75.81215 159 GLU D N 1
ATOM 8791 C CA . GLU D 1 193 ? 48.36741 -67.60400 31.80575 1.000 77.72630 159 GLU D CA 1
ATOM 8792 C C . GLU D 1 193 ? 47.41521 -67.62555 32.97248 1.000 76.93523 159 GLU D C 1
ATOM 8793 O O . GLU D 1 193 ? 47.85598 -67.55570 34.11698 1.000 76.61439 159 GLU D O 1
ATOM 8799 N N . PHE D 1 194 ? 46.11842 -67.82372 32.64148 1.000 70.87572 160 PHE D N 1
ATOM 8800 C CA . PHE D 1 194 ? 45.16240 -68.59260 33.44763 1.000 76.19747 160 PHE D CA 1
ATOM 8801 C C . PHE D 1 194 ? 45.54222 -70.08888 33.54711 1.000 80.04599 160 PHE D C 1
ATOM 8802 O O . PHE D 1 194 ? 45.39086 -70.69902 34.62106 1.000 74.51868 160 PHE D O 1
ATOM 8810 N N . PHE D 1 195 ? 45.94193 -70.72576 32.42388 1.000 71.94850 161 PHE D N 1
ATOM 8811 C CA . PHE D 1 195 ? 46.33246 -72.14296 32.45602 1.000 73.97108 161 PHE D CA 1
ATOM 8812 C C . PHE D 1 195 ? 47.48230 -72.31177 33.41516 1.000 80.40099 161 PHE D C 1
ATOM 8813 O O . PHE D 1 195 ? 47.61383 -73.34409 34.10013 1.000 79.91659 161 PHE D O 1
ATOM 8821 N N . GLU D 1 196 ? 48.31087 -71.27739 33.47769 1.000 79.95163 162 GLU D N 1
ATOM 8822 C CA . GLU D 1 196 ? 49.34248 -71.18351 34.50169 1.000 85.15229 162 GLU D CA 1
ATOM 8823 C C . GLU D 1 196 ? 48.86230 -70.34837 35.69000 1.000 82.89047 162 GLU D C 1
ATOM 8824 O O . GLU D 1 196 ? 49.43528 -69.30131 36.01670 1.000 86.09440 162 GLU D O 1
ATOM 8830 N N . GLN D 1 197 ? 47.83877 -70.90336 36.36175 1.000 79.54579 163 GLN D N 1
ATOM 8831 C CA . GLN D 1 197 ? 47.20698 -70.43513 37.60347 1.000 80.13958 163 GLN D CA 1
ATOM 8832 C C . GLN D 1 197 ? 46.50736 -71.63957 38.15792 1.000 80.10618 163 GLN D C 1
ATOM 8833 O O . GLN D 1 197 ? 46.46973 -71.91606 39.36059 1.000 79.11652 163 GLN D O 1
ATOM 8839 N N . VAL D 1 198 ? 45.97573 -72.36099 37.18645 1.000 76.00837 164 VAL D N 1
ATOM 8840 C CA . VAL D 1 198 ? 45.31116 -73.60345 37.43220 1.000 74.75142 164 VAL D CA 1
ATOM 8841 C C . VAL D 1 198 ? 46.30792 -74.75477 37.36938 1.000 72.10620 164 VAL D C 1
ATOM 8842 O O . VAL D 1 198 ? 45.92846 -75.91257 37.56553 1.000 69.65358 164 VAL D O 1
ATOM 8846 N N . ASN D 1 199 ? 47.60224 -74.45699 37.21556 1.000 78.81103 165 ASN D N 1
ATOM 8847 C CA . ASN D 1 199 ? 48.66174 -75.47344 37.24839 1.000 82.33131 165 ASN D CA 1
ATOM 8848 C C . ASN D 1 199 ? 48.38499 -76.59650 36.24463 1.000 78.39538 165 ASN D C 1
ATOM 8849 O O . ASN D 1 199 ? 48.39565 -77.78795 36.58021 1.000 77.16671 165 ASN D O 1
ATOM 8854 N N . GLY D 1 200 ? 48.10330 -76.20325 35.00009 1.000 72.78049 166 GLY D N 1
ATOM 8855 C CA . GLY D 1 200 ? 47.92497 -77.17672 33.92990 1.000 76.09395 166 GLY D CA 1
ATOM 8856 C C . GLY D 1 200 ? 46.73303 -78.07145 34.11198 1.000 72.03655 166 GLY D C 1
ATOM 8857 O O . GLY D 1 200 ? 46.51588 -78.98617 33.30561 1.000 64.04184 166 GLY D O 1
ATOM 8858 N N . LYS D 1 201 ? 45.91164 -77.76459 35.10903 1.000 71.22526 167 LYS D N 1
ATOM 8859 C CA . LYS D 1 201 ? 44.69337 -78.45543 35.56351 1.000 71.02194 167 LYS D CA 1
ATOM 8860 C C . LYS D 1 201 ? 43.45654 -77.73691 35.05060 1.000 73.52122 167 LYS D C 1
ATOM 8861 O O . LYS D 1 201 ? 42.45708 -77.46507 35.73209 1.000 72.28074 167 LYS D O 1
ATOM 8867 N N . MET D 1 202 ? 43.54941 -77.54799 33.73083 1.000 70.03898 168 MET D N 1
ATOM 8868 C CA . MET D 1 202 ? 42.62579 -76.77125 32.92250 1.000 65.13859 168 MET D CA 1
ATOM 8869 C C . MET D 1 202 ? 41.94093 -77.59307 31.83214 1.000 60.63136 168 MET D C 1
ATOM 8870 O O . MET D 1 202 ? 42.53734 -78.49188 31.23110 1.000 61.47288 168 MET D O 1
ATOM 8875 N N . ILE D 1 203 ? 40.68607 -77.25033 31.56304 1.000 59.47709 169 ILE D N 1
ATOM 8876 C CA . ILE D 1 203 ? 39.92520 -77.84238 30.47278 1.000 62.31243 169 ILE D CA 1
ATOM 8877 C C . ILE D 1 203 ? 39.44709 -76.74989 29.50921 1.000 55.70038 169 ILE D C 1
ATOM 8878 O O . ILE D 1 203 ? 39.27390 -75.58976 29.89801 1.000 54.24193 169 ILE D O 1
ATOM 8883 N N . THR D 1 204 ? 39.26808 -77.11188 28.23408 1.000 50.91747 170 THR D N 1
ATOM 8884 C CA . THR D 1 204 ? 38.68866 -76.20810 27.24182 1.000 51.21327 170 THR D CA 1
ATOM 8885 C C . THR D 1 204 ? 37.30053 -76.69179 26.84626 1.000 49.83172 170 THR D C 1
ATOM 8886 O O . THR D 1 204 ? 37.06021 -77.89253 26.72527 1.000 58.94056 170 THR D O 1
ATOM 8890 N N . LYS D 1 205 ? 36.40219 -75.75193 26.56935 1.000 47.58763 171 LYS D N 1
ATOM 8891 C CA . LYS D 1 205 ? 35.00407 -76.10947 26.38071 1.000 53.56552 171 LYS D CA 1
ATOM 8892 C C . LYS D 1 205 ? 34.39256 -75.22243 25.31399 1.000 56.66266 171 LYS D C 1
ATOM 8893 O O . LYS D 1 205 ? 34.71087 -74.03545 25.23129 1.000 53.35667 171 LYS D O 1
ATOM 8899 N N . LEU D 1 206 ? 33.54762 -75.82535 24.48090 1.000 53.55928 172 LEU D N 1
ATOM 8900 C CA . LEU D 1 206 ? 32.72569 -75.09668 23.53282 1.000 57.17737 172 LEU D CA 1
ATOM 8901 C C . LEU D 1 206 ? 31.53122 -74.48659 24.24872 1.000 55.42022 172 LEU D C 1
ATOM 8902 O O . LEU D 1 206 ? 30.90347 -75.13995 25.08289 1.000 66.29202 172 LEU D O 1
ATOM 8907 N N . LEU D 1 207 ? 31.20879 -73.22987 23.92736 1.000 50.47673 173 LEU D N 1
ATOM 8908 C CA . LEU D 1 207 ? 30.00519 -72.60585 24.48486 1.000 48.89778 173 LEU D CA 1
ATOM 8909 C C . LEU D 1 207 ? 28.72574 -73.17594 23.90068 1.000 59.06995 173 LEU D C 1
ATOM 8910 O O . LEU D 1 207 ? 27.79916 -73.52391 24.64003 1.000 64.26726 173 LEU D O 1
ATOM 8915 N N . LYS D 1 208 ? 28.63052 -73.23534 22.57717 1.000 63.77364 174 LYS D N 1
ATOM 8916 C CA . LYS D 1 208 ? 27.50590 -73.90979 21.93428 1.000 62.47436 174 LYS D CA 1
ATOM 8917 C C . LYS D 1 208 ? 28.08281 -75.10597 21.18419 1.000 66.75873 174 LYS D C 1
ATOM 8918 O O . LYS D 1 208 ? 28.38148 -75.01792 19.97223 1.000 71.89716 174 LYS D O 1
ATOM 8924 N N . PRO D 1 209 ? 28.18652 -76.22695 21.84988 1.000 71.34308 175 PRO D N 1
ATOM 8925 C CA . PRO D 1 209 ? 29.08830 -77.27712 21.37902 1.000 74.71641 175 PRO D CA 1
ATOM 8926 C C . PRO D 1 209 ? 28.72843 -77.95348 20.07074 1.000 88.14558 175 PRO D C 1
ATOM 8927 O O . PRO D 1 209 ? 28.94839 -77.39613 18.98154 1.000 96.00483 175 PRO D O 1
ATOM 8931 N N . LEU D 1 210 ? 28.22493 -79.18404 20.17758 1.000 91.40074 176 LEU D N 1
ATOM 8932 C CA . LEU D 1 210 ? 28.13177 -80.06780 19.02664 1.000 94.50332 176 LEU D CA 1
ATOM 8933 C C . LEU D 1 210 ? 26.88625 -80.94267 19.01063 1.000 97.55853 176 LEU D C 1
ATOM 8934 O O . LEU D 1 210 ? 26.64369 -81.63116 18.02202 1.000 100.55722 176 LEU D O 1
ATOM 8939 N N . SER D 1 211 ? 26.09631 -80.95526 20.08188 1.000 97.98250 177 SER D N 1
ATOM 8940 C CA . SER D 1 211 ? 24.81940 -81.67276 20.01546 1.000 102.88331 177 SER D CA 1
ATOM 8941 C C . SER D 1 211 ? 23.86821 -81.09130 18.98987 1.000 111.86994 177 SER D C 1
ATOM 8942 O O . SER D 1 211 ? 23.22828 -81.81660 18.21189 1.000 117.88276 177 SER D O 1
ATOM 8945 N N . TYR D 1 212 ? 23.77230 -79.77276 18.92009 1.000 111.61241 178 TYR D N 1
ATOM 8946 C CA . TYR D 1 212 ? 22.83387 -79.15779 17.94841 1.000 108.02759 178 TYR D CA 1
ATOM 8947 C C . TYR D 1 212 ? 23.69076 -79.03902 16.71857 1.000 102.17244 178 TYR D C 1
ATOM 8948 O O . TYR D 1 212 ? 24.00039 -80.02812 16.06362 1.000 103.65284 178 TYR D O 1
ATOM 8957 N N . LEU D 1 231 ? 22.18983 -89.21525 11.89521 1.000 97.12244 197 LEU D N 1
ATOM 8958 C CA . LEU D 1 231 ? 21.61601 -88.57423 13.07549 1.000 104.62071 197 LEU D CA 1
ATOM 8959 C C . LEU D 1 231 ? 22.74267 -88.30768 14.10285 1.000 109.36711 197 LEU D C 1
ATOM 8960 O O . LEU D 1 231 ? 22.44284 -88.22307 15.31205 1.000 105.20892 197 LEU D O 1
ATOM 8965 N N . LEU D 1 232 ? 23.99593 -88.22443 13.69006 1.000 109.94547 198 LEU D N 1
ATOM 8966 C CA . LEU D 1 232 ? 25.12248 -88.16466 14.60826 1.000 111.86726 198 LEU D CA 1
ATOM 8967 C C . LEU D 1 232 ? 26.10170 -87.07741 14.18073 1.000 113.72558 198 LEU D C 1
ATOM 8968 O O . LEU D 1 232 ? 26.19263 -86.73916 13.00227 1.000 108.02023 198 LEU D O 1
ATOM 8973 N N . ASP D 1 233 ? 26.78020 -86.46141 15.16843 1.000 114.59210 199 ASP D N 1
ATOM 8974 C CA . ASP D 1 233 ? 27.74497 -85.37630 15.02467 1.000 106.56989 199 ASP D CA 1
ATOM 8975 C C . ASP D 1 233 ? 28.94087 -85.63232 15.93719 1.000 102.78120 199 ASP D C 1
ATOM 8976 O O . ASP D 1 233 ? 28.86476 -86.44443 16.86277 1.000 100.00380 199 ASP D O 1
ATOM 8981 N N . ALA D 1 234 ? 30.03319 -84.88033 15.68893 1.000 99.64418 200 ALA D N 1
ATOM 8982 C CA . ALA D 1 234 ? 31.30350 -84.93554 16.43312 1.000 97.14473 200 ALA D CA 1
ATOM 8983 C C . ALA D 1 234 ? 32.50537 -84.39501 15.65980 1.000 97.75184 200 ALA D C 1
ATOM 8984 O O . ALA D 1 234 ? 33.06781 -85.10932 14.82713 1.000 95.58873 200 ALA D O 1
ATOM 8986 N N . GLU D 1 235 ? 32.93551 -83.16594 15.95324 1.000 100.02030 201 GLU D N 1
ATOM 8987 C CA . GLU D 1 235 ? 34.15967 -82.58585 15.39635 1.000 101.02287 201 GLU D CA 1
ATOM 8988 C C . GLU D 1 235 ? 34.72481 -81.59937 16.42044 1.000 103.68690 201 GLU D C 1
ATOM 8989 O O . GLU D 1 235 ? 33.97163 -80.95421 17.15905 1.000 95.19534 201 GLU D O 1
ATOM 8995 N N . THR D 1 236 ? 36.05448 -81.46238 16.44815 1.000 104.11502 202 THR D N 1
ATOM 8996 C CA . THR D 1 236 ? 36.71829 -80.60590 17.42961 1.000 97.03984 202 THR D CA 1
ATOM 8997 C C . THR D 1 236 ? 37.18455 -79.25810 16.88333 1.000 97.78714 202 THR D C 1
ATOM 8998 O O . THR D 1 236 ? 37.79797 -79.17376 15.80935 1.000 84.25942 202 THR D O 1
ATOM 9002 N N . LEU D 1 237 ? 36.86852 -78.20656 17.64714 1.000 99.35190 203 LEU D N 1
ATOM 9003 C CA . LEU D 1 237 ? 37.24697 -76.82532 17.36573 1.000 87.48674 203 LEU D CA 1
ATOM 9004 C C . LEU D 1 237 ? 38.46216 -76.51342 18.23136 1.000 88.34231 203 LEU D C 1
ATOM 9005 O O . LEU D 1 237 ? 38.33323 -76.20917 19.42078 1.000 71.70623 203 LEU D O 1
ATOM 9010 N N . ARG D 1 238 ? 39.64468 -76.61632 17.62448 1.000 94.35328 204 ARG D N 1
ATOM 9011 C CA . ARG D 1 238 ? 40.91160 -76.23188 18.23367 1.000 83.73384 204 ARG D CA 1
ATOM 9012 C C . ARG D 1 238 ? 41.43501 -74.95575 17.60430 1.000 80.00194 204 ARG D C 1
ATOM 9013 O O . ARG D 1 238 ? 42.59867 -74.58855 17.80249 1.000 74.81070 204 ARG D O 1
ATOM 9021 N N . TYR D 1 239 ? 40.55677 -74.26147 16.88412 1.000 82.86913 205 TYR D N 1
ATOM 9022 C CA . TYR D 1 239 ? 40.82244 -72.97525 16.27925 1.000 82.89556 205 TYR D CA 1
ATOM 9023 C C . TYR D 1 239 ? 40.00217 -71.84193 16.89562 1.000 78.82012 205 TYR D C 1
ATOM 9024 O O . TYR D 1 239 ? 40.29194 -70.67677 16.60929 1.000 73.84201 205 TYR D O 1
ATOM 9033 N N . CYS D 1 240 ? 39.00313 -72.13515 17.75625 1.000 76.78964 206 CYS D N 1
ATOM 9034 C CA . CYS D 1 240 ? 38.25235 -71.05331 18.37129 1.000 66.90413 206 CYS D CA 1
ATOM 9035 C C . CYS D 1 240 ? 38.01405 -71.33512 19.83738 1.000 61.02666 206 CYS D C 1
ATOM 9036 O O . CYS D 1 240 ? 36.85875 -71.31308 20.27973 1.000 63.97815 206 CYS D O 1
ATOM 9039 N N . PRO D 1 241 ? 39.05092 -71.61061 20.62894 1.000 65.34230 207 PRO D N 1
ATOM 9040 C CA . PRO D 1 241 ? 38.82129 -71.82990 22.05792 1.000 58.06716 207 PRO D CA 1
ATOM 9041 C C . PRO D 1 241 ? 38.57274 -70.48787 22.72410 1.000 54.18525 207 PRO D C 1
ATOM 9042 O O . PRO D 1 241 ? 39.29222 -69.51855 22.47433 1.000 58.63842 207 PRO D O 1
ATOM 9046 N N . MET D 1 242 ? 37.52826 -70.41159 23.53503 1.000 52.65700 208 MET D N 1
ATOM 9047 C CA . MET D 1 242 ? 37.29763 -69.18200 24.28439 1.000 53.38681 208 MET D CA 1
ATOM 9048 C C . MET D 1 242 ? 36.90284 -69.39688 25.72989 1.000 49.64473 208 MET D C 1
ATOM 9049 O O . MET D 1 242 ? 36.90941 -68.43366 26.50071 1.000 49.92804 208 MET D O 1
ATOM 9054 N N . VAL D 1 243 ? 36.50850 -70.59868 26.10916 1.000 44.52323 209 VAL D N 1
ATOM 9055 C CA . VAL D 1 243 ? 36.09551 -70.92562 27.45944 1.000 45.66708 209 VAL D CA 1
ATOM 9056 C C . VAL D 1 243 ? 37.11370 -71.86599 28.07463 1.000 50.40894 209 VAL D C 1
ATOM 9057 O O . VAL D 1 243 ? 37.39067 -72.94005 27.52609 1.000 51.49087 209 VAL D O 1
ATOM 9061 N N . PHE D 1 244 ? 37.68400 -71.46008 29.19948 1.000 46.34660 210 PHE D N 1
ATOM 9062 C CA . PHE D 1 244 ? 38.61103 -72.30220 29.93221 1.000 49.18761 210 PHE D CA 1
ATOM 9063 C C . PHE D 1 244 ? 38.14884 -72.46185 31.37997 1.000 49.61256 210 PHE D C 1
ATOM 9064 O O . PHE D 1 244 ? 37.80719 -71.47903 32.04767 1.000 49.64661 210 PHE D O 1
ATOM 9072 N N . GLN D 1 245 ? 38.16939 -73.68971 31.87410 1.000 45.30657 211 GLN D N 1
ATOM 9073 C CA . GLN D 1 245 ? 37.76062 -73.96363 33.23668 1.000 52.02361 211 GLN D CA 1
ATOM 9074 C C . GLN D 1 245 ? 38.85975 -74.71409 33.95228 1.000 52.72198 211 GLN D C 1
ATOM 9075 O O . GLN D 1 245 ? 39.56009 -75.53937 33.35893 1.000 53.02957 211 GLN D O 1
ATOM 9081 N N . ALA D 1 246 ? 38.97244 -74.43086 35.24609 1.000 52.61621 212 ALA D N 1
ATOM 9082 C CA . ALA D 1 246 ? 39.74832 -75.27874 36.13401 1.000 55.36493 212 ALA D CA 1
ATOM 9083 C C . ALA D 1 246 ? 39.20318 -76.70011 36.11075 1.000 53.93861 212 ALA D C 1
ATOM 9084 O O . ALA D 1 246 ? 37.99202 -76.92053 36.05661 1.000 50.72526 212 ALA D O 1
ATOM 9086 N N . GLN D 1 247 ? 40.10638 -77.66750 36.08442 1.000 58.76595 213 GLN D N 1
ATOM 9087 C CA . GLN D 1 247 ? 39.71223 -79.05861 36.21184 1.000 55.94840 213 GLN D CA 1
ATOM 9088 C C . GLN D 1 247 ? 39.42791 -79.32822 37.68637 1.000 53.27690 213 GLN D C 1
ATOM 9089 O O . GLN D 1 247 ? 40.20002 -78.93824 38.56185 1.000 58.30470 213 GLN D O 1
ATOM 9095 N N . ILE D 1 248 ? 38.29512 -79.94826 37.95943 1.000 47.05675 214 ILE D N 1
ATOM 9096 C CA . ILE D 1 248 ? 37.80483 -80.13375 39.32135 1.000 53.70044 214 ILE D CA 1
ATOM 9097 C C . ILE D 1 248 ? 38.05728 -81.57293 39.74784 1.000 51.36247 214 ILE D C 1
ATOM 9098 O O . ILE D 1 248 ? 37.85559 -82.48873 38.93223 1.000 48.19089 214 ILE D O 1
ATOM 9103 N N . PRO D 1 249 ? 38.56794 -81.80657 40.96388 1.000 55.46384 215 PRO D N 1
ATOM 9104 C CA . PRO D 1 249 ? 38.76858 -83.18472 41.43680 1.000 51.08513 215 PRO D CA 1
ATOM 9105 C C . PRO D 1 249 ? 37.46159 -83.95730 41.36883 1.000 46.95714 215 PRO D C 1
ATOM 9106 O O . PRO D 1 249 ? 36.42780 -83.51867 41.87202 1.000 50.90890 215 PRO D O 1
ATOM 9110 N N . LYS D 1 250 ? 37.50419 -85.10959 40.72610 1.000 48.23191 216 LYS D N 1
ATOM 9111 C CA . LYS D 1 250 ? 36.28528 -85.80776 40.35107 1.000 50.91289 216 LYS D CA 1
ATOM 9112 C C . LYS D 1 250 ? 36.21172 -87.14360 41.08014 1.000 49.72609 216 LYS D C 1
ATOM 9113 O O . LYS D 1 250 ? 37.11049 -87.97876 40.94199 1.000 53.02609 216 LYS D O 1
ATOM 9119 N N . GLN D 1 251 ? 35.14042 -87.34803 41.84664 1.000 43.18925 217 GLN D N 1
ATOM 9120 C CA . GLN D 1 251 ? 34.79936 -88.66961 42.35752 1.000 47.34834 217 GLN D CA 1
ATOM 9121 C C . GLN D 1 251 ? 33.70649 -89.33829 41.54237 1.000 54.19297 217 GLN D C 1
ATOM 9122 O O . GLN D 1 251 ? 33.78059 -90.54052 41.28059 1.000 60.00793 217 GLN D O 1
ATOM 9128 N N . GLN D 1 252 ? 32.69595 -88.57603 41.13686 1.000 49.36150 218 GLN D N 1
ATOM 9129 C CA . GLN D 1 252 ? 31.65532 -89.06767 40.25101 1.000 50.80463 218 GLN D CA 1
ATOM 9130 C C . GLN D 1 252 ? 31.20650 -87.94843 39.32749 1.000 49.56504 218 GLN D C 1
ATOM 9131 O O . GLN D 1 252 ? 31.33261 -86.75651 39.63934 1.000 45.15330 218 GLN D O 1
ATOM 9137 N N . GLU D 1 253 ? 30.67617 -88.35668 38.18025 1.000 50.81906 219 GLU D N 1
ATOM 9138 C CA . GLU D 1 253 ? 29.97550 -87.46867 37.27088 1.000 44.02380 219 GLU D CA 1
ATOM 9139 C C . GLU D 1 253 ? 28.50986 -87.84120 37.33649 1.000 46.01829 219 GLU D C 1
ATOM 9140 O O . GLU D 1 253 ? 28.17383 -89.02768 37.31320 1.000 46.63748 219 GLU D O 1
ATOM 9146 N N . LEU D 1 254 ? 27.65005 -86.84281 37.47268 1.000 40.89157 220 LEU D N 1
ATOM 9147 C CA . LEU D 1 254 ? 26.22119 -87.06574 37.57919 1.000 34.59946 220 LEU D CA 1
ATOM 9148 C C . LEU D 1 254 ? 25.51993 -86.44318 36.38195 1.000 40.43970 220 LEU D C 1
ATOM 9149 O O . LEU D 1 254 ? 25.94317 -85.40133 35.86467 1.000 34.47650 220 LEU D O 1
ATOM 9154 N N . ARG D 1 255 ? 24.47650 -87.11898 35.92059 1.000 38.85934 221 ARG D N 1
ATOM 9155 C CA . ARG D 1 255 ? 23.48078 -86.54525 35.03739 1.000 34.10018 221 ARG D CA 1
ATOM 9156 C C . ARG D 1 255 ? 22.22092 -86.56388 35.87148 1.000 36.86828 221 ARG D C 1
ATOM 9157 O O . ARG D 1 255 ? 21.73100 -87.63914 36.22708 1.000 42.58419 221 ARG D O 1
ATOM 9165 N N . ALA D 1 256 ? 21.73731 -85.39500 36.23964 1.000 36.69616 222 ALA D N 1
ATOM 9166 C CA . ALA D 1 256 ? 20.60171 -85.26417 37.14414 1.000 34.80849 222 ALA D CA 1
ATOM 9167 C C . ALA D 1 256 ? 19.46003 -84.69319 36.32522 1.000 37.29389 222 ALA D C 1
ATOM 9168 O O . ALA D 1 256 ? 19.56016 -83.57580 35.80521 1.000 40.95123 222 ALA D O 1
ATOM 9170 N N . VAL D 1 257 ? 18.41226 -85.48158 36.13513 1.000 38.14137 223 VAL D N 1
ATOM 9171 C CA . VAL D 1 257 ? 17.27196 -85.04185 35.34769 1.000 36.01496 223 VAL D CA 1
ATOM 9172 C C . VAL D 1 257 ? 16.24199 -84.48005 36.30636 1.000 33.30419 223 VAL D C 1
ATOM 9173 O O . VAL D 1 257 ? 15.78105 -85.17838 37.21546 1.000 35.47034 223 VAL D O 1
ATOM 9177 N N . TYR D 1 258 ? 15.87855 -83.22628 36.08200 1.000 32.14050 224 TYR D N 1
ATOM 9178 C CA . TYR D 1 258 ? 14.95997 -82.47694 36.92218 1.000 35.35081 224 TYR D CA 1
ATOM 9179 C C . TYR D 1 258 ? 13.60761 -82.38132 36.22617 1.000 34.65669 224 TYR D C 1
ATOM 9180 O O . TYR D 1 258 ? 13.51986 -81.84544 35.11342 1.000 34.51281 224 TYR D O 1
ATOM 9189 N N . VAL D 1 259 ? 12.55388 -82.85713 36.88781 1.000 35.10095 225 VAL D N 1
ATOM 9190 C CA . VAL D 1 259 ? 11.18759 -82.72696 36.38213 1.000 31.88302 225 VAL D CA 1
ATOM 9191 C C . VAL D 1 259 ? 10.34278 -82.17960 37.52000 1.000 34.93691 225 VAL D C 1
ATOM 9192 O O . VAL D 1 259 ? 9.95244 -82.92464 38.42260 1.000 39.93405 225 VAL D O 1
ATOM 9196 N N . ASN D 1 260 ? 10.11277 -80.87354 37.52440 1.000 38.20705 226 ASN D N 1
ATOM 9197 C CA . ASN D 1 260 ? 9.10692 -80.27714 38.40006 1.000 36.85738 226 ASN D CA 1
ATOM 9198 C C . ASN D 1 260 ? 9.39705 -80.55969 39.88012 1.000 38.48847 226 ASN D C 1
ATOM 9199 O O . ASN D 1 260 ? 8.49237 -80.80396 40.68082 1.000 37.50308 226 ASN D O 1
ATOM 9204 N N . GLY D 1 261 ? 10.67128 -80.49161 40.26252 1.000 39.76237 227 GLY D N 1
ATOM 9205 C CA . GLY D 1 261 ? 11.07477 -80.73997 41.63027 1.000 33.57553 227 GLY D CA 1
ATOM 9206 C C . GLY D 1 261 ? 11.47328 -82.16526 41.93764 1.000 38.40224 227 GLY D C 1
ATOM 9207 O O . GLY D 1 261 ? 11.98222 -82.43204 43.03021 1.000 43.73420 227 GLY D O 1
ATOM 9208 N N . ASN D 1 262 ? 11.26030 -83.09250 41.02181 1.000 41.81272 228 ASN D N 1
ATOM 9209 C CA . ASN D 1 262 ? 11.70312 -84.46337 41.20313 1.000 39.83145 228 ASN D CA 1
ATOM 9210 C C . ASN D 1 262 ? 13.05209 -84.68785 40.54380 1.000 40.45803 228 ASN D C 1
ATOM 9211 O O . ASN D 1 262 ? 13.30664 -84.19196 39.43884 1.000 42.38740 228 ASN D O 1
ATOM 9216 N N . LEU D 1 263 ? 13.91951 -85.42367 41.23338 1.000 36.64013 229 LEU D N 1
ATOM 9217 C CA . LEU D 1 263 ? 15.24671 -85.70491 40.72200 1.000 36.75507 229 LEU D CA 1
ATOM 9218 C C . LEU D 1 263 ? 15.39573 -87.18249 40.36413 1.000 40.31442 229 LEU D C 1
ATOM 9219 O O . LEU D 1 263 ? 14.95829 -88.07698 41.10527 1.000 36.90764 229 LEU D O 1
ATOM 9224 N N . PHE D 1 264 ? 16.01289 -87.41313 39.20916 1.000 37.97605 230 PHE D N 1
ATOM 9225 C CA . PHE D 1 264 ? 16.36757 -88.73654 38.70833 1.000 40.11775 230 PHE D CA 1
ATOM 9226 C C . PHE D 1 264 ? 17.80338 -88.61776 38.21561 1.000 41.60985 230 PHE D C 1
ATOM 9227 O O . PHE D 1 264 ? 18.07302 -87.95943 37.20490 1.000 36.22412 230 PHE D O 1
ATOM 9235 N N . VAL D 1 265 ? 18.72509 -89.18426 38.98005 1.000 44.00364 231 VAL D N 1
ATOM 9236 C CA . VAL D 1 265 ? 20.14586 -88.95285 38.80379 1.000 42.06507 231 VAL D CA 1
ATOM 9237 C C . VAL D 1 265 ? 20.85211 -90.25386 38.45754 1.000 46.74300 231 VAL D C 1
ATOM 9238 O O . VAL D 1 265 ? 20.61563 -91.29657 39.07982 1.000 45.15604 231 VAL D O 1
ATOM 9242 N N . GLY D 1 266 ? 21.72694 -90.18495 37.46636 1.000 45.44910 232 GLY D N 1
ATOM 9243 C CA . GLY D 1 266 ? 22.62887 -91.27451 37.15042 1.000 49.87899 232 GLY D CA 1
ATOM 9244 C C . GLY D 1 266 ? 24.05735 -90.84568 37.43379 1.000 48.13426 232 GLY D C 1
ATOM 9245 O O . GLY D 1 266 ? 24.41587 -89.67567 37.25083 1.000 44.55076 232 GLY D O 1
ATOM 9246 N N . AL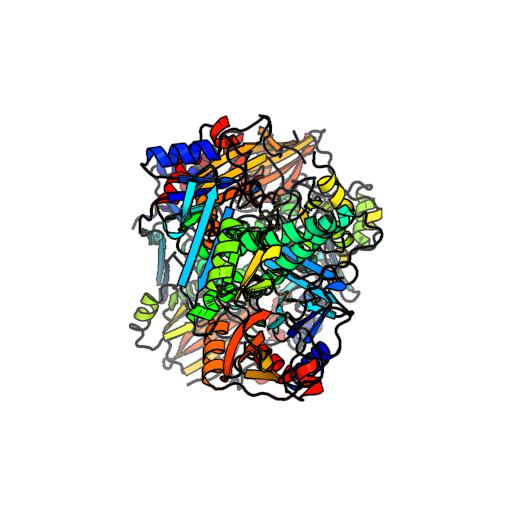A D 1 267 ? 24.85243 -91.78439 37.93021 1.000 51.48292 233 ALA D N 1
ATOM 9247 C CA . ALA D 1 267 ? 26.26879 -91.55463 38.15414 1.000 52.88336 233 ALA D CA 1
ATOM 9248 C C . ALA D 1 267 ? 27.04825 -92.29262 37.07188 1.000 57.82778 233 ALA D C 1
ATOM 9249 O O . ALA D 1 267 ? 26.86494 -93.49765 36.87710 1.000 61.20792 233 ALA D O 1
ATOM 9251 N N . LEU D 1 268 ? 27.89612 -91.55535 36.35761 1.000 61.01686 234 LEU D N 1
ATOM 9252 C CA . LEU D 1 268 ? 28.75483 -92.10593 35.31471 1.000 63.35427 234 LEU D CA 1
ATOM 9253 C C . LEU D 1 268 ? 30.02869 -92.66807 35.91090 1.000 66.82369 234 LEU D C 1
ATOM 9254 O O . LEU D 1 268 ? 30.71914 -93.44281 35.24689 1.000 70.66682 234 LEU D O 1
ATOM 9259 N N . ASP D 1 269 ? 30.33412 -92.27447 37.15384 1.000 67.42653 235 ASP D N 1
ATOM 9260 C CA . ASP D 1 269 ? 31.45791 -92.72938 37.96869 1.000 74.42713 235 ASP D CA 1
ATOM 9261 C C . ASP D 1 269 ? 32.79406 -92.69274 37.22934 1.000 83.38406 235 ASP D C 1
ATOM 9262 O O . ASP D 1 269 ? 33.18971 -93.67193 36.57701 1.000 82.53577 235 ASP D O 1
ATOM 9267 N N . ALA D 1 270 ? 33.51580 -91.57841 37.36382 1.000 75.74058 236 ALA D N 1
ATOM 9268 C CA . ALA D 1 270 ? 34.84932 -91.48507 36.78694 1.000 81.08913 236 ALA D CA 1
ATOM 9269 C C . ALA D 1 270 ? 35.92663 -91.96213 37.75694 1.000 82.03545 236 ALA D C 1
ATOM 9270 O O . ALA D 1 270 ? 36.75169 -92.81280 37.40212 1.000 84.82219 236 ALA D O 1
ATOM 9272 N N . SER D 1 271 ? 35.91570 -91.42860 38.97901 1.000 79.05628 237 SER D N 1
ATOM 9273 C CA . SER D 1 271 ? 36.95052 -91.66626 39.98862 1.000 76.67218 237 SER D CA 1
ATOM 9274 C C . SER D 1 271 ? 38.33328 -91.29460 39.45772 1.000 74.24906 237 SER D C 1
ATOM 9275 O O . SER D 1 271 ? 39.00548 -90.42258 40.01116 1.000 73.69943 237 SER D O 1
ATOM 9278 N N . GLU D 1 286 ? 24.55568 -92.03641 23.96939 1.000 98.17296 252 GLU D N 1
ATOM 9279 C CA . GLU D 1 286 ? 23.70622 -92.46443 25.07108 1.000 102.78304 252 GLU D CA 1
ATOM 9280 C C . GLU D 1 286 ? 24.56640 -92.58948 26.31119 1.000 104.69839 252 GLU D C 1
ATOM 9281 O O . GLU D 1 286 ? 24.11433 -92.39085 27.46021 1.000 92.38531 252 GLU D O 1
ATOM 9287 N N . SER D 1 287 ? 25.82136 -92.97501 26.06471 1.000 108.14707 253 SER D N 1
ATOM 9288 C CA . SER D 1 287 ? 26.83237 -93.22825 27.07925 1.000 102.71990 253 SER D CA 1
ATOM 9289 C C . SER D 1 287 ? 26.56268 -94.47550 27.88868 1.000 104.00815 253 SER D C 1
ATOM 9290 O O . SER D 1 287 ? 25.42374 -94.93199 28.06714 1.000 102.59703 253 SER D O 1
ATOM 9293 N N . CYS D 1 288 ? 27.68168 -95.08688 28.25795 1.000 108.14655 254 CYS D N 1
ATOM 9294 C CA . CYS D 1 288 ? 27.86927 -96.36527 28.95566 1.000 101.03528 254 CYS D CA 1
ATOM 9295 C C . CYS D 1 288 ? 27.30870 -96.45146 30.36846 1.000 94.90533 254 CYS D C 1
ATOM 9296 O O . CYS D 1 288 ? 26.46836 -95.62361 30.71154 1.000 93.26614 254 CYS D O 1
ATOM 9299 N N . THR D 1 289 ? 27.79197 -97.39048 31.19044 1.000 93.45923 255 THR D N 1
ATOM 9300 C CA . THR D 1 289 ? 27.04863 -97.81446 32.37754 1.000 89.38217 255 THR D CA 1
ATOM 9301 C C . THR D 1 289 ? 26.67175 -96.68835 33.35939 1.000 85.15821 255 THR D C 1
ATOM 9302 O O . THR D 1 289 ? 27.51895 -96.06622 34.02460 1.000 83.33645 255 THR D O 1
ATOM 9306 N N . TRP D 1 290 ? 25.35134 -96.56145 33.56336 1.000 74.66062 256 TRP D N 1
ATOM 9307 C CA . TRP D 1 290 ? 24.76828 -95.58920 34.47149 1.000 71.27173 256 TRP D CA 1
ATOM 9308 C C . TRP D 1 290 ? 24.34649 -96.40840 35.68600 1.000 69.63214 256 TRP D C 1
ATOM 9309 O O . TRP D 1 290 ? 23.64209 -97.41427 35.56520 1.000 71.06097 256 TRP D O 1
ATOM 9320 N N . GLN D 1 291 ? 24.79226 -95.98238 36.83158 1.000 65.71725 257 GLN D N 1
ATOM 9321 C CA . GLN D 1 291 ? 24.77896 -96.34959 38.25122 1.000 64.37165 257 GLN D CA 1
ATOM 9322 C C . GLN D 1 291 ? 23.67359 -95.52590 38.97224 1.000 59.18676 257 GLN D C 1
ATOM 9323 O O . GLN D 1 291 ? 23.60552 -94.30050 38.76838 1.000 53.46830 257 GLN D O 1
ATOM 9329 N N . PRO D 1 292 ? 22.75933 -96.10913 39.77740 1.000 59.48895 258 PRO D N 1
ATOM 9330 C CA . PRO D 1 292 ? 21.70585 -95.26182 40.36713 1.000 53.01728 258 PRO D CA 1
ATOM 9331 C C . PRO D 1 292 ? 22.28123 -94.35117 41.45485 1.000 50.02122 258 PRO D C 1
ATOM 9332 O O . PRO D 1 292 ? 23.21258 -94.74034 42.16264 1.000 49.81262 258 PRO D O 1
ATOM 9336 N N . TYR D 1 293 ? 21.72934 -93.12676 41.58571 1.000 44.78245 259 TYR D N 1
ATOM 9337 C CA . TYR D 1 293 ? 22.19102 -92.18761 42.60679 1.000 45.57953 259 TYR D CA 1
ATOM 9338 C C . TYR D 1 293 ? 21.05974 -91.38137 43.25501 1.000 45.26419 259 TYR D C 1
ATOM 9339 O O . TYR D 1 293 ? 20.05210 -91.08843 42.60799 1.000 43.04041 259 TYR D O 1
ATOM 9348 N N . GLU D 1 294 ? 21.25286 -91.00316 44.54432 1.000 43.71946 260 GLU D N 1
ATOM 9349 C CA . GLU D 1 294 ? 20.47549 -89.91128 45.17232 1.000 48.98567 260 GLU D CA 1
ATOM 9350 C C . GLU D 1 294 ? 21.28553 -88.67804 45.53196 1.000 45.81739 260 GLU D C 1
ATOM 9351 O O . GLU D 1 294 ? 22.29575 -88.76644 46.24864 1.000 42.74505 260 GLU D O 1
ATOM 9357 N N . LEU D 1 295 ? 20.74445 -87.57845 45.16590 1.000 44.40860 261 LEU D N 1
ATOM 9358 C CA . LEU D 1 295 ? 21.24182 -86.28939 45.59972 1.000 42.72076 261 LEU D CA 1
ATOM 9359 C C . LEU D 1 295 ? 20.72308 -85.98858 47.00660 1.000 39.07995 261 LEU D C 1
ATOM 9360 O O . LEU D 1 295 ? 19.57087 -86.30911 47.33209 1.000 39.30573 261 LEU D O 1
ATOM 9365 N N . PRO D 1 296 ? 21.55974 -85.38807 47.84172 1.000 39.18278 262 PRO D N 1
ATOM 9366 C CA . PRO D 1 296 ? 21.09486 -84.87113 49.13853 1.000 34.81259 262 PRO D CA 1
ATOM 9367 C C . PRO D 1 296 ? 20.01836 -83.80533 48.96915 1.000 39.67146 262 PRO D C 1
ATOM 9368 O O . PRO D 1 296 ? 19.95332 -83.11151 47.94257 1.000 43.43708 262 PRO D O 1
ATOM 9372 N N . LYS D 1 297 ? 19.17037 -83.66222 49.99817 1.000 38.70776 263 LYS D N 1
ATOM 9373 C CA . LYS D 1 297 ? 18.06048 -82.71073 49.90078 1.000 35.44946 263 LYS D CA 1
ATOM 9374 C C . LYS D 1 297 ? 18.57078 -81.28489 49.73054 1.000 40.31173 263 LYS D C 1
ATOM 9375 O O . LYS D 1 297 ? 17.90782 -80.46640 49.08377 1.000 39.01468 263 LYS D O 1
ATOM 9381 N N . GLU D 1 298 ? 19.77951 -80.99463 50.23306 1.000 38.76817 264 GLU D N 1
ATOM 9382 C CA . GLU D 1 298 ? 20.32599 -79.64820 50.12477 1.000 39.58959 264 GLU D CA 1
ATOM 9383 C C . GLU D 1 298 ? 20.65209 -79.30452 48.68731 1.000 40.22436 264 GLU D C 1
ATOM 9384 O O . GLU D 1 298 ? 20.42069 -78.16880 48.24323 1.000 39.43014 264 GLU D O 1
ATOM 9390 N N . ILE D 1 299 ? 21.17166 -80.28307 47.94050 1.000 38.60524 265 ILE D N 1
ATOM 9391 C CA . ILE D 1 299 ? 21.45548 -80.05409 46.53346 1.000 37.24727 265 ILE D CA 1
ATOM 9392 C C . ILE D 1 299 ? 20.16295 -79.84134 45.77229 1.000 34.03932 265 ILE D C 1
ATOM 9393 O O . ILE D 1 299 ? 20.04044 -78.90346 44.98022 1.000 34.52622 265 ILE D O 1
ATOM 9398 N N . ILE D 1 300 ? 19.15275 -80.65315 46.06877 1.000 33.09990 266 ILE D N 1
ATOM 9399 C CA . ILE D 1 300 ? 17.86606 -80.50403 45.41380 1.000 29.78685 266 ILE D CA 1
ATOM 9400 C C . ILE D 1 300 ? 17.27275 -79.13580 45.70798 1.000 30.71623 266 ILE D C 1
ATOM 9401 O O . ILE D 1 300 ? 16.67254 -78.49997 44.83338 1.000 33.45435 266 ILE D O 1
ATOM 9406 N N . GLN D 1 301 ? 17.46488 -78.63097 46.91944 1.000 35.52748 267 GLN D N 1
ATOM 9407 C CA . GLN D 1 301 ? 16.97638 -77.28195 47.19434 1.000 38.27343 267 GLN D CA 1
ATOM 9408 C C . GLN D 1 301 ? 17.64197 -76.26478 46.27714 1.000 34.83643 267 GLN D C 1
ATOM 9409 O O . GLN D 1 301 ? 16.98505 -75.34269 45.78633 1.000 31.28199 267 GLN D O 1
ATOM 9415 N N . HIS D 1 302 ? 18.93835 -76.44183 46.00106 1.000 36.97015 268 HIS D N 1
ATOM 9416 C CA . HIS D 1 302 ? 19.62947 -75.52485 45.10414 1.000 32.70823 268 HIS D CA 1
ATOM 9417 C C . HIS D 1 302 ? 19.05017 -75.58637 43.69262 1.000 32.68516 268 HIS D C 1
ATOM 9418 O O . HIS D 1 302 ? 18.83101 -74.54204 43.06729 1.000 33.61561 268 HIS D O 1
ATOM 9425 N N . LEU D 1 303 ? 18.75798 -76.79669 43.18816 1.000 29.66227 269 LEU D N 1
ATOM 9426 C CA . LEU D 1 303 ? 18.21079 -76.93442 41.83403 1.000 31.29371 269 LEU D CA 1
ATOM 9427 C C . LEU D 1 303 ? 16.81366 -76.32918 41.72224 1.000 33.37701 269 LEU D C 1
ATOM 9428 O O . LEU D 1 303 ? 16.49952 -75.66160 40.71641 1.000 30.98012 269 LEU D O 1
ATOM 9433 N N . ASP D 1 304 ? 15.97975 -76.53283 42.76077 1.000 31.36747 270 ASP D N 1
ATOM 9434 C CA . ASP D 1 304 ? 14.65811 -75.90821 42.82943 1.000 32.99976 270 ASP D CA 1
ATOM 9435 C C . ASP D 1 304 ? 14.76147 -74.39989 42.67868 1.000 31.07201 270 ASP D C 1
ATOM 9436 O O . ASP D 1 304 ? 14.01134 -73.79011 41.91016 1.000 35.19020 270 ASP D O 1
ATOM 9441 N N . GLN D 1 305 ? 15.66033 -73.77124 43.43687 1.000 28.30612 271 GLN D N 1
ATOM 9442 C CA . GLN D 1 305 ? 15.83720 -72.33310 43.29160 1.000 33.63129 271 GLN D CA 1
ATOM 9443 C C . GLN D 1 305 ? 16.35873 -71.99766 41.90248 1.000 32.46986 271 GLN D C 1
ATOM 9444 O O . GLN D 1 305 ? 15.86129 -71.07404 41.24629 1.000 34.65950 271 GLN D O 1
ATOM 9450 N N . PHE D 1 306 ? 17.36511 -72.75155 41.44555 1.000 29.69372 272 PHE D N 1
ATOM 9451 C CA . PHE D 1 306 ? 17.94482 -72.54623 40.12394 1.000 30.28377 272 PHE D CA 1
ATOM 9452 C C . PHE D 1 306 ? 16.87176 -72.62991 39.03914 1.000 31.42302 272 PHE D C 1
ATOM 9453 O O . PHE D 1 306 ? 16.72298 -71.70872 38.22633 1.000 30.06537 272 PHE D O 1
ATOM 9461 N N . MET D 1 307 ? 16.05636 -73.69204 39.06437 1.000 33.00022 273 MET D N 1
ATOM 9462 C CA . MET D 1 307 ? 15.04662 -73.85586 38.02027 1.000 32.04589 273 MET D CA 1
ATOM 9463 C C . MET D 1 307 ? 13.98801 -72.76020 38.08411 1.000 33.66358 273 MET D C 1
ATOM 9464 O O . MET D 1 307 ? 13.54528 -72.25517 37.04016 1.000 30.13944 273 MET D O 1
ATOM 9469 N N . ALA D 1 308 ? 13.61814 -72.33004 39.29703 1.000 28.80234 274 ALA D N 1
ATOM 9470 C CA . ALA D 1 308 ? 12.65233 -71.24130 39.40795 1.000 33.66394 274 ALA D CA 1
ATOM 9471 C C . ALA D 1 308 ? 13.20169 -69.97779 38.76395 1.000 30.42246 274 ALA D C 1
ATOM 9472 O O . ALA D 1 308 ? 12.48322 -69.26178 38.05620 1.000 28.96483 274 ALA D O 1
ATOM 9474 N N . ARG D 1 309 ? 14.48758 -69.71598 38.96518 1.000 29.51966 275 ARG D N 1
ATOM 9475 C CA . ARG D 1 309 ? 15.08575 -68.52224 38.39191 1.000 28.52467 275 ARG D CA 1
ATOM 9476 C C . ARG D 1 309 ? 15.15428 -68.59665 36.87559 1.000 36.49103 275 ARG D C 1
ATOM 9477 O O . ARG D 1 309 ? 14.94046 -67.58031 36.19868 1.000 37.18164 275 ARG D O 1
ATOM 9485 N N . LEU D 1 310 ? 15.41668 -69.79274 36.31559 1.000 32.76028 276 LEU D N 1
ATOM 9486 C CA . LEU D 1 310 ? 15.40443 -69.93902 34.86450 1.000 33.23374 276 LEU D CA 1
ATOM 9487 C C . LEU D 1 310 ? 13.99365 -70.04910 34.29231 1.000 35.91216 276 LEU D C 1
ATOM 9488 O O . LEU D 1 310 ? 13.83296 -69.97396 33.06965 1.000 37.12439 276 LEU D O 1
ATOM 9493 N N . GLY D 1 311 ? 12.97644 -70.18736 35.13567 1.000 33.62255 277 GLY D N 1
ATOM 9494 C CA . GLY D 1 311 ? 11.62840 -70.41692 34.65832 1.000 28.64767 277 GLY D CA 1
ATOM 9495 C C . GLY D 1 311 ? 11.43115 -71.75042 33.97827 1.000 29.17831 277 GLY D C 1
ATOM 9496 O O . GLY D 1 311 ? 10.57428 -71.85976 33.09729 1.000 32.56084 277 GLY D O 1
ATOM 9497 N N . LEU D 1 312 ? 12.16219 -72.78385 34.39752 1.000 28.33583 278 LEU D N 1
ATOM 9498 C CA . LEU D 1 312 ? 12.11505 -74.09909 33.76695 1.000 29.47079 278 LEU D CA 1
ATOM 9499 C C . LEU D 1 312 ? 11.52449 -75.13968 34.71108 1.000 35.52687 278 LEU D C 1
ATOM 9500 O O . LEU D 1 312 ? 11.95352 -75.25987 35.87094 1.000 41.27807 278 LEU D O 1
ATOM 9505 N N . THR D 1 313 ? 10.57802 -75.92222 34.18577 1.000 33.36229 279 THR D N 1
ATOM 9506 C CA . THR D 1 313 ? 10.03911 -77.10249 34.85013 1.000 29.76679 279 THR D CA 1
ATOM 9507 C C . THR D 1 313 ? 10.93090 -78.32632 34.63544 1.000 34.30169 279 THR D C 1
ATOM 9508 O O . THR D 1 313 ? 11.02456 -79.18880 35.52147 1.000 34.86154 279 THR D O 1
ATOM 9512 N N . PHE D 1 314 ? 11.59996 -78.41213 33.47544 1.000 29.10861 280 PHE D N 1
ATOM 9513 C CA . PHE D 1 314 ? 12.38573 -79.57619 33.09115 1.000 29.73192 280 PHE D CA 1
ATOM 9514 C C . PHE D 1 314 ? 13.79931 -79.16099 32.72316 1.000 28.47886 280 PHE D C 1
ATOM 9515 O O . PHE D 1 314 ? 14.00883 -78.10234 32.12372 1.000 25.00680 280 PHE D O 1
ATOM 9523 N N . GLY D 1 315 ? 14.76478 -80.00357 33.06593 1.000 31.26994 281 GLY D N 1
ATOM 9524 C CA . GLY D 1 315 ? 16.12180 -79.79023 32.60108 1.000 31.77680 281 GLY D CA 1
ATOM 9525 C C . GLY D 1 315 ? 17.01664 -80.93836 33.00498 1.000 34.45923 281 GLY D C 1
ATOM 9526 O O . GLY D 1 315 ? 16.72609 -81.66951 33.95913 1.000 29.86816 281 GLY D O 1
ATOM 9527 N N . ALA D 1 316 ? 18.13676 -81.06040 32.28210 1.000 32.57597 282 ALA D N 1
ATOM 9528 C CA . ALA D 1 316 ? 19.14442 -82.09204 32.51478 1.000 33.88631 282 ALA D CA 1
ATOM 9529 C C . ALA D 1 316 ? 20.44939 -81.43553 32.95542 1.000 37.61294 282 ALA D C 1
ATOM 9530 O O . ALA D 1 316 ? 20.99486 -80.58713 32.23550 1.000 34.89230 282 ALA D O 1
ATOM 9532 N N . PHE D 1 317 ? 20.91896 -81.78748 34.15591 1.000 33.06250 283 PHE D N 1
ATOM 9533 C CA . PHE D 1 317 ? 22.11309 -81.18516 34.73057 1.000 35.76172 283 PHE D CA 1
ATOM 9534 C C . PHE D 1 317 ? 23.34334 -82.07832 34.57919 1.000 36.81444 283 PHE D C 1
ATOM 9535 O O . PHE D 1 317 ? 23.24774 -83.30649 34.56397 1.000 35.34181 283 PHE D O 1
ATOM 9543 N N . ASP D 1 318 ? 24.51356 -81.44369 34.49285 1.000 36.21462 284 ASP D N 1
ATOM 9544 C CA . ASP D 1 318 ? 25.79211 -82.14206 34.56923 1.000 37.65040 284 ASP D CA 1
ATOM 9545 C C . ASP D 1 318 ? 26.56859 -81.65304 35.79222 1.000 39.68626 284 ASP D C 1
ATOM 9546 O O . ASP D 1 318 ? 26.91158 -80.46804 35.89636 1.000 36.20513 284 ASP D O 1
ATOM 9551 N N . PHE D 1 319 ? 26.84762 -82.57462 36.71322 1.000 38.12947 285 PHE D N 1
ATOM 9552 C CA . PHE D 1 319 ? 27.50894 -82.27305 37.97341 1.000 35.83881 285 PHE D CA 1
ATOM 9553 C C . PHE D 1 319 ? 28.74328 -83.14706 38.11599 1.000 35.73431 285 PHE D C 1
ATOM 9554 O O . PHE D 1 319 ? 28.78154 -84.28060 37.62663 1.000 36.78245 285 PHE D O 1
ATOM 9562 N N . ILE D 1 320 ? 29.77170 -82.59945 38.75837 1.000 36.61614 286 ILE D N 1
ATOM 9563 C CA . ILE D 1 320 ? 30.87392 -83.39274 39.29042 1.000 41.37241 286 ILE D CA 1
ATOM 9564 C C . ILE D 1 320 ? 30.70580 -83.43240 40.80228 1.000 42.15911 286 ILE D C 1
ATOM 9565 O O . ILE D 1 320 ? 30.41941 -82.39739 41.41866 1.000 41.94885 286 ILE D O 1
ATOM 9570 N N . VAL D 1 321 ? 30.83667 -84.62030 41.39710 1.000 43.12099 287 VAL D N 1
ATOM 9571 C CA . VAL D 1 321 ? 30.95652 -84.74641 42.85147 1.000 39.99820 287 VAL D CA 1
ATOM 9572 C C . VAL D 1 321 ? 32.42559 -84.93823 43.19001 1.000 40.46388 287 VAL D C 1
ATOM 9573 O O . VAL D 1 321 ? 33.08315 -85.83217 42.64747 1.000 42.83755 287 VAL D O 1
ATOM 9577 N N . THR D 1 322 ? 32.95441 -84.05349 44.02995 1.000 40.72667 288 THR D N 1
ATOM 9578 C CA . THR D 1 322 ? 34.35932 -84.08495 44.41194 1.000 42.36350 288 THR D CA 1
ATOM 9579 C C . THR D 1 322 ? 34.59261 -85.14105 45.48549 1.000 42.99685 288 THR D C 1
ATOM 9580 O O . THR D 1 322 ? 33.65123 -85.71945 46.04286 1.000 39.92826 288 THR D O 1
ATOM 9584 N N . PRO D 1 323 ? 35.85960 -85.45095 45.76196 1.000 44.66064 289 PRO D N 1
ATOM 9585 C CA . PRO D 1 323 ? 36.17145 -86.30142 46.92698 1.000 43.82313 289 PRO D CA 1
ATOM 9586 C C . PRO D 1 323 ? 35.67110 -85.76813 48.27070 1.000 45.84630 289 PRO D C 1
ATOM 9587 O O . PRO D 1 323 ? 35.40536 -86.57526 49.17338 1.000 51.74443 289 PRO D O 1
ATOM 9591 N N . LEU D 1 324 ? 35.51065 -84.45241 48.44424 1.000 40.55419 290 LEU D N 1
ATOM 9592 C CA . LEU D 1 324 ? 34.94956 -83.89767 49.67340 1.000 37.19269 290 LEU D CA 1
ATOM 9593 C C . LEU D 1 324 ? 33.42722 -83.85214 49.66124 1.000 36.95428 290 LEU D C 1
ATOM 9594 O O . LEU D 1 324 ? 32.82294 -83.19618 50.51627 1.000 37.98534 290 LEU D O 1
ATOM 9599 N N . GLU D 1 325 ? 32.80573 -84.56707 48.73213 1.000 38.99652 291 GLU D N 1
ATOM 9600 C CA . GLU D 1 325 ? 31.35829 -84.59358 48.53781 1.000 38.12521 291 GLU D CA 1
ATOM 9601 C C . GLU D 1 325 ? 30.79155 -83.20410 48.24944 1.000 42.25139 291 GLU D C 1
ATOM 9602 O O . GLU D 1 325 ? 29.67452 -82.88205 48.65925 1.000 46.77609 291 GLU D O 1
ATOM 9608 N N . GLU D 1 326 ? 31.54096 -82.38366 47.50126 1.000 39.11147 292 GLU D N 1
ATOM 9609 C CA . GLU D 1 326 ? 30.98287 -81.16210 46.93013 1.000 36.32123 292 GLU D CA 1
ATOM 9610 C C . GLU D 1 326 ? 30.34709 -81.44494 45.57690 1.000 39.44556 292 GLU D C 1
ATOM 9611 O O . GLU D 1 326 ? 30.88900 -82.19682 44.76191 1.000 40.30533 292 GLU D O 1
ATOM 9617 N N . TYR D 1 327 ? 29.22776 -80.78988 45.32607 1.000 38.63969 293 TYR D N 1
ATOM 9618 C CA . TYR D 1 327 ? 28.47429 -80.93737 44.09244 1.000 34.98093 293 TYR D CA 1
ATOM 9619 C C . TYR D 1 327 ? 28.74437 -79.70567 43.23825 1.000 36.93290 293 TYR D C 1
ATOM 9620 O O . TYR D 1 327 ? 28.27377 -78.60253 43.55215 1.000 37.50969 293 TYR D O 1
ATOM 9629 N N . VAL D 1 328 ? 29.48712 -79.88995 42.15283 1.000 33.96268 294 VAL D N 1
ATOM 9630 C CA . VAL D 1 328 ? 29.92361 -78.77373 41.32105 1.000 35.80806 294 VAL D CA 1
ATOM 9631 C C . VAL D 1 328 ? 29.03652 -78.72700 40.09613 1.000 36.47753 294 VAL D C 1
ATOM 9632 O O . VAL D 1 328 ? 28.96401 -79.70344 39.33444 1.000 36.29134 294 VAL D O 1
ATOM 9636 N N . PHE D 1 329 ? 28.32139 -77.61401 39.94755 1.000 33.11822 295 PHE D N 1
ATOM 9637 C CA . PHE D 1 329 ? 27.51338 -77.38125 38.76535 1.000 33.30189 295 PHE D CA 1
ATOM 9638 C C . PHE D 1 329 ? 28.43466 -77.21651 37.56224 1.000 33.53738 295 PHE D C 1
ATOM 9639 O O . PHE D 1 329 ? 29.39137 -76.44372 37.61307 1.000 32.48275 295 PHE D O 1
ATOM 9647 N N . LEU D 1 330 ? 28.16479 -77.95344 36.49021 1.000 31.50560 296 LEU D N 1
ATOM 9648 C CA . LEU D 1 330 ? 28.87809 -77.72985 35.23492 1.000 40.86479 296 LEU D CA 1
ATOM 9649 C C . LEU D 1 330 ? 28.00551 -76.99906 34.22440 1.000 39.00715 296 LEU D C 1
ATOM 9650 O O . LEU D 1 330 ? 28.38912 -75.94177 33.72861 1.000 40.86303 296 LEU D O 1
ATOM 9655 N N . GLU D 1 331 ? 26.81689 -77.51967 33.95222 1.000 34.66402 297 GLU D N 1
ATOM 9656 C CA . GLU D 1 331 ? 25.88385 -76.86381 33.05510 1.000 37.54947 297 GLU D CA 1
ATOM 9657 C C . GLU D 1 331 ? 24.53875 -77.54020 33.21191 1.000 36.07687 297 GLU D C 1
ATOM 9658 O O . GLU D 1 331 ? 24.41101 -78.60463 33.82125 1.000 37.76783 297 GLU D O 1
ATOM 9664 N N . ILE D 1 332 ? 23.54332 -76.92061 32.62977 1.000 33.86195 298 ILE D N 1
ATOM 9665 C CA . ILE D 1 332 ? 22.24241 -77.53374 32.47592 1.000 36.64261 298 ILE D CA 1
ATOM 9666 C C . ILE D 1 332 ? 21.92964 -77.54654 30.99060 1.000 32.10969 298 ILE D C 1
ATOM 9667 O O . ILE D 1 332 ? 22.22763 -76.57183 30.29726 1.000 29.36845 298 ILE D O 1
ATOM 9672 N N . ASN D 1 333 ? 21.33287 -78.63781 30.50416 1.000 28.85059 299 ASN D N 1
ATOM 9673 C CA . ASN D 1 333 ? 20.73333 -78.62111 29.17612 1.000 32.71818 299 ASN D CA 1
ATOM 9674 C C . ASN D 1 333 ? 19.22000 -78.58385 29.33774 1.000 30.32742 299 ASN D C 1
ATOM 9675 O O . ASN D 1 333 ? 18.62107 -79.57234 29.78243 1.000 28.81695 299 ASN D O 1
ATOM 9680 N N . PRO D 1 334 ? 18.56914 -77.47787 28.99129 1.000 32.40624 300 PRO D N 1
ATOM 9681 C CA . PRO D 1 334 ? 17.11205 -77.39095 29.18262 1.000 33.80460 300 PRO D CA 1
ATOM 9682 C C . PRO D 1 334 ? 16.33495 -78.42282 28.39474 1.000 38.25634 300 PRO D C 1
ATOM 9683 O O . PRO D 1 334 ? 15.21351 -78.76337 28.79508 1.000 35.53015 300 PRO D O 1
ATOM 9687 N N . THR D 1 335 ? 16.87915 -78.89047 27.25973 1.000 35.60606 301 THR D N 1
ATOM 9688 C CA . THR D 1 335 ? 16.26038 -79.91302 26.42734 1.000 37.85915 301 THR D CA 1
ATOM 9689 C C . THR D 1 335 ? 17.12789 -81.16180 26.29480 1.000 41.95943 301 THR D C 1
ATOM 9690 O O . THR D 1 335 ? 17.03579 -81.88111 25.28494 1.000 41.55485 301 THR D O 1
ATOM 9694 N N . GLY D 1 336 ? 17.92823 -81.45452 27.32513 1.000 36.72379 302 GLY D N 1
ATOM 9695 C CA . GLY D 1 336 ? 18.82151 -82.60269 27.27770 1.000 37.67018 302 GLY D CA 1
ATOM 9696 C C . GLY D 1 336 ? 18.08144 -83.93024 27.30952 1.000 42.48975 302 GLY D C 1
ATOM 9697 O O . GLY D 1 336 ? 16.96014 -84.03787 27.81185 1.000 37.52949 302 GLY D O 1
ATOM 9698 N N . GLU D 1 337 ? 18.73009 -84.96212 26.75869 1.000 45.60428 303 GLU D N 1
ATOM 9699 C CA . GLU D 1 337 ? 18.12584 -86.29119 26.66985 1.000 44.80265 303 GLU D CA 1
ATOM 9700 C C . GLU D 1 337 ? 18.00479 -86.96851 28.03222 1.000 46.56949 303 GLU D C 1
ATOM 9701 O O . GLU D 1 337 ? 18.88896 -86.84242 28.88854 1.000 44.59258 303 GLU D O 1
ATOM 9707 N N . TRP D 1 338 ? 16.90864 -87.72683 28.21208 1.000 44.06046 304 TRP D N 1
ATOM 9708 C CA . TRP D 1 338 ? 16.67146 -88.47432 29.44367 1.000 47.75405 304 TRP D CA 1
ATOM 9709 C C . TRP D 1 338 ? 16.29364 -89.93794 29.24712 1.000 47.61861 304 TRP D C 1
ATOM 9710 O O . TRP D 1 338 ? 16.22984 -90.66545 30.23837 1.000 51.70590 304 TRP D O 1
ATOM 9721 N N . GLY D 1 339 ? 16.05569 -90.40468 28.02485 1.000 54.58401 305 GLY D N 1
ATOM 9722 C CA . GLY D 1 339 ? 15.56147 -91.76612 27.86563 1.000 51.09558 305 GLY D CA 1
ATOM 9723 C C . GLY D 1 339 ? 16.51660 -92.81477 28.40631 1.000 47.05810 305 GLY D C 1
ATOM 9724 O O . GLY D 1 339 ? 16.08748 -93.83604 28.93786 1.000 46.25041 305 GLY D O 1
ATOM 9725 N N . MET D 1 340 ? 17.82450 -92.57858 28.26848 1.000 53.19338 306 MET D N 1
ATOM 9726 C CA . MET D 1 340 ? 18.82041 -93.52063 28.77446 1.000 56.07934 306 MET D CA 1
ATOM 9727 C C . MET D 1 340 ? 18.66623 -93.76279 30.27623 1.000 58.38290 306 MET D C 1
ATOM 9728 O O . MET D 1 340 ? 18.91604 -94.87811 30.75376 1.000 59.29779 306 MET D O 1
ATOM 9733 N N . LEU D 1 341 ? 18.26571 -92.74276 31.04129 1.000 56.42047 307 LEU D N 1
ATOM 9734 C CA . LEU D 1 341 ? 18.14819 -92.93491 32.48419 1.000 50.01846 307 LEU D CA 1
ATOM 9735 C C . LEU D 1 341 ? 16.89772 -93.72417 32.82582 1.000 46.92566 307 LEU D C 1
ATOM 9736 O O . LEU D 1 341 ? 16.94116 -94.63314 33.65766 1.000 52.26031 307 LEU D O 1
ATOM 9741 N N . GLU D 1 342 ? 15.78507 -93.40548 32.16685 1.000 52.02377 308 GLU D N 1
ATOM 9742 C CA . GLU D 1 342 ? 14.56331 -94.18884 32.31802 1.000 52.82774 308 GLU D CA 1
ATOM 9743 C C . GLU D 1 342 ? 14.78307 -95.63152 31.87523 1.000 53.00206 308 GLU D C 1
ATOM 9744 O O . GLU D 1 342 ? 14.19090 -96.55644 32.44112 1.000 53.95191 308 GLU D O 1
ATOM 9750 N N . ARG D 1 343 ? 15.65517 -95.83681 30.88539 1.000 55.01434 309 ARG D N 1
ATOM 9751 C CA . ARG D 1 343 ? 15.88335 -97.15059 30.29928 1.000 54.83338 309 ARG D CA 1
ATOM 9752 C C . ARG D 1 343 ? 16.75272 -98.02708 31.18911 1.000 53.60822 309 ARG D C 1
ATOM 9753 O O . ARG D 1 343 ? 16.34901 -99.13412 31.55808 1.000 51.36766 309 ARG D O 1
ATOM 9761 N N . ASP D 1 344 ? 17.92271 -97.52723 31.58992 1.000 57.74402 310 ASP D N 1
ATOM 9762 C CA . ASP D 1 344 ? 18.86991 -98.35924 32.32799 1.000 62.08552 310 ASP D CA 1
ATOM 9763 C C . ASP D 1 344 ? 18.49268 -98.52160 33.80028 1.000 61.54522 310 ASP D C 1
ATOM 9764 O O . ASP D 1 344 ? 18.75582 -99.57158 34.39734 1.000 64.66521 310 ASP D O 1
ATOM 9769 N N . LEU D 1 345 ? 17.90247 -97.49869 34.41552 1.000 56.97589 311 LEU D N 1
ATOM 9770 C CA . LEU D 1 345 ? 17.63529 -97.53528 35.85091 1.000 57.11666 311 LEU D CA 1
ATOM 9771 C C . LEU D 1 345 ? 16.15813 -97.50127 36.19752 1.000 57.10140 311 LEU D C 1
ATOM 9772 O O . LEU D 1 345 ? 15.83131 -97.44435 37.38695 1.000 57.89082 311 LEU D O 1
ATOM 9777 N N . ASN D 1 346 ? 15.26130 -97.46385 35.20301 1.000 57.08149 312 ASN D N 1
ATOM 9778 C CA . ASN D 1 346 ? 13.82459 -97.46089 35.48181 1.000 56.52413 312 ASN D CA 1
ATOM 9779 C C . ASN D 1 346 ? 13.36441 -96.27773 36.29844 1.000 56.24712 312 ASN D C 1
ATOM 9780 O O . ASN D 1 346 ? 12.45048 -96.38739 37.11607 1.000 55.20242 312 ASN D O 1
ATOM 9785 N N . TYR D 1 347 ? 13.97637 -95.14723 36.08560 1.000 54.84192 313 TYR D N 1
ATOM 9786 C CA . TYR D 1 347 ? 13.42378 -93.96032 36.68297 1.000 50.14864 313 TYR D CA 1
ATOM 9787 C C . TYR D 1 347 ? 12.12120 -93.64281 35.96475 1.000 47.89193 313 TYR D C 1
ATOM 9788 O O . TYR D 1 347 ? 12.09001 -93.64860 34.72320 1.000 49.48613 313 TYR D O 1
ATOM 9797 N N . PRO D 1 348 ? 11.04499 -93.35419 36.68724 1.000 47.38998 314 PRO D N 1
ATOM 9798 C CA . PRO D 1 348 ? 9.76151 -92.96963 36.08233 1.000 45.26064 314 PRO D CA 1
ATOM 9799 C C . PRO D 1 348 ? 9.73293 -91.52292 35.57617 1.000 41.98271 314 PRO D C 1
ATOM 9800 O O . PRO D 1 348 ? 8.88173 -90.72226 35.96379 1.000 38.08771 314 PRO D O 1
ATOM 9804 N N . ILE D 1 349 ? 10.69646 -91.17734 34.71765 1.000 45.58992 315 ILE D N 1
ATOM 9805 C CA . ILE D 1 349 ? 10.76944 -89.81093 34.19145 1.000 41.27342 315 ILE D CA 1
ATOM 9806 C C . ILE D 1 349 ? 9.55446 -89.50248 33.31006 1.000 46.86619 315 ILE D C 1
ATOM 9807 O O . ILE D 1 349 ? 8.93637 -88.44143 33.44025 1.000 43.49268 315 ILE D O 1
ATOM 9812 N N . SER D 1 350 ? 9.14742 -90.44706 32.44961 1.000 43.57830 316 SER D N 1
ATOM 9813 C CA . SER D 1 350 ? 7.97971 -90.20468 31.60690 1.000 44.25173 316 SER D CA 1
ATOM 9814 C C . SER D 1 350 ? 6.71469 -89.89082 32.42902 1.000 46.34900 316 SER D C 1
ATOM 9815 O O . SER D 1 350 ? 5.88573 -89.08460 31.98393 1.000 44.42327 316 SER D O 1
ATOM 9818 N N . GLU D 1 351 ? 6.52595 -90.51587 33.60703 1.000 42.53185 317 GLU D N 1
ATOM 9819 C CA . GLU D 1 351 ? 5.37465 -90.17760 34.46134 1.000 47.77136 317 GLU D CA 1
ATOM 9820 C C . GLU D 1 351 ? 5.54213 -88.81840 35.14100 1.000 50.50659 317 GLU D C 1
ATOM 9821 O O . GLU D 1 351 ? 4.56651 -88.06260 35.23671 1.000 51.29186 317 GLU D O 1
ATOM 9827 N N . ALA D 1 352 ? 6.76490 -88.45038 35.54325 1.000 43.22743 318 ALA D N 1
ATOM 9828 C CA . ALA D 1 352 ? 6.93475 -87.13188 36.14566 1.000 40.58399 318 ALA D CA 1
ATOM 9829 C C . ALA D 1 352 ? 6.62574 -86.03390 35.12816 1.000 44.34975 318 ALA D C 1
ATOM 9830 O O . ALA D 1 352 ? 5.95283 -85.04540 35.45978 1.000 43.43631 318 ALA D O 1
ATOM 9832 N N . ILE D 1 353 ? 7.04537 -86.22898 33.87108 1.000 37.47658 319 ILE D N 1
ATOM 9833 C CA . ILE D 1 353 ? 6.75864 -85.26631 32.80861 1.000 43.09127 319 ILE D CA 1
ATOM 9834 C C . ILE D 1 353 ? 5.25786 -85.18151 32.55030 1.000 43.62220 319 ILE D C 1
ATOM 9835 O O . ILE D 1 353 ? 4.67071 -84.09220 32.53365 1.000 41.73659 319 ILE D O 1
ATOM 9840 N N . ALA D 1 354 ? 4.61808 -86.33796 32.34746 1.000 43.66426 320 ALA D N 1
ATOM 9841 C CA . ALA D 1 354 ? 3.18231 -86.36823 32.07491 1.000 46.13663 320 ALA D CA 1
ATOM 9842 C C . ALA D 1 354 ? 2.39187 -85.70138 33.18688 1.000 45.10347 320 ALA D C 1
ATOM 9843 O O . ALA D 1 354 ? 1.39347 -85.02288 32.92273 1.000 48.47271 320 ALA D O 1
ATOM 9845 N N . ASP D 1 355 ? 2.82195 -85.88658 34.43925 1.000 46.82647 321 ASP D N 1
ATOM 9846 C CA . ASP D 1 355 ? 2.12258 -85.27321 35.56354 1.000 47.31169 321 ASP D CA 1
ATOM 9847 C C . ASP D 1 355 ? 2.34049 -83.75949 35.59499 1.000 52.02550 321 ASP D C 1
ATOM 9848 O O . ASP D 1 355 ? 1.43417 -83.00037 35.96184 1.000 53.84444 321 ASP D O 1
ATOM 9853 N N . SER D 1 356 ? 3.53816 -83.29631 35.23479 1.000 49.07065 322 SER D N 1
ATOM 9854 C CA . SER D 1 356 ? 3.78173 -81.85936 35.19130 1.000 45.24684 322 SER D CA 1
ATOM 9855 C C . SER D 1 356 ? 3.05052 -81.16827 34.05163 1.000 47.51843 322 SER D C 1
ATOM 9856 O O . SER D 1 356 ? 2.82347 -79.95791 34.13327 1.000 50.36708 322 SER D O 1
ATOM 9859 N N . LEU D 1 357 ? 2.68587 -81.89174 32.98672 1.000 46.42560 323 LEU D N 1
ATOM 9860 C CA . LEU D 1 357 ? 1.99263 -81.24655 31.87066 1.000 46.66701 323 LEU D CA 1
ATOM 9861 C C . LEU D 1 357 ? 0.54158 -80.93715 32.21584 1.000 47.53775 323 LEU D C 1
ATOM 9862 O O . LEU D 1 357 ? -0.01205 -79.92963 31.76591 1.000 46.59215 323 LEU D O 1
ATOM 9867 N N . ILE D 1 358 ? -0.10526 -81.80018 32.99775 1.000 51.62489 324 ILE D N 1
ATOM 9868 C CA . ILE D 1 358 ? -1.51664 -81.62237 33.30821 1.000 54.59291 324 ILE D CA 1
ATOM 9869 C C . ILE D 1 358 ? -1.70140 -80.92221 34.63520 1.000 58.38270 324 ILE D C 1
ATOM 9870 O O . ILE D 1 358 ? -2.83540 -80.70736 35.07579 1.000 63.68733 324 ILE D O 1
ATOM 9875 N N . GLN D 1 359 ? -0.60106 -80.53075 35.26718 1.000 57.53327 325 GLN D N 1
ATOM 9876 C CA . GLN D 1 359 ? -0.62780 -79.82885 36.52976 1.000 60.30648 325 GLN D CA 1
ATOM 9877 C C . GLN D 1 359 ? -0.70087 -78.31515 36.34631 1.000 64.02133 325 GLN D C 1
ATOM 9878 O O . GLN D 1 359 ? -1.16494 -77.62472 37.25234 1.000 73.92232 325 GLN D O 1
ATOM 9884 N N . ASN D 1 360 ? -0.36411 -77.81873 35.15527 1.000 64.17594 326 ASN D N 1
ATOM 9885 C CA . ASN D 1 360 ? -0.52924 -76.40800 34.74433 1.000 61.20411 326 ASN D CA 1
ATOM 9886 C C . ASN D 1 360 ? -0.06780 -75.42110 35.82052 1.000 55.09397 326 ASN D C 1
ATOM 9887 O O . ASN D 1 360 ? 1.08572 -75.47040 36.24003 1.000 59.01585 326 ASN D O 1
#

Solvent-accessible surface area: 52504 Å² total; per-residue (Å²): 205,113,115,60,9,0,0,1,0,0,23,24,7,7,35,31,3,1,75,102,0,28,45,0,0,65,155,62,145,20,127,42,17,63,0,10,0,16,69,0,18,91,68,0,63,2,58,2,71,8,84,62,79,96,49,106,14,64,0,69,34,61,142,102,72,4,46,12,108,41,0,34,0,0,6,16,15,34,65,89,105,9,74,35,28,106,169,94,43,98,111,70,72,78,22,4,6,118,2,1,53,9,2,1,67,3,2,20,25,19,3,98,124,10,47,28,1,7,60,46,67,79,9,102,34,1,78,27,50,4,42,3,9,38,0,0,14,89,7,42,1,52,7,2,33,0,7,0,0,0,7,25,140,42,2,70,105,3,17,100,100,25,115,20,129,0,30,23,20,4,9,116,30,22,26,18,17,86,90,9,22,4,23,43,59,50,34,67,7,94,101,135,86,15,87,117,120,14,80,5,20,122,32,1,0,3,8,8,5,13,91,35,81,127,78,58,25,0,9,0,0,14,0,56,32,69,30,19,3,0,12,23,64,71,107,127,96,35,21,60,6,108,90,47,159,6,48,149,127,25,22,88,47,0,54,80,0,2,80,105,5,37,9,27,16,0,1,0,3,0,9,0,8,84,170,80,89,25,7,0,17,12,4,15,5,14,2,30,3,2,4,0,9,108,60,23,128,40,70,0,5,55,12,0,0,55,2,0,56,125,100,172,111,99,48,4,0,0,1,0,0,25,34,48,10,152,65,4,2,68,117,0,27,39,0,0,72,156,63,143,24,105,48,14,67,0,9,0,20,75,0,26,108,77,0,83,2,14,0,23,6,43,36,68,97,63,38,13,36,0,67,38,55,136,102,49,3,36,10,122,38,1,31,0,0,8,15,15,40,48,80,60,10,99,9,33,103,164,14,44,108,127,34,78,77,26,0,19,92,9,1,47,6,2,0,56,2,0,23,21,22,3,95,125,11,44,35,2,6,60,42,69,76,8,104,36,0,75,31,32,4,41,4,8,32,0,0,8,80,7,38,1,55,6,0,31,0,6,0,0,6,18,19,138,31,2,76,100,6,9,113,95,14,121,31,100,1,13,22,14,52,7,108,38,108,29,180,42,173,32,75,28,24,124,38,98,80,62,59,10,97,127,137,89,5,114,87,59,5,69,95,111,19,46,31,0,47,4,0,6,16,69,43,72,104,73,35,34,4,7,0,0,13,0,78,32,70,32,21,3,0,1,22,86,26,139,19,44,16,68,68,50,52,77,19,90,100,44,152,7,49,139,94,26,43,94,54,0,52,97,0,3,77,114,5,34,10,27,18,0,0,0,8,1,7,0,14,84,160,101,82,20,2,0,20,10,3,43,3,28,1,16,2,2,2,0,20,132,72,28,130,39,74,0,5,57,9,0,0,69,3,0,54,147,94,187,147,118,65,3,0,1,3,0,0,25,55,46,11,163,52,7,2,74,112,0,29,46,0,0,75,151,82,144,23,107,37,17,72,0,8,0,17,63,0,4,74,66,0,80,0,25,0,47,7,84,64,55,100,57,64,16,36,1,51,39,50,144,96,72,8,32,14,90,48,2,40,0,0,10,13,14,37,58,104,102,12,91,28,18,115,155,28,40,114,144,108,83,106,39,0,28,102,8,0,50,20,1,2,78,1,1,20,26,21,3,100,139,13,46,30,4,6,57,45,72,85,11,98,37,0,20,24,12,3,38,2,4,38,0,0,9,56,6,42,2,41,1,1,0,0,1,0,2,28,42,54,118,34,0,122,52,1,3,88,28,12,6,11,107,70,62,50,43,23,2,43,39,124,93,112,203,83,136,77,36,49,96,1,58,139,61,12,26,11,5,1,9,16,57,16,20,36,42,34,26,4,34,0,0,15,1,64,35,72,32,19,4,0,3,20,46,96,142,89,98,121,67,48,140,28,20,117,95,45,153,3,24,125,8,10,42,82,23,0,57,88,0,2,80,111,6,37,11,26,19,0,5,0,37,2,13,0,0,0,20,21,31,7,0,0,50,39,0,45,4,30,6,41,3,6,7,0,7,152,66,38,134,41,80,0,4,50,17,2,0,73,3,0,52,118,93,157,133,108,58,4,0,1,1,0,0,15,47,56,12,147,44,2,2,76,105,0,30,46,1,0,64,163,72,143,20,111,43,18,79,0,9,0,18,80,0,1,62,64,0,79,1,2,1,47,9,80,71,103,97,63,73,9,31,0,45,38,51,157,107,72,5,28,7,71,43,2,28,0,0,9,13,15,49,61,94,85,14,110,9,30,103,137,40,24,14,1,16,80,88,14,0,16,103,0,0,44,22,2,4,75,1,2,28,23,14,2,112,119,9,45,31,2,5,58,43,74,85,8,102,37,0,31,25,32,5,37,1,9,38,0,0,10,79,18,45,3,54,5,1,30,0,4,0,2,18,38,101,129,30,7,146,104,21,68,109,149,24,121,37,112,31,85,72,54,24,6,65,63,58,103,154,190,166,81,92,54,92,11,196,162,22,53,7,5,13,9,12,99,30,78,82,52,32,55,3,32,0,0,13,0,63,32,74,33,21,2,0,4,49,60,46,106,143,76,96,101,22,97,99,50,148,2,54,161,110,19,34,118,52,0,56,94,0,2,73,91,5,37,9,28,16,0,0,0,40,1,20,0,5,76,139,91,77,18,3,0,38,34,1,38,4,17,3,60,2,4,17,0,5,111,73,35,120,37,68,0,10,83,14,1,0,61,1,0,56,122,97

Organism: Nostoc sp. (strain PCC 7120 / SAG 25.82 / UTEX 2576) (NCBI:txid103690)

B-factor: mean 50.45, std 16.67, range [21.97, 124.51]

Sequence (1214 aa):
LQRDVVLLITHSGDYFTIDRVAAALSRRNVQSFRLDTDKFPMTVKIQAYFHQSNSHHQIEYGDITLNTEQVQAVWMRRLWQPHLSPELAPQYRDACTKESLAVWDGFWDSLRHAHWVDDLQKINAAENKLYQLRVAAEVGLVIPPTLVTNNPKEAREFFEQVNGKMITKLLKPLSYSMEGSSFFMYTSTVKEEDLLDAETLRYCPMVFQAQIPKQQELRAVYVNGNLFVGALDASQESCTWQPYELPKEIIQHLDQFMARLGLTFGAFDFIVTPLEEYVFLEINPTGEWGMLERDLNYPISEAIADSLIQNLQRDVVLLITHSGDYFTIDRVAAALSRRNVQSFRLDTDKFPMTVKIQAYFHQSNSHHQIEYGDITLNTEQVQAVWMRRLWQPHLSPELAPQYRDACTKESLAVWDGFWDSLRHAHWVDDLQKINAAENKLYQLRVAAEVGLVIPPTLVTNNPKEAREFFEQVNGKMITKLLKPLSYSMEGSSFFMYTSTVKEEDLLDAETLRYCPMVFQAQIPKQQELRAVYVNGNLFVGALDASRANQESCTWQPYELPKEIIQHLDQFMARLGLTFGAFDFIVTPLEEYVFLEINPTGEWGMLERDLNYPISEAIADSLIQNLQRDVVLLITHSGDYFTIDRVAAALSRRNVQSFRLDTDKFPMTVKIQAYFHQSNSHHQIEYGDITLNTEQVQAVWMRRLWQPHLSPELAPQYRDACTKESLAVWDGFWDSLRHAHWVDDLQKINAAENKLYQLRVAAEVGLVIPPTLVTNNPKEAREFFEQVNGKMITKLLKPLSYEDLLDAETLRYCPMVFQAQIPKQQELRAVYVNGNLFVGALDASANQESCTWQPYELPKEIIQHLDQFMARLGLTFGAFDFIVTPLEEYVFLEINPTGEWGMLERDLNYPISEAIADSLIQNLQRDVVLLITHSGDYFTIDRVAAALSRRNVQSFRLDTDKFPMTVKIQAYFHQSNSHHQIEYGDITLNTEQVQAVWMRRLWQPHLSPELAPQYRDACTKESLAVWDGFWDSLRHAHWVDDLQKINAAENKLYQLRVAAEVGLVIPPTLVTNNPKEAREFFEQVNGKMITKLLKPLSYLLDAETLRYCPMVFQAQIPKQQELRAVYVNGNLFVGALDASESCTWQPYELPKEIIQHLDQFMARLGLTFGAFDFIVTPLEEYVFLEINPTGEWGMLERDLNYPISEAIADSLIQN

InterPro domains:
  IPR004218 Prokaryotic glutathione synthetase, ATP-binding [PF02955] (141-292)
  IPR011761 ATP-grasp fold [PS50975] (135-324)
  IPR026446 ATP-grasp ribosomal peptide maturase, MvdC family [TIGR04185] (8-325)
  IPR048936 MvdD-like, pre-ATP grasp domain [PF21068] (8-126)

Nearest PDB structures (foldseek):
  7m4s-assembly2_B  TM=1.003E+00  e=1.244E-66  Nostoc sp. PCC 7120 = FACHB-418
  5ig9-assembly2_C  TM=8.678E-01  e=9.569E-32  Microcystis aeruginosa MRC
  5ig9-assembly3_E  TM=8.695E-01  e=1.139E-31  Microcystis aeruginosa MRC
  7mgv-assembly1_B  TM=8.956E-01  e=1.603E-28  Chryseobacterium gregarium DSM 19109
  3vpc-assembly1_C  TM=7.299E-01  e=2.733E-14  Sulfurisphaera tokodaii

Secondary structure (DSSP, 8-state):
----EEEEEE-TT--HHHHHHHHHHHTTT-EEEEEEGGGTBTTSEEEEEEETTEEEEEEEETTEEEEGGGEEEEEE---PPPB--TT--STHHHHHHHHHHHHHHHHHHHTTTSEEET-HHHHHHHT-HHHHHHHHHHHT-B---EEEES-HHHHHHHHHHTTT-EEEE-SS--SSSSS--SSSS-EEE-HHHHHS--GGGGTS-EEEEE----SEEEEEEEETTEEEEEEEEE----EEEEEE---HHHHHHHHHHHHHHT-SEEEEEEEEPTT--EEEEEEETT---HHHHHHH---HHHHHHHHHHH-/----EEEEEE-TT--HHHHHHHHHHHHTT-EEEEEEGGGTBTTSEEEEEEETTEEEEEEEETTEEEEGGGEEEEEE---PPPB--TTS-HHHHHHHHHHHHHHHHHHHHTTTTSEEET-HHHHHHHT-HHHHHHHHHHTT-B---EEEES-HHHHHHHHHHTTT-EEEE-SS---SSSS------EEEE-GGGGSSTTSS---S-EEEEEPPP-SEEEEEEEETTEEEEEE-------SS-S--EEE---HHHHHHHHHHHHHHT-SEEEEEEEE-TT--EEEEEEETT---HHHHHHH---HHHHHHHHHH--/----EEEEEE-TT--SHHHHHHHHHHHTT-EEEEEEGGGTTTT-EEEEEEETTEEEEEEEETTEEEEGGGEEEEEE---PPPPPPTTS-TTTHHHHHHHHHHHHHHHHHTTTTSEEES-HHHHHHHT-HHHHHHHHHHTT-B---EEEES-HHHHHHHHHHTT--EEEE-SS-S----HHHHHHTTT---EEEEPPP-SEEEEEEEETTEEEEEEE-----SS-S--EEE---HHHHHHHHHHHHHHT-SEEEEEEEEPTT--EEEEEEETT---HHHHHHH---HHHHHHHHHHH-/--S-EEEEEE-TT--SHHHHHHHHHHHTT-EEEEEEGGGTTTT-EEEEEEETTEEEEEEEETTEEEEGGGEEEEEE---PPP---SS--HHHHHHHHHHHHHHHHHHHHTTTTSEEET-HHHHHHHT-HHHHHHHHHHTT-B---EEEES-HHHHHHHHTTTTT-EEEE-SS-S---------SS---EEEEPPP-SEEEEEEEETTEEEEEE------S--EEE---HHHHHHHHHHHHHHT-SEEEEEEEE-TT--EEEEEEETT---HHHHHHH---HHHHHHHHHTT-